Protein AF-0000000069372664 (afdb_homodimer)

Radius of gyration: 32.16 Å; Cα contacts (8 Å, |Δi|>4): 1812; chains: 2; bounding box: 57×108×71 Å

Foldseek 3Di:
DDPPDDPDPAFWDWDKDKDQPQADLPLAAEEEQLADQFAQVLVVQFQQLCVVCCNVRNYMYMGTHFEPHHCNDRVGPCCLVACVSVVQLDLVNSLVVVVVVLVVCLVPPPSSVQHAYEYEYFACSLLSSVLSCQVPVVRHLAYERELYLLQLFDVSFPQALLQLLLQVLLVVLAPQLLVLLLVLVVLLVVLVPDQVSQQVLCVLLQAPDGDHDPVSSVLQQVLLVVLSQVLLQPQAQAFDCSWHGAGHRRSNVLSVLRHDSPDDSSSSSNSSSVSSCRQVPVVVPDRGDYSPDRGDPRRNPSSVLLCCFEEVPGRHFDCSPSHSGHGDHGDQVVSQVVNCVVRVDHYDRCVSCVSRVNVPRLVGFHYEYEYESSESSCSSTDQQAPDPGHHYQYAYNDHRPNLSGRDDPSDDPSSVVSSVVVVVSVVVSSVVSVVVVD/DDPPDDPDPAFWDWDKDKDQPQADLPLAAEEEQLADQFAQVLVVQFQQLCVVCCNVRNYMYMGTHFEPHHCNDRVPPCCLVACVSVVQLDLVNSLVVVVVVLVVCLVPPPSSVQHAYEYEYFACSLLSSVLSCQVPVVRHLAYERELYLLQLFDVSFPQALLQLLLQVLLVVLAPQLLVLLLVLVVLLVVLPPDQVSQQVLCVLLQAPDGDHDPVSSVLQQVLLSVLSQVCLQPLAQAFDCSWHGAGHRRSNVLSVLRHDNPDDSSSSSNSSSVSSCRQVPVVVPDRGDYSPDRGDPRRNPSSVLLCCFEEVPGRHFDCSPSHSGHGDGGDQVVSQVVNCVPRVDHYDRCVSCVSRVNVPRLVGFHYEYEYESSESSCSSTDQQAPDPGHHYQYAYNDHRPNLSGRDDPSDDPSSVVSSVVVVVSVVVSSVVSVVVVD

Structure (mmCIF, N/CA/C/O backbone):
data_AF-0000000069372664-model_v1
#
loop_
_entity.id
_entity.type
_entity.pdbx_description
1 polymer 'Lysosomal Pro-X carboxypeptidase'
#
loop_
_atom_site.group_PDB
_atom_site.id
_atom_site.type_symbol
_atom_site.label_atom_id
_atom_site.label_alt_id
_atom_site.label_comp_id
_atom_site.label_asym_id
_atom_site.label_entity_id
_atom_site.label_seq_id
_atom_site.pdbx_PDB_ins_code
_atom_site.Cartn_x
_atom_site.Cartn_y
_atom_site.Cartn_z
_atom_site.occupancy
_atom_site.B_iso_or_equiv
_atom_site.auth_seq_id
_atom_site.auth_comp_id
_atom_site.auth_asym_id
_atom_site.auth_atom_id
_atom_site.pdbx_PDB_model_num
ATOM 1 N N . VAL A 1 1 ? -5.238 -5.348 15.086 1 97.25 1 VAL A N 1
ATOM 2 C CA . VAL A 1 1 ? -4.164 -4.473 15.547 1 97.25 1 VAL A CA 1
ATOM 3 C C . VAL A 1 1 ? -3.072 -4.398 14.477 1 97.25 1 VAL A C 1
ATOM 5 O O . VAL A 1 1 ? -2.559 -3.316 14.18 1 97.25 1 VAL A O 1
ATOM 8 N N . ASP A 1 2 ? -2.609 -5.48 13.875 1 97.38 2 ASP A N 1
ATOM 9 C CA . ASP A 1 2 ? -1.559 -5.5 12.867 1 97.38 2 ASP A CA 1
ATOM 10 C C . ASP A 1 2 ? -2.094 -6.012 11.531 1 97.38 2 ASP A C 1
ATOM 12 O O . ASP A 1 2 ? -2.391 -7.199 11.391 1 97.38 2 ASP A O 1
ATOM 16 N N . HIS A 1 3 ? -2.164 -5.16 10.57 1 97.62 3 HIS A N 1
ATOM 17 C CA . HIS A 1 3 ? -2.666 -5.555 9.258 1 97.62 3 HIS A CA 1
ATOM 18 C C . HIS A 1 3 ? -1.564 -6.18 8.406 1 97.62 3 HIS A C 1
ATOM 20 O O . HIS A 1 3 ? -1.846 -6.832 7.398 1 97.62 3 HIS A O 1
ATOM 26 N N . PHE A 1 4 ? -0.321 -6 8.766 1 97.12 4 PHE A N 1
ATOM 27 C CA . PHE A 1 4 ? 0.781 -6.375 7.887 1 97.12 4 PHE A CA 1
ATOM 28 C C . PHE A 1 4 ? 1.61 -7.492 8.508 1 97.12 4 PHE A C 1
ATOM 30 O O . PHE A 1 4 ? 2.791 -7.645 8.188 1 97.12 4 PHE A O 1
ATOM 37 N N . GLY A 1 5 ? 1.04 -8.227 9.414 1 96.12 5 GLY A N 1
ATOM 38 C CA . GLY A 1 5 ? 1.568 -9.414 10.07 1 96.12 5 GLY A CA 1
ATOM 39 C C . GLY A 1 5 ? 0.486 -10.352 10.562 1 96.12 5 GLY A C 1
ATOM 40 O O . GLY A 1 5 ? -0.652 -9.938 10.789 1 96.12 5 GLY A O 1
ATOM 41 N N . PHE A 1 6 ? 0.836 -11.594 10.797 1 96.19 6 PHE A N 1
ATOM 42 C CA . PHE A 1 6 ? -0.194 -12.586 11.102 1 96.19 6 PHE A CA 1
ATOM 43 C C . PHE A 1 6 ? 0.061 -13.227 12.453 1 96.19 6 PHE A C 1
ATOM 45 O O . PHE A 1 6 ? -0.734 -14.047 12.922 1 96.19 6 PHE A O 1
ATOM 52 N N . ASP A 1 7 ? 1.158 -12.797 13.055 1 94.56 7 ASP A N 1
ATOM 53 C CA . ASP A 1 7 ? 1.466 -13.336 14.375 1 94.56 7 ASP A CA 1
ATOM 54 C C . ASP A 1 7 ? 0.55 -12.742 15.445 1 94.56 7 ASP A C 1
ATOM 56 O O . ASP A 1 7 ? 0.066 -13.461 16.328 1 94.56 7 ASP A O 1
ATOM 60 N N . ILE A 1 8 ? 0.404 -11.398 15.359 1 91.12 8 ILE A N 1
ATOM 61 C CA . ILE A 1 8 ? -0.467 -10.695 16.297 1 91.12 8 ILE A CA 1
ATOM 62 C C . ILE A 1 8 ? -1.905 -10.727 15.789 1 91.12 8 ILE A C 1
ATOM 64 O O . ILE A 1 8 ? -2.248 -10.016 14.844 1 91.12 8 ILE A O 1
ATOM 68 N N . ASN A 1 9 ? -2.707 -11.508 16.438 1 89.19 9 ASN A N 1
ATOM 69 C CA . ASN A 1 9 ? -4.102 -11.625 16.016 1 89.19 9 ASN A CA 1
ATOM 70 C C . ASN A 1 9 ? -5.031 -10.852 16.953 1 89.19 9 ASN A C 1
ATOM 72 O O . ASN A 1 9 ? -6.23 -11.141 17.016 1 89.19 9 ASN A O 1
ATOM 76 N N . LYS A 1 10 ? -4.543 -9.844 17.547 1 93.94 10 LYS A N 1
ATOM 77 C CA . LYS A 1 10 ? -5.348 -9.016 18.438 1 93.94 10 LYS A CA 1
ATOM 78 C C . LYS A 1 10 ? -6.207 -8.031 17.656 1 93.94 10 LYS A C 1
ATOM 80 O O . LYS A 1 10 ? -5.879 -7.691 16.516 1 93.94 10 LYS A O 1
ATOM 85 N N . THR A 1 11 ? -7.289 -7.672 18.234 1 96.06 11 THR A N 1
ATOM 86 C CA . THR A 1 11 ? -8.203 -6.688 17.656 1 96.06 11 THR A CA 1
ATOM 87 C C . THR A 1 11 ? -8.445 -5.539 18.641 1 96.06 11 THR A C 1
ATOM 89 O O . THR A 1 11 ? -8.078 -5.625 19.812 1 96.06 11 THR A O 1
ATOM 92 N N . PHE A 1 12 ? -8.922 -4.449 18.156 1 97.69 12 PHE A N 1
ATOM 93 C CA . PHE A 1 12 ? -9.383 -3.334 18.969 1 97.69 12 PHE A CA 1
ATOM 94 C C . PHE A 1 12 ? -10.664 -2.73 18.391 1 97.69 12 PHE A C 1
ATOM 96 O O . PHE A 1 12 ? -11.039 -3.035 17.266 1 97.69 12 PHE A O 1
ATOM 103 N N . LYS A 1 13 ? -11.336 -1.983 19.188 1 97.12 13 LYS A N 1
ATOM 104 C CA . LYS A 1 13 ? -12.547 -1.295 18.75 1 97.12 13 LYS A CA 1
ATOM 105 C C . LYS A 1 13 ? -12.211 0.056 18.125 1 97.12 13 LYS A C 1
ATOM 107 O O . LYS A 1 13 ? -11.656 0.933 18.781 1 97.12 13 LYS A O 1
ATOM 112 N N . GLN A 1 14 ? -12.5 0.211 16.906 1 98.19 14 GLN A N 1
ATOM 113 C CA . GLN A 1 14 ? -12.32 1.485 16.219 1 98.19 14 GLN A CA 1
ATOM 114 C C . GLN A 1 14 ? -13.609 2.299 16.219 1 98.19 14 GLN A C 1
ATOM 116 O O . GLN A 1 14 ? -14.656 1.82 15.758 1 98.19 14 GLN A O 1
ATOM 121 N N . ARG A 1 15 ? -13.555 3.492 16.703 1 98.56 15 ARG A N 1
ATOM 122 C CA . ARG A 1 15 ? -14.711 4.379 16.75 1 98.56 15 ARG A CA 1
ATOM 123 C C . ARG A 1 15 ? -14.922 5.078 15.414 1 98.56 15 ARG A C 1
ATOM 125 O O . ARG A 1 15 ? -13.961 5.531 14.781 1 98.56 15 ARG A O 1
ATOM 132 N N . TYR A 1 16 ? -16.094 5.094 14.945 1 98.62 16 TYR A N 1
ATOM 133 C CA . TYR A 1 16 ? -16.516 5.906 13.805 1 98.62 16 TYR A CA 1
ATOM 134 C C . TYR A 1 16 ? -17.906 6.484 14.031 1 98.62 16 TYR A C 1
ATOM 136 O O . TYR A 1 16 ? -18.703 5.938 14.805 1 98.62 16 TYR A O 1
ATOM 144 N N . LEU A 1 17 ? -18.188 7.629 13.477 1 98.81 17 LEU A N 1
ATOM 145 C CA . LEU A 1 17 ? -19.5 8.289 13.523 1 98.81 17 LEU A CA 1
ATOM 146 C C . LEU A 1 17 ? -20.203 8.18 12.172 1 98.81 17 LEU A C 1
ATOM 148 O O . LEU A 1 17 ? -19.562 8.273 11.125 1 98.81 17 LEU A O 1
ATOM 152 N N . ILE A 1 18 ? -21.484 7.973 12.188 1 98.5 18 ILE A N 1
ATOM 153 C CA . ILE A 1 18 ? -22.266 7.879 10.961 1 98.5 18 ILE A CA 1
ATOM 154 C C . ILE A 1 18 ? -23.469 8.82 11.047 1 98.5 18 ILE A C 1
ATOM 156 O O . ILE A 1 18 ? -24.109 8.938 12.094 1 98.5 18 ILE A O 1
ATOM 160 N N . ALA A 1 19 ? -23.703 9.586 10.023 1 98.5 19 ALA A N 1
ATOM 161 C CA . ALA A 1 19 ? -24.906 10.383 9.82 1 98.5 19 ALA A CA 1
ATOM 162 C C . ALA A 1 19 ? -25.516 10.102 8.453 1 98.5 19 ALA A C 1
ATOM 164 O O . ALA A 1 19 ? -24.859 10.266 7.422 1 98.5 19 ALA A O 1
ATOM 165 N N . ASP A 1 20 ? -26.766 9.719 8.422 1 97.44 20 ASP A N 1
ATOM 166 C CA . ASP A 1 20 ? -27.375 9.312 7.16 1 97.44 20 ASP A CA 1
ATOM 167 C C . ASP A 1 20 ? -28.688 10.047 6.922 1 97.44 20 ASP A C 1
ATOM 169 O O . ASP A 1 20 ? -29.594 9.523 6.258 1 97.44 20 ASP A O 1
ATOM 173 N N . LYS A 1 21 ? -28.844 11.188 7.52 1 97.06 21 LYS A N 1
ATOM 174 C CA . LYS A 1 21 ? -30.078 11.961 7.426 1 97.06 21 LYS A CA 1
ATOM 175 C C . LYS A 1 21 ? -30.453 12.211 5.969 1 97.06 21 LYS A C 1
ATOM 177 O O . LYS A 1 21 ? -31.625 12.133 5.605 1 97.06 21 LYS A O 1
ATOM 182 N N . TYR A 1 22 ? -29.547 12.508 5.086 1 97.5 22 TYR A N 1
ATOM 183 C CA . TYR A 1 22 ? -29.812 12.898 3.711 1 97.5 22 TYR A CA 1
ATOM 184 C C . TYR A 1 22 ? -29.438 11.789 2.74 1 97.5 22 TYR A C 1
ATOM 186 O O . TYR A 1 22 ? -29.516 11.969 1.522 1 97.5 22 TYR A O 1
ATOM 194 N N . TRP A 1 23 ? -28.969 10.695 3.277 1 97.62 23 TRP A N 1
ATOM 195 C CA . TRP A 1 23 ? -28.453 9.609 2.449 1 97.62 23 TRP A CA 1
ATOM 196 C C . TRP A 1 23 ? -29.578 8.922 1.694 1 97.62 23 TRP A C 1
ATOM 198 O O . TRP A 1 23 ? -30.656 8.688 2.252 1 97.62 23 TRP A O 1
ATOM 208 N N . LYS A 1 24 ? -29.312 8.602 0.475 1 96 24 LYS A N 1
ATOM 209 C CA . LYS A 1 24 ? -30.234 7.836 -0.36 1 96 24 LYS A CA 1
ATOM 210 C C . LYS A 1 24 ? -29.578 6.555 -0.865 1 96 24 LYS A C 1
ATOM 212 O O . LYS A 1 24 ? -28.469 6.59 -1.414 1 96 24 LYS A O 1
ATOM 217 N N . LYS A 1 25 ? -30.344 5.512 -0.738 1 91 25 LYS A N 1
ATOM 218 C CA . LYS A 1 25 ? -29.844 4.211 -1.17 1 91 25 LYS A CA 1
ATOM 219 C C . LYS A 1 25 ? -29.609 4.184 -2.678 1 91 25 LYS A C 1
ATOM 221 O O . LYS A 1 25 ? -28.641 3.58 -3.15 1 91 25 LYS A O 1
ATOM 226 N N . ASP A 1 26 ? -30.516 4.836 -3.324 1 88.94 26 ASP A N 1
ATOM 227 C CA . ASP A 1 26 ? -30.406 4.895 -4.777 1 88.94 26 ASP A CA 1
ATOM 228 C C . ASP A 1 26 ? -29.75 6.195 -5.223 1 88.94 26 ASP A C 1
ATOM 230 O O . ASP A 1 26 ? -30.297 7.281 -5.023 1 88.94 26 ASP A O 1
ATOM 234 N N . GLY A 1 27 ? -28.531 6.059 -5.727 1 90.44 27 GLY A N 1
ATOM 235 C CA . GLY A 1 27 ? -27.844 7.223 -6.266 1 90.44 27 GLY A CA 1
ATOM 236 C C . GLY A 1 27 ? -27.078 8 -5.219 1 90.44 27 GLY A C 1
ATOM 237 O O . GLY A 1 27 ? -26.562 9.086 -5.496 1 90.44 27 GLY A O 1
ATOM 238 N N . GLY A 1 28 ? -27.031 7.48 -4.078 1 95.69 28 GLY A N 1
ATOM 239 C CA . GLY A 1 28 ? -26.328 8.18 -3.018 1 95.69 28 GLY A CA 1
ATOM 240 C C . GLY A 1 28 ? -24.828 7.965 -3.051 1 95.69 28 GLY A C 1
ATOM 241 O O . GLY A 1 28 ? -24.297 7.395 -4.008 1 95.69 28 GLY A O 1
ATOM 242 N N . SER A 1 29 ? -24.141 8.531 -2.139 1 98.5 29 SER A N 1
ATOM 243 C CA . SER A 1 29 ? -22.688 8.43 -1.971 1 98.5 29 SER A CA 1
ATOM 244 C C . SER A 1 29 ? -22.312 8.344 -0.497 1 98.5 29 SER A C 1
ATOM 246 O O . SER A 1 29 ? -23.172 8.438 0.379 1 98.5 29 SER A O 1
ATOM 248 N N . ILE A 1 30 ? -21.125 8.047 -0.229 1 98.88 30 ILE A N 1
ATOM 249 C CA . ILE A 1 30 ? -20.562 8.062 1.119 1 98.88 30 ILE A CA 1
ATOM 250 C C . ILE A 1 30 ? -19.391 9.039 1.186 1 98.88 30 ILE A C 1
ATOM 252 O O . ILE A 1 30 ? -18.438 8.922 0.42 1 98.88 30 ILE A O 1
ATOM 256 N N . LEU A 1 31 ? -19.516 10.047 1.945 1 98.94 31 LEU A N 1
ATOM 257 C CA . LEU A 1 31 ? -18.375 10.898 2.279 1 98.94 31 LEU A CA 1
ATOM 258 C C . LEU A 1 31 ? -17.641 10.367 3.508 1 98.94 31 LEU A C 1
ATOM 260 O O . LEU A 1 31 ? -18.234 10.273 4.59 1 98.94 31 LEU A O 1
ATOM 264 N N . PHE A 1 32 ? -16.422 9.984 3.326 1 98.94 32 PHE A N 1
ATOM 265 C CA . PHE A 1 32 ? -15.641 9.297 4.344 1 98.94 32 PHE A CA 1
ATOM 266 C C . PHE A 1 32 ? -14.5 10.18 4.84 1 98.94 32 PHE A C 1
ATOM 268 O O . PHE A 1 32 ? -13.516 10.398 4.133 1 98.94 32 PHE A O 1
ATOM 275 N N . TYR A 1 33 ? -14.609 10.695 6.051 1 98.88 33 TYR A N 1
ATOM 276 C CA . TYR A 1 33 ? -13.555 11.492 6.668 1 98.88 33 TYR A CA 1
ATOM 277 C C . TYR A 1 33 ? -12.453 10.602 7.23 1 98.88 33 TYR A C 1
ATOM 279 O O . TYR A 1 33 ? -12.711 9.75 8.086 1 98.88 33 TYR A O 1
ATOM 287 N N . THR A 1 34 ? -11.195 10.773 6.777 1 98.56 34 THR A N 1
ATOM 288 C CA . THR A 1 34 ? -10.094 9.852 7.02 1 98.56 34 THR A CA 1
ATOM 289 C C . THR A 1 34 ? -9.43 10.141 8.359 1 98.56 34 THR A C 1
ATOM 291 O O . THR A 1 34 ? -8.195 10.117 8.469 1 98.56 34 THR A O 1
ATOM 294 N N . GLY A 1 35 ? -10.188 10.484 9.406 1 96.06 35 GLY A N 1
ATOM 295 C CA . GLY A 1 35 ? -9.641 10.711 10.727 1 96.06 35 GLY A CA 1
ATOM 296 C C . GLY A 1 35 ? -8.594 11.812 10.766 1 96.06 35 GLY A C 1
ATOM 297 O O . GLY A 1 35 ? -8.461 12.578 9.812 1 96.06 35 GLY A O 1
ATOM 298 N N . ASN A 1 36 ? -7.918 11.938 11.93 1 96.75 36 ASN A N 1
ATOM 299 C CA . ASN A 1 36 ? -6.902 12.945 12.219 1 96.75 36 ASN A CA 1
ATOM 300 C C . ASN A 1 36 ? -6.168 12.641 13.523 1 96.75 36 ASN A C 1
ATOM 302 O O . ASN A 1 36 ? -6.332 11.562 14.094 1 96.75 36 ASN A O 1
ATOM 306 N N . GLU A 1 37 ? -5.254 13.523 13.867 1 96.06 37 GLU A N 1
ATOM 307 C CA . GLU A 1 37 ? -4.406 13.312 15.039 1 96.06 37 GLU A CA 1
ATOM 308 C C . GLU A 1 37 ? -5.121 13.742 16.312 1 96.06 37 GLU A C 1
ATOM 310 O O . GLU A 1 37 ? -4.582 14.523 17.109 1 96.06 37 GLU A O 1
ATOM 315 N N . GLY A 1 38 ? -6.34 13.234 16.5 1 95.38 38 GLY A N 1
ATOM 316 C CA . GLY A 1 38 ? -7.102 13.562 17.688 1 95.38 38 GLY A CA 1
ATOM 317 C C . GLY A 1 38 ? -8.469 12.906 17.734 1 95.38 38 GLY A C 1
ATOM 318 O O . GLY A 1 38 ? -8.734 11.984 16.953 1 95.38 38 GLY A O 1
ATOM 319 N N . ASP A 1 39 ? -9.336 13.375 18.688 1 95.94 39 ASP A N 1
ATOM 320 C CA . ASP A 1 39 ? -10.688 12.852 18.891 1 95.94 39 ASP A CA 1
ATOM 321 C C . ASP A 1 39 ? -11.57 13.141 17.672 1 95.94 39 ASP A C 1
ATOM 323 O O . ASP A 1 39 ? -11.672 14.289 17.234 1 95.94 39 ASP A O 1
ATOM 327 N N . ILE A 1 40 ? -12.242 12.133 17.234 1 97.5 40 ILE A N 1
ATOM 328 C CA . ILE A 1 40 ? -12.961 12.266 15.969 1 97.5 40 ILE A CA 1
ATOM 329 C C . ILE A 1 40 ? -14.18 13.164 16.156 1 97.5 40 ILE A C 1
ATOM 331 O O . ILE A 1 40 ? -14.633 13.812 15.211 1 97.5 40 ILE A O 1
ATOM 335 N N . ILE A 1 41 ? -14.742 13.258 17.359 1 97 41 ILE A N 1
ATOM 336 C CA . ILE A 1 41 ? -15.883 14.133 17.609 1 97 41 ILE A CA 1
ATOM 337 C C . ILE A 1 41 ? -15.477 15.586 17.391 1 97 41 ILE A C 1
ATOM 339 O O . ILE A 1 41 ? -16.25 16.375 16.844 1 97 41 ILE A O 1
ATOM 343 N N . TRP A 1 42 ? -14.273 15.875 17.812 1 93.94 42 TRP A N 1
ATOM 344 C CA . TRP A 1 42 ? -13.758 17.219 17.609 1 93.94 42 TRP A CA 1
ATOM 345 C C . TRP A 1 42 ? -13.688 17.562 16.125 1 93.94 42 TRP A C 1
ATOM 347 O O . TRP A 1 42 ? -14.109 18.641 15.711 1 93.94 42 TRP A O 1
ATOM 357 N N . PHE A 1 43 ? -13.258 16.672 15.297 1 95.06 43 PHE A N 1
ATOM 358 C CA . PHE A 1 43 ? -13.125 16.906 13.859 1 95.06 43 PHE A CA 1
ATOM 359 C C . PHE A 1 43 ? -14.492 16.875 13.18 1 95.06 43 PHE A C 1
ATOM 361 O O . PHE A 1 43 ? -14.734 17.609 12.227 1 95.06 43 PHE A O 1
ATOM 368 N N . CYS A 1 44 ? -15.289 16 13.688 1 97 44 CYS A N 1
ATOM 369 C CA . CYS A 1 44 ? -16.656 15.961 13.18 1 97 44 CYS A CA 1
ATOM 370 C C . CYS A 1 44 ? -17.344 17.312 13.352 1 97 44 CYS A C 1
ATOM 372 O O . CYS A 1 44 ? -17.969 17.812 12.414 1 97 44 CYS A O 1
ATOM 374 N N . ASN A 1 45 ? -17.109 17.938 14.5 1 95.12 45 ASN A N 1
ATOM 375 C CA . ASN A 1 45 ? -17.766 19.203 14.828 1 95.12 45 ASN A CA 1
ATOM 376 C C . ASN A 1 45 ? -17.141 20.359 14.055 1 95.12 45 ASN A C 1
ATOM 378 O O . ASN A 1 45 ? -17.75 21.422 13.922 1 95.12 45 ASN A O 1
ATOM 382 N N . ASN A 1 46 ? -15.953 20.109 13.539 1 93.56 46 ASN A N 1
ATOM 383 C CA . ASN A 1 46 ? -15.258 21.219 12.914 1 93.56 46 ASN A CA 1
ATOM 384 C C . ASN A 1 46 ? -15.102 21.016 11.406 1 93.56 46 ASN A C 1
ATOM 386 O O . ASN A 1 46 ? -14.375 21.766 10.75 1 93.56 46 ASN A O 1
ATOM 390 N N . THR A 1 47 ? -15.719 20.031 10.844 1 96.69 47 THR A N 1
ATOM 391 C CA . THR A 1 47 ? -15.758 19.797 9.406 1 96.69 47 THR A CA 1
ATOM 392 C C . THR A 1 47 ? -17.172 19.984 8.859 1 96.69 47 THR A C 1
ATOM 394 O O . THR A 1 47 ? -17.766 19.047 8.344 1 96.69 47 THR A O 1
ATOM 397 N N . GLY A 1 48 ? -17.594 21.25 8.914 1 97.88 48 GLY A N 1
ATOM 398 C CA . GLY A 1 48 ? -18.953 21.609 8.555 1 97.88 48 GLY A CA 1
ATOM 399 C C . GLY A 1 48 ? -19.234 21.438 7.074 1 97.88 48 GLY A C 1
ATOM 400 O O . GLY A 1 48 ? -20.375 21.156 6.684 1 97.88 48 GLY A O 1
ATOM 401 N N . PHE A 1 49 ? -18.25 21.484 6.199 1 98.56 49 PHE A N 1
ATOM 402 C CA . PHE A 1 49 ? -18.406 21.344 4.754 1 98.56 49 PHE A CA 1
ATOM 403 C C . PHE A 1 49 ? -19.141 20.047 4.41 1 98.56 49 PHE A C 1
ATOM 405 O O . PHE A 1 49 ? -20.047 20.047 3.568 1 98.56 49 PHE A O 1
ATOM 412 N N . MET A 1 50 ? -18.734 18.891 5.074 1 98.81 50 MET A N 1
ATOM 413 C CA . MET A 1 50 ? -19.344 17.609 4.785 1 98.81 50 MET A CA 1
ATOM 414 C C . MET A 1 50 ? -20.844 17.641 5.094 1 98.81 50 MET A C 1
ATOM 416 O O . MET A 1 50 ? -21.641 17.047 4.363 1 98.81 50 MET A O 1
ATOM 420 N N . TRP A 1 51 ? -21.234 18.344 6.121 1 98.62 51 TRP A N 1
ATOM 421 C CA . TRP A 1 51 ? -22.641 18.484 6.48 1 98.62 51 TRP A CA 1
ATOM 422 C C . TRP A 1 51 ? -23.375 19.359 5.48 1 98.62 51 TRP A C 1
ATOM 424 O O . TRP A 1 51 ? -24.516 19.078 5.09 1 98.62 51 TRP A O 1
ATOM 434 N N . ASP A 1 52 ? -22.688 20.422 5.102 1 98.69 52 ASP A N 1
ATOM 435 C CA . ASP A 1 52 ? -23.281 21.391 4.191 1 98.69 52 ASP A CA 1
ATOM 436 C C . ASP A 1 52 ? -23.625 20.766 2.846 1 98.69 52 ASP A C 1
ATOM 438 O O . ASP A 1 52 ? -24.594 21.141 2.205 1 98.69 52 ASP A O 1
ATOM 442 N N . VAL A 1 53 ? -22.844 19.766 2.416 1 98.62 53 VAL A N 1
ATOM 443 C CA . VAL A 1 53 ? -23.016 19.266 1.059 1 98.62 53 VAL A CA 1
ATOM 444 C C . VAL A 1 53 ? -23.703 17.906 1.099 1 98.62 53 VAL A C 1
ATOM 446 O O . VAL A 1 53 ? -23.938 17.281 0.058 1 98.62 53 VAL A O 1
ATOM 449 N N . ALA A 1 54 ? -24.047 17.422 2.244 1 98.62 54 ALA A N 1
ATOM 450 C CA . ALA A 1 54 ? -24.609 16.094 2.426 1 98.62 54 ALA A CA 1
ATOM 451 C C . ALA A 1 54 ? -25.891 15.914 1.612 1 98.62 54 ALA A C 1
ATOM 453 O O . ALA A 1 54 ? -26.078 14.898 0.933 1 98.62 54 ALA A O 1
ATOM 454 N N . GLU A 1 55 ? -26.766 16.891 1.7 1 98 55 GLU A N 1
ATOM 455 C CA . GLU A 1 55 ? -28.047 16.797 0.99 1 98 55 GLU A CA 1
ATOM 456 C C . GLU A 1 55 ? -27.828 16.812 -0.521 1 98 55 GLU A C 1
ATOM 458 O O . GLU A 1 55 ? -28.391 15.984 -1.241 1 98 55 GLU A O 1
ATOM 463 N N . GLU A 1 56 ? -27.031 17.734 -0.909 1 97.75 56 GLU A N 1
ATOM 464 C CA . GLU A 1 56 ? -26.781 17.906 -2.336 1 97.75 56 GLU A CA 1
ATOM 465 C C . GLU A 1 56 ? -26.156 16.641 -2.943 1 97.75 56 GLU A C 1
ATOM 467 O O . GLU A 1 56 ? -26.438 16.297 -4.094 1 97.75 56 GLU A O 1
ATOM 472 N N . LEU A 1 57 ? -25.359 15.906 -2.234 1 98.38 57 LEU A N 1
ATOM 473 C CA . LEU A 1 57 ? -24.656 14.719 -2.727 1 98.38 57 LEU A CA 1
ATOM 474 C C . LEU A 1 57 ? -25.375 13.445 -2.309 1 98.38 57 LEU A C 1
ATOM 476 O O . LEU A 1 57 ? -24.891 12.344 -2.566 1 98.38 57 LEU A O 1
ATOM 480 N N . LYS A 1 58 ? -26.516 13.57 -1.589 1 98.31 58 LYS A N 1
ATOM 481 C CA . LYS A 1 58 ? -27.234 12.422 -1.049 1 98.31 58 LYS A CA 1
ATOM 482 C C . LYS A 1 58 ? -26.297 11.5 -0.281 1 98.31 58 LYS A C 1
ATOM 484 O O . LYS A 1 58 ? -26.281 10.289 -0.513 1 98.31 58 LYS A O 1
ATOM 489 N N . ALA A 1 59 ? -25.609 12.078 0.621 1 98.69 59 ALA A N 1
ATOM 490 C CA . ALA A 1 59 ? -24.422 11.383 1.139 1 98.69 59 ALA A CA 1
ATOM 491 C C . ALA A 1 59 ? -24.688 10.852 2.547 1 98.69 59 ALA A C 1
ATOM 493 O O . ALA A 1 59 ? -25.328 11.523 3.363 1 98.69 59 ALA A O 1
ATOM 494 N N . MET A 1 60 ? -24.234 9.656 2.787 1 98.81 60 MET A N 1
ATOM 495 C CA . MET A 1 60 ? -23.938 9.195 4.141 1 98.81 60 MET A CA 1
ATOM 496 C C . MET A 1 60 ? -22.594 9.719 4.613 1 98.81 60 MET A C 1
ATOM 498 O O . MET A 1 60 ? -21.594 9.617 3.893 1 98.81 60 MET A O 1
ATOM 502 N N . LEU A 1 61 ? -22.625 10.375 5.738 1 98.88 61 LEU A N 1
ATOM 503 C CA . LEU A 1 61 ? -21.375 10.875 6.297 1 98.88 61 LEU A CA 1
ATOM 504 C C . LEU A 1 61 ? -20.766 9.859 7.262 1 98.88 61 LEU A C 1
ATOM 506 O O . LEU A 1 61 ? -21.453 9.344 8.141 1 98.88 61 LEU A O 1
ATOM 510 N N . VAL A 1 62 ? -19.531 9.516 7.043 1 98.94 62 VAL A N 1
ATOM 511 C CA . VAL A 1 62 ? -18.781 8.641 7.945 1 98.94 62 VAL A CA 1
ATOM 512 C C . VAL A 1 62 ? -17.516 9.344 8.422 1 98.94 62 VAL A C 1
ATOM 514 O O . VAL A 1 62 ? -16.719 9.82 7.609 1 98.94 62 VAL A O 1
ATOM 517 N N . PHE A 1 63 ? -17.375 9.5 9.711 1 98.94 63 PHE A N 1
ATOM 518 C CA . PHE A 1 63 ? -16.156 10.023 10.32 1 98.94 63 PHE A CA 1
ATOM 519 C C . PHE A 1 63 ? -15.406 8.922 11.055 1 98.94 63 PHE A C 1
ATOM 521 O O . PHE A 1 63 ? -15.789 8.516 12.148 1 98.94 63 PHE A O 1
ATOM 528 N N . ALA A 1 64 ? -14.32 8.492 10.477 1 98.88 64 ALA A N 1
ATOM 529 C CA . ALA A 1 64 ? -13.539 7.398 11.055 1 98.88 64 ALA A CA 1
ATOM 530 C C . ALA A 1 64 ? -12.461 7.926 11.992 1 98.88 64 ALA A C 1
ATOM 532 O O . ALA A 1 64 ? -11.797 8.922 11.688 1 98.88 64 ALA A O 1
ATOM 533 N N . GLU A 1 65 ? -12.359 7.312 13.109 1 98.75 65 GLU A N 1
ATOM 534 C CA . GLU A 1 65 ? -11.312 7.711 14.047 1 98.75 65 GLU A CA 1
ATOM 535 C C . GLU A 1 65 ? -10 6.992 13.734 1 98.75 65 GLU A C 1
ATOM 537 O O . GLU A 1 65 ? -9.992 5.797 13.445 1 98.75 65 GLU A O 1
ATOM 542 N N . HIS A 1 66 ? -8.945 7.691 13.727 1 98.56 66 HIS A N 1
ATOM 543 C CA . HIS A 1 66 ? -7.605 7.16 13.516 1 98.56 66 HIS A CA 1
ATOM 544 C C . HIS A 1 66 ? -7.137 6.352 14.719 1 98.56 66 HIS A C 1
ATOM 546 O O . HIS A 1 66 ? -7.379 6.738 15.867 1 98.56 66 HIS A O 1
ATOM 552 N N . ARG A 1 67 ? -6.527 5.234 14.461 1 98.56 67 ARG A N 1
ATOM 553 C CA . ARG A 1 67 ? -5.941 4.473 15.555 1 98.56 67 ARG A CA 1
ATOM 554 C C . ARG A 1 67 ? -5.016 5.344 16.391 1 98.56 67 ARG A C 1
ATOM 556 O O . ARG A 1 67 ? -4.32 6.211 15.867 1 98.56 67 ARG A O 1
ATOM 563 N N . TYR A 1 68 ? -5.008 5.098 17.766 1 98 68 TYR A N 1
ATOM 564 C CA . TYR A 1 68 ? -4.148 5.727 18.766 1 98 68 TYR A CA 1
ATOM 565 C C . TYR A 1 68 ? -4.586 7.16 19.031 1 98 68 TYR A C 1
ATOM 567 O O . TYR A 1 68 ? -3.943 7.879 19.812 1 98 68 TYR A O 1
ATOM 575 N N . TYR A 1 69 ? -5.613 7.57 18.359 1 97.19 69 TYR A N 1
ATOM 576 C CA . TYR A 1 69 ? -6.184 8.875 18.656 1 97.19 69 TYR A CA 1
ATOM 577 C C . TYR A 1 69 ? -7.609 8.742 19.172 1 97.19 69 TYR A C 1
ATOM 579 O O . TYR A 1 69 ? -8.312 7.781 18.844 1 97.19 69 TYR A O 1
ATOM 587 N N . GLY A 1 70 ? -8.008 9.703 20.016 1 95.69 70 GLY A N 1
ATOM 588 C CA . GLY A 1 70 ? -9.328 9.617 20.609 1 95.69 70 GLY A CA 1
ATOM 589 C C . GLY A 1 70 ? -9.539 8.359 21.422 1 95.69 70 GLY A C 1
ATOM 590 O O . GLY A 1 70 ? -8.734 8.047 22.312 1 95.69 70 GLY A O 1
ATOM 591 N N . GLU A 1 71 ? -10.586 7.594 21.078 1 96.69 71 GLU A N 1
ATOM 592 C CA . GLU A 1 71 ? -10.945 6.41 21.859 1 96.69 71 GLU A CA 1
ATOM 593 C C . GLU A 1 71 ? -10.469 5.133 21.172 1 96.69 71 GLU A C 1
ATOM 595 O O . GLU A 1 71 ? -10.539 4.047 21.75 1 96.69 71 GLU A O 1
ATOM 600 N N . SER A 1 72 ? -9.984 5.262 20 1 98.12 72 SER A N 1
ATOM 601 C CA . SER A 1 72 ? -9.555 4.102 19.219 1 98.12 72 SER A CA 1
ATOM 602 C C . SER A 1 72 ? -8.133 3.688 19.594 1 98.12 72 SER A C 1
ATOM 604 O O . SER A 1 72 ? -7.191 3.938 18.844 1 98.12 72 SER A O 1
ATOM 606 N N . LEU A 1 73 ? -8.031 2.959 20.734 1 98.19 73 LEU A N 1
ATOM 607 C CA . LEU A 1 73 ? -6.742 2.594 21.297 1 98.19 73 LEU A CA 1
ATOM 608 C C . LEU A 1 73 ? -6.508 1.089 21.203 1 98.19 73 LEU A C 1
ATOM 610 O O . LEU A 1 73 ? -7.129 0.312 21.938 1 98.19 73 LEU A O 1
ATOM 614 N N . PRO A 1 74 ? -5.562 0.672 20.391 1 97.81 74 PRO A N 1
ATOM 615 C CA . PRO A 1 74 ? -5.367 -0.754 20.125 1 97.81 74 PRO A CA 1
ATOM 616 C C . PRO A 1 74 ? -5.047 -1.555 21.391 1 97.81 74 PRO A C 1
ATOM 618 O O . PRO A 1 74 ? -5.391 -2.736 21.469 1 97.81 74 PRO A O 1
ATOM 621 N N . PHE A 1 75 ? -4.43 -0.92 22.438 1 97.62 75 PHE A N 1
ATOM 622 C CA . PHE A 1 75 ? -4.051 -1.642 23.641 1 97.62 75 PHE A CA 1
ATOM 623 C C . PHE A 1 75 ? -4.621 -0.963 24.891 1 97.62 75 PHE A C 1
ATOM 625 O O . PHE A 1 75 ? -4.016 -1 25.953 1 97.62 75 PHE A O 1
ATOM 632 N N . GLY A 1 76 ? -5.738 -0.221 24.672 1 96.38 76 GLY A N 1
ATOM 633 C CA . GLY A 1 76 ? -6.344 0.487 25.781 1 96.38 76 GLY A CA 1
ATOM 634 C C . GLY A 1 76 ? -5.391 1.445 26.469 1 96.38 76 GLY A C 1
ATOM 635 O O . GLY A 1 76 ? -4.727 2.25 25.812 1 96.38 76 GLY A O 1
ATOM 636 N N . ALA A 1 77 ? -5.297 1.316 27.719 1 95.12 77 ALA A N 1
ATOM 637 C CA . ALA A 1 77 ? -4.496 2.229 28.531 1 95.12 77 ALA A CA 1
ATOM 638 C C . ALA A 1 77 ? -3.006 2.025 28.281 1 95.12 77 ALA A C 1
ATOM 640 O O . ALA A 1 77 ? -2.195 2.912 28.562 1 95.12 77 ALA A O 1
ATOM 641 N N . ASN A 1 78 ? -2.672 0.902 27.703 1 96.69 78 ASN A N 1
ATOM 642 C CA . ASN A 1 78 ? -1.267 0.574 27.5 1 96.69 78 ASN A CA 1
ATOM 643 C C . ASN A 1 78 ? -0.785 1.033 26.125 1 96.69 78 ASN A C 1
ATOM 645 O O . ASN A 1 78 ? 0.389 0.869 25.781 1 96.69 78 ASN A O 1
ATOM 649 N N . SER A 1 79 ? -1.628 1.632 25.312 1 97.12 79 SER A N 1
ATOM 650 C CA . SER A 1 79 ? -1.317 1.956 23.922 1 97.12 79 SER A CA 1
ATOM 651 C C . SER A 1 79 ? -0.071 2.828 23.812 1 97.12 79 SER A C 1
ATOM 653 O O . SER A 1 79 ? 0.684 2.734 22.844 1 97.12 79 SER A O 1
ATOM 655 N N . PHE A 1 80 ? 0.257 3.623 24.844 1 96.19 80 PHE A N 1
ATOM 656 C CA . PHE A 1 80 ? 1.367 4.566 24.781 1 96.19 80 PHE A CA 1
ATOM 657 C C . PHE A 1 80 ? 2.473 4.168 25.75 1 96.19 80 PHE A C 1
ATOM 659 O O . PHE A 1 80 ? 3.328 4.984 26.094 1 96.19 80 PHE A O 1
ATOM 666 N N . LYS A 1 81 ? 2.457 3.002 26.156 1 95.44 81 LYS A N 1
ATOM 667 C CA . LYS A 1 81 ? 3.357 2.529 27.203 1 95.44 81 LYS A CA 1
ATOM 668 C C . LYS A 1 81 ? 4.801 2.488 26.719 1 95.44 81 LYS A C 1
ATOM 670 O O . LYS A 1 81 ? 5.727 2.816 27.453 1 95.44 81 LYS A O 1
ATOM 675 N N . ASP A 1 82 ? 4.984 2.006 25.562 1 94.56 82 ASP A N 1
ATOM 676 C CA . ASP A 1 82 ? 6.324 1.874 24.984 1 94.56 82 ASP A CA 1
ATOM 677 C C . ASP A 1 82 ? 6.262 1.728 23.469 1 94.56 82 ASP A C 1
ATOM 679 O O . ASP A 1 82 ? 5.176 1.73 22.891 1 94.56 82 ASP A O 1
ATOM 683 N N . SER A 1 83 ? 7.395 1.604 22.844 1 94.69 83 SER A N 1
ATOM 684 C CA . SER A 1 83 ? 7.477 1.562 21.375 1 94.69 83 SER A CA 1
ATOM 685 C C . SER A 1 83 ? 6.867 0.278 20.828 1 94.69 83 SER A C 1
ATOM 687 O O . SER A 1 83 ? 6.363 0.258 19.703 1 94.69 83 SER A O 1
ATOM 689 N N . ARG A 1 84 ? 6.887 -0.803 21.625 1 95.62 84 ARG A N 1
ATOM 690 C CA . ARG A 1 84 ? 6.289 -2.061 21.188 1 95.62 84 ARG A CA 1
ATOM 691 C C . ARG A 1 84 ? 4.789 -1.909 20.969 1 95.62 84 ARG A C 1
ATOM 693 O O . ARG A 1 84 ? 4.246 -2.404 19.984 1 95.62 84 ARG A O 1
ATOM 700 N N . HIS A 1 85 ? 4.07 -1.277 21.875 1 97 85 HIS A N 1
ATOM 701 C CA . HIS A 1 85 ? 2.635 -1.032 21.766 1 97 85 HIS A CA 1
ATOM 702 C C . HIS A 1 85 ? 2.336 0.021 20.703 1 97 85 HIS A C 1
ATOM 704 O O . HIS A 1 85 ? 1.292 -0.03 20.047 1 97 85 HIS A O 1
ATOM 710 N N . LEU A 1 86 ? 3.275 0.996 20.5 1 97.88 86 LEU A N 1
ATOM 711 C CA . LEU A 1 86 ? 3.098 2.092 19.547 1 97.88 86 LEU A CA 1
ATOM 712 C C . LEU A 1 86 ? 3.523 1.673 18.156 1 97.88 86 LEU A C 1
ATOM 714 O O . LEU A 1 86 ? 3.357 2.432 17.188 1 97.88 86 LEU A O 1
ATOM 718 N N . ASN A 1 87 ? 4.004 0.439 18.047 1 97.38 87 ASN A N 1
ATOM 719 C CA . ASN A 1 87 ? 4.559 -0.067 16.797 1 97.38 87 ASN A CA 1
ATOM 720 C C . ASN A 1 87 ? 3.541 0.013 15.664 1 97.38 87 ASN A C 1
ATOM 722 O O . ASN A 1 87 ? 3.916 0.001 14.492 1 97.38 87 ASN A O 1
ATOM 726 N N . PHE A 1 88 ? 2.285 0.113 15.992 1 98.06 88 PHE A N 1
ATOM 727 C CA . PHE A 1 88 ? 1.216 -0.02 15.008 1 98.06 88 PHE A CA 1
ATOM 728 C C . PHE A 1 88 ? 0.574 1.332 14.727 1 98.06 88 PHE A C 1
ATOM 730 O O . PHE A 1 88 ? -0.468 1.404 14.07 1 98.06 88 PHE A O 1
ATOM 737 N N . LEU A 1 89 ? 1.174 2.379 15.258 1 98.38 89 LEU A N 1
ATOM 738 C CA . LEU A 1 89 ? 0.777 3.738 14.898 1 98.38 89 LEU A CA 1
ATOM 739 C C . LEU A 1 89 ? 1.539 4.223 13.672 1 98.38 89 LEU A C 1
ATOM 741 O O . LEU A 1 89 ? 2.547 4.922 13.797 1 98.38 89 LEU A O 1
ATOM 745 N N . THR A 1 90 ? 1.059 3.83 12.516 1 98.25 90 THR A N 1
ATOM 746 C CA . THR A 1 90 ? 1.611 4.242 11.227 1 98.25 90 THR A CA 1
ATOM 747 C C . THR A 1 90 ? 0.499 4.652 10.266 1 98.25 90 THR A C 1
ATOM 749 O O . THR A 1 90 ? -0.656 4.258 10.445 1 98.25 90 THR A O 1
ATOM 752 N N . SER A 1 91 ? 0.834 5.453 9.297 1 98.62 91 SER A N 1
ATOM 753 C CA . SER A 1 91 ? -0.136 5.828 8.273 1 98.62 91 SER A CA 1
ATOM 754 C C . SER A 1 91 ? -0.643 4.602 7.523 1 98.62 91 SER A C 1
ATOM 756 O O . SER A 1 91 ? -1.821 4.527 7.168 1 98.62 91 SER A O 1
ATOM 758 N N . GLU A 1 92 ? 0.203 3.584 7.32 1 98.44 92 GLU A N 1
ATOM 759 C CA . GLU A 1 92 ? -0.191 2.381 6.594 1 98.44 92 GLU A CA 1
ATOM 760 C C . GLU A 1 92 ? -1.257 1.599 7.355 1 98.44 92 GLU A C 1
ATOM 762 O O . GLU A 1 92 ? -2.246 1.153 6.77 1 98.44 92 GLU A O 1
ATOM 767 N N . GLN A 1 93 ? -1.001 1.413 8.656 1 98.56 93 GLN A N 1
ATOM 768 C CA . GLN A 1 93 ? -1.983 0.729 9.492 1 98.56 93 GLN A CA 1
ATOM 769 C C . GLN A 1 93 ? -3.309 1.485 9.508 1 98.56 93 GLN A C 1
ATOM 771 O O . GLN A 1 93 ? -4.379 0.875 9.453 1 98.56 93 GLN A O 1
ATOM 776 N N . ALA A 1 94 ? -3.217 2.787 9.578 1 98.81 94 ALA A N 1
ATOM 777 C CA . ALA A 1 94 ? -4.43 3.605 9.602 1 98.81 94 ALA A CA 1
ATOM 778 C C . ALA A 1 94 ? -5.219 3.457 8.305 1 98.81 94 ALA A C 1
ATOM 780 O O . ALA A 1 94 ? -6.441 3.316 8.328 1 98.81 94 ALA A O 1
ATOM 781 N N . LEU A 1 95 ? -4.531 3.557 7.168 1 98.88 95 LEU A N 1
ATOM 782 C CA . LEU A 1 95 ? -5.203 3.396 5.883 1 98.88 95 LEU A CA 1
ATOM 783 C C . LEU A 1 95 ? -5.859 2.023 5.777 1 98.88 95 LEU A C 1
ATOM 785 O O . LEU A 1 95 ? -6.957 1.896 5.238 1 98.88 95 LEU A O 1
ATOM 789 N N . ALA A 1 96 ? -5.133 1.004 6.25 1 98.69 96 ALA A N 1
ATOM 790 C CA . ALA A 1 96 ? -5.691 -0.345 6.234 1 98.69 96 ALA A CA 1
ATOM 791 C C . ALA A 1 96 ? -6.938 -0.434 7.105 1 98.69 96 ALA A C 1
ATOM 793 O O . ALA A 1 96 ? -7.883 -1.158 6.781 1 98.69 96 ALA A O 1
ATOM 794 N N . ASP A 1 97 ? -6.953 0.266 8.297 1 98.81 97 ASP A N 1
ATOM 795 C CA . ASP A 1 97 ? -8.164 0.359 9.102 1 98.81 97 ASP A CA 1
ATOM 796 C C . ASP A 1 97 ? -9.336 0.899 8.281 1 98.81 97 ASP A C 1
ATOM 798 O O . ASP A 1 97 ? -10.445 0.376 8.352 1 98.81 97 ASP A O 1
ATOM 802 N N . PHE A 1 98 ? -9.062 1.988 7.57 1 98.94 98 PHE A N 1
ATOM 803 C CA . PHE A 1 98 ? -10.102 2.629 6.777 1 98.94 98 PHE A CA 1
ATOM 804 C C . PHE A 1 98 ? -10.617 1.688 5.695 1 98.94 98 PHE A C 1
ATOM 806 O O . PHE A 1 98 ? -11.812 1.644 5.418 1 98.94 98 PHE A O 1
ATOM 813 N N . ALA A 1 99 ? -9.711 0.966 5.066 1 98.81 99 ALA A N 1
ATOM 814 C CA . ALA A 1 99 ? -10.102 0.001 4.043 1 98.81 99 ALA A CA 1
ATOM 815 C C . ALA A 1 99 ? -11.055 -1.05 4.609 1 98.81 99 ALA A C 1
ATOM 817 O O . ALA A 1 99 ? -12.102 -1.33 4.027 1 98.81 99 ALA A O 1
ATOM 818 N N . LYS A 1 100 ? -10.68 -1.573 5.75 1 98.19 100 LYS A N 1
ATOM 819 C CA . LYS A 1 100 ? -11.516 -2.582 6.398 1 98.19 100 LYS A CA 1
ATOM 820 C C . LYS A 1 100 ? -12.859 -1.995 6.816 1 98.19 100 LYS A C 1
ATOM 822 O O . LYS A 1 100 ? -13.891 -2.674 6.746 1 98.19 100 LYS A O 1
ATOM 827 N N . LEU A 1 101 ? -12.812 -0.793 7.297 1 98.75 101 LEU A N 1
ATOM 828 C CA . LEU A 1 101 ? -14.039 -0.154 7.75 1 98.75 101 LEU A CA 1
ATOM 829 C C . LEU A 1 101 ? -15 0.066 6.586 1 98.75 101 LEU A C 1
ATOM 831 O O . LEU A 1 101 ? -16.203 -0.206 6.703 1 98.75 101 LEU A O 1
ATOM 835 N N . ILE A 1 102 ? -14.523 0.596 5.504 1 98.81 102 ILE A N 1
ATOM 836 C CA . ILE A 1 102 ? -15.367 0.841 4.34 1 98.81 102 ILE A CA 1
ATOM 837 C C . ILE A 1 102 ? -15.977 -0.473 3.857 1 98.81 102 ILE A C 1
ATOM 839 O O . ILE A 1 102 ? -17.172 -0.539 3.559 1 98.81 102 ILE A O 1
ATOM 843 N N . LYS A 1 103 ? -15.172 -1.548 3.783 1 97.88 103 LYS A N 1
ATOM 844 C CA . LYS A 1 103 ? -15.703 -2.854 3.398 1 97.88 103 LYS A CA 1
ATOM 845 C C . LYS A 1 103 ? -16.797 -3.307 4.359 1 97.88 103 LYS A C 1
ATOM 847 O O . LYS A 1 103 ? -17.828 -3.834 3.934 1 97.88 103 LYS A O 1
ATOM 852 N N . HIS A 1 104 ? -16.547 -3.123 5.668 1 97.81 104 HIS A N 1
ATOM 853 C CA . HIS A 1 104 ? -17.531 -3.479 6.684 1 97.81 104 HIS A CA 1
ATOM 854 C C . HIS A 1 104 ? -18.844 -2.721 6.473 1 97.81 104 HIS A C 1
ATOM 856 O O . HIS A 1 104 ? -19.922 -3.312 6.512 1 97.81 104 HIS A O 1
ATOM 862 N N . LEU A 1 105 ? -18.734 -1.391 6.234 1 98.38 105 LEU A N 1
ATOM 863 C CA . LEU A 1 105 ? -19.922 -0.566 6.02 1 98.38 105 LEU A CA 1
ATOM 864 C C . LEU A 1 105 ? -20.688 -1.032 4.793 1 98.38 105 LEU A C 1
ATOM 866 O O . LEU A 1 105 ? -21.922 -1.142 4.832 1 98.38 105 LEU A O 1
ATOM 870 N N . LYS A 1 106 ? -20 -1.333 3.766 1 97.19 106 LYS A N 1
ATOM 871 C CA . LYS A 1 106 ? -20.641 -1.759 2.523 1 97.19 106 LYS A CA 1
ATOM 872 C C . LYS A 1 106 ? -21.312 -3.121 2.688 1 97.19 106 LYS A C 1
ATOM 874 O O . LYS A 1 106 ? -22.312 -3.404 2.041 1 97.19 106 LYS A O 1
ATOM 879 N N . GLN A 1 107 ? -20.781 -3.92 3.561 1 96.5 107 GLN A N 1
ATOM 880 C CA . GLN A 1 107 ? -21.312 -5.258 3.783 1 96.5 107 GLN A CA 1
ATOM 881 C C . GLN A 1 107 ? -22.5 -5.223 4.742 1 96.5 107 GLN A C 1
ATOM 883 O O . GLN A 1 107 ? -23.406 -6.047 4.641 1 96.5 107 GLN A O 1
ATOM 888 N N . THR A 1 108 ? -22.531 -4.262 5.629 1 97.19 108 THR A N 1
ATOM 889 C CA . THR A 1 108 ? -23.469 -4.363 6.738 1 97.19 108 THR A CA 1
ATOM 890 C C . THR A 1 108 ? -24.609 -3.361 6.578 1 97.19 108 THR A C 1
ATOM 892 O O . THR A 1 108 ? -25.688 -3.541 7.148 1 97.19 108 THR A O 1
ATOM 895 N N . ILE A 1 109 ? -24.391 -2.242 5.852 1 97.31 109 ILE A N 1
ATOM 896 C CA . ILE A 1 109 ? -25.453 -1.255 5.645 1 97.31 109 ILE A CA 1
ATOM 897 C C . ILE A 1 109 ? -26.141 -1.517 4.312 1 97.31 109 ILE A C 1
ATOM 899 O O . ILE A 1 109 ? -25.562 -1.304 3.246 1 97.31 109 ILE A O 1
ATOM 903 N N . PRO A 1 110 ? -27.391 -1.957 4.398 1 95.69 110 PRO A N 1
ATOM 904 C CA . PRO A 1 110 ? -28.094 -2.236 3.148 1 95.69 110 PRO A CA 1
ATOM 905 C C . PRO A 1 110 ? -28.125 -1.035 2.207 1 95.69 110 PRO A C 1
ATOM 907 O O . PRO A 1 110 ? -28.484 0.069 2.621 1 95.69 110 PRO A O 1
ATOM 910 N N . GLY A 1 111 ? -27.719 -1.243 1.006 1 95.06 111 GLY A N 1
ATOM 911 C CA . GLY A 1 111 ? -27.734 -0.18 0.014 1 95.06 111 GLY A CA 1
ATOM 912 C C . GLY A 1 111 ? -26.375 0.452 -0.195 1 95.06 111 GLY A C 1
ATOM 913 O O . GLY A 1 111 ? -26.125 1.103 -1.215 1 95.06 111 GLY A O 1
ATOM 914 N N . ALA A 1 112 ? -25.438 0.249 0.711 1 96.75 112 ALA A N 1
ATOM 915 C CA . ALA A 1 112 ? -24.125 0.896 0.648 1 96.75 112 ALA A CA 1
ATOM 916 C C . ALA A 1 112 ? -23.172 0.116 -0.25 1 96.75 112 ALA A C 1
ATOM 918 O O . ALA A 1 112 ? -22.141 0.639 -0.668 1 96.75 112 ALA A O 1
ATOM 919 N N . GLU A 1 113 ? -23.438 -1.128 -0.639 1 94.31 113 GLU A N 1
ATOM 920 C CA . GLU A 1 113 ? -22.531 -2.037 -1.343 1 94.31 113 GLU A CA 1
ATOM 921 C C . GLU A 1 113 ? -22.109 -1.46 -2.691 1 94.31 113 GLU A C 1
ATOM 923 O O . GLU A 1 113 ? -20.969 -1.64 -3.117 1 94.31 113 GLU A O 1
ATOM 928 N N . ASN A 1 114 ? -23.016 -0.795 -3.346 1 90.94 114 ASN A N 1
ATOM 929 C CA . ASN A 1 114 ? -22.719 -0.298 -4.688 1 90.94 114 ASN A CA 1
ATOM 930 C C . ASN A 1 114 ? -22.734 1.228 -4.734 1 90.94 114 ASN A C 1
ATOM 932 O O . ASN A 1 114 ? -23.203 1.821 -5.703 1 90.94 114 ASN A O 1
ATOM 936 N N . GLN A 1 115 ? -22.25 1.858 -3.666 1 97.06 115 GLN A N 1
ATOM 937 C CA . GLN A 1 115 ? -22.203 3.316 -3.664 1 97.06 115 GLN A CA 1
ATOM 938 C C . GLN A 1 115 ? -20.75 3.807 -3.689 1 97.06 115 GLN A C 1
ATOM 940 O O . GLN A 1 115 ? -19.859 3.152 -3.15 1 97.06 115 GLN A O 1
ATOM 945 N N . PRO A 1 116 ? -20.578 4.902 -4.406 1 98.38 116 PRO A N 1
ATOM 946 C CA . PRO A 1 116 ? -19.219 5.484 -4.422 1 98.38 116 PRO A CA 1
ATOM 947 C C . PRO A 1 116 ? -18.828 6.105 -3.086 1 98.38 116 PRO A C 1
ATOM 949 O O . PRO A 1 116 ? -19.688 6.66 -2.387 1 98.38 116 PRO A O 1
ATOM 952 N N . VAL A 1 117 ? -17.641 5.977 -2.711 1 98.88 117 VAL A N 1
ATOM 953 C CA . VAL A 1 117 ? -17.078 6.578 -1.509 1 98.88 117 VAL A CA 1
ATOM 954 C C . VAL A 1 117 ? -16.078 7.668 -1.899 1 98.88 117 VAL A C 1
ATOM 956 O O . VAL A 1 117 ? -15.273 7.48 -2.811 1 98.88 117 VAL A O 1
ATOM 959 N N . ILE A 1 118 ? -16.141 8.789 -1.326 1 98.94 118 ILE A N 1
ATOM 960 C CA . ILE A 1 118 ? -15.188 9.883 -1.494 1 98.94 118 ILE A CA 1
ATOM 961 C C . ILE A 1 118 ? -14.477 10.148 -0.173 1 98.94 118 ILE A C 1
ATOM 963 O O . ILE A 1 118 ? -15.117 10.375 0.855 1 98.94 118 ILE A O 1
ATOM 967 N N . ALA A 1 119 ? -13.156 10.062 -0.163 1 98.94 119 ALA A N 1
ATOM 968 C CA . ALA A 1 119 ? -12.367 10.359 1.029 1 98.94 119 ALA A CA 1
ATOM 969 C C . ALA A 1 119 ? -12.18 11.859 1.2 1 98.94 119 ALA A C 1
ATOM 971 O O . ALA A 1 119 ? -11.906 12.578 0.231 1 98.94 119 ALA A O 1
ATOM 972 N N . VAL A 1 120 ? -12.367 12.328 2.365 1 98.94 120 VAL A N 1
ATOM 973 C CA . VAL A 1 120 ? -12.219 13.742 2.693 1 98.94 120 VAL A CA 1
ATOM 974 C C . VAL A 1 120 ? -11.352 13.891 3.938 1 98.94 120 VAL A C 1
ATOM 976 O O . VAL A 1 120 ? -11.445 13.094 4.871 1 98.94 120 VAL A O 1
ATOM 979 N N . GLY A 1 121 ? -10.492 14.836 3.947 1 98.75 121 GLY A N 1
ATOM 980 C CA . GLY A 1 121 ? -9.703 15.125 5.133 1 98.75 121 GLY A CA 1
ATOM 981 C C . GLY A 1 121 ? -8.953 16.438 5.047 1 98.75 121 GLY A C 1
ATOM 982 O O . GLY A 1 121 ? -8.781 17 3.961 1 98.75 121 GLY A O 1
ATOM 983 N N . GLY A 1 122 ? -8.562 16.969 6.121 1 98.44 122 GLY A N 1
ATOM 984 C CA . GLY A 1 122 ? -7.758 18.172 6.242 1 98.44 122 GLY A CA 1
ATOM 985 C C . GLY A 1 122 ? -6.465 17.953 7.004 1 98.44 122 GLY A C 1
ATOM 986 O O . GLY A 1 122 ? -6.426 17.172 7.957 1 98.44 122 GLY A O 1
ATOM 987 N N . SER A 1 123 ? -5.445 18.688 6.613 1 97.81 123 SER A N 1
ATOM 988 C CA . SER A 1 123 ? -4.168 18.578 7.312 1 97.81 123 SER A CA 1
ATOM 989 C C . SER A 1 123 ? -3.631 17.141 7.266 1 97.81 123 SER A C 1
ATOM 991 O O . SER A 1 123 ? -3.502 16.562 6.188 1 97.81 123 SER A O 1
ATOM 993 N N . TYR A 1 124 ? -3.346 16.547 8.422 1 98.38 124 TYR A N 1
ATOM 994 C CA . TYR A 1 124 ? -2.928 15.148 8.453 1 98.38 124 TYR A CA 1
ATOM 995 C C . TYR A 1 124 ? -4.016 14.242 7.879 1 98.38 124 TYR A C 1
ATOM 997 O O . TYR A 1 124 ? -3.725 13.328 7.109 1 98.38 124 TYR A O 1
ATOM 1005 N N . GLY A 1 125 ? -5.258 14.516 8.219 1 98.69 125 GLY A N 1
ATOM 1006 C CA . GLY A 1 125 ? -6.363 13.797 7.609 1 98.69 125 GLY A CA 1
ATOM 1007 C C . GLY A 1 125 ? -6.418 13.961 6.102 1 98.69 125 GLY A C 1
ATOM 1008 O O . GLY A 1 125 ? -6.828 13.039 5.387 1 98.69 125 GLY A O 1
ATOM 1009 N N . GLY A 1 126 ? -6.051 15.148 5.641 1 98.88 126 GLY A N 1
ATOM 1010 C CA . GLY A 1 126 ? -5.957 15.375 4.207 1 98.88 126 GLY A CA 1
ATOM 1011 C C . GLY A 1 126 ? -4.875 14.539 3.545 1 98.88 126 GLY A C 1
ATOM 1012 O O . GLY A 1 126 ? -5.062 14.031 2.438 1 98.88 126 GLY A O 1
ATOM 1013 N N . MET A 1 127 ? -3.693 14.461 4.227 1 98.94 127 MET A N 1
ATOM 1014 C CA . MET A 1 127 ? -2.648 13.57 3.73 1 98.94 127 MET A CA 1
ATOM 1015 C C . MET A 1 127 ? -3.166 12.141 3.613 1 98.94 127 MET A C 1
ATOM 1017 O O . MET A 1 127 ? -2.939 11.477 2.6 1 98.94 127 MET A O 1
ATOM 1021 N N . LEU A 1 128 ? -3.887 11.727 4.633 1 98.94 128 LEU A N 1
ATOM 1022 C CA . LEU A 1 128 ? -4.434 10.375 4.656 1 98.94 128 LEU A CA 1
ATOM 1023 C C . LEU A 1 128 ? -5.449 10.18 3.535 1 98.94 128 LEU A C 1
ATOM 1025 O O . LEU A 1 128 ? -5.492 9.117 2.906 1 98.94 128 LEU A O 1
ATOM 1029 N N . ALA A 1 129 ? -6.273 11.195 3.248 1 98.94 129 ALA A N 1
ATOM 1030 C CA . ALA A 1 129 ? -7.246 11.094 2.166 1 98.94 129 ALA A CA 1
ATOM 1031 C C . ALA A 1 129 ? -6.551 10.914 0.819 1 98.94 129 ALA A C 1
ATOM 1033 O O . ALA A 1 129 ? -6.941 10.055 0.022 1 98.94 129 ALA A O 1
ATOM 1034 N N . ALA A 1 130 ? -5.527 11.703 0.615 1 98.94 130 ALA A N 1
ATOM 1035 C CA . ALA A 1 130 ? -4.77 11.594 -0.629 1 98.94 130 ALA A CA 1
ATOM 1036 C C . ALA A 1 130 ? -4.094 10.234 -0.741 1 98.94 130 ALA A C 1
ATOM 1038 O O . ALA A 1 130 ? -4.203 9.562 -1.77 1 98.94 130 ALA A O 1
ATOM 1039 N N . TRP A 1 131 ? -3.395 9.867 0.328 1 98.94 131 TRP A N 1
ATOM 1040 C CA . TRP A 1 131 ? -2.666 8.602 0.329 1 98.94 131 TRP A CA 1
ATOM 1041 C C . TRP A 1 131 ? -3.625 7.422 0.197 1 98.94 131 TRP A C 1
ATOM 1043 O O . TRP A 1 131 ? -3.287 6.41 -0.417 1 98.94 131 TRP A O 1
ATOM 1053 N N . PHE A 1 132 ? -4.816 7.547 0.792 1 98.94 132 PHE A N 1
ATOM 1054 C CA . PHE A 1 132 ? -5.805 6.48 0.701 1 98.94 132 PHE A CA 1
ATOM 1055 C C . PHE A 1 132 ? -6.27 6.297 -0.738 1 98.94 132 PHE A C 1
ATOM 1057 O O . PHE A 1 132 ? -6.387 5.164 -1.217 1 98.94 132 PHE A O 1
ATOM 1064 N N . ARG A 1 133 ? -6.562 7.398 -1.444 1 98.94 133 ARG A N 1
ATOM 1065 C CA . ARG A 1 133 ? -6.945 7.312 -2.85 1 98.94 133 ARG A CA 1
ATOM 1066 C C . ARG A 1 133 ? -5.824 6.707 -3.688 1 98.94 133 ARG A C 1
ATOM 1068 O O . ARG A 1 133 ? -6.082 5.953 -4.629 1 98.94 133 ARG A O 1
ATOM 1075 N N . MET A 1 134 ? -4.633 6.996 -3.33 1 98.75 134 MET A N 1
ATOM 1076 C CA . MET A 1 134 ? -3.48 6.516 -4.086 1 98.75 134 MET A CA 1
ATOM 1077 C C . MET A 1 134 ? -3.283 5.016 -3.883 1 98.75 134 MET A C 1
ATOM 1079 O O . MET A 1 134 ? -3.002 4.289 -4.836 1 98.75 134 MET A O 1
ATOM 1083 N N . LYS A 1 135 ? -3.51 4.527 -2.688 1 98.75 135 LYS A N 1
ATOM 1084 C CA . LYS A 1 135 ? -3.133 3.162 -2.342 1 98.75 135 LYS A CA 1
ATOM 1085 C C . LYS A 1 135 ? -4.328 2.221 -2.434 1 98.75 135 LYS A C 1
ATOM 1087 O O . LYS A 1 135 ? -4.164 1.012 -2.613 1 98.75 135 LYS A O 1
ATOM 1092 N N . TYR A 1 136 ? -5.574 2.801 -2.279 1 98.69 136 TYR A N 1
ATOM 1093 C CA . TYR A 1 136 ? -6.789 1.998 -2.309 1 98.69 136 TYR A CA 1
ATOM 1094 C C . TYR A 1 136 ? -7.816 2.596 -3.266 1 98.69 136 TYR A C 1
ATOM 1096 O O . TYR A 1 136 ? -8.969 2.809 -2.893 1 98.69 136 TYR A O 1
ATOM 1104 N N . PRO A 1 137 ? -7.422 2.783 -4.469 1 98.5 137 PRO A N 1
ATOM 1105 C CA . PRO A 1 137 ? -8.336 3.438 -5.402 1 98.5 137 PRO A CA 1
ATOM 1106 C C . PRO A 1 137 ? -9.586 2.605 -5.688 1 98.5 137 PRO A C 1
ATOM 1108 O O . PRO A 1 137 ? -10.586 3.135 -6.18 1 98.5 137 PRO A O 1
ATOM 1111 N N . HIS A 1 138 ? -9.57 1.325 -5.355 1 97.75 138 HIS A N 1
ATOM 1112 C CA . HIS A 1 138 ? -10.727 0.452 -5.562 1 97.75 138 HIS A CA 1
ATOM 1113 C C . HIS A 1 138 ? -11.789 0.686 -4.5 1 97.75 138 HIS A C 1
ATOM 1115 O O . HIS A 1 138 ? -12.938 0.257 -4.66 1 97.75 138 HIS A O 1
ATOM 1121 N N . LEU A 1 139 ? -11.469 1.433 -3.438 1 98.5 139 LEU A N 1
ATOM 1122 C CA . LEU A 1 139 ? -12.406 1.611 -2.334 1 98.5 139 LEU A CA 1
ATOM 1123 C C . LEU A 1 139 ? -12.969 3.029 -2.32 1 98.5 139 LEU A C 1
ATOM 1125 O O . LEU A 1 139 ? -14.016 3.283 -1.718 1 98.5 139 LEU A O 1
ATOM 1129 N N . VAL A 1 140 ? -12.258 3.984 -2.963 1 98.69 140 VAL A N 1
ATOM 1130 C CA . VAL A 1 140 ? -12.719 5.371 -2.986 1 98.69 140 VAL A CA 1
ATOM 1131 C C . VAL A 1 140 ? -12.57 5.938 -4.395 1 98.69 140 VAL A C 1
ATOM 1133 O O . VAL A 1 140 ? -11.523 5.785 -5.027 1 98.69 140 VAL A O 1
ATOM 1136 N N . VAL A 1 141 ? -13.578 6.648 -4.891 1 98.44 141 VAL A N 1
ATOM 1137 C CA . VAL A 1 141 ? -13.625 7.09 -6.277 1 98.44 141 VAL A CA 1
ATOM 1138 C C . VAL A 1 141 ? -12.875 8.414 -6.422 1 98.44 141 VAL A C 1
ATOM 1140 O O . VAL A 1 141 ? -12.531 8.82 -7.535 1 98.44 141 VAL A O 1
ATOM 1143 N N . GLY A 1 142 ? -12.594 9.07 -5.32 1 98.81 142 GLY A N 1
ATOM 1144 C CA . GLY A 1 142 ? -11.875 10.328 -5.281 1 98.81 142 GLY A CA 1
ATOM 1145 C C . GLY A 1 142 ? -11.57 10.805 -3.873 1 98.81 142 GLY A C 1
ATOM 1146 O O . GLY A 1 142 ? -11.992 10.172 -2.898 1 98.81 142 GLY A O 1
ATOM 1147 N N . ALA A 1 143 ? -10.781 11.883 -3.777 1 98.94 143 ALA A N 1
ATOM 1148 C CA . ALA A 1 143 ? -10.406 12.406 -2.465 1 98.94 143 ALA A CA 1
ATOM 1149 C C . ALA A 1 143 ? -10.305 13.93 -2.488 1 98.94 143 ALA A C 1
ATOM 1151 O O . ALA A 1 143 ? -9.867 14.508 -3.484 1 98.94 143 ALA A O 1
ATOM 1152 N N . LEU A 1 144 ? -10.773 14.492 -1.486 1 98.94 144 LEU A N 1
ATOM 1153 C CA . LEU A 1 144 ? -10.508 15.898 -1.186 1 98.94 144 LEU A CA 1
ATOM 1154 C C . LEU A 1 144 ? -9.492 16.031 -0.056 1 98.94 144 LEU A C 1
ATOM 1156 O O . LEU A 1 144 ? -9.812 15.766 1.106 1 98.94 144 LEU A O 1
ATOM 1160 N N . ALA A 1 145 ? -8.305 16.375 -0.402 1 98.94 145 ALA A N 1
ATOM 1161 C CA . ALA A 1 145 ? -7.203 16.578 0.537 1 98.94 145 ALA A CA 1
ATOM 1162 C C . ALA A 1 145 ? -6.965 18.047 0.811 1 98.94 145 ALA A C 1
ATOM 1164 O O . ALA A 1 145 ? -6.168 18.703 0.125 1 98.94 145 ALA A O 1
ATOM 1165 N N . ALA A 1 146 ? -7.551 18.531 1.878 1 98.88 146 ALA A N 1
ATOM 1166 C CA . ALA A 1 146 ? -7.473 19.953 2.203 1 98.88 146 ALA A CA 1
ATOM 1167 C C . ALA A 1 146 ? -6.281 20.234 3.113 1 98.88 146 ALA A C 1
ATOM 1169 O O . ALA A 1 146 ? -6.082 19.562 4.121 1 98.88 146 ALA A O 1
ATOM 1170 N N . SER A 1 147 ? -5.496 21.281 2.732 1 98.69 147 SER A N 1
ATOM 1171 C CA . SER A 1 147 ? -4.355 21.719 3.529 1 98.69 147 SER A CA 1
ATOM 1172 C C . SER A 1 147 ? -3.439 20.547 3.861 1 98.69 147 SER A C 1
ATOM 1174 O O . SER A 1 147 ? -3.004 20.391 5.004 1 98.69 147 SER A O 1
ATOM 1176 N N . ALA A 1 148 ? -3.266 19.656 2.895 1 98.81 148 ALA A N 1
ATOM 1177 C CA . ALA A 1 148 ? -2.504 18.422 3.078 1 98.81 148 ALA A CA 1
ATOM 1178 C C . ALA A 1 148 ? -1.058 18.594 2.623 1 98.81 148 ALA A C 1
ATOM 1180 O O . ALA A 1 148 ? -0.773 18.594 1.424 1 98.81 148 ALA A O 1
ATOM 1181 N N . PRO A 1 149 ? -0.165 18.75 3.52 1 98.69 149 PRO A N 1
ATOM 1182 C CA . PRO A 1 149 ? 1.226 18.984 3.127 1 98.69 149 PRO A CA 1
ATOM 1183 C C . PRO A 1 149 ? 1.967 17.703 2.768 1 98.69 149 PRO A C 1
ATOM 1185 O O . PRO A 1 149 ? 2.965 17.359 3.408 1 98.69 149 PRO A O 1
ATOM 1188 N N . ILE A 1 150 ? 1.645 17.062 1.675 1 98.81 150 ILE A N 1
ATOM 1189 C CA . ILE A 1 150 ? 2.203 15.758 1.318 1 98.81 150 ILE A CA 1
ATOM 1190 C C . ILE A 1 150 ? 3.611 15.945 0.757 1 98.81 150 ILE A C 1
ATOM 1192 O O . ILE A 1 150 ? 4.312 14.961 0.494 1 98.81 150 ILE A O 1
ATOM 1196 N N . TRP A 1 151 ? 4.094 17.234 0.662 1 98.56 151 TRP A N 1
ATOM 1197 C CA . TRP A 1 151 ? 5.434 17.484 0.137 1 98.56 151 TRP A CA 1
ATOM 1198 C C . TRP A 1 151 ? 6.332 18.094 1.205 1 98.56 151 TRP A C 1
ATOM 1200 O O . TRP A 1 151 ? 7.484 18.453 0.93 1 98.56 151 TRP A O 1
ATOM 1210 N N . GLN A 1 152 ? 5.801 18.234 2.451 1 98.25 152 GLN A N 1
ATOM 1211 C CA . GLN A 1 152 ? 6.613 18.75 3.547 1 98.25 152 GLN A CA 1
ATOM 1212 C C . GLN A 1 152 ? 7.543 17.672 4.102 1 98.25 152 GLN A C 1
ATOM 1214 O O . GLN A 1 152 ? 7.57 17.438 5.312 1 98.25 152 GLN A O 1
ATOM 1219 N N . PHE A 1 153 ? 8.203 16.953 3.189 1 97.81 153 PHE A N 1
ATOM 1220 C CA . PHE A 1 153 ? 9.117 15.875 3.561 1 97.81 153 PHE A CA 1
ATOM 1221 C C . PHE A 1 153 ? 10.445 16.016 2.83 1 97.81 153 PHE A C 1
ATOM 1223 O O . PHE A 1 153 ? 10.508 16.609 1.746 1 97.81 153 PHE A O 1
ATOM 1230 N N . GLU A 1 154 ? 11.5 15.492 3.471 1 93.88 154 GLU A N 1
ATOM 1231 C CA . GLU A 1 154 ? 12.828 15.414 2.871 1 93.88 154 GLU A CA 1
ATOM 1232 C C . GLU A 1 154 ? 13.266 16.766 2.318 1 93.88 154 GLU A C 1
ATOM 1234 O O . GLU A 1 154 ? 13.312 17.766 3.053 1 93.88 154 GLU A O 1
ATOM 1239 N N . ASP A 1 155 ? 13.602 16.828 1.096 1 93.56 155 ASP A N 1
ATOM 1240 C CA . ASP A 1 155 ? 14.039 18.047 0.428 1 93.56 155 ASP A CA 1
ATOM 1241 C C . ASP A 1 155 ? 13.086 18.438 -0.702 1 93.56 155 ASP A C 1
ATOM 1243 O O . ASP A 1 155 ? 13.492 19.078 -1.672 1 93.56 155 ASP A O 1
ATOM 1247 N N . LEU A 1 156 ? 11.836 18.016 -0.524 1 97.5 156 LEU A N 1
ATOM 1248 C CA . LEU A 1 156 ? 10.852 18.297 -1.565 1 97.5 156 LEU A CA 1
ATOM 1249 C C . LEU A 1 156 ? 10.484 19.766 -1.596 1 97.5 156 LEU A C 1
ATOM 1251 O O . LEU A 1 156 ? 10.047 20.281 -2.627 1 97.5 156 LEU A O 1
ATOM 1255 N N . VAL A 1 157 ? 10.539 20.438 -0.439 1 98 157 VAL A N 1
ATOM 1256 C CA . VAL A 1 157 ? 10.344 21.891 -0.325 1 98 157 VAL A CA 1
ATOM 1257 C C . VAL A 1 157 ? 11.398 22.484 0.603 1 98 157 VAL A C 1
ATOM 1259 O O . VAL A 1 157 ? 11.969 21.766 1.436 1 98 157 VAL A O 1
ATOM 1262 N N . PRO A 1 158 ? 11.719 23.781 0.383 1 97.88 158 PRO A N 1
ATOM 1263 C CA . PRO A 1 158 ? 12.664 24.375 1.326 1 97.88 158 PRO A CA 1
ATOM 1264 C C . PRO A 1 158 ? 12.18 24.312 2.773 1 97.88 158 PRO A C 1
ATOM 1266 O O . PRO A 1 158 ? 11 24.531 3.045 1 97.88 158 PRO A O 1
ATOM 1269 N N . CYS A 1 159 ? 13.102 24.016 3.68 1 97.81 159 CYS A N 1
ATOM 1270 C CA . CYS A 1 159 ? 12.727 23.812 5.074 1 97.81 159 CYS A CA 1
ATOM 1271 C C . CYS A 1 159 ? 12.18 25.094 5.688 1 97.81 159 CYS A C 1
ATOM 1273 O O . CYS A 1 159 ? 11.484 25.047 6.703 1 97.81 159 CYS A O 1
ATOM 1275 N N . GLY A 1 160 ? 12.453 26.25 5.094 1 98.31 160 GLY A N 1
ATOM 1276 C CA . GLY A 1 160 ? 12.062 27.531 5.672 1 98.31 160 GLY A CA 1
ATOM 1277 C C . GLY A 1 160 ? 10.719 28.016 5.18 1 98.31 160 GLY A C 1
ATOM 1278 O O . GLY A 1 160 ? 10.164 28.969 5.719 1 98.31 160 GLY A O 1
ATOM 1279 N N . ILE A 1 161 ? 10.141 27.281 4.191 1 98.5 161 ILE A N 1
ATOM 1280 C CA . ILE A 1 161 ? 8.969 27.797 3.48 1 98.5 161 ILE A CA 1
ATOM 1281 C C . ILE A 1 161 ? 7.801 27.953 4.449 1 98.5 161 ILE A C 1
ATOM 1283 O O . ILE A 1 161 ? 7.035 28.922 4.359 1 98.5 161 ILE A O 1
ATOM 1287 N N . PHE A 1 162 ? 7.672 27.062 5.355 1 98.5 162 PHE A N 1
ATOM 1288 C CA . PHE A 1 162 ? 6.582 27.094 6.324 1 98.5 162 PHE A CA 1
ATOM 1289 C C . PHE A 1 162 ? 6.609 28.375 7.141 1 98.5 162 PHE A C 1
ATOM 1291 O O . PHE A 1 162 ? 5.609 29.094 7.207 1 98.5 162 PHE A O 1
ATOM 1298 N N . MET A 1 163 ? 7.754 28.719 7.703 1 98.69 163 MET A N 1
ATOM 1299 C CA . MET A 1 163 ? 7.887 29.891 8.57 1 98.69 163 MET A CA 1
ATOM 1300 C C . MET A 1 163 ? 7.859 31.188 7.766 1 98.69 163 MET A C 1
ATOM 1302 O O . MET A 1 163 ? 7.43 32.219 8.266 1 98.69 163 MET A O 1
ATOM 1306 N N . GLU A 1 164 ? 8.281 31.062 6.543 1 98.62 164 GLU A N 1
ATOM 1307 C CA . GLU A 1 164 ? 8.164 32.219 5.645 1 98.62 164 GLU A CA 1
ATOM 1308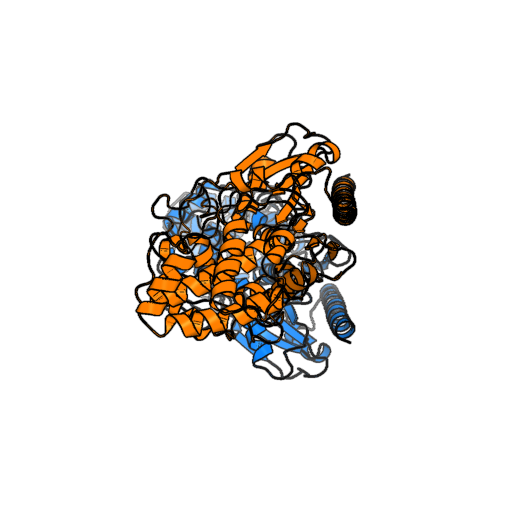 C C . GLU A 1 164 ? 6.703 32.594 5.414 1 98.62 164 GLU A C 1
ATOM 1310 O O . GLU A 1 164 ? 6.355 33.75 5.387 1 98.62 164 GLU A O 1
ATOM 1315 N N . ILE A 1 165 ? 5.891 31.547 5.234 1 98.62 165 ILE A N 1
ATOM 1316 C CA . ILE A 1 165 ? 4.477 31.812 4.984 1 98.62 165 ILE A CA 1
ATOM 1317 C C . ILE A 1 165 ? 3.824 32.375 6.246 1 98.62 165 ILE A C 1
ATOM 1319 O O . ILE A 1 165 ? 3.004 33.281 6.172 1 98.62 165 ILE A O 1
ATOM 1323 N N . VAL A 1 166 ? 4.191 31.875 7.422 1 98.69 166 VAL A N 1
ATOM 1324 C CA . VAL A 1 166 ? 3.713 32.469 8.672 1 98.69 166 VAL A CA 1
ATOM 1325 C C . VAL A 1 166 ? 4.051 33.938 8.703 1 98.69 166 VAL A C 1
ATOM 1327 O O . VAL A 1 166 ? 3.188 34.781 8.992 1 98.69 166 VAL A O 1
ATOM 1330 N N . THR A 1 167 ? 5.27 34.281 8.398 1 98.69 167 THR A N 1
ATOM 1331 C CA . THR A 1 167 ? 5.762 35.656 8.445 1 98.69 167 THR A CA 1
ATOM 1332 C C . THR A 1 167 ? 5.008 36.531 7.445 1 98.69 167 THR A C 1
ATOM 1334 O O . THR A 1 167 ? 4.66 37.688 7.75 1 98.69 167 THR A O 1
ATOM 1337 N N . ARG A 1 168 ? 4.777 35.969 6.27 1 98.06 168 ARG A N 1
ATOM 1338 C CA . ARG A 1 168 ? 4.039 36.719 5.254 1 98.06 168 ARG A CA 1
ATOM 1339 C C . ARG A 1 168 ? 2.635 37.062 5.738 1 98.06 168 ARG A C 1
ATOM 1341 O O . ARG A 1 168 ? 2.111 38.125 5.434 1 98.06 168 ARG A O 1
ATOM 1348 N N . ASP A 1 169 ? 2.027 36.156 6.41 1 98.12 169 ASP A N 1
ATOM 1349 C CA . ASP A 1 169 ? 0.703 36.406 6.965 1 98.12 169 ASP A CA 1
ATOM 1350 C C . ASP A 1 169 ? 0.729 37.594 7.922 1 98.12 169 ASP A C 1
ATOM 1352 O O . ASP A 1 169 ? -0.13 38.469 7.848 1 98.12 169 ASP A O 1
ATOM 1356 N N . PHE A 1 170 ? 1.689 37.656 8.812 1 98.5 170 PHE A N 1
ATOM 1357 C CA . PHE A 1 170 ? 1.82 38.719 9.766 1 98.5 170 PHE A CA 1
ATOM 1358 C C . PHE A 1 170 ? 2.162 40.031 9.055 1 98.5 170 PHE A C 1
ATOM 1360 O O . PHE A 1 170 ? 1.675 41.094 9.438 1 98.5 170 PHE A O 1
ATOM 1367 N N . LYS A 1 171 ? 2.992 39.938 8.086 1 97.5 171 LYS A N 1
ATOM 1368 C CA . LYS A 1 171 ? 3.352 41.125 7.305 1 97.5 171 LYS A CA 1
ATOM 1369 C C . LYS A 1 171 ? 2.129 41.719 6.605 1 97.5 171 LYS A C 1
ATOM 1371 O O . LYS A 1 171 ? 1.962 42.938 6.562 1 97.5 171 LYS A O 1
ATOM 1376 N N . LYS A 1 172 ? 1.316 40.875 6.113 1 96.19 172 LYS A N 1
ATOM 1377 C CA . LYS A 1 172 ? 0.117 41.312 5.395 1 96.19 172 LYS A CA 1
ATOM 1378 C C . LYS A 1 172 ? -0.91 41.906 6.348 1 96.19 172 LYS A C 1
ATOM 1380 O O . LYS A 1 172 ? -1.707 42.781 5.949 1 96.19 172 LYS A O 1
ATOM 1385 N N . SER A 1 173 ? -0.923 41.5 7.555 1 96.94 173 SER A N 1
ATOM 1386 C CA . SER A 1 173 ? -1.978 41.812 8.508 1 96.94 173 SER A CA 1
ATOM 1387 C C . SER A 1 173 ? -1.691 43.156 9.219 1 96.94 173 SER A C 1
ATOM 1389 O O . SER A 1 173 ? -2.586 43.75 9.828 1 96.94 173 SER A O 1
ATOM 1391 N N . GLY A 1 174 ? -0.446 43.625 9.195 1 94.31 174 GLY A N 1
ATOM 1392 C CA . GLY A 1 174 ? -0.078 44.906 9.812 1 94.31 174 GLY A CA 1
ATOM 1393 C C . GLY A 1 174 ? 1.328 45.344 9.461 1 94.31 174 GLY A C 1
ATOM 1394 O O . GLY A 1 174 ? 2.275 44.562 9.547 1 94.31 174 GLY A O 1
ATOM 1395 N N . PRO A 1 175 ? 1.319 46.656 9.078 1 91 175 PRO A N 1
ATOM 1396 C CA . PRO A 1 175 ? 2.668 47.188 8.828 1 91 175 PRO A CA 1
ATOM 1397 C C . PRO A 1 175 ? 3.578 47.062 10.047 1 91 175 PRO A C 1
ATOM 1399 O O . PRO A 1 175 ? 3.141 47.344 11.172 1 91 175 PRO A O 1
ATOM 1402 N N . ASN A 1 176 ? 4.785 46.594 9.977 1 95.81 176 ASN A N 1
ATOM 1403 C CA . ASN A 1 176 ? 5.816 46.531 11.008 1 95.81 176 ASN A CA 1
ATOM 1404 C C . ASN A 1 176 ? 5.582 45.375 11.961 1 95.81 176 ASN A C 1
ATOM 1406 O O . ASN A 1 176 ? 6.352 45.156 12.906 1 95.81 176 ASN A O 1
ATOM 1410 N N . CYS A 1 177 ? 4.418 44.656 11.75 1 98.25 177 CYS A N 1
ATOM 1411 C CA . CYS A 1 177 ? 4.043 43.625 12.695 1 98.25 177 CYS A CA 1
ATOM 1412 C C . CYS A 1 177 ? 5.141 42.562 12.805 1 98.25 177 CYS A C 1
ATOM 1414 O O . CYS A 1 177 ? 5.648 42.312 13.891 1 98.25 177 CYS A O 1
ATOM 1416 N N . SER A 1 178 ? 5.547 41.969 11.625 1 98.25 178 SER A N 1
ATOM 1417 C CA . SER A 1 178 ? 6.578 40.938 11.617 1 98.25 178 SER A CA 1
ATOM 1418 C C . SER A 1 178 ? 7.91 41.5 12.109 1 98.25 178 SER A C 1
ATOM 1420 O O . SER A 1 178 ? 8.672 40.781 12.766 1 98.25 178 SER A O 1
ATOM 1422 N N . GLU A 1 179 ? 8.211 42.75 11.859 1 97.44 179 GLU A N 1
ATOM 1423 C CA . GLU A 1 179 ? 9.438 43.375 12.32 1 97.44 179 GLU A CA 1
ATOM 1424 C C . GLU A 1 179 ? 9.469 43.5 13.844 1 97.44 179 GLU A C 1
ATOM 1426 O O . GLU A 1 179 ? 10.508 43.281 14.461 1 97.44 179 GLU A O 1
ATOM 1431 N N . SER A 1 180 ? 8.375 43.906 14.359 1 98.19 180 SER A N 1
ATOM 1432 C CA . SER A 1 180 ? 8.273 44.031 15.812 1 98.19 180 SER A CA 1
ATOM 1433 C C . SER A 1 180 ? 8.477 42.656 16.484 1 98.19 180 SER A C 1
ATOM 1435 O O . SER A 1 180 ? 9.164 42.562 17.5 1 98.19 180 SER A O 1
ATOM 1437 N N . ILE A 1 181 ? 7.836 41.656 15.93 1 98.56 181 ILE A N 1
ATOM 1438 C CA . ILE A 1 181 ? 7.984 40.281 16.469 1 98.56 181 ILE A CA 1
ATOM 1439 C C . ILE A 1 181 ? 9.438 39.844 16.359 1 98.56 181 ILE A C 1
ATOM 1441 O O . ILE A 1 181 ? 10 39.312 17.312 1 98.56 181 ILE A O 1
ATOM 1445 N N . ARG A 1 182 ? 10.062 40.031 15.234 1 97.75 182 ARG A N 1
ATOM 1446 C CA . ARG A 1 182 ? 11.461 39.688 15.039 1 97.75 182 ARG A CA 1
ATOM 1447 C C . ARG A 1 182 ? 12.352 40.375 16.062 1 97.75 182 ARG A C 1
ATOM 1449 O O . ARG A 1 182 ? 13.234 39.75 16.656 1 97.75 182 ARG A O 1
ATOM 1456 N N . ARG A 1 183 ? 12.109 41.625 16.328 1 97.75 183 ARG A N 1
ATOM 1457 C CA . ARG A 1 183 ? 12.891 42.375 17.312 1 97.75 183 ARG A CA 1
ATOM 1458 C C . ARG A 1 183 ? 12.648 41.844 18.719 1 97.75 183 ARG A C 1
ATOM 1460 O O . ARG A 1 183 ? 13.547 41.906 19.562 1 97.75 183 ARG A O 1
ATOM 1467 N N . SER A 1 184 ? 11.492 41.438 18.969 1 97.94 184 SER A N 1
ATOM 1468 C CA . SER A 1 184 ? 11.125 41 20.312 1 97.94 184 SER A CA 1
ATOM 1469 C C . SER A 1 184 ? 12.039 39.875 20.797 1 97.94 184 SER A C 1
ATOM 1471 O O . SER A 1 184 ? 12.312 39.781 22 1 97.94 184 SER A O 1
ATOM 1473 N N . TRP A 1 185 ? 12.531 39.031 19.891 1 97.88 185 TRP A N 1
ATOM 1474 C CA . TRP A 1 185 ? 13.398 37.938 20.297 1 97.88 185 TRP A CA 1
ATOM 1475 C C . TRP A 1 185 ? 14.68 38.469 20.938 1 97.88 185 TRP A C 1
ATOM 1477 O O . TRP A 1 185 ? 15.109 37.969 21.984 1 97.88 185 TRP A O 1
ATOM 1487 N N . ASN A 1 186 ? 15.273 39.438 20.344 1 96.38 186 ASN A N 1
ATOM 1488 C CA . ASN A 1 186 ? 16.484 40.031 20.891 1 96.38 186 ASN A CA 1
ATOM 1489 C C . ASN A 1 186 ? 16.234 40.688 22.25 1 96.38 186 ASN A C 1
ATOM 1491 O O . ASN A 1 186 ? 17.078 40.656 23.141 1 96.38 186 ASN A O 1
ATOM 1495 N N . VAL A 1 187 ? 15.141 41.344 22.344 1 96.75 187 VAL A N 1
ATOM 1496 C CA . VAL A 1 187 ? 14.773 42.031 23.594 1 96.75 187 VAL A CA 1
ATOM 1497 C C . VAL A 1 187 ? 14.633 41 24.703 1 96.75 187 VAL A C 1
ATOM 1499 O O . VAL A 1 187 ? 15.18 41.156 25.797 1 96.75 187 VAL A O 1
ATOM 1502 N N . ILE A 1 188 ? 13.922 39.906 24.438 1 96.44 188 ILE A N 1
ATOM 1503 C CA . ILE A 1 188 ? 13.719 38.844 25.438 1 96.44 188 ILE A CA 1
ATOM 1504 C C . ILE A 1 188 ? 15.062 38.219 25.781 1 96.44 188 ILE A C 1
ATOM 1506 O O . ILE A 1 188 ? 15.328 37.906 26.953 1 96.44 188 ILE A O 1
ATOM 1510 N N . ASN A 1 189 ? 15.898 38 24.781 1 96.06 189 ASN A N 1
ATOM 1511 C CA . ASN A 1 189 ? 17.219 37.406 25.016 1 96.06 189 ASN A CA 1
ATOM 1512 C C . ASN A 1 189 ? 18.047 38.281 25.953 1 96.06 189 ASN A C 1
ATOM 1514 O O . ASN A 1 189 ? 18.719 37.781 26.859 1 96.06 189 ASN A O 1
ATOM 1518 N N . ARG A 1 190 ? 18.016 39.562 25.75 1 94.19 190 ARG A N 1
ATOM 1519 C CA . ARG A 1 190 ? 18.781 40.5 26.578 1 94.19 190 ARG A CA 1
ATOM 1520 C C . ARG A 1 190 ? 18.25 40.5 28.016 1 94.19 190 ARG A C 1
ATOM 1522 O O . ARG A 1 190 ? 19.031 40.562 28.969 1 94.19 190 ARG A O 1
ATOM 1529 N N . LEU A 1 191 ? 17 40.5 28.094 1 91.38 191 LEU A N 1
ATOM 1530 C CA . LEU A 1 191 ? 16.391 40.531 29.422 1 91.38 191 LEU A CA 1
ATOM 1531 C C . LEU A 1 191 ? 16.641 39.25 30.188 1 91.38 191 LEU A C 1
ATOM 1533 O O . LEU A 1 191 ? 16.766 39.281 31.422 1 91.38 191 LEU A O 1
ATOM 1537 N N . ALA A 1 192 ? 16.781 38.156 29.578 1 90.81 192 ALA A N 1
ATOM 1538 C CA . ALA A 1 192 ? 16.859 36.844 30.203 1 90.81 192 ALA A CA 1
ATOM 1539 C C . ALA A 1 192 ? 18.281 36.562 30.688 1 90.81 192 ALA A C 1
ATOM 1541 O O . ALA A 1 192 ? 18.531 35.531 31.328 1 90.81 192 ALA A O 1
ATOM 1542 N N . THR A 1 193 ? 19.25 37.438 30.453 1 90.19 193 THR A N 1
ATOM 1543 C CA . THR A 1 193 ? 20.641 37.188 30.797 1 90.19 193 THR A CA 1
ATOM 1544 C C . THR A 1 193 ? 20.844 37.25 32.312 1 90.19 193 THR A C 1
ATOM 1546 O O . THR A 1 193 ? 21.859 36.812 32.812 1 90.19 193 THR A O 1
ATOM 1549 N N . THR A 1 194 ? 19.891 37.844 33.031 1 89.69 194 THR A N 1
ATOM 1550 C CA . THR A 1 194 ? 20.016 37.969 34.469 1 89.69 194 THR A CA 1
ATOM 1551 C C . THR A 1 194 ? 18.797 37.375 35.188 1 89.69 194 THR A C 1
ATOM 1553 O O . THR A 1 194 ? 17.719 37.281 34.594 1 89.69 194 THR A O 1
ATOM 1556 N N . SER A 1 195 ? 19.047 37.062 36.375 1 90.88 195 SER A N 1
ATOM 1557 C CA . SER A 1 195 ? 17.953 36.531 37.188 1 90.88 195 SER A CA 1
ATOM 1558 C C . SER A 1 195 ? 16.859 37.594 37.375 1 90.88 195 SER A C 1
ATOM 1560 O O . SER A 1 195 ? 15.672 37.25 37.375 1 90.88 195 SER A O 1
ATOM 1562 N N . SER A 1 196 ? 17.297 38.781 37.594 1 91.88 196 SER A N 1
ATOM 1563 C CA . SER A 1 196 ? 16.328 39.875 37.75 1 91.88 196 SER A CA 1
ATOM 1564 C C . SER A 1 196 ? 15.539 40.094 36.469 1 91.88 196 SER A C 1
ATOM 1566 O O . SER A 1 196 ? 14.352 40.406 36.5 1 91.88 196 SER A O 1
ATOM 1568 N N . GLY A 1 197 ? 16.203 39.938 35.375 1 92.19 197 GLY A N 1
ATOM 1569 C CA . GLY A 1 197 ? 15.539 40.062 34.094 1 92.19 197 GLY A CA 1
ATOM 1570 C C . GLY A 1 197 ? 14.5 39 33.844 1 92.19 197 GLY A C 1
ATOM 1571 O O . GLY A 1 197 ? 13.43 39.25 33.312 1 92.19 197 GLY A O 1
ATOM 1572 N N . LEU A 1 198 ? 14.852 37.719 34.219 1 93.94 198 LEU A N 1
ATOM 1573 C CA . LEU A 1 198 ? 13.914 36.625 34.094 1 93.94 198 LEU A CA 1
ATOM 1574 C C . LEU A 1 198 ? 12.68 36.844 34.969 1 93.94 198 LEU A C 1
ATOM 1576 O O . LEU A 1 198 ? 11.562 36.531 34.531 1 93.94 198 LEU A O 1
ATOM 1580 N N . GLN A 1 199 ? 12.938 37.312 36.094 1 93.56 199 GLN A N 1
ATOM 1581 C CA . GLN A 1 199 ? 11.828 37.594 36.969 1 93.56 199 GLN A CA 1
ATOM 1582 C C . GLN A 1 199 ? 10.938 38.688 36.406 1 93.56 199 GLN A C 1
ATOM 1584 O O . GLN A 1 199 ? 9.711 38.594 36.469 1 93.56 199 GLN A O 1
ATOM 1589 N N . TRP A 1 200 ? 11.547 39.688 35.938 1 94.94 200 TRP A N 1
ATOM 1590 C CA . TRP A 1 200 ? 10.773 40.781 35.344 1 94.94 200 TRP A CA 1
ATOM 1591 C C . TRP A 1 200 ? 9.961 40.281 34.156 1 94.94 200 TRP A C 1
ATOM 1593 O O . TRP A 1 200 ? 8.805 40.656 33.969 1 94.94 200 TRP A O 1
ATOM 1603 N N . LEU A 1 201 ? 10.602 39.5 33.312 1 95.88 201 LEU A N 1
ATOM 1604 C CA . LEU A 1 201 ? 9.914 38.938 32.156 1 95.88 201 LEU A CA 1
ATOM 1605 C C . LEU A 1 201 ? 8.703 38.125 32.594 1 95.88 201 LEU A C 1
ATOM 1607 O O . LEU A 1 201 ? 7.637 38.219 31.953 1 95.88 201 LEU A O 1
ATOM 1611 N N . SER A 1 202 ? 8.867 37.312 33.625 1 96.25 202 SER A N 1
ATOM 1612 C CA . SER A 1 202 ? 7.773 36.5 34.156 1 96.25 202 SER A CA 1
ATOM 1613 C C . SER A 1 202 ? 6.602 37.375 34.594 1 96.25 202 SER A C 1
ATOM 1615 O O . SER A 1 202 ? 5.445 37.062 34.312 1 96.25 202 SER A O 1
ATOM 1617 N N . GLU A 1 203 ? 6.914 38.469 35.188 1 95.81 203 GLU A N 1
ATOM 1618 C CA . GLU A 1 203 ? 5.887 39.375 35.688 1 95.81 203 GLU A CA 1
ATOM 1619 C C . GLU A 1 203 ? 5.25 40.156 34.531 1 95.81 203 GLU A C 1
ATOM 1621 O O . GLU A 1 203 ? 4.027 40.312 34.469 1 95.81 203 GLU A O 1
ATOM 1626 N N . ALA A 1 204 ? 6.07 40.625 33.656 1 95.94 204 ALA A N 1
ATOM 1627 C CA . ALA A 1 204 ? 5.605 41.438 32.531 1 95.94 204 ALA A CA 1
ATOM 1628 C C . ALA A 1 204 ? 4.676 40.656 31.625 1 95.94 204 ALA A C 1
ATOM 1630 O O . ALA A 1 204 ? 3.732 41.188 31.062 1 95.94 204 ALA A O 1
ATOM 1631 N N . LEU A 1 205 ? 4.918 39.312 31.484 1 96.69 205 LEU A N 1
ATOM 1632 C CA . LEU A 1 205 ? 4.117 38.469 30.609 1 96.69 205 LEU A CA 1
ATOM 1633 C C . LEU A 1 205 ? 2.998 37.781 31.375 1 96.69 205 LEU A C 1
ATOM 1635 O O . LEU A 1 205 ? 2.221 37 30.812 1 96.69 205 LEU A O 1
ATOM 1639 N N . HIS A 1 206 ? 2.945 38.031 32.656 1 95.75 206 HIS A N 1
ATOM 1640 C CA . HIS A 1 206 ? 1.923 37.469 33.531 1 95.75 206 HIS A CA 1
ATOM 1641 C C . HIS A 1 206 ? 1.898 35.938 33.438 1 95.75 206 HIS A C 1
ATOM 1643 O O . HIS A 1 206 ? 0.839 35.344 33.25 1 95.75 206 HIS A O 1
ATOM 1649 N N . LEU A 1 207 ? 3.053 35.344 33.562 1 96.38 207 LEU A N 1
ATOM 1650 C CA . LEU A 1 207 ? 3.152 33.875 33.469 1 96.38 207 LEU A CA 1
ATOM 1651 C C . LEU A 1 207 ? 2.637 33.219 34.75 1 96.38 207 LEU A C 1
ATOM 1653 O O . LEU A 1 207 ? 2.842 33.75 35.844 1 96.38 207 LEU A O 1
ATOM 1657 N N . CYS A 1 208 ? 1.948 32.125 34.625 1 95.12 208 CYS A N 1
ATOM 1658 C CA . CYS A 1 208 ? 1.443 31.391 35.781 1 95.12 208 CYS A CA 1
ATOM 1659 C C . CYS A 1 208 ? 2.59 30.859 36.656 1 95.12 208 CYS A C 1
ATOM 1661 O O . CYS A 1 208 ? 2.445 30.734 37.875 1 95.12 208 CYS A O 1
ATOM 1663 N N . SER A 1 209 ? 3.695 30.516 36 1 94.12 209 SER A N 1
ATOM 1664 C CA . SER A 1 209 ? 4.906 30.062 36.688 1 94.12 209 SER A CA 1
ATOM 1665 C C . SER A 1 209 ? 6.121 30.875 36.281 1 94.12 209 SER A C 1
ATOM 1667 O O . SER A 1 209 ? 6.379 31.062 35.062 1 94.12 209 SER A O 1
ATOM 1669 N N . PRO A 1 210 ? 6.82 31.312 37.25 1 93.81 210 PRO A N 1
ATOM 1670 C CA . PRO A 1 210 ? 7.977 32.125 36.906 1 93.81 210 PRO A CA 1
ATOM 1671 C C . PRO A 1 210 ? 9.078 31.359 36.188 1 93.81 210 PRO A C 1
ATOM 1673 O O . PRO A 1 210 ? 9.258 30.156 36.438 1 93.81 210 PRO A O 1
ATOM 1676 N N . LEU A 1 211 ? 9.797 32.062 35.312 1 95.19 211 LEU A N 1
ATOM 1677 C CA . LEU A 1 211 ? 10.992 31.5 34.656 1 95.19 211 LEU A CA 1
ATOM 1678 C C . LEU A 1 211 ? 12.156 31.453 35.656 1 95.19 211 LEU A C 1
ATOM 1680 O O . LEU A 1 211 ? 12.523 32.469 36.25 1 95.19 211 LEU A O 1
ATOM 1684 N N . THR A 1 212 ? 12.766 30.328 35.844 1 91.38 212 THR A N 1
ATOM 1685 C CA . THR A 1 212 ? 13.781 30.203 36.875 1 91.38 212 THR A CA 1
ATOM 1686 C C . THR A 1 212 ? 15.141 29.875 36.281 1 91.38 212 THR A C 1
ATOM 1688 O O . THR A 1 212 ? 16.172 30.047 36.938 1 91.38 212 THR A O 1
ATOM 1691 N N . ASP A 1 213 ? 15.133 29.25 35.125 1 90.88 213 ASP A N 1
ATOM 1692 C CA . ASP A 1 213 ? 16.406 28.844 34.531 1 90.88 213 ASP A CA 1
ATOM 1693 C C . ASP A 1 213 ? 16.344 28.938 33 1 90.88 213 ASP A C 1
ATOM 1695 O O . ASP A 1 213 ? 15.383 29.438 32.438 1 90.88 213 ASP A O 1
ATOM 1699 N N . PHE A 1 214 ? 17.438 28.531 32.438 1 87.69 214 PHE A N 1
ATOM 1700 C CA . PHE A 1 214 ? 17.594 28.641 31 1 87.69 214 PHE A CA 1
ATOM 1701 C C . PHE A 1 214 ? 16.641 27.703 30.266 1 87.69 214 PHE A C 1
ATOM 1703 O O . PHE A 1 214 ? 16.203 27.984 29.156 1 87.69 214 PHE A O 1
ATOM 1710 N N . GLN A 1 215 ? 16.375 26.656 30.922 1 90.25 215 GLN A N 1
ATOM 1711 C CA . GLN A 1 215 ? 15.422 25.734 30.312 1 90.25 215 GLN A CA 1
ATOM 1712 C C . GLN A 1 215 ? 14.023 26.344 30.219 1 90.25 215 GLN A C 1
ATOM 1714 O O . GLN A 1 215 ? 13.336 26.188 29.219 1 90.25 215 GLN A O 1
ATOM 1719 N N . ASP A 1 216 ? 13.672 26.953 31.219 1 92.81 216 ASP A N 1
ATOM 1720 C CA . ASP A 1 216 ? 12.398 27.672 31.219 1 92.81 216 ASP A CA 1
ATOM 1721 C C . ASP A 1 216 ? 12.359 28.719 30.109 1 92.81 216 ASP A C 1
ATOM 1723 O O . ASP A 1 216 ? 11.336 28.922 29.453 1 92.81 216 ASP A O 1
ATOM 1727 N N . PHE A 1 217 ? 13.461 29.406 30.047 1 93.88 217 PHE A N 1
ATOM 1728 C CA . PHE A 1 217 ? 13.562 30.453 29.047 1 93.88 217 PHE A CA 1
ATOM 1729 C C . PHE A 1 217 ? 13.445 29.891 27.641 1 93.88 217 PHE A C 1
ATOM 1731 O O . PHE A 1 217 ? 12.758 30.469 26.797 1 93.88 217 PHE A O 1
ATOM 1738 N N . ARG A 1 218 ? 14.039 28.781 27.375 1 92.44 218 ARG A N 1
ATOM 1739 C CA . ARG A 1 218 ? 13.914 28.109 26.094 1 92.44 218 ARG A CA 1
ATOM 1740 C C . ARG A 1 218 ? 12.469 27.703 25.812 1 92.44 218 ARG A C 1
ATOM 1742 O O . ARG A 1 218 ? 11.969 27.875 24.703 1 92.44 218 ARG A O 1
ATOM 1749 N N . MET A 1 219 ? 11.859 27.234 26.766 1 93 219 MET A N 1
ATOM 1750 C CA . MET A 1 219 ? 10.469 26.812 26.641 1 93 219 MET A CA 1
ATOM 1751 C C . MET A 1 219 ? 9.57 28.016 26.328 1 93 219 MET A C 1
ATOM 1753 O O . MET A 1 219 ? 8.609 27.891 25.562 1 93 219 MET A O 1
ATOM 1757 N N . LEU A 1 220 ? 9.852 29.078 26.969 1 95.25 220 LEU A N 1
ATOM 1758 C CA . LEU A 1 220 ? 9.102 30.297 26.703 1 95.25 220 LEU A CA 1
ATOM 1759 C C . LEU A 1 220 ? 9.195 30.688 25.234 1 95.25 220 LEU A C 1
ATOM 1761 O O . LEU A 1 220 ? 8.188 31.016 24.609 1 95.25 220 LEU A O 1
ATOM 1765 N N . LYS A 1 221 ? 10.391 30.688 24.703 1 96.12 221 LYS A N 1
ATOM 1766 C CA . LYS A 1 221 ? 10.594 31.078 23.312 1 96.12 221 LYS A CA 1
ATOM 1767 C C . LYS A 1 221 ? 9.883 30.125 22.375 1 96.12 221 LYS A C 1
ATOM 1769 O O . LYS A 1 221 ? 9.266 30.562 21.391 1 96.12 221 LYS A O 1
ATOM 1774 N N . ASP A 1 222 ? 9.953 28.875 22.672 1 94.25 222 ASP A N 1
ATOM 1775 C CA . ASP A 1 222 ? 9.242 27.891 21.859 1 94.25 222 ASP A CA 1
ATOM 1776 C C . ASP A 1 222 ? 7.734 28.109 21.922 1 94.25 222 ASP A C 1
ATOM 1778 O O . ASP A 1 222 ? 7.047 28 20.906 1 94.25 222 ASP A O 1
ATOM 1782 N N . TRP A 1 223 ? 7.309 28.359 23.062 1 95.12 223 TRP A N 1
ATOM 1783 C CA . TRP A 1 223 ? 5.887 28.609 23.297 1 95.12 223 TRP A CA 1
ATOM 1784 C C . TRP A 1 223 ? 5.41 29.828 22.516 1 95.12 223 TRP A C 1
ATOM 1786 O O . TRP A 1 223 ? 4.344 29.797 21.891 1 95.12 223 TRP A O 1
ATOM 1796 N N . ILE A 1 224 ? 6.137 30.875 22.469 1 97 224 ILE A N 1
ATOM 1797 C CA . ILE A 1 224 ? 5.801 32.094 21.734 1 97 224 ILE A CA 1
ATOM 1798 C C . ILE A 1 224 ? 5.805 31.781 20.234 1 97 224 ILE A C 1
ATOM 1800 O O . ILE A 1 224 ? 4.875 32.156 19.516 1 97 224 ILE A O 1
ATOM 1804 N N . SER A 1 225 ? 6.816 31.094 19.812 1 96.69 225 SER A N 1
ATOM 1805 C CA . SER A 1 225 ? 6.922 30.734 18.406 1 96.69 225 SER A CA 1
ATOM 1806 C C . SER A 1 225 ? 5.719 29.906 17.953 1 96.69 225 SER A C 1
ATOM 1808 O O . SER A 1 225 ? 5.148 30.172 16.891 1 96.69 225 SER A O 1
ATOM 1810 N N . GLU A 1 226 ? 5.363 28.953 18.703 1 94.75 226 GLU A N 1
ATOM 1811 C CA . GLU A 1 226 ? 4.223 28.094 18.391 1 94.75 226 GLU A CA 1
ATOM 1812 C C . GLU A 1 226 ? 2.928 28.906 18.344 1 94.75 226 GLU A C 1
ATOM 1814 O O . GLU A 1 226 ? 2.033 28.609 17.547 1 94.75 226 GLU A O 1
ATOM 1819 N N . THR A 1 227 ? 2.82 29.875 19.188 1 96.31 227 THR A N 1
ATOM 1820 C CA . THR A 1 227 ? 1.648 30.734 19.203 1 96.31 227 THR A CA 1
ATOM 1821 C C . THR A 1 227 ? 1.482 31.453 17.859 1 96.31 227 THR A C 1
ATOM 1823 O O . THR A 1 227 ? 0.382 31.484 17.312 1 96.31 227 THR A O 1
ATOM 1826 N N . TRP A 1 228 ? 2.582 32.031 17.344 1 97.75 228 TRP A N 1
ATOM 1827 C CA . TRP A 1 228 ? 2.52 32.719 16.062 1 97.75 228 TRP A CA 1
ATOM 1828 C C . TRP A 1 228 ? 2.127 31.75 14.945 1 97.75 228 TRP A C 1
ATOM 1830 O O . TRP A 1 228 ? 1.343 32.094 14.055 1 97.75 228 TRP A O 1
ATOM 1840 N N . VAL A 1 229 ? 2.627 30.531 15 1 96.81 229 VAL A N 1
ATOM 1841 C CA . VAL A 1 229 ? 2.326 29.516 14.008 1 96.81 229 VAL A CA 1
ATOM 1842 C C . VAL A 1 229 ? 0.843 29.156 14.07 1 96.81 229 VAL A C 1
ATOM 1844 O O . VAL A 1 229 ? 0.169 29.094 13.039 1 96.81 229 VAL A O 1
ATOM 1847 N N . ASN A 1 230 ? 0.387 28.922 15.266 1 95.81 230 ASN A N 1
ATOM 1848 C CA . ASN A 1 230 ? -1.015 28.562 15.453 1 95.81 230 ASN A CA 1
ATOM 1849 C C . ASN A 1 230 ? -1.946 29.656 14.953 1 95.81 230 ASN A C 1
ATOM 1851 O O . ASN A 1 230 ? -2.977 29.375 14.344 1 95.81 230 ASN A O 1
ATOM 1855 N N . LEU A 1 231 ? -1.586 30.891 15.242 1 96.81 231 LEU A N 1
ATOM 1856 C CA . LEU A 1 231 ? -2.387 32.031 14.773 1 96.81 231 LEU A CA 1
ATOM 1857 C C . LEU A 1 231 ? -2.477 32.031 13.25 1 96.81 231 LEU A C 1
ATOM 1859 O O . LEU A 1 231 ? -3.547 32.281 12.688 1 96.81 231 LEU A O 1
ATOM 1863 N N . ALA A 1 232 ? -1.366 31.781 12.625 1 97.38 232 ALA A N 1
ATOM 1864 C CA . ALA A 1 232 ? -1.362 31.75 11.164 1 97.38 232 ALA A CA 1
ATOM 1865 C C . ALA A 1 232 ? -2.277 30.641 10.633 1 97.38 232 ALA A C 1
ATOM 1867 O O . ALA A 1 232 ? -2.961 30.828 9.625 1 97.38 232 ALA A O 1
ATOM 1868 N N . MET A 1 233 ? -2.307 29.516 11.219 1 96.31 233 MET A N 1
ATOM 1869 C CA . MET A 1 233 ? -3.133 28.391 10.797 1 96.31 233 MET A CA 1
ATOM 1870 C C . MET A 1 233 ? -4.617 28.734 10.914 1 96.31 233 MET A C 1
ATOM 1872 O O . MET A 1 233 ? -5.406 28.375 10.039 1 96.31 233 MET A O 1
ATOM 1876 N N . VAL A 1 234 ? -4.996 29.453 12.016 1 95.75 234 VAL A N 1
ATOM 1877 C CA . VAL A 1 234 ? -6.422 29.656 12.266 1 95.75 234 VAL A CA 1
ATOM 1878 C C . VAL A 1 234 ? -6.789 31.125 11.984 1 95.75 234 VAL A C 1
ATOM 1880 O O . VAL A 1 234 ? -7.664 31.688 12.648 1 95.75 234 VAL A O 1
ATOM 1883 N N . ASP A 1 235 ? -6.059 31.75 11.102 1 97.25 235 ASP A N 1
ATOM 1884 C CA . ASP A 1 235 ? -6.387 33.125 10.719 1 97.25 235 ASP A CA 1
ATOM 1885 C C . ASP A 1 235 ? -7.668 33.188 9.891 1 97.25 235 ASP A C 1
ATOM 1887 O O . ASP A 1 235 ? -7.66 33.656 8.758 1 97.25 235 ASP A O 1
ATOM 1891 N N . TYR A 1 236 ? -8.789 32.844 10.477 1 97.19 236 TYR A N 1
ATOM 1892 C CA . TYR A 1 236 ? -10.094 32.719 9.836 1 97.19 236 TYR A CA 1
ATOM 1893 C C . TYR A 1 236 ? -10.789 34.062 9.766 1 97.19 236 TYR A C 1
ATOM 1895 O O . TYR A 1 236 ? -10.516 34.969 10.578 1 97.19 236 TYR A O 1
ATOM 1903 N N . PRO A 1 237 ? -11.719 34.219 8.828 1 97.19 237 PRO A N 1
ATOM 1904 C CA . PRO A 1 237 ? -12.414 35.5 8.641 1 97.19 237 PRO A CA 1
ATOM 1905 C C . PRO A 1 237 ? -13.562 35.719 9.633 1 97.19 237 PRO A C 1
ATOM 1907 O O . PRO A 1 237 ? -14.266 36.719 9.578 1 97.19 237 PRO A O 1
ATOM 1910 N N . TYR A 1 238 ? -13.797 34.781 10.508 1 96.38 238 TYR A N 1
ATOM 1911 C CA . TYR A 1 238 ? -14.828 34.875 11.531 1 96.38 238 TYR A CA 1
ATOM 1912 C C . TYR A 1 238 ? -14.336 34.312 12.859 1 96.38 238 TYR A C 1
ATOM 1914 O O . TYR A 1 238 ? -13.32 33.594 12.906 1 96.38 238 TYR A O 1
ATOM 1922 N N . GLU A 1 239 ? -15 34.688 13.906 1 94 239 GLU A N 1
ATOM 1923 C CA . GLU A 1 239 ? -14.664 34.188 15.234 1 94 239 GLU A CA 1
ATOM 1924 C C . GLU A 1 239 ? -14.719 32.656 15.266 1 94 239 GLU A C 1
ATOM 1926 O O . GLU A 1 239 ? -15.625 32.062 14.68 1 94 239 GLU A O 1
ATOM 1931 N N . CYS A 1 240 ? -13.711 32.125 15.891 1 88 240 CYS A N 1
ATOM 1932 C CA . CYS A 1 240 ? -13.695 30.656 15.953 1 88 240 CYS A CA 1
ATOM 1933 C C . CYS A 1 240 ? -13.094 30.188 17.281 1 88 240 CYS A C 1
ATOM 1935 O O . CYS A 1 240 ? -12.547 30.984 18.031 1 88 240 CYS A O 1
ATOM 1937 N N . ASN A 1 241 ? -13.328 28.906 17.531 1 84.31 241 ASN A N 1
ATOM 1938 C CA . ASN A 1 241 ? -12.812 28.297 18.766 1 84.31 241 ASN A CA 1
ATOM 1939 C C . ASN A 1 241 ? -12.117 26.969 18.484 1 84.31 241 ASN A C 1
ATOM 1941 O O . ASN A 1 241 ? -12.141 26.078 19.312 1 84.31 241 ASN A O 1
ATOM 1945 N N . PHE A 1 242 ? -11.609 26.766 17.359 1 82.31 242 PHE A N 1
ATOM 1946 C CA . PHE A 1 242 ? -10.992 25.516 16.938 1 82.31 242 PHE A CA 1
ATOM 1947 C C . PHE A 1 242 ? -9.773 25.188 17.797 1 82.31 242 PHE A C 1
ATOM 1949 O O . PHE A 1 242 ? -9.703 24.125 18.406 1 82.31 242 PHE A O 1
ATOM 1956 N N . LEU A 1 243 ? -8.797 26.094 17.906 1 86.19 243 LEU A N 1
ATOM 1957 C CA . LEU A 1 243 ? -7.637 25.906 18.781 1 86.19 243 LEU A CA 1
ATOM 1958 C C . LEU A 1 243 ? -7.832 26.656 20.109 1 86.19 243 LEU A C 1
ATOM 1960 O O . LEU A 1 243 ? -7.574 26.094 21.172 1 86.19 243 LEU A O 1
ATOM 1964 N N . GLN A 1 244 ? -8.234 27.844 20.016 1 88.06 244 GLN A N 1
ATOM 1965 C CA . GLN A 1 244 ? -8.594 28.766 21.078 1 88.06 244 GLN A CA 1
ATOM 1966 C C . GLN A 1 244 ? -9.727 29.688 20.656 1 88.06 244 GLN A C 1
ATOM 1968 O O . GLN A 1 244 ? -9.992 29.844 19.453 1 88.06 244 GLN A O 1
ATOM 1973 N N . PRO A 1 245 ? -10.477 30.109 21.641 1 90.62 245 PRO A N 1
ATOM 1974 C CA . PRO A 1 245 ? -11.391 31.172 21.234 1 90.62 245 PRO A CA 1
ATOM 1975 C C . PRO A 1 245 ? -10.672 32.406 20.656 1 90.62 245 PRO A C 1
ATOM 1977 O O . PRO A 1 245 ? -9.812 32.969 21.328 1 90.62 245 PRO A O 1
ATOM 1980 N N . LEU A 1 246 ? -10.984 32.75 19.438 1 95 246 LEU A N 1
ATOM 1981 C CA . LEU A 1 246 ? -10.25 33.812 18.75 1 95 246 LEU A CA 1
ATOM 1982 C C . LEU A 1 246 ? -11.203 34.719 17.984 1 95 246 LEU A C 1
ATOM 1984 O O . LEU A 1 246 ? -12.273 34.281 17.547 1 95 246 LEU A O 1
ATOM 1988 N N . PRO A 1 247 ? -10.914 36.031 17.875 1 95.94 247 PRO A N 1
ATOM 1989 C CA . PRO A 1 247 ? -11.68 36.906 17 1 95.94 247 PRO A CA 1
ATOM 1990 C C . PRO A 1 247 ? -11.484 36.625 15.516 1 95.94 247 PRO A C 1
ATOM 1992 O O . PRO A 1 247 ? -10.617 35.812 15.156 1 95.94 247 PRO A O 1
ATOM 1995 N N . ALA A 1 248 ? -12.359 37.219 14.703 1 96.5 248 ALA A N 1
ATOM 1996 C CA . ALA A 1 248 ? -12.125 37.188 13.258 1 96.5 248 ALA A CA 1
ATOM 1997 C C . ALA A 1 248 ? -10.789 37.812 12.906 1 96.5 248 ALA A C 1
ATOM 1999 O O . ALA A 1 248 ? -10.414 38.844 13.484 1 96.5 248 ALA A O 1
ATOM 2000 N N . TRP A 1 249 ? -10.117 37.188 12.008 1 97.12 249 TRP A N 1
ATOM 2001 C CA . TRP A 1 249 ? -8.812 37.656 11.578 1 97.12 249 TRP A CA 1
ATOM 2002 C C . TRP A 1 249 ? -7.926 37.969 12.781 1 97.12 249 TRP A C 1
ATOM 2004 O O . TRP A 1 249 ? -7.473 39.094 12.953 1 97.12 249 TRP A O 1
ATOM 2014 N N . PRO A 1 250 ? -7.582 36.969 13.508 1 97.5 250 PRO A N 1
ATOM 2015 C CA . PRO A 1 250 ? -6.883 37.188 14.773 1 97.5 250 PRO A CA 1
ATOM 2016 C C . PRO A 1 250 ? -5.512 37.844 14.594 1 97.5 250 PRO A C 1
ATOM 2018 O O . PRO A 1 250 ? -5.051 38.562 15.469 1 97.5 250 PRO A O 1
ATOM 2021 N N . ILE A 1 251 ? -4.816 37.562 13.492 1 98.19 251 ILE A N 1
ATOM 2022 C CA . ILE A 1 251 ? -3.498 38.156 13.297 1 98.19 251 ILE A CA 1
ATOM 2023 C C . ILE A 1 251 ? -3.631 39.688 13.125 1 98.19 251 ILE A C 1
ATOM 2025 O O . ILE A 1 251 ? -2.773 40.438 13.578 1 98.19 251 ILE A O 1
ATOM 2029 N N . LYS A 1 252 ? -4.656 40.094 12.461 1 97.69 252 LYS A N 1
ATOM 2030 C CA . LYS A 1 252 ? -4.902 41.531 12.359 1 97.69 252 LYS A CA 1
ATOM 2031 C C . LYS A 1 252 ? -5.059 42.156 13.742 1 97.69 252 LYS A C 1
ATOM 2033 O O . LYS A 1 252 ? -4.57 43.281 13.984 1 97.69 252 LYS A O 1
ATOM 2038 N N . VAL A 1 253 ? -5.766 41.469 14.609 1 97.88 253 VAL A N 1
ATOM 2039 C CA . VAL A 1 253 ? -5.961 41.969 15.969 1 97.88 253 VAL A CA 1
ATOM 2040 C C . VAL A 1 253 ? -4.625 41.969 16.703 1 97.88 253 VAL A C 1
ATOM 2042 O O . VAL A 1 253 ? -4.289 42.969 17.375 1 97.88 253 VAL A O 1
ATOM 2045 N N . VAL A 1 254 ? -3.885 40.938 16.594 1 98.19 254 VAL A N 1
ATOM 2046 C CA . VAL A 1 254 ? -2.574 40.812 17.219 1 98.19 254 VAL A CA 1
ATOM 2047 C C . VAL A 1 254 ? -1.664 41.969 16.75 1 98.19 254 VAL A C 1
ATOM 2049 O O . VAL A 1 254 ? -0.961 42.562 17.547 1 98.19 254 VAL A O 1
ATOM 2052 N N . CYS A 1 255 ? -1.687 42.281 15.484 1 98.31 255 CYS A N 1
ATOM 2053 C CA . CYS A 1 255 ? -0.759 43.219 14.875 1 98.31 255 CYS A CA 1
ATOM 2054 C C . CYS A 1 255 ? -1.083 44.656 15.297 1 98.31 255 CYS A C 1
ATOM 2056 O O . CYS A 1 255 ? -0.258 45.562 15.133 1 98.31 255 CYS A O 1
ATOM 2058 N N . GLN A 1 256 ? -2.203 44.906 15.883 1 97.5 256 GLN A N 1
ATOM 2059 C CA . GLN A 1 256 ? -2.52 46.219 16.422 1 97.5 256 GLN A CA 1
ATOM 2060 C C . GLN A 1 256 ? -1.585 46.562 17.578 1 97.5 256 GLN A C 1
ATOM 2062 O O . GLN A 1 256 ? -1.383 47.75 17.875 1 97.5 256 GLN A O 1
ATOM 2067 N N . TYR A 1 257 ? -1.004 45.562 18.172 1 97.56 257 TYR A N 1
ATOM 2068 C CA . TYR A 1 257 ? -0.109 45.812 19.297 1 97.56 257 TYR A CA 1
ATOM 2069 C C . TYR A 1 257 ? 1.335 45.938 18.828 1 97.56 257 TYR A C 1
ATOM 2071 O O . TYR A 1 257 ? 2.229 46.25 19.625 1 97.56 257 TYR A O 1
ATOM 2079 N N . PHE A 1 258 ? 1.57 45.688 17.562 1 97.88 258 PHE A N 1
ATOM 2080 C CA . PHE A 1 258 ? 2.91 45.719 17 1 97.88 258 PHE A CA 1
ATOM 2081 C C . PHE A 1 258 ? 3.002 46.781 15.906 1 97.88 258 PHE A C 1
ATOM 2083 O O . PHE A 1 258 ? 3.52 46.5 14.82 1 97.88 258 PHE A O 1
ATOM 2090 N N . LYS A 1 259 ? 2.572 47.938 16.172 1 95.06 259 LYS A N 1
ATOM 2091 C CA . LYS A 1 259 ? 2.479 49 15.164 1 95.06 259 LYS A CA 1
ATOM 2092 C C . LYS A 1 259 ? 3.824 49.688 14.977 1 95.06 259 LYS A C 1
ATOM 2094 O O . LYS A 1 259 ? 4.098 50.25 13.898 1 95.06 259 LYS A O 1
ATOM 2099 N N . ASP A 1 260 ? 4.66 49.75 16.062 1 95.56 260 ASP A N 1
ATOM 2100 C CA . ASP A 1 260 ? 5.949 50.406 16 1 95.56 260 ASP A CA 1
ATOM 2101 C C . ASP A 1 260 ? 7.062 49.531 16.562 1 95.56 260 ASP A C 1
ATOM 2103 O O . ASP A 1 260 ? 7.117 49.281 17.766 1 95.56 260 ASP A O 1
ATOM 2107 N N . PRO A 1 261 ? 7.961 49.094 15.695 1 94.88 261 PRO A N 1
ATOM 2108 C CA . PRO A 1 261 ? 9.047 48.219 16.172 1 94.88 261 PRO A CA 1
ATOM 2109 C C . PRO A 1 261 ? 10.102 49 16.969 1 94.88 261 PRO A C 1
ATOM 2111 O O . PRO A 1 261 ? 10.961 48.375 17.609 1 94.88 261 PRO A O 1
ATOM 2114 N N . LYS A 1 262 ? 10.125 50.312 17 1 96.44 262 LYS A N 1
ATOM 2115 C CA . LYS A 1 262 ? 11.195 51.094 17.594 1 96.44 262 LYS A CA 1
ATOM 2116 C C . LYS A 1 262 ? 10.859 51.5 19.031 1 96.44 262 LYS A C 1
ATOM 2118 O O . LYS A 1 262 ? 11.586 52.281 19.641 1 96.44 262 LYS A O 1
ATOM 2123 N N . VAL A 1 263 ? 9.82 51 19.547 1 96.81 263 VAL A N 1
ATOM 2124 C CA . VAL A 1 263 ? 9.453 51.312 20.922 1 96.81 263 VAL A CA 1
ATOM 2125 C C . VAL A 1 263 ? 10.531 50.812 21.875 1 96.81 263 VAL A C 1
ATOM 2127 O O . VAL A 1 263 ? 11.43 50.062 21.484 1 96.81 263 VAL A O 1
ATOM 2130 N N . SER A 1 264 ? 10.461 51.281 23.109 1 96.56 264 SER A N 1
ATOM 2131 C CA . SER A 1 264 ? 11.422 50.812 24.125 1 96.56 264 SER A CA 1
ATOM 2132 C C . SER A 1 264 ? 11.297 49.312 24.375 1 96.56 264 SER A C 1
ATOM 2134 O O . SER A 1 264 ? 10.25 48.719 24.094 1 96.56 264 SER A O 1
ATOM 2136 N N . ASP A 1 265 ? 12.289 48.688 24.875 1 95.62 265 ASP A N 1
ATOM 2137 C CA . ASP A 1 265 ? 12.289 47.281 25.172 1 95.62 265 ASP A CA 1
ATOM 2138 C C . ASP A 1 265 ? 11.133 46.906 26.109 1 95.62 265 ASP A C 1
ATOM 2140 O O . ASP A 1 265 ? 10.453 45.906 25.906 1 95.62 265 ASP A O 1
ATOM 2144 N N . GLN A 1 266 ? 10.969 47.719 27.109 1 94.88 266 GLN A N 1
ATOM 2145 C CA . GLN A 1 266 ? 9.914 47.438 28.094 1 94.88 266 GLN A CA 1
ATOM 2146 C C . GLN A 1 266 ? 8.539 47.5 27.453 1 94.88 266 GLN A C 1
ATOM 2148 O O . GLN A 1 266 ? 7.691 46.625 27.703 1 94.88 266 GLN A O 1
ATOM 2153 N N . LEU A 1 267 ? 8.383 48.5 26.641 1 97 267 LEU A N 1
ATOM 2154 C CA . LEU A 1 267 ? 7.094 48.625 25.969 1 97 267 LEU A CA 1
ATOM 2155 C C . LEU A 1 267 ? 6.867 47.5 24.984 1 97 267 LEU A C 1
ATOM 2157 O O . LEU A 1 267 ? 5.738 47.031 24.812 1 97 267 LEU A O 1
ATOM 2161 N N . LEU A 1 268 ? 7.918 47.094 24.312 1 97.81 268 LEU A N 1
ATOM 2162 C CA . LEU A 1 268 ? 7.793 45.969 23.359 1 97.81 268 LEU A CA 1
ATOM 2163 C C . LEU A 1 268 ? 7.352 44.688 24.078 1 97.81 268 LEU A C 1
ATOM 2165 O O . LEU A 1 268 ? 6.547 43.938 23.531 1 97.81 268 LEU A O 1
ATOM 2169 N N . VAL A 1 269 ? 7.887 44.438 25.234 1 97.62 269 VAL A N 1
ATOM 2170 C CA . VAL A 1 269 ? 7.504 43.25 26 1 97.62 269 VAL A CA 1
ATOM 2171 C C . VAL A 1 269 ? 6.051 43.375 26.453 1 97.62 269 VAL A C 1
ATOM 2173 O O . VAL A 1 269 ? 5.312 42.375 26.453 1 97.62 269 VAL A O 1
ATOM 2176 N N . GLN A 1 270 ? 5.621 44.562 26.828 1 96.94 270 GLN A N 1
ATOM 2177 C CA . GLN A 1 270 ? 4.223 44.781 27.172 1 96.94 270 GLN A CA 1
ATOM 2178 C C . GLN A 1 270 ? 3.312 44.531 25.969 1 96.94 270 GLN A C 1
ATOM 2180 O O . GLN A 1 270 ? 2.24 43.938 26.109 1 96.94 270 GLN A O 1
ATOM 2185 N N . ASN A 1 271 ? 3.736 45.062 24.812 1 97.88 271 ASN A N 1
ATOM 2186 C CA . ASN A 1 271 ? 3.002 44.781 23.578 1 97.88 271 ASN A CA 1
ATOM 2187 C C . ASN A 1 271 ? 2.934 43.281 23.266 1 97.88 271 ASN A C 1
ATOM 2189 O O . ASN A 1 271 ? 1.906 42.781 22.812 1 97.88 271 ASN A O 1
ATOM 2193 N N . LEU A 1 272 ? 4.074 42.656 23.484 1 98.06 272 LEU A N 1
ATOM 2194 C CA . LEU A 1 272 ? 4.133 41.188 23.297 1 98.06 272 LEU A CA 1
ATOM 2195 C C . LEU A 1 272 ? 3.113 40.5 24.172 1 98.06 272 LEU A C 1
ATOM 2197 O O . LEU A 1 272 ? 2.418 39.594 23.719 1 98.06 272 LEU A O 1
ATOM 2201 N N . PHE A 1 273 ? 3.031 40.906 25.406 1 97.19 273 PHE A N 1
ATOM 2202 C CA . PHE A 1 273 ? 2.051 40.312 26.328 1 97.19 273 PHE A CA 1
ATOM 2203 C C . PHE A 1 273 ? 0.635 40.531 25.797 1 97.19 273 PHE A C 1
ATOM 2205 O O . PHE A 1 273 ? -0.176 39.594 25.797 1 97.19 273 PHE A O 1
ATOM 2212 N N . GLN A 1 274 ? 0.297 41.719 25.344 1 96.69 274 GLN A N 1
ATOM 2213 C CA . GLN A 1 274 ? -1.033 42.031 24.828 1 96.69 274 GLN A CA 1
ATOM 2214 C C . GLN A 1 274 ? -1.347 41.156 23.609 1 96.69 274 GLN A C 1
ATOM 2216 O O . GLN A 1 274 ? -2.469 40.656 23.453 1 96.69 274 GLN A O 1
ATOM 2221 N N . ALA A 1 275 ? -0.366 41.031 22.781 1 97.56 275 ALA A N 1
ATOM 2222 C CA . ALA A 1 275 ? -0.52 40.219 21.594 1 97.56 275 ALA A CA 1
ATOM 2223 C C . ALA A 1 275 ? -0.782 38.75 21.969 1 97.56 275 ALA A C 1
ATOM 2225 O O . ALA A 1 275 ? -1.689 38.125 21.422 1 97.56 275 ALA A O 1
ATOM 2226 N N . LEU A 1 276 ? 0.033 38.156 22.859 1 96.88 276 LEU A N 1
ATOM 2227 C CA . LEU A 1 276 ? -0.126 36.781 23.312 1 96.88 276 LEU A CA 1
ATOM 2228 C C . LEU A 1 276 ? -1.481 36.562 23.984 1 96.88 276 LEU A C 1
ATOM 2230 O O . LEU A 1 276 ? -2.082 35.5 23.891 1 96.88 276 LEU A O 1
ATOM 2234 N N . ASN A 1 277 ? -1.961 37.594 24.609 1 95 277 ASN A N 1
ATOM 2235 C CA . ASN A 1 277 ? -3.242 37.562 25.312 1 95 277 ASN A CA 1
ATOM 2236 C C . ASN A 1 277 ? -4.406 37.406 24.344 1 95 277 ASN A C 1
ATOM 2238 O O . ASN A 1 277 ? -5.473 36.938 24.703 1 95 277 ASN A O 1
ATOM 2242 N N . VAL A 1 278 ? -4.219 37.906 23.141 1 95.5 278 VAL A N 1
ATOM 2243 C CA . VAL A 1 278 ? -5.246 37.688 22.125 1 95.5 278 VAL A CA 1
ATOM 2244 C C . VAL A 1 278 ? -5.48 36.219 21.906 1 95.5 278 VAL A C 1
ATOM 2246 O O . VAL A 1 278 ? -6.625 35.75 21.828 1 95.5 278 VAL A O 1
ATOM 2249 N N . TYR A 1 279 ? -4.414 35.406 21.859 1 94.75 279 TYR A N 1
ATOM 2250 C CA . TYR A 1 279 ? -4.508 33.969 21.594 1 94.75 279 TYR A CA 1
ATOM 2251 C C . TYR A 1 279 ? -4.961 33.219 22.844 1 94.75 279 TYR A C 1
ATOM 2253 O O . TYR A 1 279 ? -5.785 32.312 22.766 1 94.75 279 TYR A O 1
ATOM 2261 N N . TYR A 1 280 ? -4.492 33.594 23.984 1 94.12 280 TYR A N 1
ATOM 2262 C CA . TYR A 1 280 ? -4.664 32.75 25.156 1 94.12 280 TYR A CA 1
ATOM 2263 C C . TYR A 1 280 ? -5.781 33.281 26.047 1 94.12 280 TYR A C 1
ATOM 2265 O O . TYR A 1 280 ? -6.281 32.562 26.922 1 94.12 280 TYR A O 1
ATOM 2273 N N . ASN A 1 281 ? -6.246 34.5 25.828 1 92.69 281 ASN A N 1
ATOM 2274 C CA . ASN A 1 281 ? -7.203 35.094 26.75 1 92.69 281 ASN A CA 1
ATOM 2275 C C . ASN A 1 281 ? -8.172 36.031 26.047 1 92.69 281 ASN A C 1
ATOM 2277 O O . ASN A 1 281 ? -8.492 37.125 26.578 1 92.69 281 ASN A O 1
ATOM 2281 N N . TYR A 1 282 ? -8.461 35.719 24.859 1 88.5 282 TYR A N 1
ATOM 2282 C CA . TYR A 1 282 ? -9.422 36.531 24.125 1 88.5 282 TYR A CA 1
ATOM 2283 C C . TYR A 1 282 ? -10.742 36.625 24.891 1 88.5 282 TYR A C 1
ATOM 2285 O O . TYR A 1 282 ? -11.438 37.656 24.812 1 88.5 282 TYR A O 1
ATOM 2293 N N . SER A 1 283 ? -11.086 35.594 25.625 1 86.56 283 SER A N 1
ATOM 2294 C CA . SER A 1 283 ? -12.305 35.562 26.422 1 86.56 283 SER A CA 1
ATOM 2295 C C . SER A 1 283 ? -12.203 36.531 27.609 1 86.56 283 SER A C 1
ATOM 2297 O O . SER A 1 283 ? -13.227 36.938 28.156 1 86.56 283 SER A O 1
ATOM 2299 N N . GLY A 1 284 ? -11.016 36.781 28.078 1 88.31 284 GLY A N 1
ATOM 2300 C CA . GLY A 1 284 ? -10.789 37.656 29.219 1 88.31 284 GLY A CA 1
ATOM 2301 C C . GLY A 1 284 ? -10.883 36.938 30.547 1 88.31 284 GLY A C 1
ATOM 2302 O O . GLY A 1 284 ? -10.82 37.562 31.609 1 88.31 284 GLY A O 1
ATOM 2303 N N . GLN A 1 285 ? -10.914 35.688 30.547 1 88.81 285 GLN A N 1
ATOM 2304 C CA . GLN A 1 285 ? -11.188 34.938 31.766 1 88.81 285 GLN A CA 1
ATOM 2305 C C . GLN A 1 285 ? -9.906 34.344 32.375 1 88.81 285 GLN A C 1
ATOM 2307 O O . GLN A 1 285 ? -9.898 33.906 33.5 1 88.81 285 GLN A O 1
ATOM 2312 N N . VAL A 1 286 ? -8.867 34.375 31.656 1 89.75 286 VAL A N 1
ATOM 2313 C CA . VAL A 1 286 ? -7.625 33.719 32.094 1 89.75 286 VAL A CA 1
ATOM 2314 C C . VAL A 1 286 ? -6.809 34.688 32.938 1 89.75 286 VAL A C 1
ATOM 2316 O O . VAL A 1 286 ? -6.641 35.875 32.562 1 89.75 286 VAL A O 1
ATOM 2319 N N . LYS A 1 287 ? -6.254 34.281 34.125 1 92.44 287 LYS A N 1
ATOM 2320 C CA . LYS A 1 287 ? -5.562 35.156 35.062 1 92.44 287 LYS A CA 1
ATOM 2321 C C . LYS A 1 287 ? -4.066 35.219 34.781 1 92.44 287 LYS A C 1
ATOM 2323 O O . LYS A 1 287 ? -3.404 36.219 35.094 1 92.44 287 LYS A O 1
ATOM 2328 N N . CYS A 1 288 ? -3.555 34.156 34.25 1 94.06 288 CYS A N 1
ATOM 2329 C CA . CYS A 1 288 ? -2.141 34.094 33.906 1 94.06 288 CYS A CA 1
ATOM 2330 C C . CYS A 1 288 ? -1.936 33.219 32.656 1 94.06 288 CYS A C 1
ATOM 2332 O O . CYS A 1 288 ? -2.826 32.469 32.25 1 94.06 288 CYS A O 1
ATOM 2334 N N . LEU A 1 289 ? -0.84 33.406 32 1 94.19 289 LEU A N 1
ATOM 2335 C CA . LEU A 1 289 ? -0.526 32.625 30.812 1 94.19 289 LEU A CA 1
ATOM 2336 C C . LEU A 1 289 ? 0.272 31.391 31.156 1 94.19 289 LEU A C 1
ATOM 2338 O O . LEU A 1 289 ? 1.353 31.484 31.75 1 94.19 289 LEU A O 1
ATOM 2342 N N . ASN A 1 290 ? -0.229 30.281 30.875 1 91.69 290 ASN A N 1
ATOM 2343 C CA . ASN A 1 290 ? 0.422 28.984 31.094 1 91.69 290 ASN A CA 1
ATOM 2344 C C . ASN A 1 290 ? 1.204 28.547 29.859 1 91.69 290 ASN A C 1
ATOM 2346 O O . ASN A 1 290 ? 0.614 28.219 28.828 1 91.69 290 ASN A O 1
ATOM 2350 N N . ILE A 1 291 ? 2.436 28.438 29.953 1 90.19 291 ILE A N 1
ATOM 2351 C CA . ILE A 1 291 ? 3.273 28.234 28.766 1 90.19 291 ILE A CA 1
ATOM 2352 C C . ILE A 1 291 ? 3.438 26.75 28.5 1 90.19 291 ILE A C 1
ATOM 2354 O O . ILE A 1 291 ? 4.191 26.344 27.609 1 90.19 291 ILE A O 1
ATOM 2358 N N . SER A 1 292 ? 2.725 25.844 29.203 1 82.62 292 SER A N 1
ATOM 2359 C CA . SER A 1 292 ? 2.857 24.406 29.016 1 82.62 292 SER A CA 1
ATOM 2360 C C . SER A 1 292 ? 1.878 23.891 27.969 1 82.62 292 SER A C 1
ATOM 2362 O O . SER A 1 292 ? 1.995 22.75 27.516 1 82.62 292 SER A O 1
ATOM 2364 N N . GLU A 1 293 ? 0.918 24.656 27.594 1 79.06 293 GLU A N 1
ATOM 2365 C CA . GLU A 1 293 ? -0.062 24.219 26.609 1 79.06 293 GLU A CA 1
ATOM 2366 C C . GLU A 1 293 ? -0.306 25.297 25.547 1 79.06 293 GLU A C 1
ATOM 2368 O O . GLU A 1 293 ? -0.344 26.484 25.875 1 79.06 293 GLU A O 1
ATOM 2373 N N . THR A 1 294 ? -0.484 24.891 24.328 1 75.62 294 THR A N 1
ATOM 2374 C CA . THR A 1 294 ? -0.711 25.875 23.266 1 75.62 294 THR A CA 1
ATOM 2375 C C . THR A 1 294 ? -1.997 25.547 22.5 1 75.62 294 THR A C 1
ATOM 2377 O O . THR A 1 294 ? -2.463 26.359 21.703 1 75.62 294 THR A O 1
ATOM 2380 N N . ALA A 1 295 ? -2.471 24.375 22.609 1 72.94 295 ALA A N 1
ATOM 2381 C CA . ALA A 1 295 ? -3.66 24 21.844 1 72.94 295 ALA A CA 1
ATOM 2382 C C . ALA A 1 295 ? -4.602 23.156 22.703 1 72.94 295 ALA A C 1
ATOM 2384 O O . ALA A 1 295 ? -4.305 22.859 23.859 1 72.94 295 ALA A O 1
ATOM 2385 N N . THR A 1 296 ? -5.727 22.875 22.062 1 74.31 296 THR A N 1
ATOM 2386 C CA . THR A 1 296 ? -6.766 22.109 22.75 1 74.31 296 THR A CA 1
ATOM 2387 C C . THR A 1 296 ? -6.258 20.719 23.125 1 74.31 296 THR A C 1
ATOM 2389 O O . THR A 1 296 ? -5.395 20.172 22.438 1 74.31 296 THR A O 1
ATOM 2392 N N . SER A 1 297 ? -6.859 20.266 24.141 1 74.31 297 SER A N 1
ATOM 2393 C CA . SER A 1 297 ? -6.535 18.922 24.609 1 74.31 297 SER A CA 1
ATOM 2394 C C . SER A 1 297 ? -7.148 17.844 23.719 1 74.31 297 SER A C 1
ATOM 2396 O O . SER A 1 297 ? -6.812 16.672 23.828 1 74.31 297 SER A O 1
ATOM 2398 N N . SER A 1 298 ? -7.953 18.219 22.766 1 73.31 298 SER A N 1
ATOM 2399 C CA . SER A 1 298 ? -8.594 17.281 21.859 1 73.31 298 SER A CA 1
ATOM 2400 C C . SER A 1 298 ? -7.598 16.719 20.844 1 73.31 298 SER A C 1
ATOM 2402 O O . SER A 1 298 ? -7.863 15.711 20.203 1 73.31 298 SER A O 1
ATOM 2404 N N . LEU A 1 299 ? -6.59 17.391 20.719 1 81.94 299 LEU A N 1
ATOM 2405 C CA . LEU A 1 299 ? -5.527 16.891 19.859 1 81.94 299 LEU A CA 1
ATOM 2406 C C . LEU A 1 299 ? -4.629 15.914 20.609 1 81.94 299 LEU A C 1
ATOM 2408 O O . LEU A 1 299 ? -4.328 16.109 21.781 1 81.94 299 LEU A O 1
ATOM 2412 N N . GLY A 1 300 ? -4.32 14.797 19.938 1 81.88 300 GLY A N 1
ATOM 2413 C CA . GLY A 1 300 ? -3.469 13.781 20.531 1 81.88 300 GLY A CA 1
ATOM 2414 C C . GLY A 1 300 ? -1.989 14.086 20.375 1 81.88 300 GLY A C 1
ATOM 2415 O O . GLY A 1 300 ? -1.331 13.555 19.484 1 81.88 300 GLY A O 1
ATOM 2416 N N . SER A 1 301 ? -1.471 14.766 21.312 1 86.62 301 SER A N 1
ATOM 2417 C CA . SER A 1 301 ? -0.096 15.25 21.219 1 86.62 301 SER A CA 1
ATOM 2418 C C . SER A 1 301 ? 0.9 14.102 21.344 1 86.62 301 SER A C 1
ATOM 2420 O O . SER A 1 301 ? 1.937 14.094 20.672 1 86.62 301 SER A O 1
ATOM 2422 N N . LEU A 1 302 ? 0.561 13.133 22.141 1 90.62 302 LEU A N 1
ATOM 2423 C CA . LEU A 1 302 ? 1.478 12.016 22.328 1 90.62 302 LEU A CA 1
ATOM 2424 C C . LEU A 1 302 ? 1.613 11.195 21.047 1 90.62 302 LEU A C 1
ATOM 2426 O O . LEU A 1 302 ? 2.729 10.883 20.625 1 90.62 302 LEU A O 1
ATOM 2430 N N . GLY A 1 303 ? 0.449 10.836 20.484 1 95.19 303 GLY A N 1
ATOM 2431 C CA . GLY A 1 303 ? 0.478 10.086 19.234 1 95.19 303 GLY A CA 1
ATOM 2432 C C . GLY A 1 303 ? 1.217 10.805 18.125 1 95.19 303 GLY A C 1
ATOM 2433 O O . GLY A 1 303 ? 2.027 10.195 17.422 1 95.19 303 GLY A O 1
ATOM 2434 N N . TRP A 1 304 ? 0.923 12.023 18.047 1 96.12 304 TRP A N 1
ATOM 2435 C CA . TRP A 1 304 ? 1.553 12.797 16.984 1 96.12 304 TRP A CA 1
ATOM 2436 C C . TRP A 1 304 ? 3.057 12.914 17.203 1 96.12 304 TRP A C 1
ATOM 2438 O O . TRP A 1 304 ? 3.84 12.852 16.266 1 96.12 304 TRP A O 1
ATOM 2448 N N . SER A 1 305 ? 3.455 13.18 18.453 1 95.25 305 SER A N 1
ATOM 2449 C CA . SER A 1 305 ? 4.875 13.242 18.781 1 95.25 305 SER A CA 1
ATOM 2450 C C . SER A 1 305 ? 5.598 11.969 18.359 1 95.25 305 SER A C 1
ATOM 2452 O O . SER A 1 305 ? 6.723 12.023 17.844 1 95.25 305 SER A O 1
ATOM 2454 N N . TYR A 1 306 ? 4.973 10.805 18.531 1 97.5 306 TYR A N 1
ATOM 2455 C CA . TYR A 1 306 ? 5.559 9.539 18.125 1 97.5 306 TYR A CA 1
ATOM 2456 C C . TYR A 1 306 ? 5.676 9.453 16.609 1 97.5 306 TYR A C 1
ATOM 2458 O O . TYR A 1 306 ? 6.715 9.062 16.078 1 97.5 306 TYR A O 1
ATOM 2466 N N . GLN A 1 307 ? 4.602 9.805 15.906 1 98 307 GLN A N 1
ATOM 2467 C CA . GLN A 1 307 ? 4.641 9.742 14.453 1 98 307 GLN A CA 1
ATOM 2468 C C . GLN A 1 307 ? 5.695 10.695 13.891 1 98 307 GLN A C 1
ATOM 2470 O O . GLN A 1 307 ? 6.328 10.391 12.875 1 98 307 GLN A O 1
ATOM 2475 N N . ALA A 1 308 ? 5.867 11.812 14.562 1 97.38 308 ALA A N 1
ATOM 2476 C CA . ALA A 1 308 ? 6.875 12.789 14.156 1 97.38 308 ALA A CA 1
ATOM 2477 C C . ALA A 1 308 ? 8.281 12.25 14.406 1 97.38 308 ALA A C 1
ATOM 2479 O O . ALA A 1 308 ? 9.258 12.797 13.883 1 97.38 308 ALA A O 1
ATOM 2480 N N . CYS A 1 309 ? 8.398 11.164 15.156 1 97.5 309 CYS A N 1
ATOM 2481 C CA . CYS A 1 309 ? 9.68 10.539 15.461 1 97.5 309 CYS A CA 1
ATOM 2482 C C . CYS A 1 309 ? 9.891 9.297 14.602 1 97.5 309 CYS A C 1
ATOM 2484 O O . CYS A 1 309 ? 10.969 8.688 14.641 1 97.5 309 CYS A O 1
ATOM 2486 N N . THR A 1 310 ? 8.859 8.922 13.805 1 98.12 310 THR A N 1
ATOM 2487 C CA . THR A 1 310 ? 8.984 7.676 13.062 1 98.12 310 THR A CA 1
ATOM 2488 C C . THR A 1 310 ? 8.867 7.922 11.562 1 98.12 310 THR A C 1
ATOM 2490 O O . THR A 1 310 ? 9.883 8 10.867 1 98.12 310 THR A O 1
ATOM 2493 N N . GLU A 1 311 ? 7.688 8.266 11.109 1 97.88 311 GLU A N 1
ATOM 2494 C CA . GLU A 1 311 ? 7.508 8.328 9.664 1 97.88 311 GLU A CA 1
ATOM 2495 C C . GLU A 1 311 ? 7.23 9.758 9.203 1 97.88 311 GLU A C 1
ATOM 2497 O O . GLU A 1 311 ? 7.586 10.133 8.086 1 97.88 311 GLU A O 1
ATOM 2502 N N . ILE A 1 312 ? 6.559 10.594 10.055 1 98.19 312 ILE A N 1
ATOM 2503 C CA . ILE A 1 312 ? 6.176 11.938 9.641 1 98.19 312 ILE A CA 1
ATOM 2504 C C . ILE A 1 312 ? 7.297 12.922 9.984 1 98.19 312 ILE A C 1
ATOM 2506 O O . ILE A 1 312 ? 7.141 13.773 10.859 1 98.19 312 ILE A O 1
ATOM 2510 N N . ILE A 1 313 ? 8.391 12.805 9.273 1 98.31 313 ILE A N 1
ATOM 2511 C CA . ILE A 1 313 ? 9.555 13.656 9.492 1 98.31 313 ILE A CA 1
ATOM 2512 C C . ILE A 1 313 ? 9.508 14.859 8.555 1 98.31 313 ILE A C 1
ATOM 2514 O O . ILE A 1 313 ? 9.797 14.734 7.363 1 98.31 313 ILE A O 1
ATOM 2518 N N . MET A 1 314 ? 9.211 15.961 9.078 1 98.06 314 MET A N 1
ATOM 2519 C CA . MET A 1 314 ? 9.047 17.188 8.289 1 98.06 314 MET A CA 1
ATOM 2520 C C . MET A 1 314 ? 10.102 18.219 8.664 1 98.06 314 MET A C 1
ATOM 2522 O O . MET A 1 314 ? 10.141 18.703 9.797 1 98.06 314 MET A O 1
ATOM 2526 N N . PRO A 1 315 ? 10.977 18.594 7.777 1 97.94 315 PRO A N 1
ATOM 2527 C CA . PRO A 1 315 ? 11.984 19.609 8.078 1 97.94 315 PRO A CA 1
ATOM 2528 C C . PRO A 1 315 ? 11.406 21.016 8.172 1 97.94 315 PRO A C 1
ATOM 2530 O O . PRO A 1 315 ? 10.641 21.438 7.297 1 97.94 315 PRO A O 1
ATOM 2533 N N . PHE A 1 316 ? 11.727 21.672 9.211 1 97.56 316 PHE A N 1
ATOM 2534 C CA . PHE A 1 316 ? 11.414 23.078 9.414 1 97.56 316 PHE A CA 1
ATOM 2535 C C . PHE A 1 316 ? 12.656 23.844 9.852 1 97.56 316 PHE A C 1
ATOM 2537 O O . PHE A 1 316 ? 13.453 23.344 10.656 1 97.56 316 PHE A O 1
ATOM 2544 N N . CYS A 1 317 ? 12.891 24.969 9.258 1 98.12 317 CYS A N 1
ATOM 2545 C CA . CYS A 1 317 ? 14.008 25.797 9.672 1 98.12 317 CYS A CA 1
ATOM 2546 C C . CYS A 1 317 ? 13.656 27.281 9.562 1 98.12 317 CYS A C 1
ATOM 2548 O O . CYS A 1 317 ? 12.633 27.641 8.977 1 98.12 317 CYS A O 1
ATOM 2550 N N . THR A 1 318 ? 14.359 28.062 10.273 1 98.44 318 THR A N 1
ATOM 2551 C CA . THR A 1 318 ? 14.258 29.531 10.25 1 98.44 318 THR A CA 1
ATOM 2552 C C . THR A 1 318 ? 15.641 30.156 10.102 1 98.44 318 THR A C 1
ATOM 2554 O O . THR A 1 318 ? 16.641 29.609 10.578 1 98.44 318 THR A O 1
ATOM 2557 N N . ASN A 1 319 ? 15.688 31.297 9.422 1 97.25 319 ASN A N 1
ATOM 2558 C CA . ASN A 1 319 ? 16.984 31.938 9.234 1 97.25 319 ASN A CA 1
ATOM 2559 C C . ASN A 1 319 ? 17 33.344 9.82 1 97.25 319 ASN A C 1
ATOM 2561 O O . ASN A 1 319 ? 18.062 34 9.852 1 97.25 319 ASN A O 1
ATOM 2565 N N . GLY A 1 320 ? 15.906 33.906 10.258 1 96.56 320 GLY A N 1
ATOM 2566 C CA . GLY A 1 320 ? 15.836 35.219 10.859 1 96.56 320 GLY A CA 1
ATOM 2567 C C . GLY A 1 320 ? 15.898 36.344 9.836 1 96.56 320 GLY A C 1
ATOM 2568 O O . GLY A 1 320 ? 15.969 37.531 10.195 1 96.56 320 GLY A O 1
ATOM 2569 N N . VAL A 1 321 ? 15.938 35.969 8.633 1 95.75 321 VAL A N 1
ATOM 2570 C CA . VAL A 1 321 ? 16 36.938 7.555 1 95.75 321 VAL A CA 1
ATOM 2571 C C . VAL A 1 321 ? 14.727 36.906 6.723 1 95.75 321 VAL A C 1
ATOM 2573 O O . VAL A 1 321 ? 14 37.906 6.625 1 95.75 321 VAL A O 1
ATOM 2576 N N . ASP A 1 322 ? 14.391 35.781 6.164 1 96 322 ASP A N 1
ATOM 2577 C CA . ASP A 1 322 ? 13.195 35.594 5.348 1 96 322 ASP A CA 1
ATOM 2578 C C . ASP A 1 322 ? 11.969 35.344 6.219 1 96 322 ASP A C 1
ATOM 2580 O O . ASP A 1 322 ? 10.844 35.312 5.719 1 96 322 ASP A O 1
ATOM 2584 N N . ASP A 1 323 ? 12.18 35.188 7.477 1 98.19 323 ASP A N 1
ATOM 2585 C CA . ASP A 1 323 ? 11.109 34.969 8.438 1 98.19 323 ASP A CA 1
ATOM 2586 C C . ASP A 1 323 ? 11.289 35.812 9.688 1 98.19 323 ASP A C 1
ATOM 2588 O O . ASP A 1 323 ? 12.312 36.469 9.852 1 98.19 323 ASP A O 1
ATOM 2592 N N . MET A 1 324 ? 10.273 35.812 10.539 1 98.62 324 MET A N 1
ATOM 2593 C CA . MET A 1 324 ? 10.273 36.688 11.703 1 98.62 324 MET A CA 1
ATOM 2594 C C . MET A 1 324 ? 10.719 35.938 12.953 1 98.62 324 MET A C 1
ATOM 2596 O O . MET A 1 324 ? 10.461 36.375 14.078 1 98.62 324 MET A O 1
ATOM 2600 N N . PHE A 1 325 ? 11.352 34.781 12.789 1 98.69 325 PHE A N 1
ATOM 2601 C CA . PHE A 1 325 ? 11.727 33.938 13.906 1 98.69 325 PHE A CA 1
ATOM 2602 C C . PHE A 1 325 ? 13.234 33.969 14.141 1 98.69 325 PHE A C 1
ATOM 2604 O O . PHE A 1 325 ? 13.969 34.562 13.352 1 98.69 325 PHE A O 1
ATOM 2611 N N . GLU A 1 326 ? 13.68 33.344 15.281 1 97.62 326 GLU A N 1
ATOM 2612 C CA . GLU A 1 326 ? 15.109 33.188 15.508 1 97.62 326 GLU A CA 1
ATOM 2613 C C . GLU A 1 326 ? 15.703 32.125 14.602 1 97.62 326 GLU A C 1
ATOM 261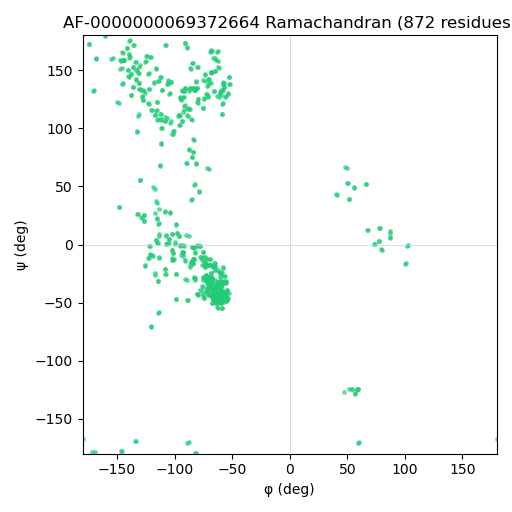5 O O . GLU A 1 326 ? 15.039 31.125 14.297 1 97.62 326 GLU A O 1
ATOM 2620 N N . PRO A 1 327 ? 16.969 32.344 14.188 1 97.44 327 PRO A N 1
ATOM 2621 C CA . PRO A 1 327 ? 17.578 31.359 13.312 1 97.44 327 PRO A CA 1
ATOM 2622 C C . PRO A 1 327 ? 17.672 29.984 13.969 1 97.44 327 PRO A C 1
ATOM 2624 O O . PRO A 1 327 ? 18.094 29.875 15.125 1 97.44 327 PRO A O 1
ATOM 2627 N N . ARG A 1 328 ? 17.266 29.078 13.312 1 97 328 ARG A N 1
ATOM 2628 C CA . ARG A 1 328 ? 17.359 27.688 13.711 1 97 328 ARG A CA 1
ATOM 2629 C C . ARG A 1 328 ? 17.469 26.781 12.484 1 97 328 ARG A C 1
ATOM 2631 O O . ARG A 1 328 ? 16.562 26.719 11.656 1 97 328 ARG A O 1
ATOM 2638 N N . SER A 1 329 ? 18.531 25.969 12.391 1 97.06 329 SER A N 1
ATOM 2639 C CA . SER A 1 329 ? 18.75 25.062 11.266 1 97.06 329 SER A CA 1
ATOM 2640 C C . SER A 1 329 ? 18.031 23.734 11.492 1 97.06 329 SER A C 1
ATOM 2642 O O . SER A 1 329 ? 17.766 23.359 12.633 1 97.06 329 SER A O 1
ATOM 2644 N N . TRP A 1 330 ? 17.672 23.125 10.406 1 97 330 TRP A N 1
ATOM 2645 C CA . TRP A 1 330 ? 17.172 21.75 10.484 1 97 330 TRP A CA 1
ATOM 2646 C C . TRP A 1 330 ? 18.297 20.781 10.812 1 97 330 TRP A C 1
ATOM 2648 O O . TRP A 1 330 ? 19.344 20.781 10.148 1 97 330 TRP A O 1
ATOM 2658 N N . ASP A 1 331 ? 18.141 20 11.805 1 97.12 331 ASP A N 1
ATOM 2659 C CA . ASP A 1 331 ? 19.156 19.047 12.258 1 97.12 331 ASP A CA 1
ATOM 2660 C C . ASP A 1 331 ? 18.531 17.672 12.484 1 97.12 331 ASP A C 1
ATOM 2662 O O . ASP A 1 331 ? 18.062 17.375 13.578 1 97.12 331 ASP A O 1
ATOM 2666 N N . LEU A 1 332 ? 18.641 16.828 11.547 1 97.25 332 LEU A N 1
ATOM 2667 C CA . LEU A 1 332 ? 18.031 15.5 11.609 1 97.25 332 LEU A CA 1
ATOM 2668 C C . LEU A 1 332 ? 18.688 14.656 12.703 1 97.25 332 LEU A C 1
ATOM 2670 O O . LEU A 1 332 ? 18.016 13.844 13.344 1 97.25 332 LEU A O 1
ATOM 2674 N N . GLU A 1 333 ? 19.984 14.781 12.875 1 97.75 333 GLU A N 1
ATOM 2675 C CA . GLU A 1 333 ? 20.688 14.016 13.898 1 97.75 333 GLU A CA 1
ATOM 2676 C C . GLU A 1 333 ? 20.172 14.367 15.297 1 97.75 333 GLU A C 1
ATOM 2678 O O . GLU A 1 333 ? 19.984 13.477 16.125 1 97.75 333 GLU A O 1
ATOM 2683 N N . GLU A 1 334 ? 20.031 15.617 15.492 1 97.06 334 GLU A N 1
ATOM 2684 C CA . GLU A 1 334 ? 19.5 16.062 16.781 1 97.06 334 GLU A CA 1
ATOM 2685 C C . GLU A 1 334 ? 18.094 15.5 17.016 1 97.06 334 GLU A C 1
ATOM 2687 O O . GLU A 1 334 ? 17.781 14.992 18.094 1 97.06 334 GLU A O 1
ATOM 2692 N N . LEU A 1 335 ? 17.25 15.625 16.047 1 97.31 335 LEU A N 1
ATOM 2693 C CA . LEU A 1 335 ? 15.898 15.078 16.141 1 97.31 335 LEU A CA 1
ATOM 2694 C C . LEU A 1 335 ? 15.945 13.578 16.438 1 97.31 335 LEU A C 1
ATOM 2696 O O . LEU A 1 335 ? 15.188 13.086 17.281 1 97.31 335 LEU A O 1
ATOM 2700 N N . SER A 1 336 ? 16.797 12.898 15.695 1 97.88 336 SER A N 1
ATOM 2701 C CA . SER A 1 336 ? 16.922 11.453 15.859 1 97.88 336 SER A CA 1
ATOM 2702 C C . SER A 1 336 ? 17.328 11.094 17.281 1 97.88 336 SER A C 1
ATOM 2704 O O . SER A 1 336 ? 16.766 10.164 17.875 1 97.88 336 SER A O 1
ATOM 2706 N N . ASP A 1 337 ? 18.266 11.797 17.844 1 98 337 ASP A N 1
ATOM 2707 C CA . ASP A 1 337 ? 18.719 11.555 19.219 1 98 337 ASP A CA 1
ATOM 2708 C C . ASP A 1 337 ? 17.609 11.82 20.219 1 98 337 ASP A C 1
ATOM 2710 O O . ASP A 1 337 ? 17.422 11.062 21.172 1 98 337 ASP A O 1
ATOM 2714 N N . ASP A 1 338 ? 16.875 12.898 19.984 1 96.81 338 ASP A N 1
ATOM 2715 C CA . ASP A 1 338 ? 15.758 13.227 20.859 1 96.81 338 ASP A CA 1
ATOM 2716 C C . ASP A 1 338 ? 14.68 12.148 20.797 1 96.81 338 ASP A C 1
ATOM 2718 O O . ASP A 1 338 ? 14.102 11.773 21.828 1 96.81 338 ASP A O 1
ATOM 2722 N N . CYS A 1 339 ? 14.359 11.688 19.609 1 97.25 339 CYS A N 1
ATOM 2723 C CA . CYS A 1 339 ? 13.359 10.641 19.422 1 97.25 339 CYS A CA 1
ATOM 2724 C C . CYS A 1 339 ? 13.773 9.352 20.109 1 97.25 339 CYS A C 1
ATOM 2726 O O . CYS A 1 339 ? 12.945 8.68 20.734 1 97.25 339 CYS A O 1
ATOM 2728 N N . PHE A 1 340 ? 15.07 9.016 19.969 1 96.94 340 PHE A N 1
ATOM 2729 C CA . PHE A 1 340 ? 15.562 7.805 20.625 1 96.94 340 PHE A CA 1
ATOM 2730 C C . PHE A 1 340 ? 15.438 7.906 22.141 1 96.94 340 PHE A C 1
ATOM 2732 O O . PHE A 1 340 ? 15.07 6.938 22.797 1 96.94 340 PHE A O 1
ATOM 2739 N N . LYS A 1 341 ? 15.742 9.062 22.641 1 96.75 341 LYS A N 1
ATOM 2740 C CA . LYS A 1 341 ? 15.641 9.289 24.078 1 96.75 341 LYS A CA 1
ATOM 2741 C C . LYS A 1 341 ? 14.195 9.195 24.547 1 96.75 341 LYS A C 1
ATOM 2743 O O . LYS A 1 341 ? 13.914 8.602 25.594 1 96.75 341 LYS A O 1
ATOM 2748 N N . GLU A 1 342 ? 13.32 9.766 23.766 1 95.5 342 GLU A N 1
ATOM 2749 C CA . GLU A 1 342 ? 11.93 9.883 24.188 1 95.5 342 GLU A CA 1
ATOM 2750 C C . GLU A 1 342 ? 11.172 8.578 23.953 1 95.5 342 GLU A C 1
ATOM 2752 O O . GLU A 1 342 ? 10.383 8.156 24.797 1 95.5 342 GLU A O 1
ATOM 2757 N N . TRP A 1 343 ? 11.375 7.93 22.797 1 96.38 343 TRP A N 1
ATOM 2758 C CA . TRP A 1 343 ? 10.484 6.844 22.406 1 96.38 343 TRP A CA 1
ATOM 2759 C C . TRP A 1 343 ? 11.266 5.555 22.172 1 96.38 343 TRP A C 1
ATOM 2761 O O . TRP A 1 343 ? 10.672 4.488 21.984 1 96.38 343 TRP A O 1
ATOM 2771 N N . GLY A 1 344 ? 12.594 5.66 22.109 1 96 344 GLY A N 1
ATOM 2772 C CA . GLY A 1 344 ? 13.406 4.488 21.828 1 96 344 GLY A CA 1
ATOM 2773 C C . GLY A 1 344 ? 13.406 4.117 20.359 1 96 344 GLY A C 1
ATOM 2774 O O . GLY A 1 344 ? 13.719 2.979 20 1 96 344 GLY A O 1
ATOM 2775 N N . VAL A 1 345 ? 12.93 5.047 19.516 1 97.25 345 VAL A N 1
ATOM 2776 C CA . VAL A 1 345 ? 12.891 4.781 18.078 1 97.25 345 VAL A CA 1
ATOM 2777 C C . VAL A 1 345 ? 13.703 5.84 17.344 1 97.25 345 VAL A C 1
ATOM 2779 O O . VAL A 1 345 ? 14.039 6.887 17.906 1 97.25 345 VAL A O 1
ATOM 2782 N N . ARG A 1 346 ? 14.07 5.555 16.141 1 96.75 346 ARG A N 1
ATOM 2783 C CA . ARG A 1 346 ? 14.75 6.492 15.258 1 96.75 346 ARG A CA 1
ATOM 2784 C C . ARG A 1 346 ? 13.922 6.777 14.008 1 96.75 346 ARG A C 1
ATOM 2786 O O . ARG A 1 346 ? 13.281 5.875 13.461 1 96.75 346 ARG A O 1
ATOM 2793 N N . PRO A 1 347 ? 13.906 8 13.586 1 97.31 347 PRO A N 1
ATOM 2794 C CA . PRO A 1 347 ? 13.102 8.391 12.43 1 97.31 347 PRO A CA 1
ATOM 2795 C C . PRO A 1 347 ? 13.578 7.73 11.133 1 97.31 347 PRO A C 1
ATOM 2797 O O . PRO A 1 347 ? 14.766 7.422 10.992 1 97.31 347 PRO A O 1
ATOM 2800 N N . ARG A 1 348 ? 12.703 7.488 10.234 1 96.94 348 ARG A N 1
ATOM 2801 C CA . ARG A 1 348 ? 12.969 7.137 8.844 1 96.94 348 ARG A CA 1
ATOM 2802 C C . ARG A 1 348 ? 12.523 8.25 7.902 1 96.94 348 ARG A C 1
ATOM 2804 O O . ARG A 1 348 ? 11.445 8.172 7.312 1 96.94 348 ARG A O 1
ATOM 2811 N N . PRO A 1 349 ? 13.352 9.18 7.672 1 96.44 349 PRO A N 1
ATOM 2812 C CA . PRO A 1 349 ? 12.945 10.414 7 1 96.44 349 PRO A CA 1
ATOM 2813 C C . PRO A 1 349 ? 12.539 10.188 5.543 1 96.44 349 PRO A C 1
ATOM 2815 O O . PRO A 1 349 ? 11.812 11 4.969 1 96.44 349 PRO A O 1
ATOM 2818 N N . PHE A 1 350 ? 12.945 9.023 4.914 1 96.5 350 PHE A N 1
ATOM 2819 C CA . PHE A 1 350 ? 12.68 8.82 3.494 1 96.5 350 PHE A CA 1
ATOM 2820 C C . PHE A 1 350 ? 11.539 7.832 3.289 1 96.5 350 PHE A C 1
ATOM 2822 O O . PHE A 1 350 ? 11.211 7.48 2.152 1 96.5 350 PHE A O 1
ATOM 2829 N N . TRP A 1 351 ? 10.922 7.398 4.328 1 97.75 351 TRP A N 1
ATOM 2830 C CA . TRP A 1 351 ? 9.938 6.324 4.23 1 97.75 351 TRP A CA 1
ATOM 2831 C C . TRP A 1 351 ? 8.672 6.805 3.531 1 97.75 351 TRP A C 1
ATOM 2833 O O . TRP A 1 351 ? 8.141 6.117 2.66 1 97.75 351 TRP A O 1
ATOM 2843 N N . ILE A 1 352 ? 8.211 7.992 3.875 1 98.31 352 ILE A N 1
ATOM 2844 C CA . ILE A 1 352 ? 6.98 8.523 3.297 1 98.31 352 ILE A CA 1
ATOM 2845 C C . ILE A 1 352 ? 7.137 8.656 1.785 1 98.31 352 ILE A C 1
ATOM 2847 O O . ILE A 1 352 ? 6.234 8.305 1.025 1 98.31 352 ILE A O 1
ATOM 2851 N N . THR A 1 353 ? 8.281 9.148 1.314 1 97.75 353 THR A N 1
ATOM 2852 C CA . THR A 1 353 ? 8.477 9.328 -0.12 1 97.75 353 THR A CA 1
ATOM 2853 C C . THR A 1 353 ? 8.68 7.98 -0.812 1 97.75 353 THR A C 1
ATOM 2855 O O . THR A 1 353 ? 8.289 7.805 -1.969 1 97.75 353 THR A O 1
ATOM 2858 N N . THR A 1 354 ? 9.227 7.004 -0.106 1 98.12 354 THR A N 1
ATOM 2859 C CA . THR A 1 354 ? 9.352 5.652 -0.644 1 98.12 354 THR A CA 1
ATOM 2860 C C . THR A 1 354 ? 7.973 5.016 -0.824 1 98.12 354 THR A C 1
ATOM 2862 O O . THR A 1 354 ? 7.707 4.375 -1.845 1 98.12 354 THR A O 1
ATOM 2865 N N . LEU A 1 355 ? 7.141 5.25 0.146 1 98.25 355 LEU A N 1
ATOM 2866 C CA . LEU A 1 355 ? 5.836 4.598 0.191 1 98.25 355 LEU A CA 1
ATOM 2867 C C . LEU A 1 355 ? 4.848 5.297 -0.734 1 98.25 355 LEU A C 1
ATOM 2869 O O . LEU A 1 355 ? 4.109 4.641 -1.475 1 98.25 355 LEU A O 1
ATOM 2873 N N . TYR A 1 356 ? 4.848 6.672 -0.728 1 98.38 356 TYR A N 1
ATOM 2874 C CA . TYR A 1 356 ? 3.744 7.387 -1.358 1 98.38 356 TYR A CA 1
ATOM 2875 C C . TYR A 1 356 ? 4.223 8.156 -2.586 1 98.38 356 TYR A C 1
ATOM 2877 O O . TYR A 1 356 ? 3.414 8.734 -3.316 1 98.38 356 TYR A O 1
ATOM 2885 N N . GLY A 1 357 ? 5.531 8.289 -2.826 1 97.81 357 GLY A N 1
ATOM 2886 C CA . GLY A 1 357 ? 6.02 8.695 -4.137 1 97.81 357 GLY A CA 1
ATOM 2887 C C . GLY A 1 357 ? 6.434 10.156 -4.195 1 97.81 357 GLY A C 1
ATOM 2888 O O . GLY A 1 357 ? 6.879 10.633 -5.234 1 97.81 357 GLY A O 1
ATOM 2889 N N . GLY A 1 358 ? 6.293 10.953 -3.031 1 97.12 358 GLY A N 1
ATOM 2890 C CA . GLY A 1 358 ? 6.637 12.367 -3.068 1 97.12 358 GLY A CA 1
ATOM 2891 C C . GLY A 1 358 ? 5.918 13.125 -4.164 1 97.12 358 GLY A C 1
ATOM 2892 O O . GLY A 1 358 ? 4.691 13.055 -4.273 1 97.12 358 GLY A O 1
ATOM 2893 N N . LYS A 1 359 ? 6.695 13.773 -4.996 1 97.56 359 LYS A N 1
ATOM 2894 C CA . LYS A 1 359 ? 6.098 14.578 -6.055 1 97.56 359 LYS A CA 1
ATOM 2895 C C . LYS A 1 359 ? 5.73 13.719 -7.262 1 97.56 359 LYS A C 1
ATOM 2897 O O . LYS A 1 359 ? 4.992 14.164 -8.148 1 97.56 359 LYS A O 1
ATOM 2902 N N . ASN A 1 360 ? 6.215 12.484 -7.309 1 96.56 360 ASN A N 1
ATOM 2903 C CA . ASN A 1 360 ? 5.934 11.578 -8.422 1 96.56 360 ASN A CA 1
ATOM 2904 C C . ASN A 1 360 ? 4.613 10.844 -8.227 1 96.56 360 ASN A C 1
ATOM 2906 O O . ASN A 1 360 ? 4.602 9.625 -8.008 1 96.56 360 ASN A O 1
ATOM 2910 N N . ILE A 1 361 ? 3.49 11.594 -8.453 1 97.81 361 ILE A N 1
ATOM 2911 C CA . ILE A 1 361 ? 2.193 10.992 -8.172 1 97.81 361 ILE A CA 1
ATOM 2912 C C . ILE A 1 361 ? 1.296 11.102 -9.406 1 97.81 361 ILE A C 1
ATOM 2914 O O . ILE A 1 361 ? 0.078 10.93 -9.305 1 97.81 361 ILE A O 1
ATOM 2918 N N . SER A 1 362 ? 1.876 11.305 -10.594 1 96.88 362 SER A N 1
ATOM 2919 C CA . SER A 1 362 ? 1.103 11.57 -11.797 1 96.88 362 SER A CA 1
ATOM 2920 C C . SER A 1 362 ? 0.32 10.336 -12.234 1 96.88 362 SER A C 1
ATOM 2922 O O . SER A 1 362 ? -0.613 10.438 -13.039 1 96.88 362 SER A O 1
ATOM 2924 N N . SER A 1 363 ? 0.711 9.141 -11.727 1 96.19 363 SER A N 1
ATOM 2925 C CA . SER A 1 363 ? 0.021 7.906 -12.094 1 96.19 363 SER A CA 1
ATOM 2926 C C . SER A 1 363 ? -1.344 7.82 -11.414 1 96.19 363 SER A C 1
ATOM 2928 O O . SER A 1 363 ? -2.18 6.996 -11.797 1 96.19 363 SER A O 1
ATOM 2930 N N . HIS A 1 364 ? -1.596 8.602 -10.375 1 97.81 364 HIS A N 1
ATOM 2931 C CA . HIS A 1 364 ? -2.855 8.57 -9.641 1 97.81 364 HIS A CA 1
ATOM 2932 C C . HIS A 1 364 ? -3.873 9.531 -10.258 1 97.81 364 HIS A C 1
ATOM 2934 O O . HIS A 1 364 ? -3.541 10.297 -11.156 1 97.81 364 HIS A O 1
ATOM 2940 N N . ARG A 1 365 ? -5.137 9.406 -9.781 1 97.75 365 ARG A N 1
ATOM 2941 C CA . ARG A 1 365 ? -6.215 10.203 -10.352 1 97.75 365 ARG A CA 1
ATOM 2942 C C . ARG A 1 365 ? -7.238 10.586 -9.281 1 97.75 365 ARG A C 1
ATOM 2944 O O . ARG A 1 365 ? -7.309 9.953 -8.227 1 97.75 365 ARG A O 1
ATOM 2951 N N . ASN A 1 366 ? -7.969 11.602 -9.547 1 98.81 366 ASN A N 1
ATOM 2952 C CA . ASN A 1 366 ? -9.172 12 -8.82 1 98.81 366 ASN A CA 1
ATOM 2953 C C . ASN A 1 366 ? -8.844 12.43 -7.391 1 98.81 366 ASN A C 1
ATOM 2955 O O . ASN A 1 366 ? -9.438 11.938 -6.434 1 98.81 366 ASN A O 1
ATOM 2959 N N . ILE A 1 367 ? -7.91 13.336 -7.258 1 98.94 367 ILE A N 1
ATOM 2960 C CA . ILE A 1 367 ? -7.613 13.953 -5.969 1 98.94 367 ILE A CA 1
ATOM 2961 C C . ILE A 1 367 ? -7.625 15.469 -6.109 1 98.94 367 ILE A C 1
ATOM 2963 O O . ILE A 1 367 ? -7.027 16.016 -7.035 1 98.94 367 ILE A O 1
ATOM 2967 N N . ILE A 1 368 ? -8.359 16.094 -5.293 1 98.94 368 ILE A N 1
ATOM 2968 C CA . ILE A 1 368 ? -8.32 17.547 -5.145 1 98.94 368 ILE A CA 1
ATOM 2969 C C . ILE A 1 368 ? -7.383 17.906 -3.996 1 98.94 368 ILE A C 1
ATOM 2971 O O . ILE A 1 368 ? -7.516 17.391 -2.885 1 98.94 368 ILE A O 1
ATOM 2975 N N . PHE A 1 369 ? -6.453 18.766 -4.297 1 98.94 369 PHE A N 1
ATOM 2976 C CA . PHE A 1 369 ? -5.629 19.375 -3.264 1 98.94 369 PHE A CA 1
ATOM 2977 C C . PHE A 1 369 ? -6.004 20.844 -3.076 1 98.94 369 PHE A C 1
ATOM 2979 O O . PHE A 1 369 ? -5.723 21.672 -3.939 1 98.94 369 PHE A O 1
ATOM 2986 N N . SER A 1 370 ? -6.617 21.109 -1.951 1 98.94 370 SER A N 1
ATOM 2987 C CA . SER A 1 370 ? -6.941 22.516 -1.683 1 98.94 370 SER A CA 1
ATOM 2988 C C . SER A 1 370 ? -5.98 23.125 -0.668 1 98.94 370 SER A C 1
ATOM 2990 O O . SER A 1 370 ? -5.562 22.453 0.279 1 98.94 370 SER A O 1
ATOM 2992 N N . ASN A 1 371 ? -5.574 24.359 -0.892 1 98.75 371 ASN A N 1
ATOM 2993 C CA . ASN A 1 371 ? -4.609 25.062 -0.062 1 98.75 371 ASN A CA 1
ATOM 2994 C C . ASN A 1 371 ? -5.039 26.516 0.185 1 98.75 371 ASN A C 1
ATOM 2996 O O . ASN A 1 371 ? -5.41 27.219 -0.751 1 98.75 371 ASN A O 1
ATOM 3000 N N . GLY A 1 372 ? -5.059 26.938 1.438 1 98.44 372 GLY A N 1
ATOM 3001 C CA . GLY A 1 372 ? -5.195 28.344 1.742 1 98.44 372 GLY A CA 1
ATOM 3002 C C . GLY A 1 372 ? -3.891 29.109 1.636 1 98.44 372 GLY A C 1
ATOM 3003 O O . GLY A 1 372 ? -2.85 28.641 2.096 1 98.44 372 GLY A O 1
ATOM 3004 N N . GLU A 1 373 ? -3.98 30.25 1.133 1 97.38 373 GLU A N 1
ATOM 3005 C CA . GLU A 1 373 ? -2.779 31.047 0.92 1 97.38 373 GLU A CA 1
ATOM 3006 C C . GLU A 1 373 ? -2.16 31.469 2.248 1 97.38 373 GLU A C 1
ATOM 3008 O O . GLU A 1 373 ? -0.941 31.641 2.348 1 97.38 373 GLU A O 1
ATOM 3013 N N . LEU A 1 374 ? -2.953 31.688 3.242 1 97.88 374 LEU A N 1
ATOM 3014 C CA . LEU A 1 374 ? -2.469 32.125 4.551 1 97.88 374 LEU A CA 1
ATOM 3015 C C . LEU A 1 374 ? -2.008 30.938 5.379 1 97.88 374 LEU A C 1
ATOM 3017 O O . LEU A 1 374 ? -1.391 31.109 6.434 1 97.88 374 LEU A O 1
ATOM 3021 N N . ASP A 1 375 ? -2.338 29.75 4.945 1 98.25 375 ASP A N 1
ATOM 3022 C CA . ASP A 1 375 ? -2.004 28.516 5.641 1 98.25 375 ASP A CA 1
ATOM 3023 C C . ASP A 1 375 ? -0.524 28.172 5.469 1 98.25 375 ASP A C 1
ATOM 3025 O O . ASP A 1 375 ? -0.076 27.859 4.363 1 98.25 375 ASP A O 1
ATOM 3029 N N . PRO A 1 376 ? 0.209 28.141 6.555 1 98.56 376 PRO A N 1
ATOM 3030 C CA . PRO A 1 376 ? 1.632 27.828 6.402 1 98.56 376 PRO A CA 1
ATOM 3031 C C . PRO A 1 376 ? 1.866 26.453 5.797 1 98.56 376 PRO A C 1
ATOM 3033 O O . PRO A 1 376 ? 2.865 26.234 5.105 1 98.56 376 PRO A O 1
ATOM 3036 N N . TRP A 1 377 ? 0.943 25.562 5.93 1 98.62 377 TRP A N 1
ATOM 3037 C CA . TRP A 1 377 ? 1.085 24.188 5.438 1 98.62 377 TRP A CA 1
ATOM 3038 C C . TRP A 1 377 ? 0.968 24.141 3.92 1 98.62 377 TRP A C 1
ATOM 3040 O O . TRP A 1 377 ? 1.315 23.141 3.295 1 98.62 377 TRP A O 1
ATOM 3050 N N . SER A 1 378 ? 0.452 25.219 3.289 1 98.69 378 SER A N 1
ATOM 3051 C CA . SER A 1 378 ? 0.403 25.281 1.832 1 98.69 378 SER A CA 1
ATOM 3052 C C . SER A 1 378 ? 1.8 25.172 1.228 1 98.69 378 SER A C 1
ATOM 3054 O O . SER A 1 378 ? 1.955 24.734 0.084 1 98.69 378 SER A O 1
ATOM 3056 N N . GLY A 1 379 ? 2.83 25.547 2.041 1 98.56 379 GLY A N 1
ATOM 3057 C CA . GLY A 1 379 ? 4.203 25.422 1.583 1 98.56 379 GLY A CA 1
ATOM 3058 C C . GLY A 1 379 ? 4.586 24 1.215 1 98.56 379 GLY A C 1
ATOM 3059 O O . GLY A 1 379 ? 5.418 23.781 0.331 1 98.56 379 GLY A O 1
ATOM 3060 N N . GLY A 1 380 ? 4.035 23.031 1.898 1 98.62 380 GLY A N 1
ATOM 3061 C CA . GLY A 1 380 ? 4.262 21.609 1.616 1 98.62 380 GLY A CA 1
ATOM 3062 C C . GLY A 1 380 ? 3.109 20.969 0.875 1 98.62 380 GLY A C 1
ATOM 3063 O O . GLY A 1 380 ? 3.047 19.734 0.769 1 98.62 380 GLY A O 1
ATOM 3064 N N . GLY A 1 381 ? 2.156 21.766 0.418 1 98.62 381 GLY A N 1
ATOM 3065 C CA . GLY A 1 381 ? 0.992 21.25 -0.29 1 98.62 381 GLY A CA 1
ATOM 3066 C C . GLY A 1 381 ? 1.19 21.188 -1.793 1 98.62 381 GLY A C 1
ATOM 3067 O O . GLY A 1 381 ? 2.225 21.625 -2.307 1 98.62 381 GLY A O 1
ATOM 3068 N N . VAL A 1 382 ? 0.25 20.625 -2.484 1 98.81 382 VAL A N 1
ATOM 3069 C CA . VAL A 1 382 ? 0.198 20.609 -3.943 1 98.81 382 VAL A CA 1
ATOM 3070 C C . VAL A 1 382 ? -0.545 21.844 -4.441 1 98.81 382 VAL A C 1
ATOM 3072 O O . VAL A 1 382 ? -1.763 21.953 -4.281 1 98.81 382 VAL A O 1
ATOM 3075 N N . THR A 1 383 ? 0.171 22.766 -5.086 1 98.56 383 THR A N 1
ATOM 3076 C CA . THR A 1 383 ? -0.428 24.062 -5.367 1 98.56 383 THR A CA 1
ATOM 3077 C C . THR A 1 383 ? -0.573 24.266 -6.871 1 98.56 383 THR A C 1
ATOM 3079 O O . THR A 1 383 ? -0.982 25.344 -7.316 1 98.56 383 THR A O 1
ATOM 3082 N N . LYS A 1 384 ? -0.203 23.328 -7.648 1 98.5 384 LYS A N 1
ATOM 3083 C CA . LYS A 1 384 ? -0.415 23.328 -9.094 1 98.5 384 LYS A CA 1
ATOM 3084 C C . LYS A 1 384 ? -0.967 21.984 -9.562 1 98.5 384 LYS A C 1
ATOM 3086 O O . LYS A 1 384 ? -0.644 20.938 -8.992 1 98.5 384 LYS A O 1
ATOM 3091 N N . ASN A 1 385 ? -1.753 22.078 -10.641 1 98.62 385 ASN A N 1
ATOM 3092 C CA . ASN A 1 385 ? -2.244 20.828 -11.219 1 98.62 385 ASN A CA 1
ATOM 3093 C C . ASN A 1 385 ? -1.098 19.922 -11.664 1 98.62 385 ASN A C 1
ATOM 3095 O O . ASN A 1 385 ? -0.145 20.391 -12.297 1 98.62 385 ASN A O 1
ATOM 3099 N N . ILE A 1 386 ? -1.171 18.688 -11.305 1 97.81 386 ILE A N 1
ATOM 3100 C CA . ILE A 1 386 ? -0.195 17.719 -11.789 1 97.81 386 ILE A CA 1
ATOM 3101 C C . ILE A 1 386 ? -0.677 17.109 -13.102 1 97.81 386 ILE A C 1
ATOM 3103 O O . ILE A 1 386 ? 0.115 16.906 -14.031 1 97.81 386 ILE A O 1
ATOM 3107 N N . THR A 1 387 ? -1.917 16.688 -13.156 1 97.44 387 THR A N 1
ATOM 3108 C CA . THR A 1 387 ? -2.645 16.25 -14.336 1 97.44 387 THR A CA 1
ATOM 3109 C C . THR A 1 387 ? -4.031 16.891 -14.391 1 97.44 387 THR A C 1
ATOM 3111 O O . THR A 1 387 ? -4.348 17.766 -13.586 1 97.44 387 THR A O 1
ATOM 3114 N N . ASP A 1 388 ? -4.875 16.391 -15.297 1 97.06 388 ASP A N 1
ATOM 3115 C CA . ASP A 1 388 ? -6.234 16.906 -15.414 1 97.06 388 ASP A CA 1
ATOM 3116 C C . ASP A 1 388 ? -7.125 16.391 -14.289 1 97.06 388 ASP A C 1
ATOM 3118 O O . ASP A 1 388 ? -8.195 16.938 -14.039 1 97.06 388 ASP A O 1
ATOM 3122 N N . THR A 1 389 ? -6.625 15.367 -13.57 1 97.88 389 THR A N 1
ATOM 3123 C CA . THR A 1 389 ? -7.469 14.789 -12.531 1 97.88 389 THR A CA 1
ATOM 3124 C C . THR A 1 389 ? -6.812 14.938 -11.164 1 97.88 389 THR A C 1
ATOM 3126 O O . THR A 1 389 ? -7.398 14.562 -10.141 1 97.88 389 THR A O 1
ATOM 3129 N N . LEU A 1 390 ? -5.594 15.336 -11.141 1 98.69 390 LEU A N 1
ATOM 3130 C CA . LEU A 1 390 ? -4.941 15.797 -9.922 1 98.69 390 LEU A CA 1
ATOM 3131 C C . LEU A 1 390 ? -4.895 17.312 -9.867 1 98.69 390 LEU A C 1
ATOM 3133 O O . LEU A 1 390 ? -3.91 17.938 -10.289 1 98.69 390 LEU A O 1
ATOM 3137 N N . VAL A 1 391 ? -5.855 17.828 -9.156 1 98.69 391 VAL A N 1
ATOM 3138 C CA . VAL A 1 391 ? -6.133 19.25 -9.312 1 98.69 391 VAL A CA 1
ATOM 3139 C C . VAL A 1 391 ? -5.805 20 -8.016 1 98.69 391 VAL A C 1
ATOM 3141 O O . VAL A 1 391 ? -6.062 19.484 -6.922 1 98.69 391 VAL A O 1
ATOM 3144 N N . ALA A 1 392 ? -5.246 21.156 -8.164 1 98.81 392 ALA A N 1
ATOM 3145 C CA . ALA A 1 392 ? -4.984 22.062 -7.043 1 98.81 392 ALA A CA 1
ATOM 3146 C C . ALA A 1 392 ? -5.98 23.203 -7.016 1 98.81 392 ALA A C 1
ATOM 3148 O O . ALA A 1 392 ? -6.289 23.797 -8.055 1 98.81 392 ALA A O 1
ATOM 3149 N N . ILE A 1 393 ? -6.547 23.438 -5.898 1 98.88 393 ILE A N 1
ATOM 3150 C CA . ILE A 1 393 ? -7.391 24.594 -5.656 1 98.88 393 ILE A CA 1
ATOM 3151 C C . ILE A 1 393 ? -6.742 25.5 -4.609 1 98.88 393 ILE A C 1
ATOM 3153 O O . ILE A 1 393 ? -6.688 25.141 -3.428 1 98.88 393 ILE A O 1
ATOM 3157 N N . ASN A 1 394 ? -6.23 26.625 -5.012 1 98.62 394 ASN A N 1
ATOM 3158 C CA . ASN A 1 394 ? -5.648 27.594 -4.102 1 98.62 394 ASN A CA 1
ATOM 3159 C C . ASN A 1 394 ? -6.672 28.656 -3.684 1 98.62 394 ASN A C 1
ATOM 3161 O O . ASN A 1 394 ? -7.395 29.188 -4.523 1 98.62 394 ASN A O 1
ATOM 3165 N N . ILE A 1 395 ? -6.758 28.922 -2.465 1 98.69 395 ILE A N 1
ATOM 3166 C CA . ILE A 1 395 ? -7.766 29.828 -1.917 1 98.69 395 ILE A CA 1
ATOM 3167 C C . ILE A 1 395 ? -7.098 31.109 -1.41 1 98.69 395 ILE A C 1
ATOM 3169 O O . ILE A 1 395 ? -6.629 31.156 -0.271 1 98.69 395 ILE A O 1
ATOM 3173 N N . PRO A 1 396 ? -7.184 32.125 -2.209 1 97.5 396 PRO A N 1
ATOM 3174 C CA . PRO A 1 396 ? -6.645 33.406 -1.715 1 97.5 396 PRO A CA 1
ATOM 3175 C C . PRO A 1 396 ? -7.227 33.812 -0.363 1 97.5 396 PRO A C 1
ATOM 3177 O O . PRO A 1 396 ? -8.438 33.688 -0.147 1 97.5 396 PRO A O 1
ATOM 3180 N N . ASP A 1 397 ? -6.359 34.156 0.57 1 94.88 397 ASP A N 1
ATOM 3181 C CA . ASP A 1 397 ? -6.691 34.625 1.915 1 94.88 397 ASP A CA 1
ATOM 3182 C C . ASP A 1 397 ? -7.332 33.5 2.734 1 94.88 397 ASP A C 1
ATOM 3184 O O . ASP A 1 397 ? -8.016 33.75 3.725 1 94.88 397 ASP A O 1
ATOM 3188 N N . GLY A 1 398 ? -7.234 32.312 2.227 1 97.5 398 GLY A N 1
ATOM 3189 C CA . GLY A 1 398 ? -7.719 31.172 2.996 1 97.5 398 GLY A CA 1
ATOM 3190 C C . GLY A 1 398 ? -6.715 30.656 4.012 1 97.5 398 GLY A C 1
ATOM 3191 O O . GLY A 1 398 ? -5.527 30.531 3.707 1 97.5 398 GLY A O 1
ATOM 3192 N N . ALA A 1 399 ? -7.168 30.422 5.23 1 97.56 399 ALA A N 1
ATOM 3193 C CA . ALA A 1 399 ? -6.34 29.797 6.27 1 97.56 399 ALA A CA 1
ATOM 3194 C C . ALA A 1 399 ? -6.434 28.281 6.219 1 97.56 399 ALA A C 1
ATOM 3196 O O . ALA A 1 399 ? -6.867 27.719 5.215 1 97.56 399 ALA A O 1
ATOM 3197 N N . HIS A 1 400 ? -5.887 27.609 7.25 1 97.25 400 HIS A N 1
ATOM 3198 C CA . HIS A 1 400 ? -5.762 26.156 7.328 1 97.25 400 HIS A CA 1
ATOM 3199 C C . HIS A 1 400 ? -7.125 25.484 7.242 1 97.25 400 HIS A C 1
ATOM 3201 O O . HIS A 1 400 ? -7.969 25.672 8.117 1 97.25 400 HIS A O 1
ATOM 3207 N N . HIS A 1 401 ? -7.398 24.703 6.074 1 95.69 401 HIS A N 1
ATOM 3208 C CA . HIS A 1 401 ? -8.586 23.969 5.668 1 95.69 401 HIS A CA 1
ATOM 3209 C C . HIS A 1 401 ? -9.859 24.75 6.008 1 95.69 401 HIS A C 1
ATOM 3211 O O . HIS A 1 401 ? -10.805 24.172 6.562 1 95.69 401 HIS A O 1
ATOM 3217 N N . LEU A 1 402 ? -9.789 26.031 5.73 1 97.94 402 LEU A N 1
ATOM 3218 C CA . LEU A 1 402 ? -10.969 26.891 5.855 1 97.94 402 LEU A CA 1
ATOM 3219 C C . LEU A 1 402 ? -12.117 26.375 5.004 1 97.94 402 LEU A C 1
ATOM 3221 O O . LEU A 1 402 ? -13.281 26.484 5.383 1 97.94 402 LEU A O 1
ATOM 3225 N N . ASP A 1 403 ? -11.82 25.781 3.863 1 98.44 403 ASP A N 1
ATOM 3226 C CA . ASP A 1 403 ? -12.844 25.266 2.949 1 98.44 403 ASP A CA 1
ATOM 3227 C C . ASP A 1 403 ? -13.602 24.109 3.57 1 98.44 403 ASP A C 1
ATOM 3229 O O . ASP A 1 403 ? -14.695 23.75 3.115 1 98.44 403 ASP A O 1
ATOM 3233 N N . LEU A 1 404 ? -13.07 23.484 4.598 1 98.31 404 LEU A N 1
ATOM 3234 C CA . LEU A 1 404 ? -13.758 22.344 5.207 1 98.31 404 LEU A CA 1
ATOM 3235 C C . LEU A 1 404 ? -14.609 22.797 6.387 1 98.31 404 LEU A C 1
ATOM 3237 O O . LEU A 1 404 ? -15.414 22.031 6.914 1 98.31 404 LEU A O 1
ATOM 3241 N N . ARG A 1 405 ? -14.461 24.094 6.82 1 97.69 405 ARG A N 1
ATOM 3242 C CA . ARG A 1 405 ? -15.312 24.609 7.887 1 97.69 405 ARG A CA 1
ATOM 3243 C C . ARG A 1 405 ? -16.766 24.734 7.418 1 97.69 405 ARG A C 1
ATOM 3245 O O . ARG A 1 405 ? -17.031 24.672 6.215 1 97.69 405 ARG A O 1
ATOM 3252 N N . ALA A 1 406 ? -17.641 24.922 8.367 1 97.19 406 ALA A N 1
ATOM 3253 C CA . ALA A 1 406 ? -19.047 25.109 8.031 1 97.19 406 ALA A CA 1
ATOM 3254 C C . ALA A 1 406 ? -19.266 26.438 7.309 1 97.19 406 ALA A C 1
ATOM 3256 O O . ALA A 1 406 ? -18.562 27.422 7.559 1 97.19 406 ALA A O 1
ATOM 3257 N N . SER A 1 407 ? -20.219 26.375 6.484 1 97.19 407 SER A N 1
ATOM 3258 C CA . SER A 1 407 ? -20.594 27.609 5.805 1 97.19 407 SER A CA 1
ATOM 3259 C C . SER A 1 407 ? -20.859 28.734 6.801 1 97.19 407 SER A C 1
ATOM 3261 O O . SER A 1 407 ? -21.438 28.5 7.859 1 97.19 407 SER A O 1
ATOM 3263 N N . ASN A 1 408 ? -20.391 29.875 6.488 1 96.75 408 ASN A N 1
ATOM 3264 C CA . ASN A 1 408 ? -20.5 31.078 7.305 1 96.75 408 ASN A CA 1
ATOM 3265 C C . ASN A 1 408 ? -20.797 32.312 6.449 1 96.75 408 ASN A C 1
ATOM 3267 O O . ASN A 1 408 ? -20.281 32.438 5.336 1 96.75 408 ASN A O 1
ATOM 3271 N N . ALA A 1 409 ? -21.594 33.219 6.988 1 96.56 409 ALA A N 1
ATOM 3272 C CA . ALA A 1 409 ? -21.953 34.438 6.254 1 96.56 409 ALA A CA 1
ATOM 3273 C C . ALA A 1 409 ? -20.719 35.25 5.945 1 96.56 409 ALA A C 1
ATOM 3275 O O . ALA A 1 409 ? -20.703 36.031 4.969 1 96.56 409 ALA A O 1
ATOM 3276 N N . LEU A 1 410 ? -19.703 35.094 6.66 1 96.5 410 LEU A N 1
ATOM 3277 C CA . LEU A 1 410 ? -18.484 35.906 6.504 1 96.5 410 LEU A CA 1
ATOM 3278 C C . LEU A 1 410 ? -17.453 35.156 5.664 1 96.5 410 LEU A C 1
ATOM 3280 O O . LEU A 1 410 ? -16.328 35.625 5.512 1 96.5 410 LEU A O 1
ATOM 3284 N N . ASP A 1 411 ? -17.828 34.094 5.074 1 96.81 411 ASP A N 1
ATOM 3285 C CA . ASP A 1 411 ? -16.922 33.406 4.148 1 96.81 411 ASP A CA 1
ATOM 3286 C C . ASP A 1 411 ? -16.594 34.312 2.961 1 96.81 411 ASP A C 1
ATOM 3288 O O . ASP A 1 411 ? -17.484 34.812 2.281 1 96.81 411 ASP A O 1
ATOM 3292 N N . PRO A 1 412 ? -15.305 34.438 2.752 1 96.06 412 PRO A N 1
ATOM 3293 C CA . PRO A 1 412 ? -14.961 35.219 1.547 1 96.06 412 PRO A CA 1
ATOM 3294 C C . PRO A 1 412 ? -15.391 34.5 0.263 1 96.06 412 PRO A C 1
ATOM 3296 O O . PRO A 1 412 ? -15.594 33.281 0.258 1 96.06 412 PRO A O 1
ATOM 3299 N N . LYS A 1 413 ? -15.5 35.281 -0.842 1 97.75 413 LYS A N 1
ATOM 3300 C CA . LYS A 1 413 ? -15.914 34.75 -2.135 1 97.75 413 LYS A CA 1
ATOM 3301 C C . LYS A 1 413 ? -14.961 33.656 -2.609 1 97.75 413 LYS A C 1
ATOM 3303 O O . LYS A 1 413 ? -15.383 32.719 -3.264 1 97.75 413 LYS A O 1
ATOM 3308 N N . THR A 1 414 ? -13.727 33.781 -2.271 1 98 414 THR A N 1
ATOM 3309 C CA . THR A 1 414 ? -12.711 32.812 -2.709 1 98 414 THR A CA 1
ATOM 3310 C C . THR A 1 414 ? -12.977 31.438 -2.115 1 98 414 THR A C 1
ATOM 3312 O O . THR A 1 414 ? -12.773 30.422 -2.783 1 98 414 THR A O 1
ATOM 3315 N N . VAL A 1 415 ? -13.438 31.391 -0.92 1 98.12 415 VAL A N 1
ATOM 3316 C CA . VAL A 1 415 ? -13.75 30.125 -0.268 1 98.12 415 VAL A CA 1
ATOM 3317 C C . VAL A 1 415 ? -15.016 29.516 -0.884 1 98.12 415 VAL A C 1
ATOM 3319 O O . VAL A 1 415 ? -15.094 28.312 -1.102 1 98.12 415 VAL A O 1
ATOM 3322 N N . LEU A 1 416 ? -16 30.359 -1.155 1 98.31 416 LEU A N 1
ATOM 3323 C CA . LEU A 1 416 ? -17.234 29.906 -1.786 1 98.31 416 LEU A CA 1
ATOM 3324 C C . LEU A 1 416 ? -16.938 29.281 -3.15 1 98.31 416 LEU A C 1
ATOM 3326 O O . LEU A 1 416 ? -17.516 28.25 -3.5 1 98.31 416 LEU A O 1
ATOM 3330 N N . LEU A 1 417 ? -16.094 29.922 -3.871 1 98.5 417 LEU A N 1
ATOM 3331 C CA . LEU A 1 417 ? -15.719 29.422 -5.188 1 98.5 417 LEU A CA 1
ATOM 3332 C C . LEU A 1 417 ? -14.984 28.094 -5.066 1 98.5 417 LEU A C 1
ATOM 3334 O O . LEU A 1 417 ? -15.227 27.172 -5.859 1 98.5 417 LEU A O 1
ATOM 3338 N N . ALA A 1 418 ? -14.07 28.016 -4.125 1 98.69 418 ALA A N 1
ATOM 3339 C CA . ALA A 1 418 ? -13.344 26.781 -3.893 1 98.69 418 ALA A CA 1
ATOM 3340 C C . ALA A 1 418 ? -14.305 25.625 -3.586 1 98.69 418 ALA A C 1
ATOM 3342 O O . ALA A 1 418 ? -14.195 24.547 -4.16 1 98.69 418 ALA A O 1
ATOM 3343 N N . ARG A 1 419 ? -15.25 25.859 -2.729 1 98.75 419 ARG A N 1
ATOM 3344 C CA . ARG A 1 419 ? -16.234 24.844 -2.35 1 98.75 419 ARG A CA 1
ATOM 3345 C C . ARG A 1 419 ? -17.062 24.406 -3.553 1 98.75 419 ARG A C 1
ATOM 3347 O O . ARG A 1 419 ? -17.328 23.219 -3.727 1 98.75 419 ARG A O 1
ATOM 3354 N N . SER A 1 420 ? -17.453 25.391 -4.305 1 98.69 420 SER A N 1
ATOM 3355 C CA . SER A 1 420 ? -18.234 25.078 -5.496 1 98.69 420 SER A CA 1
ATOM 3356 C C . SER A 1 420 ? -17.469 24.188 -6.453 1 98.69 420 SER A C 1
ATOM 3358 O O . SER A 1 420 ? -18.031 23.25 -7.023 1 98.69 420 SER A O 1
ATOM 3360 N N . LEU A 1 421 ? -16.234 24.453 -6.641 1 98.75 421 LEU A N 1
ATOM 3361 C CA . LEU A 1 421 ? -15.398 23.641 -7.52 1 98.75 421 LEU A CA 1
ATOM 3362 C C . LEU A 1 421 ? -15.195 22.25 -6.945 1 98.75 421 LEU A C 1
ATOM 3364 O O . LEU A 1 421 ? -15.227 21.266 -7.68 1 98.75 421 LEU A O 1
ATOM 3368 N N . GLU A 1 422 ? -14.93 22.172 -5.699 1 98.88 422 GLU A N 1
ATOM 3369 C CA . GLU A 1 422 ? -14.773 20.875 -5.023 1 98.88 422 GLU A CA 1
ATOM 3370 C C . GLU A 1 422 ? -16.016 20 -5.203 1 98.88 422 GLU A C 1
ATOM 3372 O O . GLU A 1 422 ? -15.898 18.828 -5.559 1 98.88 422 GLU A O 1
ATOM 3377 N N . VAL A 1 423 ? -17.156 20.594 -4.984 1 98.88 423 VAL A N 1
ATOM 3378 C CA . VAL A 1 423 ? -18.406 19.859 -5.105 1 98.88 423 VAL A CA 1
ATOM 3379 C C . VAL A 1 423 ? -18.609 19.422 -6.555 1 98.88 423 VAL A C 1
ATOM 3381 O O . VAL A 1 423 ? -19.109 18.312 -6.812 1 98.88 423 VAL A O 1
ATOM 3384 N N . ARG A 1 424 ? -18.281 20.281 -7.469 1 98.81 424 ARG A N 1
ATOM 3385 C CA . ARG A 1 424 ? -18.422 19.938 -8.883 1 98.81 424 ARG A CA 1
ATOM 3386 C C . ARG A 1 424 ? -17.594 18.688 -9.227 1 98.81 424 ARG A C 1
ATOM 3388 O O . ARG A 1 424 ? -18.078 17.797 -9.93 1 98.81 424 ARG A O 1
ATOM 3395 N N . TYR A 1 425 ? -16.375 18.594 -8.766 1 98.75 425 TYR A N 1
ATOM 3396 C CA . TYR A 1 425 ? -15.539 17.422 -9.008 1 98.75 425 TYR A CA 1
ATOM 3397 C C . TYR A 1 425 ? -16.125 16.188 -8.336 1 98.75 425 TYR A C 1
ATOM 3399 O O . TYR A 1 425 ? -16.141 15.102 -8.922 1 98.75 425 TYR A O 1
ATOM 3407 N N . MET A 1 426 ? -16.594 16.359 -7.117 1 98.81 426 MET A N 1
ATOM 3408 C CA . MET A 1 426 ? -17.203 15.234 -6.406 1 98.81 426 MET A CA 1
ATOM 3409 C C . MET A 1 426 ? -18.406 14.695 -7.168 1 98.81 426 MET A C 1
ATOM 3411 O O . MET A 1 426 ? -18.578 13.484 -7.293 1 98.81 426 MET A O 1
ATOM 3415 N N . LYS A 1 427 ? -19.203 15.594 -7.664 1 98.62 427 LYS A N 1
ATOM 3416 C CA . LYS A 1 427 ? -20.375 15.18 -8.445 1 98.62 427 LYS A CA 1
ATOM 3417 C C . LYS A 1 427 ? -19.953 14.438 -9.711 1 98.62 427 LYS A C 1
ATOM 3419 O O . LYS A 1 427 ? -20.609 13.484 -10.125 1 98.62 427 LYS A O 1
ATOM 3424 N N . GLN A 1 428 ? -18.922 14.883 -10.297 1 98.38 428 GLN A N 1
ATOM 3425 C CA . GLN A 1 428 ? -18.406 14.219 -11.484 1 98.38 428 GLN A CA 1
ATOM 3426 C C . GLN A 1 428 ? -17.953 12.797 -11.164 1 98.38 428 GLN A C 1
ATOM 3428 O O . GLN A 1 428 ? -18.234 11.867 -11.922 1 98.38 428 GLN A O 1
ATOM 3433 N N . TRP A 1 429 ? -17.219 12.625 -10.078 1 98.44 429 TRP A N 1
ATOM 3434 C CA . TRP A 1 429 ? -16.766 11.289 -9.68 1 98.44 429 TRP A CA 1
ATOM 3435 C C . TRP A 1 429 ? -17.953 10.367 -9.43 1 98.44 429 TRP A C 1
ATOM 3437 O O . TRP A 1 429 ? -17.938 9.195 -9.812 1 98.44 429 TRP A O 1
ATOM 3447 N N . ILE A 1 430 ? -18.984 10.898 -8.758 1 98.12 430 ILE A N 1
ATOM 3448 C CA . ILE A 1 430 ? -20.188 10.133 -8.453 1 98.12 430 ILE A CA 1
ATOM 3449 C C . ILE A 1 430 ? -20.891 9.734 -9.75 1 98.12 430 ILE A C 1
ATOM 3451 O O . ILE A 1 430 ? -21.266 8.57 -9.922 1 98.12 430 ILE A O 1
ATOM 3455 N N . SER A 1 431 ? -21 10.664 -10.641 1 97.31 431 SER A N 1
ATOM 3456 C CA . SER A 1 431 ? -21.641 10.391 -11.922 1 97.31 431 SER A CA 1
ATOM 3457 C C . SER A 1 431 ? -20.859 9.336 -12.703 1 97.31 431 SER A C 1
ATOM 3459 O O . SER A 1 431 ? -21.469 8.414 -13.266 1 97.31 431 SER A O 1
ATOM 3461 N N . ASP A 1 432 ? -19.609 9.461 -12.773 1 96.69 432 ASP A N 1
ATOM 3462 C CA . ASP A 1 432 ? -18.766 8.5 -13.477 1 96.69 432 ASP A CA 1
ATOM 3463 C C . ASP A 1 432 ? -18.922 7.094 -12.891 1 96.69 432 ASP A C 1
ATOM 3465 O O . ASP A 1 432 ? -18.922 6.105 -13.625 1 96.69 432 ASP A O 1
ATOM 3469 N N . PHE A 1 433 ? -19.016 7.016 -11.617 1 96.38 433 PHE A N 1
ATOM 3470 C CA . PHE A 1 433 ? -19.172 5.734 -10.938 1 96.38 433 PHE A CA 1
ATOM 3471 C C . PHE A 1 433 ? -20.438 5.027 -11.391 1 96.38 433 PHE A C 1
ATOM 3473 O O . PHE A 1 433 ? -20.406 3.85 -11.742 1 96.38 433 PHE A O 1
ATOM 3480 N N . TYR A 1 434 ? -21.5 5.699 -11.391 1 95.12 434 TYR A N 1
ATOM 3481 C CA . TYR A 1 434 ? -22.781 5.098 -11.727 1 95.12 434 TYR A CA 1
ATOM 3482 C C . TYR A 1 434 ? -22.875 4.812 -13.219 1 95.12 434 TYR A C 1
ATOM 3484 O O . TYR A 1 434 ? -23.562 3.879 -13.641 1 95.12 434 TYR A O 1
ATOM 3492 N N . THR A 1 435 ? -22.172 5.57 -13.984 1 92.75 435 THR A N 1
ATOM 3493 C CA . THR A 1 435 ? -22.141 5.312 -15.414 1 92.75 435 THR A CA 1
ATOM 3494 C C . THR A 1 435 ? -21.375 4.023 -15.719 1 92.75 435 THR A C 1
ATOM 3496 O O . THR A 1 435 ? -21.734 3.285 -16.641 1 92.75 435 THR A O 1
ATOM 3499 N N . ARG A 1 436 ? -20.328 3.633 -15.055 1 87.5 436 ARG A N 1
ATOM 3500 C CA . ARG A 1 436 ? -19.516 2.432 -15.258 1 87.5 436 ARG A CA 1
ATOM 3501 C C . ARG A 1 436 ? -20.281 1.186 -14.812 1 87.5 436 ARG A C 1
ATOM 3503 O O . ARG A 1 436 ? -20.031 0.089 -15.32 1 87.5 436 ARG A O 1
ATOM 3510 N N . GLN A 1 437 ? -21.109 1.262 -13.82 1 79.56 437 GLN A N 1
ATOM 3511 C CA . GLN A 1 437 ? -21.859 0.126 -13.305 1 79.56 437 GLN A CA 1
ATOM 3512 C C . GLN A 1 437 ? -23.016 -0.23 -14.242 1 79.56 437 GLN A C 1
ATOM 3514 O O . GLN A 1 437 ? -23.484 -1.373 -14.258 1 79.56 437 GLN A O 1
ATOM 3519 N N . GLY A 1 438 ? -23.578 0.734 -14.984 1 65.81 438 GLY A N 1
ATOM 3520 C CA . GLY A 1 438 ? -24.672 0.5 -15.914 1 65.81 438 GLY A CA 1
ATOM 3521 C C . GLY A 1 438 ? -24.203 0.033 -17.281 1 65.81 438 GLY A C 1
ATOM 3522 O O . GLY A 1 438 ? -23 0.073 -17.578 1 65.81 438 GLY A O 1
ATOM 3523 N N . VAL B 1 1 ? 13.93 -5.316 8.508 1 97.31 1 VAL B N 1
ATOM 3524 C CA . VAL B 1 1 ? 13.078 -6.484 8.719 1 97.31 1 VAL B CA 1
ATOM 3525 C C . VAL B 1 1 ? 11.609 -6.066 8.688 1 97.31 1 VAL B C 1
ATOM 3527 O O . VAL B 1 1 ? 10.781 -6.734 8.062 1 97.31 1 VAL B O 1
ATOM 3530 N N . ASP B 1 2 ? 11.172 -5.02 9.352 1 97.38 2 ASP B N 1
ATOM 3531 C CA . ASP B 1 2 ? 9.789 -4.562 9.391 1 97.38 2 ASP B CA 1
ATOM 3532 C C . ASP B 1 2 ? 9.648 -3.17 8.773 1 97.38 2 ASP B C 1
ATOM 3534 O O . ASP B 1 2 ? 10.102 -2.182 9.359 1 97.38 2 ASP B O 1
ATOM 3538 N N . HIS B 1 3 ? 9.016 -3.088 7.668 1 97.62 3 HIS B N 1
ATOM 3539 C CA . HIS B 1 3 ? 8.836 -1.802 7 1 97.62 3 HIS B CA 1
ATOM 3540 C C . HIS B 1 3 ? 7.641 -1.047 7.566 1 97.62 3 HIS B C 1
ATOM 3542 O O . HIS B 1 3 ? 7.5 0.158 7.348 1 97.62 3 HIS B O 1
ATOM 3548 N N . PHE B 1 4 ? 6.758 -1.71 8.273 1 97.19 4 PHE B N 1
ATOM 3549 C CA . PHE B 1 4 ? 5.484 -1.109 8.656 1 97.19 4 PHE B CA 1
ATOM 3550 C C . PHE B 1 4 ? 5.391 -0.953 10.172 1 97.19 4 PHE B C 1
ATOM 3552 O O . PHE B 1 4 ? 4.293 -0.917 10.727 1 97.19 4 PHE B O 1
ATOM 3559 N N . GLY B 1 5 ? 6.504 -0.917 10.836 1 96.12 5 GLY B N 1
ATOM 3560 C CA . GLY B 1 5 ? 6.684 -0.674 12.258 1 96.12 5 GLY B CA 1
ATOM 3561 C C . GLY B 1 5 ? 8.055 -0.111 12.594 1 96.12 5 GLY B C 1
ATOM 3562 O O . GLY B 1 5 ? 9.008 -0.298 11.844 1 96.12 5 GLY B O 1
ATOM 3563 N N . PHE B 1 6 ? 8.18 0.514 13.742 1 96.06 6 PHE B N 1
ATOM 3564 C CA . PHE B 1 6 ? 9.414 1.226 14.047 1 96.06 6 PHE B CA 1
ATOM 3565 C C . PHE B 1 6 ? 10.062 0.681 15.312 1 96.06 6 PHE B C 1
ATOM 3567 O O . PHE B 1 6 ? 11.141 1.12 15.703 1 96.06 6 PHE B O 1
ATOM 3574 N N . ASP B 1 7 ? 9.375 -0.294 15.891 1 94.44 7 ASP B N 1
ATOM 3575 C CA . ASP B 1 7 ? 9.93 -0.895 17.094 1 94.44 7 ASP B CA 1
ATOM 3576 C C . ASP B 1 7 ? 11.102 -1.817 16.766 1 94.44 7 ASP B C 1
ATOM 3578 O O . ASP B 1 7 ? 12.125 -1.809 17.453 1 94.44 7 ASP B O 1
ATOM 3582 N N . ILE B 1 8 ? 10.867 -2.658 15.719 1 91.19 8 ILE B N 1
ATOM 3583 C CA . ILE B 1 8 ? 11.906 -3.576 15.273 1 91.19 8 ILE B CA 1
ATOM 3584 C C . ILE B 1 8 ? 12.828 -2.869 14.281 1 91.19 8 ILE B C 1
ATOM 3586 O O . ILE B 1 8 ? 12.445 -2.639 13.133 1 91.19 8 ILE B O 1
ATOM 3590 N N . ASN B 1 9 ? 14.008 -2.578 14.727 1 89.19 9 ASN B N 1
ATOM 3591 C CA . ASN B 1 9 ? 14.961 -1.883 13.867 1 89.19 9 ASN B CA 1
ATOM 3592 C C . ASN B 1 9 ? 16.031 -2.83 13.336 1 89.19 9 ASN B C 1
ATOM 3594 O O . ASN B 1 9 ? 17.109 -2.393 12.953 1 89.19 9 ASN B O 1
ATOM 3598 N N . LYS B 1 10 ? 15.703 -4.051 13.219 1 94.06 10 LYS B N 1
ATOM 3599 C CA . LYS B 1 10 ? 16.641 -5.043 12.688 1 94.06 10 LYS B CA 1
ATOM 3600 C C . LYS B 1 10 ? 16.703 -4.98 11.164 1 94.06 10 LYS B C 1
ATOM 3602 O O . LYS B 1 10 ? 15.773 -4.508 10.516 1 94.06 10 LYS B O 1
ATOM 3607 N N . THR B 1 11 ? 17.828 -5.379 10.648 1 96.06 11 THR B N 1
ATOM 3608 C CA . THR B 1 11 ? 18.047 -5.449 9.211 1 96.06 11 THR B CA 1
ATOM 3609 C C . THR B 1 11 ? 18.469 -6.852 8.797 1 96.06 11 THR B C 1
ATOM 3611 O O . THR B 1 11 ? 18.797 -7.684 9.648 1 96.06 11 THR B O 1
ATOM 3614 N N . PHE B 1 12 ? 18.359 -7.156 7.566 1 97.75 12 PHE B N 1
ATOM 3615 C CA . PHE B 1 12 ? 18.906 -8.375 6.98 1 97.75 12 PHE B CA 1
ATOM 3616 C C . PHE B 1 12 ? 19.516 -8.094 5.609 1 97.75 12 PHE B C 1
ATOM 3618 O O . PHE B 1 12 ? 19.297 -7.023 5.039 1 97.75 12 PHE B O 1
ATOM 3625 N N . LYS B 1 13 ? 20.297 -9 5.152 1 97.12 13 LYS B N 1
ATOM 3626 C CA . LYS B 1 13 ? 20.906 -8.883 3.822 1 97.12 13 LYS B CA 1
ATOM 3627 C C . LYS B 1 13 ? 19.984 -9.477 2.756 1 97.12 13 LYS B C 1
ATOM 3629 O O . LYS B 1 13 ? 19.672 -10.672 2.793 1 97.12 13 LYS B O 1
ATOM 3634 N N . GLN B 1 14 ? 19.547 -8.688 1.867 1 98.12 14 GLN B N 1
ATOM 3635 C CA . GLN B 1 14 ? 18.75 -9.148 0.74 1 98.12 14 GLN B CA 1
ATOM 3636 C C . GLN B 1 14 ? 19.625 -9.414 -0.486 1 98.12 14 GLN B C 1
ATOM 3638 O O . GLN B 1 14 ? 20.359 -8.523 -0.935 1 98.12 14 GLN B O 1
ATOM 3643 N N . ARG B 1 15 ? 19.547 -10.578 -1.021 1 98.56 15 ARG B N 1
ATOM 3644 C CA . ARG B 1 15 ? 20.312 -10.961 -2.205 1 98.56 15 ARG B CA 1
ATOM 3645 C C . ARG B 1 15 ? 19.625 -10.484 -3.479 1 98.56 15 ARG B C 1
ATOM 3647 O O . ARG B 1 15 ? 18.406 -10.602 -3.609 1 98.56 15 ARG B O 1
ATOM 3654 N N . TYR B 1 16 ? 20.344 -9.898 -4.344 1 98.62 16 TYR B N 1
ATOM 3655 C CA . TYR B 1 16 ? 19.906 -9.594 -5.699 1 98.62 16 TYR B CA 1
ATOM 3656 C C . TYR B 1 16 ? 21.031 -9.82 -6.703 1 98.62 16 TYR B C 1
ATOM 3658 O O . TYR B 1 16 ? 22.203 -9.773 -6.348 1 98.62 16 TYR B O 1
ATOM 3666 N N . LEU B 1 17 ? 20.703 -10.164 -7.914 1 98.81 17 LEU B N 1
ATOM 3667 C CA . LEU B 1 17 ? 21.625 -10.344 -9.016 1 98.81 17 LEU B CA 1
ATOM 3668 C C . LEU B 1 17 ? 21.531 -9.188 -10.008 1 98.81 17 LEU B C 1
ATOM 3670 O O . LEU B 1 17 ? 20.438 -8.688 -10.281 1 98.81 17 LEU B O 1
ATOM 3674 N N . ILE B 1 18 ? 22.641 -8.75 -10.516 1 98.5 18 ILE B N 1
ATOM 3675 C CA . ILE B 1 18 ? 22.672 -7.668 -11.5 1 98.5 18 ILE B CA 1
ATOM 3676 C C . ILE B 1 18 ? 23.469 -8.102 -12.719 1 98.5 18 ILE B C 1
ATOM 3678 O O . ILE B 1 18 ? 24.516 -8.742 -12.594 1 98.5 18 ILE B O 1
ATOM 3682 N N . ALA B 1 19 ? 22.953 -7.879 -13.898 1 98.5 19 ALA B N 1
ATOM 3683 C CA . ALA B 1 19 ? 23.656 -8.008 -15.172 1 98.5 19 ALA B CA 1
ATOM 3684 C C . ALA B 1 19 ? 23.516 -6.742 -16 1 98.5 19 ALA B C 1
ATOM 3686 O O . ALA B 1 19 ? 22.391 -6.312 -16.312 1 98.5 19 ALA B O 1
ATOM 3687 N N . ASP B 1 20 ? 24.609 -6.164 -16.406 1 97.38 20 ASP B N 1
ATOM 3688 C CA . ASP B 1 20 ? 24.547 -4.879 -17.094 1 97.38 20 ASP B CA 1
ATOM 3689 C C . ASP B 1 20 ? 25.328 -4.922 -18.406 1 97.38 20 ASP B C 1
ATOM 3691 O O . ASP B 1 20 ? 25.844 -3.895 -18.859 1 97.38 20 ASP B O 1
ATOM 3695 N N . LYS B 1 21 ? 25.516 -6.082 -18.938 1 97.06 21 LYS B N 1
ATOM 3696 C CA . LYS B 1 21 ? 26.281 -6.266 -20.156 1 97.06 21 LYS B CA 1
ATOM 3697 C C . LYS B 1 21 ? 25.781 -5.363 -21.281 1 97.06 21 LYS B C 1
ATOM 3699 O O . LYS B 1 21 ? 26.562 -4.789 -22.031 1 97.06 21 LYS B O 1
ATOM 3704 N N . TYR B 1 22 ? 24.5 -5.195 -21.469 1 97.44 22 TYR B N 1
ATOM 3705 C CA . TYR B 1 22 ? 23.906 -4.465 -22.594 1 97.44 22 TYR B CA 1
ATOM 3706 C C . TYR B 1 22 ? 23.359 -3.123 -22.125 1 97.44 22 TYR B C 1
ATOM 3708 O O . TYR B 1 22 ? 22.75 -2.396 -22.922 1 97.44 22 TYR B O 1
ATOM 3716 N N . TRP B 1 23 ? 23.5 -2.844 -20.859 1 97.5 23 TRP B N 1
ATOM 3717 C CA . TRP B 1 23 ? 22.906 -1.646 -20.281 1 97.5 23 TRP B CA 1
ATOM 3718 C C . TRP B 1 23 ? 23.594 -0.388 -20.797 1 97.5 23 TRP B C 1
ATOM 3720 O O . TRP B 1 23 ? 24.828 -0.351 -20.906 1 97.5 23 TRP B O 1
ATOM 3730 N N . LYS B 1 24 ? 22.812 0.605 -21.078 1 95.81 24 LYS B N 1
ATOM 3731 C CA . LYS B 1 24 ? 23.312 1.923 -21.469 1 95.81 24 LYS B CA 1
ATOM 3732 C C . LYS B 1 24 ? 22.797 3.002 -20.516 1 95.81 24 LYS B C 1
ATOM 3734 O O . LYS B 1 24 ? 21.609 3.094 -20.25 1 95.81 24 LYS B O 1
ATOM 3739 N N . LYS B 1 25 ? 23.75 3.803 -20.141 1 90.69 25 LYS B N 1
ATOM 3740 C CA . LYS B 1 25 ? 23.406 4.887 -19.219 1 90.69 25 LYS B CA 1
ATOM 3741 C C . LYS B 1 25 ? 22.438 5.871 -19.859 1 90.69 25 LYS B C 1
ATOM 3743 O O . LYS B 1 25 ? 21.531 6.375 -19.188 1 90.69 25 LYS B O 1
ATOM 3748 N N . ASP B 1 26 ? 22.719 6.086 -21.094 1 88.69 26 ASP B N 1
ATOM 3749 C CA . ASP B 1 26 ? 21.844 7.008 -21.828 1 88.69 26 ASP B CA 1
ATOM 3750 C C . ASP B 1 26 ? 20.766 6.25 -22.594 1 88.69 26 ASP B C 1
ATOM 3752 O O . ASP B 1 26 ? 21.062 5.488 -23.516 1 88.69 26 ASP B O 1
ATOM 3756 N N . GLY B 1 27 ? 19.531 6.406 -22.125 1 90.19 27 GLY B N 1
ATOM 3757 C CA . GLY B 1 27 ? 18.422 5.801 -22.844 1 90.19 27 GLY B CA 1
ATOM 3758 C C . GLY B 1 27 ? 18.156 4.367 -22.422 1 90.19 27 GLY B C 1
ATOM 3759 O O . GLY B 1 27 ? 17.328 3.68 -23.047 1 90.19 27 GLY B O 1
ATOM 3760 N N . GLY B 1 28 ? 18.828 3.955 -21.469 1 95.5 28 GLY B N 1
ATOM 3761 C CA . GLY B 1 28 ? 18.641 2.582 -21.031 1 95.5 28 GLY B CA 1
ATOM 3762 C C . GLY B 1 28 ? 17.438 2.404 -20.109 1 95.5 28 GLY B C 1
ATOM 3763 O O . GLY B 1 28 ? 16.641 3.328 -19.938 1 95.5 28 GLY B O 1
ATOM 3764 N N . SER B 1 29 ? 17.203 1.219 -19.656 1 98.44 29 SER B N 1
ATOM 3765 C CA . SER B 1 29 ? 16.125 0.833 -18.75 1 98.44 29 SER B CA 1
ATOM 3766 C C . SER B 1 29 ? 16.609 -0.197 -17.734 1 98.44 29 SER B C 1
ATOM 3768 O O . SER B 1 29 ? 17.75 -0.661 -17.812 1 98.44 29 SER B O 1
ATOM 3770 N N . ILE B 1 30 ? 15.844 -0.447 -16.766 1 98.88 30 ILE B N 1
ATOM 3771 C CA . ILE B 1 30 ? 16.094 -1.505 -15.797 1 98.88 30 ILE B CA 1
ATOM 3772 C C . ILE B 1 30 ? 14.938 -2.504 -15.82 1 98.88 30 ILE B C 1
ATOM 3774 O O . ILE B 1 30 ? 13.773 -2.127 -15.641 1 98.88 30 ILE B O 1
ATOM 3778 N N . LEU B 1 31 ? 15.188 -3.691 -16.188 1 98.94 31 LEU B N 1
ATOM 3779 C CA . LEU B 1 31 ? 14.227 -4.773 -15.992 1 98.94 31 LEU B CA 1
ATOM 3780 C C . LEU B 1 31 ? 14.398 -5.414 -14.617 1 98.94 31 LEU B C 1
ATOM 3782 O O . LEU B 1 31 ? 15.461 -5.953 -14.305 1 98.94 31 LEU B O 1
ATOM 3786 N N . PHE B 1 32 ? 13.391 -5.309 -13.82 1 98.94 32 PHE B N 1
ATOM 3787 C CA . PHE B 1 32 ? 13.438 -5.707 -12.422 1 98.94 32 PHE B CA 1
ATOM 3788 C C . PHE B 1 32 ? 12.562 -6.926 -12.172 1 98.94 32 PHE B C 1
ATOM 3790 O O . PHE B 1 32 ? 11.336 -6.824 -12.172 1 98.94 32 PHE B O 1
ATOM 3797 N N . TYR B 1 33 ? 13.164 -8.086 -11.945 1 98.94 33 TYR B N 1
ATOM 3798 C CA . TYR B 1 33 ? 12.438 -9.305 -11.625 1 98.94 33 TYR B CA 1
ATOM 3799 C C . TYR B 1 33 ? 12.039 -9.328 -10.148 1 98.94 33 TYR B C 1
ATOM 3801 O O . TYR B 1 33 ? 12.898 -9.258 -9.266 1 98.94 33 TYR B O 1
ATOM 3809 N N . THR B 1 34 ? 10.742 -9.445 -9.852 1 98.62 34 THR B N 1
ATOM 3810 C CA . THR B 1 34 ? 10.172 -9.219 -8.523 1 98.62 34 THR B CA 1
ATOM 3811 C C . THR B 1 34 ? 10.25 -10.492 -7.684 1 98.62 34 THR B C 1
ATOM 3813 O O . THR B 1 34 ? 9.305 -10.828 -6.969 1 98.62 34 THR B O 1
ATOM 3816 N N . GLY B 1 35 ? 11.344 -11.273 -7.777 1 96.44 35 GLY B N 1
ATOM 3817 C CA . GLY B 1 35 ? 11.523 -12.453 -6.957 1 96.44 35 GLY B CA 1
ATOM 3818 C C . GLY B 1 35 ? 10.438 -13.492 -7.16 1 96.44 35 GLY B C 1
ATOM 3819 O O . GLY B 1 35 ? 9.672 -13.422 -8.125 1 96.44 35 GLY B O 1
ATOM 3820 N N . ASN B 1 36 ? 10.438 -14.516 -6.273 1 96.94 36 ASN B N 1
ATOM 3821 C CA . ASN B 1 36 ? 9.523 -15.648 -6.285 1 96.94 36 ASN B CA 1
ATOM 3822 C C . ASN B 1 36 ? 9.672 -16.5 -5.027 1 96.94 36 ASN B C 1
ATOM 3824 O O . ASN B 1 36 ? 10.352 -16.109 -4.078 1 96.94 36 ASN B O 1
ATOM 3828 N N . GLU B 1 37 ? 8.898 -17.562 -4.98 1 96.19 37 GLU B N 1
ATOM 3829 C CA . GLU B 1 37 ? 8.867 -18.406 -3.795 1 96.19 37 GLU B CA 1
ATOM 3830 C C . GLU B 1 37 ? 10.016 -19.406 -3.797 1 96.19 37 GLU B C 1
ATOM 3832 O O . GLU B 1 37 ? 9.805 -20.609 -3.635 1 96.19 37 GLU B O 1
ATOM 3837 N N . GLY B 1 38 ? 11.234 -18.891 -4.008 1 95.56 38 GLY B N 1
ATOM 3838 C CA . GLY B 1 38 ? 12.406 -19.75 -4.016 1 95.56 38 GLY B CA 1
ATOM 3839 C C . GLY B 1 38 ? 13.703 -19 -4.25 1 95.56 38 GLY B C 1
ATOM 3840 O O . GLY B 1 38 ? 13.734 -17.781 -4.152 1 95.56 38 GLY B O 1
ATOM 3841 N N . ASP B 1 39 ? 14.805 -19.781 -4.543 1 96.06 39 ASP B N 1
ATOM 3842 C CA . ASP B 1 39 ? 16.141 -19.234 -4.789 1 96.06 39 ASP B CA 1
ATOM 3843 C C . ASP B 1 39 ? 16.156 -18.406 -6.066 1 96.06 39 ASP B C 1
ATOM 3845 O O . ASP B 1 39 ? 15.742 -18.875 -7.129 1 96.06 39 ASP B O 1
ATOM 3849 N N . ILE B 1 40 ? 16.719 -17.234 -5.957 1 97.56 40 ILE B N 1
ATOM 3850 C CA . ILE B 1 40 ? 16.609 -16.297 -7.07 1 97.56 40 ILE B CA 1
ATOM 3851 C C . ILE B 1 40 ? 17.5 -16.766 -8.219 1 97.56 40 ILE B C 1
ATOM 3853 O O . ILE B 1 40 ? 17.234 -16.469 -9.383 1 97.56 40 ILE B O 1
ATOM 3857 N N . ILE B 1 41 ? 18.578 -17.531 -7.957 1 97.12 41 ILE B N 1
ATOM 3858 C CA . ILE B 1 41 ? 19.438 -18.047 -9.016 1 97.12 41 ILE B CA 1
ATOM 3859 C C . ILE B 1 41 ? 18.641 -18.984 -9.914 1 97.12 41 ILE B C 1
ATOM 3861 O O . ILE B 1 41 ? 18.812 -19 -11.133 1 97.12 41 ILE B O 1
ATOM 3865 N N . TRP B 1 42 ? 17.812 -19.766 -9.258 1 94.12 42 TRP B N 1
ATOM 3866 C CA . TRP B 1 42 ? 16.969 -20.688 -10.016 1 94.12 42 TRP B CA 1
ATOM 3867 C C . TRP B 1 42 ? 16.062 -19.922 -10.969 1 94.12 42 TRP B C 1
ATOM 3869 O O . TRP B 1 42 ? 15.93 -20.281 -12.141 1 94.12 42 TRP B O 1
ATOM 3879 N N . PHE B 1 43 ? 15.477 -18.828 -10.57 1 95.25 43 PHE B N 1
ATOM 3880 C CA . PHE B 1 43 ? 14.57 -18.047 -11.398 1 95.25 43 PHE B CA 1
ATOM 3881 C C . PHE B 1 43 ? 15.336 -17.234 -12.43 1 95.25 43 PHE B C 1
ATOM 3883 O O . PHE B 1 43 ? 14.867 -17.031 -13.547 1 95.25 43 PHE B O 1
ATOM 3890 N N . CYS B 1 44 ? 16.469 -16.797 -12 1 97 44 CYS B N 1
ATOM 3891 C CA . CYS B 1 44 ? 17.328 -16.109 -12.945 1 97 44 CYS B CA 1
ATOM 3892 C C . CYS B 1 44 ? 17.672 -17 -14.141 1 97 44 CYS B C 1
ATOM 3894 O O . CYS B 1 44 ? 17.578 -16.562 -15.289 1 97 44 CYS B O 1
ATOM 3896 N N . ASN B 1 45 ? 17.938 -18.266 -13.844 1 95.19 45 ASN B N 1
ATOM 3897 C CA . ASN B 1 45 ? 18.328 -19.219 -14.875 1 95.19 45 ASN B CA 1
ATOM 3898 C C . ASN B 1 45 ? 17.156 -19.641 -15.742 1 95.19 45 ASN B C 1
ATOM 3900 O O . ASN B 1 45 ? 17.328 -20.125 -16.859 1 95.19 45 ASN B O 1
ATOM 3904 N N . ASN B 1 46 ? 15.961 -19.391 -15.219 1 93.69 46 ASN B N 1
ATOM 3905 C CA . ASN B 1 46 ? 14.805 -19.906 -15.938 1 93.69 46 ASN B CA 1
ATOM 3906 C C . ASN B 1 46 ? 13.945 -18.781 -16.5 1 93.69 46 ASN B C 1
ATOM 3908 O O . ASN B 1 46 ? 12.836 -19.016 -16.984 1 93.69 46 ASN B O 1
ATOM 3912 N N . THR B 1 47 ? 14.383 -17.562 -16.422 1 96.75 47 THR B N 1
ATOM 3913 C CA . THR B 1 47 ? 13.711 -16.422 -17.031 1 96.75 47 THR B CA 1
ATOM 3914 C C . THR B 1 47 ? 14.539 -15.844 -18.172 1 96.75 47 THR B C 1
ATOM 3916 O O . THR B 1 47 ? 15 -14.703 -18.109 1 96.75 47 THR B O 1
ATOM 3919 N N . GLY B 1 48 ? 14.625 -16.656 -19.219 1 97.88 48 GLY B N 1
ATOM 3920 C CA . GLY B 1 48 ? 15.477 -16.328 -20.359 1 97.88 48 GLY B CA 1
ATOM 3921 C C . GLY B 1 48 ? 14.977 -15.141 -21.156 1 97.88 48 GLY B C 1
ATOM 3922 O O . GLY B 1 48 ? 15.773 -14.414 -21.75 1 97.88 48 GLY B O 1
ATOM 3923 N N . PHE B 1 49 ? 13.703 -14.812 -21.125 1 98.56 49 PHE B N 1
ATOM 3924 C CA . PHE B 1 49 ? 13.102 -13.695 -21.844 1 98.56 49 PHE B CA 1
ATOM 3925 C C . PHE B 1 49 ? 13.828 -12.391 -21.531 1 98.56 49 PHE B C 1
ATOM 3927 O O . PHE B 1 49 ? 14.133 -11.609 -22.438 1 98.56 49 PHE B O 1
ATOM 3934 N N . MET B 1 50 ? 14.109 -12.141 -20.188 1 98.81 50 MET B N 1
ATOM 3935 C CA . MET B 1 50 ? 14.773 -10.906 -19.781 1 98.81 50 MET B CA 1
ATOM 3936 C C . MET B 1 50 ? 16.156 -10.781 -20.422 1 98.81 50 MET B C 1
ATOM 3938 O O . MET B 1 50 ? 16.562 -9.695 -20.812 1 98.81 50 MET B O 1
ATOM 3942 N N . TRP B 1 51 ? 16.844 -11.875 -20.578 1 98.62 51 TRP B N 1
ATOM 3943 C CA . TRP B 1 51 ? 18.156 -11.883 -21.219 1 98.62 51 TRP B CA 1
ATOM 3944 C C . TRP B 1 51 ? 18.031 -11.648 -22.719 1 98.62 51 TRP B C 1
ATOM 3946 O O . TRP B 1 51 ? 18.828 -10.914 -23.312 1 98.62 51 TRP B O 1
ATOM 3956 N N . ASP B 1 52 ? 17.016 -12.281 -23.281 1 98.69 52 ASP B N 1
ATOM 3957 C CA . ASP B 1 52 ? 16.797 -12.211 -24.719 1 98.69 52 ASP B CA 1
ATOM 3958 C C . ASP B 1 52 ? 16.531 -10.773 -25.156 1 98.69 52 ASP B C 1
ATOM 3960 O O . ASP B 1 52 ? 16.906 -10.375 -26.25 1 98.69 52 ASP B O 1
ATOM 3964 N N . VAL B 1 53 ? 15.898 -9.977 -24.297 1 98.62 53 VAL B N 1
ATOM 3965 C CA . VAL B 1 53 ? 15.445 -8.664 -24.734 1 98.62 53 VAL B CA 1
ATOM 3966 C C . VAL B 1 53 ? 16.359 -7.582 -24.156 1 98.62 53 VAL B C 1
ATOM 3968 O O . VAL B 1 53 ? 16.141 -6.391 -24.375 1 98.62 53 VAL B O 1
ATOM 3971 N N . ALA B 1 54 ? 17.359 -7.945 -23.422 1 98.62 54 ALA B N 1
ATOM 3972 C CA . ALA B 1 54 ? 18.219 -7.008 -22.703 1 98.62 54 ALA B CA 1
ATOM 3973 C C . ALA B 1 54 ? 18.891 -6.035 -23.672 1 98.62 54 ALA B C 1
ATOM 3975 O O . ALA B 1 54 ? 18.922 -4.828 -23.422 1 98.62 54 ALA B O 1
ATOM 3976 N N . GLU B 1 55 ? 19.422 -6.559 -24.75 1 98 55 GLU B N 1
ATOM 3977 C CA . GLU B 1 55 ? 20.125 -5.715 -25.719 1 98 55 GLU B CA 1
ATOM 3978 C C . GLU B 1 55 ? 19.156 -4.75 -26.406 1 98 55 GLU B C 1
ATOM 3980 O O . GLU B 1 55 ? 19.438 -3.551 -26.5 1 98 55 GLU B O 1
ATOM 3985 N N . GLU B 1 56 ? 18.078 -5.316 -26.797 1 97.69 56 GLU B N 1
ATOM 3986 C CA . GLU B 1 56 ? 17.078 -4.523 -27.516 1 97.69 56 GLU B CA 1
ATOM 3987 C C . GLU B 1 56 ? 16.562 -3.383 -26.656 1 97.69 56 GLU B C 1
ATOM 3989 O O . GLU B 1 56 ? 16.266 -2.295 -27.156 1 97.69 56 GLU B O 1
ATOM 3994 N N . LEU B 1 57 ? 16.438 -3.543 -25.359 1 98.38 57 LEU B N 1
ATOM 3995 C CA . LEU B 1 57 ? 15.891 -2.551 -24.453 1 98.38 57 LEU B CA 1
ATOM 3996 C C . LEU B 1 57 ? 17 -1.782 -23.734 1 98.38 57 LEU B C 1
ATOM 3998 O O . LEU B 1 57 ? 16.734 -0.957 -22.859 1 98.38 57 LEU B O 1
ATOM 4002 N N . LYS B 1 58 ? 18.266 -2.082 -24.062 1 98.31 58 LYS B N 1
ATOM 4003 C CA . LYS B 1 58 ? 19.422 -1.484 -23.375 1 98.31 58 LYS B CA 1
ATOM 4004 C C . LYS B 1 58 ? 19.266 -1.587 -21.859 1 98.31 58 LYS B C 1
ATOM 4006 O O . LYS B 1 58 ? 19.422 -0.594 -21.141 1 98.31 58 LYS B O 1
ATOM 4011 N N . ALA B 1 59 ? 19.016 -2.779 -21.422 1 98.69 59 ALA B N 1
ATOM 4012 C CA . ALA B 1 59 ? 18.484 -2.922 -20.062 1 98.69 59 ALA B CA 1
ATOM 4013 C C . ALA B 1 59 ? 19.562 -3.451 -19.109 1 98.69 59 ALA B C 1
ATOM 4015 O O . ALA B 1 59 ? 20.359 -4.32 -19.484 1 98.69 59 ALA B O 1
ATOM 4016 N N . MET B 1 60 ? 19.594 -2.887 -17.953 1 98.81 60 MET B N 1
ATOM 4017 C CA . MET B 1 60 ? 20.172 -3.557 -16.781 1 98.81 60 MET B CA 1
ATOM 4018 C C . MET B 1 60 ? 19.188 -4.559 -16.188 1 98.81 60 MET B C 1
ATOM 4020 O O . MET B 1 60 ? 18.016 -4.23 -15.969 1 98.81 60 MET B O 1
ATOM 4024 N N . LEU B 1 61 ? 19.641 -5.77 -16.062 1 98.88 61 LEU B N 1
ATOM 4025 C CA . LEU B 1 61 ? 18.781 -6.789 -15.469 1 98.88 61 LEU B CA 1
ATOM 4026 C C . LEU B 1 61 ? 19.031 -6.887 -13.969 1 98.88 61 LEU B C 1
ATOM 4028 O O . LEU B 1 61 ? 20.172 -6.969 -13.523 1 98.88 61 LEU B O 1
ATOM 4032 N N . VAL B 1 62 ? 17.984 -6.781 -13.203 1 98.94 62 VAL B N 1
ATOM 4033 C CA . VAL B 1 62 ? 18.047 -6.961 -11.758 1 98.94 62 VAL B CA 1
ATOM 4034 C C . VAL B 1 62 ? 17.094 -8.078 -11.328 1 98.94 62 VAL B C 1
ATOM 4036 O O . VAL B 1 62 ? 15.906 -8.039 -11.648 1 98.94 62 VAL B O 1
ATOM 4039 N N . PHE B 1 63 ? 17.609 -9.102 -10.703 1 98.94 63 PHE B N 1
ATOM 4040 C CA . PHE B 1 63 ? 16.812 -10.164 -10.109 1 98.94 63 PHE B CA 1
ATOM 4041 C C . PHE B 1 63 ? 16.844 -10.07 -8.586 1 98.94 63 PHE B C 1
ATOM 4043 O O . PHE B 1 63 ? 17.828 -10.453 -7.953 1 98.94 63 PHE B O 1
ATOM 4050 N N . ALA B 1 64 ? 15.75 -9.633 -8.031 1 98.88 64 ALA B N 1
ATOM 4051 C CA . ALA B 1 64 ? 15.672 -9.445 -6.582 1 98.88 64 ALA B CA 1
ATOM 4052 C C . ALA B 1 64 ? 15.148 -10.711 -5.895 1 98.88 64 ALA B C 1
ATOM 4054 O O . ALA B 1 64 ? 14.219 -11.352 -6.383 1 98.88 64 ALA B O 1
ATOM 4055 N N . GLU B 1 65 ? 15.797 -11.062 -4.844 1 98.81 65 GLU B N 1
ATOM 4056 C CA . GLU B 1 65 ? 15.328 -12.227 -4.09 1 98.81 65 GLU B CA 1
ATOM 4057 C C . GLU B 1 65 ? 14.258 -11.828 -3.076 1 98.81 65 GLU B C 1
ATOM 4059 O O . GLU B 1 65 ? 14.383 -10.797 -2.41 1 98.81 65 GLU B O 1
ATOM 4064 N N . HIS B 1 66 ? 13.227 -12.562 -3.004 1 98.62 66 HIS B N 1
ATOM 4065 C CA . HIS B 1 66 ? 12.141 -12.367 -2.055 1 98.62 66 HIS B CA 1
ATOM 4066 C C . HIS B 1 66 ? 12.57 -12.734 -0.639 1 98.62 66 HIS B C 1
ATOM 4068 O O . HIS B 1 66 ? 13.273 -13.727 -0.439 1 98.62 66 HIS B O 1
ATOM 4074 N N . ARG B 1 67 ? 12.195 -11.914 0.294 1 98.56 67 ARG B N 1
ATOM 4075 C CA . ARG B 1 67 ? 12.469 -12.273 1.684 1 98.56 67 ARG B CA 1
ATOM 4076 C C . ARG B 1 67 ? 11.938 -13.664 2.004 1 98.56 67 ARG B C 1
ATOM 4078 O O . ARG B 1 67 ? 10.883 -14.062 1.507 1 98.56 67 ARG B O 1
ATOM 4085 N N . TYR B 1 68 ? 12.703 -14.422 2.891 1 98 68 TYR B N 1
ATOM 4086 C CA . TYR B 1 68 ? 12.367 -15.742 3.42 1 98 68 TYR B CA 1
ATOM 4087 C C . TYR B 1 68 ? 12.531 -16.812 2.35 1 98 68 TYR B C 1
ATOM 4089 O O . TYR B 1 68 ? 12.242 -17.984 2.59 1 98 68 TYR B O 1
ATOM 4097 N N . TYR B 1 69 ? 12.93 -16.391 1.186 1 97.19 69 TYR B N 1
ATOM 4098 C CA . TYR B 1 69 ? 13.25 -17.375 0.153 1 97.19 69 TYR B CA 1
ATOM 4099 C C . TYR B 1 69 ? 14.727 -17.297 -0.229 1 97.19 69 TYR B C 1
ATOM 4101 O O . TYR B 1 69 ? 15.352 -16.25 -0.09 1 97.19 69 TYR B O 1
ATOM 4109 N N . GLY B 1 70 ? 15.258 -18.438 -0.676 1 95.75 70 GLY B N 1
ATOM 4110 C CA . GLY B 1 70 ? 16.672 -18.469 -0.998 1 95.75 70 GLY B CA 1
ATOM 4111 C C . GLY B 1 70 ? 17.562 -18.109 0.177 1 95.75 70 GLY B C 1
ATOM 4112 O O . GLY B 1 70 ? 17.438 -18.688 1.26 1 95.75 70 GLY B O 1
ATOM 4113 N N . GLU B 1 71 ? 18.438 -17.094 -0.018 1 96.75 71 GLU B N 1
ATOM 4114 C CA . GLU B 1 71 ? 19.406 -16.719 0.998 1 96.75 71 GLU B CA 1
ATOM 4115 C C . GLU B 1 71 ? 18.969 -15.484 1.764 1 96.75 71 GLU B C 1
ATOM 4117 O O . GLU B 1 71 ? 19.562 -15.109 2.771 1 96.75 71 GLU B O 1
ATOM 4122 N N . SER B 1 72 ? 17.922 -14.891 1.327 1 98.12 72 SER B N 1
ATOM 4123 C CA . SER B 1 72 ? 17.422 -13.656 1.944 1 98.12 72 SER B CA 1
ATOM 4124 C C . SER B 1 72 ? 16.547 -13.961 3.156 1 98.12 72 SER B C 1
ATOM 4126 O O . SER B 1 72 ? 15.328 -13.844 3.088 1 98.12 72 SER B O 1
ATOM 4128 N N . LEU B 1 73 ? 17.219 -14.25 4.289 1 98.25 73 LEU B N 1
ATOM 4129 C CA . LEU B 1 73 ? 16.547 -14.688 5.504 1 98.25 73 LEU B CA 1
ATOM 4130 C C . LEU B 1 73 ? 16.656 -13.633 6.602 1 98.25 73 LEU B C 1
ATOM 4132 O O . LEU B 1 73 ? 17.734 -13.453 7.184 1 98.25 73 LEU B O 1
ATOM 4136 N N . PRO B 1 74 ? 15.555 -13.023 6.965 1 97.81 74 PRO B N 1
ATOM 4137 C CA . PRO B 1 74 ? 15.586 -11.898 7.906 1 97.81 74 PRO B CA 1
ATOM 4138 C C . PRO B 1 74 ? 16.172 -12.281 9.266 1 97.81 74 PRO B C 1
ATOM 4140 O O . PRO B 1 74 ? 16.781 -11.438 9.938 1 97.81 74 PRO B O 1
ATOM 4143 N N . PHE B 1 75 ? 16.062 -13.578 9.688 1 97.69 75 PHE B N 1
ATOM 4144 C CA . PHE B 1 75 ? 16.547 -13.992 11 1 97.69 75 PHE B CA 1
ATOM 4145 C C . PHE B 1 75 ? 17.5 -15.172 10.875 1 97.69 75 PHE B C 1
ATOM 4147 O O . PHE B 1 75 ? 17.562 -16.031 11.766 1 97.69 75 PHE B O 1
ATOM 4154 N N . GLY B 1 76 ? 18.141 -15.281 9.68 1 96.38 76 GLY B N 1
ATOM 4155 C CA . GLY B 1 76 ? 19.047 -16.391 9.461 1 96.38 76 GLY B CA 1
ATOM 4156 C C . GLY B 1 76 ? 18.391 -17.75 9.656 1 96.38 76 GLY B C 1
ATOM 4157 O O . GLY B 1 76 ? 17.312 -18.016 9.117 1 96.38 76 GLY B O 1
ATOM 4158 N N . ALA B 1 77 ? 19 -18.531 10.43 1 95.25 77 ALA B N 1
ATOM 4159 C CA . ALA B 1 77 ? 18.562 -19.906 10.641 1 95.25 77 ALA B CA 1
ATOM 4160 C C . ALA B 1 77 ? 17.25 -19.938 11.43 1 95.25 77 ALA B C 1
ATOM 4162 O O . ALA B 1 77 ? 16.516 -20.938 11.391 1 95.25 77 ALA B O 1
ATOM 4163 N N . ASN B 1 78 ? 16.953 -18.844 12.07 1 96.81 78 ASN B N 1
ATOM 4164 C CA . ASN B 1 78 ? 15.758 -18.797 12.914 1 96.81 78 ASN B CA 1
ATOM 4165 C C . ASN B 1 78 ? 14.539 -18.297 12.148 1 96.81 78 ASN B C 1
ATOM 4167 O O . ASN B 1 78 ? 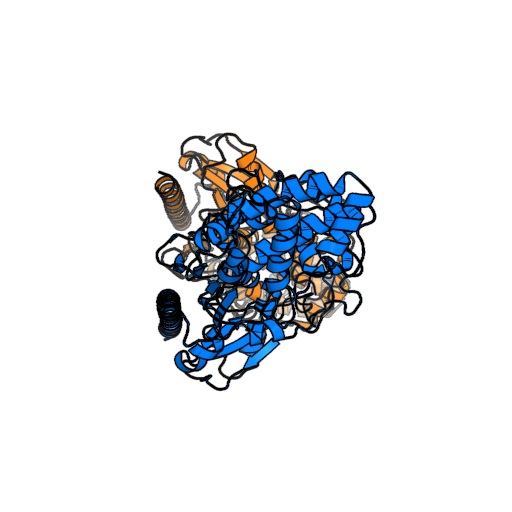13.438 -18.234 12.695 1 96.81 78 ASN B O 1
ATOM 4171 N N . SER B 1 79 ? 14.664 -17.953 10.875 1 97.19 79 SER B N 1
ATOM 4172 C CA . SER B 1 79 ? 13.609 -17.312 10.102 1 97.19 79 SER B CA 1
ATOM 4173 C C . SER B 1 79 ? 12.328 -18.141 10.109 1 97.19 79 SER B C 1
ATOM 4175 O O . SER B 1 79 ? 11.227 -17.594 10.07 1 97.19 79 SER B O 1
ATOM 4177 N N . PHE B 1 80 ? 12.406 -19.469 10.273 1 96.31 80 PHE B N 1
ATOM 4178 C CA . PHE B 1 80 ? 11.242 -20.328 10.172 1 96.31 80 PHE B CA 1
ATOM 4179 C C . PHE B 1 80 ? 10.93 -20.969 11.523 1 96.31 80 PHE B C 1
ATOM 4181 O O . PHE B 1 80 ? 10.219 -21.969 11.586 1 96.31 80 PHE B O 1
ATOM 4188 N N . LYS B 1 81 ? 11.438 -20.453 12.516 1 95.56 81 LYS B N 1
ATOM 4189 C CA . LYS B 1 81 ? 11.352 -21.047 13.852 1 95.56 81 LYS B CA 1
ATOM 4190 C C . LYS B 1 81 ? 9.922 -21.031 14.375 1 95.56 81 LYS B C 1
ATOM 4192 O O . LYS B 1 81 ? 9.477 -21.969 15.016 1 95.56 81 LYS B O 1
ATOM 4197 N N . ASP B 1 82 ? 9.281 -19.938 14.203 1 94.81 82 ASP B N 1
ATOM 4198 C CA . ASP B 1 82 ? 7.922 -19.781 14.695 1 94.81 82 ASP B CA 1
ATOM 4199 C C . ASP B 1 82 ? 7.211 -18.625 13.984 1 94.81 82 ASP B C 1
ATOM 4201 O O . ASP B 1 82 ? 7.797 -17.984 13.117 1 94.81 82 ASP B O 1
ATOM 4205 N N . SER B 1 83 ? 5.984 -18.391 14.328 1 94.94 83 SER B N 1
ATOM 4206 C CA . SER B 1 83 ? 5.164 -17.391 13.648 1 94.94 83 SER B CA 1
ATOM 4207 C C . SER B 1 83 ? 5.676 -15.977 13.922 1 94.94 83 SER B C 1
ATOM 4209 O O . SER B 1 83 ? 5.512 -15.078 13.094 1 94.94 83 SER B O 1
ATOM 4211 N N . ARG B 1 84 ? 6.332 -15.773 15.086 1 95.75 84 ARG B N 1
ATOM 4212 C CA . ARG B 1 84 ? 6.883 -14.469 15.414 1 95.75 84 ARG B CA 1
ATOM 4213 C C . ARG B 1 84 ? 7.961 -14.062 14.414 1 95.75 84 ARG B C 1
ATOM 4215 O O . ARG B 1 84 ? 8.008 -12.914 13.961 1 95.75 84 ARG B O 1
ATOM 4222 N N . HIS B 1 85 ? 8.875 -14.945 14.062 1 97.12 85 HIS B N 1
ATOM 4223 C CA . HIS B 1 85 ? 9.938 -14.703 13.094 1 97.12 85 HIS B CA 1
ATOM 4224 C C . HIS B 1 85 ? 9.383 -14.633 11.68 1 97.12 85 HIS B C 1
ATOM 4226 O O . HIS B 1 85 ? 9.906 -13.906 10.836 1 97.12 85 HIS B O 1
ATOM 4232 N N . LEU B 1 86 ? 8.281 -15.398 11.398 1 97.94 86 LEU B N 1
ATOM 4233 C CA . LEU B 1 86 ? 7.68 -15.469 10.078 1 97.94 86 LEU B CA 1
ATOM 4234 C C . LEU B 1 86 ? 6.695 -14.328 9.859 1 97.94 86 LEU B C 1
ATOM 4236 O O . LEU B 1 86 ? 6.16 -14.156 8.766 1 97.94 86 LEU B O 1
ATOM 4240 N N . ASN B 1 87 ? 6.535 -13.516 10.898 1 97.44 87 ASN B N 1
ATOM 4241 C CA . ASN B 1 87 ? 5.543 -12.445 10.891 1 97.44 87 ASN B CA 1
ATOM 4242 C C . ASN B 1 87 ? 5.773 -11.484 9.727 1 97.44 87 ASN B C 1
ATOM 4244 O O . ASN B 1 87 ? 4.863 -10.758 9.32 1 97.44 87 ASN B O 1
ATOM 4248 N N . PHE B 1 88 ? 6.949 -11.484 9.164 1 98.06 88 PHE B N 1
ATOM 4249 C CA . PHE B 1 88 ? 7.355 -10.469 8.195 1 98.06 88 PHE B CA 1
ATOM 4250 C C . PHE B 1 88 ? 7.414 -11.055 6.793 1 98.06 88 PHE B C 1
ATOM 4252 O O . PHE B 1 88 ? 7.914 -10.414 5.867 1 98.06 88 PHE B O 1
ATOM 4259 N N . LEU B 1 89 ? 6.953 -12.289 6.668 1 98.38 89 LEU B N 1
ATOM 4260 C CA . LEU B 1 89 ? 6.77 -12.891 5.352 1 98.38 89 LEU B CA 1
ATOM 4261 C C . LEU B 1 89 ? 5.391 -12.562 4.789 1 98.38 89 LEU B C 1
ATOM 4263 O O . LEU B 1 89 ? 4.465 -13.375 4.898 1 98.38 89 LEU B O 1
ATOM 4267 N N . THR B 1 90 ? 5.273 -11.391 4.219 1 98.31 90 THR B N 1
ATOM 4268 C CA . THR B 1 90 ? 4.051 -10.93 3.562 1 98.31 90 THR B CA 1
ATOM 4269 C C . THR B 1 90 ? 4.371 -10.305 2.209 1 98.31 90 THR B C 1
ATOM 4271 O O . THR B 1 90 ? 5.5 -9.875 1.967 1 98.31 90 THR B O 1
ATOM 4274 N N . SER B 1 91 ? 3.402 -10.273 1.337 1 98.62 91 SER B N 1
ATOM 4275 C CA . SER B 1 91 ? 3.58 -9.609 0.051 1 98.62 91 SER B CA 1
ATOM 4276 C C . SER B 1 91 ? 3.891 -8.125 0.233 1 98.62 91 SER B C 1
ATOM 4278 O O . SER B 1 91 ? 4.688 -7.559 -0.515 1 98.62 91 SER B O 1
ATOM 4280 N N . GLU B 1 92 ? 3.328 -7.477 1.261 1 98.44 92 GLU B N 1
ATOM 4281 C CA . GLU B 1 92 ? 3.555 -6.055 1.502 1 98.44 92 GLU B CA 1
ATOM 4282 C C . GLU B 1 92 ? 5.008 -5.781 1.875 1 98.44 92 GLU B C 1
ATOM 4284 O O . GLU B 1 92 ? 5.621 -4.844 1.363 1 98.44 92 GLU B O 1
ATOM 4289 N N . GLN B 1 93 ? 5.516 -6.598 2.803 1 98.56 93 GLN B N 1
ATOM 4290 C CA . GLN B 1 93 ? 6.914 -6.461 3.189 1 98.56 93 GLN B CA 1
ATOM 4291 C C . GLN B 1 93 ? 7.84 -6.691 1.996 1 98.56 93 GLN B C 1
ATOM 4293 O O . GLN B 1 93 ? 8.828 -5.98 1.826 1 98.56 93 GLN B O 1
ATOM 4298 N N . ALA B 1 94 ? 7.496 -7.664 1.192 1 98.81 94 ALA B N 1
ATOM 4299 C CA . ALA B 1 94 ? 8.312 -7.969 0.021 1 98.81 94 ALA B CA 1
ATOM 4300 C C . ALA B 1 94 ? 8.32 -6.801 -0.96 1 98.81 94 ALA B C 1
ATOM 4302 O O . ALA B 1 94 ? 9.375 -6.434 -1.488 1 98.81 94 ALA B O 1
ATOM 4303 N N . LEU B 1 95 ? 7.141 -6.254 -1.257 1 98.88 95 LEU B N 1
ATOM 4304 C CA . LEU B 1 95 ? 7.059 -5.113 -2.16 1 98.88 95 LEU B CA 1
ATOM 4305 C C . LEU B 1 95 ? 7.863 -3.934 -1.62 1 98.88 95 LEU B C 1
ATOM 4307 O O . LEU B 1 95 ? 8.516 -3.219 -2.385 1 98.88 95 LEU B O 1
ATOM 4311 N N . ALA B 1 96 ? 7.754 -3.717 -0.305 1 98.69 96 ALA B N 1
ATOM 4312 C CA . ALA B 1 96 ? 8.516 -2.637 0.313 1 98.69 96 ALA B CA 1
ATOM 4313 C C . ALA B 1 96 ? 10.023 -2.875 0.176 1 98.69 96 ALA B C 1
ATOM 4315 O O . ALA B 1 96 ? 10.797 -1.93 0.01 1 98.69 96 ALA B O 1
ATOM 4316 N N . ASP B 1 97 ? 10.484 -4.16 0.296 1 98.81 97 ASP B N 1
ATOM 4317 C CA . ASP B 1 97 ? 11.883 -4.492 0.017 1 98.81 97 ASP B CA 1
ATOM 4318 C C . ASP B 1 97 ? 12.289 -4.031 -1.381 1 98.81 97 ASP B C 1
ATOM 4320 O O . ASP B 1 97 ? 13.359 -3.457 -1.564 1 98.81 97 ASP B O 1
ATOM 4324 N N . PHE B 1 98 ? 11.438 -4.367 -2.342 1 98.94 98 PHE B N 1
ATOM 4325 C CA . PHE B 1 98 ? 11.734 -4.031 -3.729 1 98.94 98 PHE B CA 1
ATOM 4326 C C . PHE B 1 98 ? 11.805 -2.52 -3.914 1 98.94 98 PHE B C 1
ATOM 4328 O O . PHE B 1 98 ? 12.656 -2.02 -4.652 1 98.94 98 PHE B O 1
ATOM 4335 N N . ALA B 1 99 ? 10.906 -1.802 -3.275 1 98.81 99 ALA B N 1
ATOM 4336 C CA . ALA B 1 99 ? 10.914 -0.344 -3.35 1 98.81 99 ALA B CA 1
ATOM 4337 C C . ALA B 1 99 ? 12.234 0.223 -2.836 1 98.81 99 ALA B C 1
ATOM 4339 O O . ALA B 1 99 ? 12.852 1.06 -3.494 1 98.81 99 ALA B O 1
ATOM 4340 N N . LYS B 1 100 ? 12.648 -0.275 -1.701 1 98.25 100 LYS B N 1
ATOM 4341 C CA . LYS B 1 100 ? 13.906 0.181 -1.117 1 98.25 100 LYS B CA 1
ATOM 4342 C C . LYS B 1 100 ? 15.094 -0.197 -2 1 98.25 100 LYS B C 1
ATOM 4344 O O . LYS B 1 100 ? 16.062 0.562 -2.111 1 98.25 100 LYS B O 1
ATOM 4349 N N . LEU B 1 101 ? 15.023 -1.37 -2.551 1 98.75 101 LEU B N 1
ATOM 4350 C CA . LEU B 1 101 ? 16.109 -1.835 -3.393 1 98.75 101 LEU B CA 1
ATOM 4351 C C . LEU B 1 101 ? 16.25 -0.972 -4.645 1 98.75 101 LEU B C 1
ATOM 4353 O O . LEU B 1 101 ? 17.359 -0.584 -5.023 1 98.75 101 LEU B O 1
ATOM 4357 N N . ILE B 1 102 ? 15.164 -0.72 -5.309 1 98.81 102 ILE B N 1
ATOM 4358 C CA . ILE B 1 102 ? 15.195 0.099 -6.516 1 98.81 102 ILE B CA 1
ATOM 4359 C C . ILE B 1 102 ? 15.758 1.482 -6.188 1 98.81 102 ILE B C 1
ATOM 4361 O O . ILE B 1 102 ? 16.594 2.012 -6.922 1 98.81 102 ILE B O 1
ATOM 4365 N N . LYS B 1 103 ? 15.312 2.092 -5.082 1 97.88 103 LYS B N 1
ATOM 4366 C CA . LYS B 1 103 ? 15.852 3.385 -4.664 1 97.88 103 LYS B CA 1
ATOM 4367 C C . LYS B 1 103 ? 17.359 3.301 -4.434 1 97.88 103 LYS B C 1
ATOM 4369 O O . LYS B 1 103 ? 18.094 4.199 -4.832 1 97.88 103 LYS B O 1
ATOM 4374 N N . HIS B 1 104 ? 17.781 2.225 -3.754 1 97.81 104 HIS B N 1
ATOM 4375 C CA . HIS B 1 104 ? 19.203 2.012 -3.504 1 97.81 104 HIS B CA 1
ATOM 4376 C C . HIS B 1 104 ? 20 1.931 -4.809 1 97.81 104 HIS B C 1
ATOM 4378 O O . HIS B 1 104 ? 21.047 2.568 -4.949 1 97.81 104 HIS B O 1
ATOM 4384 N N . LEU B 1 105 ? 19.469 1.148 -5.777 1 98.38 105 LEU B N 1
ATOM 4385 C CA . LEU B 1 105 ? 20.141 0.995 -7.062 1 98.38 105 LEU B CA 1
ATOM 4386 C C . LEU B 1 105 ? 20.25 2.334 -7.785 1 98.38 105 LEU B C 1
ATOM 4388 O O . LEU B 1 105 ? 21.297 2.67 -8.328 1 98.38 105 LEU B O 1
ATOM 4392 N N . LYS B 1 106 ? 19.219 3.074 -7.75 1 97.19 106 LYS B N 1
ATOM 4393 C CA . LYS B 1 106 ? 19.188 4.363 -8.438 1 97.19 106 LYS B CA 1
ATOM 4394 C C . LYS B 1 106 ? 20.141 5.355 -7.773 1 97.19 106 LYS B C 1
ATOM 4396 O O . LYS B 1 106 ? 20.703 6.227 -8.445 1 97.19 106 LYS B O 1
ATOM 4401 N N . GLN B 1 107 ? 20.344 5.203 -6.512 1 96.44 107 GLN B N 1
ATOM 4402 C CA . GLN B 1 107 ? 21.219 6.105 -5.766 1 96.44 107 GLN B CA 1
ATOM 4403 C C . GLN B 1 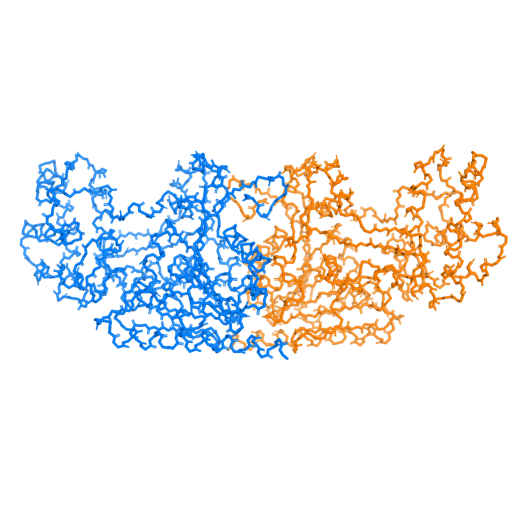107 ? 22.688 5.707 -5.918 1 96.44 107 GLN B C 1
ATOM 4405 O O . GLN B 1 107 ? 23.578 6.562 -5.887 1 96.44 107 GLN B O 1
ATOM 4410 N N . THR B 1 108 ? 22.938 4.434 -6.121 1 97.19 108 THR B N 1
ATOM 4411 C CA . THR B 1 108 ? 24.312 3.969 -5.973 1 97.19 108 THR B CA 1
ATOM 4412 C C . THR B 1 108 ? 24.938 3.652 -7.332 1 97.19 108 THR B C 1
ATOM 4414 O O . THR B 1 108 ? 26.156 3.637 -7.48 1 97.19 108 THR B O 1
ATOM 4417 N N . ILE B 1 109 ? 24.109 3.326 -8.352 1 97.25 109 ILE B N 1
ATOM 4418 C CA . ILE B 1 109 ? 24.641 3.029 -9.68 1 97.25 109 ILE B CA 1
ATOM 4419 C C . ILE B 1 109 ? 24.578 4.281 -10.555 1 97.25 109 ILE B C 1
ATOM 4421 O O . ILE B 1 109 ? 23.484 4.723 -10.938 1 97.25 109 ILE B O 1
ATOM 4425 N N . PRO B 1 110 ? 25.734 4.816 -10.867 1 95.56 110 PRO B N 1
ATOM 4426 C CA . PRO B 1 110 ? 25.734 6.031 -11.68 1 95.56 110 PRO B CA 1
ATOM 4427 C C . PRO B 1 110 ? 25 5.852 -13 1 95.56 110 PRO B C 1
ATOM 4429 O O . PRO B 1 110 ? 25.25 4.895 -13.734 1 95.56 110 PRO B O 1
ATOM 4432 N N . GLY B 1 111 ? 24.078 6.719 -13.258 1 94.88 111 GLY B N 1
ATOM 4433 C CA . GLY B 1 111 ? 23.328 6.664 -14.5 1 94.88 111 GLY B CA 1
ATOM 4434 C C . GLY B 1 111 ? 21.953 6.043 -14.328 1 94.88 111 GLY B C 1
ATOM 4435 O O . GLY B 1 111 ? 21.062 6.234 -15.172 1 94.88 111 GLY B O 1
ATOM 4436 N N . ALA B 1 112 ? 21.703 5.352 -13.234 1 96.62 112 ALA B N 1
ATOM 4437 C CA . ALA B 1 112 ? 20.453 4.637 -13.031 1 96.62 112 ALA B CA 1
ATOM 4438 C C . ALA B 1 112 ? 19.375 5.559 -12.461 1 96.62 112 ALA B C 1
ATOM 4440 O O . ALA B 1 112 ? 18.188 5.238 -12.492 1 96.62 112 ALA B O 1
ATOM 4441 N N . GLU B 1 113 ? 19.672 6.742 -11.945 1 94.19 113 GLU B N 1
ATOM 4442 C CA . GLU B 1 113 ? 18.781 7.637 -11.227 1 94.19 113 GLU B CA 1
ATOM 4443 C C . GLU B 1 113 ? 17.594 8.062 -12.094 1 94.19 113 GLU B C 1
ATOM 4445 O O . GLU B 1 113 ? 16.484 8.211 -11.602 1 94.19 113 GLU B O 1
ATOM 4450 N N . ASN B 1 114 ? 17.844 8.25 -13.359 1 90.94 114 ASN B N 1
ATOM 4451 C CA . ASN B 1 114 ? 16.797 8.75 -14.242 1 90.94 114 ASN B CA 1
ATOM 4452 C C . ASN B 1 114 ? 16.422 7.727 -15.305 1 90.94 114 ASN B C 1
ATOM 4454 O O . ASN B 1 114 ? 16.156 8.086 -16.453 1 90.94 114 ASN B O 1
ATOM 4458 N N . GLN B 1 115 ? 16.438 6.457 -14.93 1 97 115 GLN B N 1
ATOM 4459 C CA . GLN B 1 115 ? 16.047 5.426 -15.891 1 97 115 GLN B CA 1
ATOM 4460 C C . GLN B 1 115 ? 14.734 4.766 -15.484 1 97 115 GLN B C 1
ATOM 4462 O O . GLN B 1 115 ? 14.43 4.645 -14.297 1 97 115 GLN B O 1
ATOM 4467 N N . PRO B 1 116 ? 13.953 4.445 -16.516 1 98.38 116 PRO B N 1
ATOM 4468 C CA . PRO B 1 116 ? 12.703 3.74 -16.203 1 98.38 116 PRO B CA 1
ATOM 4469 C C . PRO B 1 116 ? 12.938 2.305 -15.742 1 98.38 116 PRO B C 1
ATOM 4471 O O . PRO B 1 116 ? 13.867 1.643 -16.203 1 98.38 116 PRO B O 1
ATOM 4474 N N . VAL B 1 117 ? 12.188 1.871 -14.836 1 98.88 117 VAL B N 1
ATOM 4475 C CA . VAL B 1 117 ? 12.211 0.501 -14.328 1 98.88 117 VAL B CA 1
ATOM 4476 C C . VAL B 1 117 ? 10.93 -0.223 -14.75 1 98.88 117 VAL B C 1
ATOM 4478 O O . VAL B 1 117 ? 9.836 0.338 -14.672 1 98.88 117 VAL B O 1
ATOM 4481 N N . ILE B 1 118 ? 11.023 -1.377 -15.25 1 98.94 118 ILE B N 1
ATOM 4482 C CA . ILE B 1 118 ? 9.891 -2.242 -15.586 1 98.94 118 ILE B CA 1
ATOM 4483 C C . ILE B 1 118 ? 9.93 -3.496 -14.711 1 98.94 118 ILE B C 1
ATOM 4485 O O . ILE B 1 118 ? 10.945 -4.199 -14.672 1 98.94 118 ILE B O 1
ATOM 4489 N N . ALA B 1 119 ? 8.867 -3.752 -13.961 1 98.94 119 ALA B N 1
ATOM 4490 C CA . ALA B 1 119 ? 8.773 -4.957 -13.141 1 98.94 119 ALA B CA 1
ATOM 4491 C C . ALA B 1 119 ? 8.359 -6.16 -13.984 1 98.94 119 ALA B C 1
ATOM 4493 O O . ALA B 1 119 ? 7.461 -6.055 -14.82 1 98.94 119 ALA B O 1
ATOM 4494 N N . VAL B 1 120 ? 9.016 -7.227 -13.797 1 98.94 120 VAL B N 1
ATOM 4495 C CA . VAL B 1 120 ? 8.734 -8.469 -14.508 1 98.94 120 VAL B CA 1
ATOM 4496 C C . VAL B 1 120 ? 8.633 -9.625 -13.516 1 98.94 120 VAL B C 1
ATOM 4498 O O . VAL B 1 120 ? 9.391 -9.68 -12.547 1 98.94 120 VAL B O 1
ATOM 4501 N N . GLY B 1 121 ? 7.707 -10.492 -13.711 1 98.75 121 GLY B N 1
ATOM 4502 C CA . GLY B 1 121 ? 7.613 -11.688 -12.883 1 98.75 121 GLY B CA 1
ATOM 4503 C C . GLY B 1 121 ? 6.648 -12.719 -13.438 1 98.75 121 GLY B C 1
ATOM 4504 O O . GLY B 1 121 ? 5.812 -12.406 -14.289 1 98.75 121 GLY B O 1
ATOM 4505 N N . GLY B 1 122 ? 6.762 -13.898 -13.031 1 98.44 122 GLY B N 1
ATOM 4506 C CA . GLY B 1 122 ? 5.887 -15.016 -13.367 1 98.44 122 GLY B CA 1
ATOM 4507 C C . GLY B 1 122 ? 5.27 -15.68 -12.156 1 98.44 122 GLY B C 1
ATOM 4508 O O . GLY B 1 122 ? 5.918 -15.797 -11.109 1 98.44 122 GLY B O 1
ATOM 4509 N N . SER B 1 123 ? 4.055 -16.156 -12.336 1 97.81 123 SER B N 1
ATOM 4510 C CA . SER B 1 123 ? 3.393 -16.859 -11.234 1 97.81 123 SER B CA 1
ATOM 4511 C C . SER B 1 123 ? 3.264 -15.961 -10.008 1 97.81 123 SER B C 1
ATOM 4513 O O . SER B 1 123 ? 2.732 -14.852 -10.094 1 97.81 123 SER B O 1
ATOM 4515 N N . TYR B 1 124 ? 3.783 -16.406 -8.859 1 98.38 124 TYR B N 1
ATOM 4516 C CA . TYR B 1 124 ? 3.783 -15.547 -7.672 1 98.38 124 TYR B CA 1
ATOM 4517 C C . TYR B 1 124 ? 4.586 -14.273 -7.922 1 98.38 124 TYR B C 1
ATOM 4519 O O . TYR B 1 124 ? 4.16 -13.18 -7.543 1 98.38 124 TYR B O 1
ATOM 4527 N N . GLY B 1 125 ? 5.723 -14.398 -8.578 1 98.69 125 GLY B N 1
ATOM 4528 C CA . GLY B 1 125 ? 6.48 -13.227 -8.977 1 98.69 125 GLY B CA 1
ATOM 4529 C C . GLY B 1 125 ? 5.699 -12.297 -9.891 1 98.69 125 GLY B C 1
ATOM 4530 O O . GLY B 1 125 ? 5.879 -11.078 -9.852 1 98.69 125 GLY B O 1
ATOM 4531 N N . GLY B 1 126 ? 4.875 -12.898 -10.75 1 98.88 126 GLY B N 1
ATOM 4532 C CA . GLY B 1 126 ? 3.998 -12.102 -11.586 1 98.88 126 GLY B CA 1
ATOM 4533 C C . GLY B 1 126 ? 2.963 -11.32 -10.789 1 98.88 126 GLY B C 1
ATOM 4534 O O . GLY B 1 126 ? 2.662 -10.172 -11.117 1 98.88 126 GLY B O 1
ATOM 4535 N N . MET B 1 127 ? 2.365 -12.016 -9.773 1 98.94 127 MET B N 1
ATOM 4536 C CA . MET B 1 127 ? 1.463 -11.297 -8.875 1 98.94 127 MET B CA 1
ATOM 4537 C C . MET B 1 127 ? 2.164 -10.109 -8.234 1 98.94 127 MET B C 1
ATOM 4539 O O . MET B 1 127 ? 1.607 -9.008 -8.18 1 98.94 127 MET B O 1
ATOM 4543 N N . LEU B 1 128 ? 3.387 -10.344 -7.801 1 98.94 128 LEU B N 1
ATOM 4544 C CA . LEU B 1 128 ? 4.168 -9.297 -7.152 1 98.94 128 LEU B CA 1
ATOM 4545 C C . LEU B 1 128 ? 4.461 -8.164 -8.125 1 98.94 128 LEU B C 1
ATOM 4547 O O . LEU B 1 128 ? 4.418 -6.988 -7.75 1 98.94 128 LEU B O 1
ATOM 4551 N N . ALA B 1 129 ? 4.75 -8.477 -9.391 1 98.94 129 ALA B N 1
ATOM 4552 C CA . ALA B 1 129 ? 5.008 -7.438 -10.391 1 98.94 129 ALA B CA 1
ATOM 4553 C C . ALA B 1 129 ? 3.779 -6.559 -10.594 1 98.94 129 ALA B C 1
ATOM 4555 O O . ALA B 1 129 ? 3.887 -5.328 -10.625 1 98.94 129 ALA B O 1
ATOM 4556 N N . ALA B 1 130 ? 2.643 -7.207 -10.703 1 98.94 130 ALA B N 1
ATOM 4557 C CA . ALA B 1 130 ? 1.397 -6.461 -10.875 1 98.94 130 ALA B CA 1
ATOM 4558 C C . ALA B 1 130 ? 1.103 -5.598 -9.656 1 98.94 130 ALA B C 1
ATOM 4560 O O . ALA B 1 130 ? 0.813 -4.406 -9.781 1 98.94 130 ALA B O 1
ATOM 4561 N N . TRP B 1 131 ? 1.172 -6.242 -8.492 1 98.94 131 TRP B N 1
ATOM 4562 C CA . TRP B 1 131 ? 0.872 -5.539 -7.254 1 98.94 131 TRP B CA 1
ATOM 4563 C C . TRP B 1 131 ? 1.865 -4.406 -7.016 1 98.94 131 TRP B C 1
ATOM 4565 O O . TRP B 1 131 ? 1.506 -3.361 -6.465 1 98.94 131 TRP B O 1
ATOM 4575 N N . PHE B 1 132 ? 3.121 -4.613 -7.414 1 98.94 132 PHE B N 1
ATOM 4576 C CA . PHE B 1 132 ? 4.137 -3.578 -7.25 1 98.94 132 PHE B CA 1
ATOM 4577 C C . PHE B 1 132 ? 3.811 -2.359 -8.109 1 98.94 132 PHE B C 1
ATOM 4579 O O . PHE B 1 132 ? 3.926 -1.222 -7.645 1 98.94 132 PHE B O 1
ATOM 4586 N N . ARG B 1 133 ? 3.428 -2.574 -9.367 1 98.94 133 ARG B N 1
ATOM 4587 C CA . ARG B 1 133 ? 3.027 -1.47 -10.234 1 98.94 133 ARG B CA 1
ATOM 4588 C C . ARG B 1 133 ? 1.812 -0.744 -9.664 1 98.94 133 ARG B C 1
ATOM 4590 O O . ARG B 1 133 ? 1.709 0.48 -9.773 1 98.94 133 ARG B O 1
ATOM 4597 N N . MET B 1 134 ? 0.95 -1.467 -9.062 1 98.75 134 MET B N 1
ATOM 4598 C CA . MET B 1 134 ? -0.279 -0.89 -8.523 1 98.75 134 MET B CA 1
ATOM 4599 C C . MET B 1 134 ? 0.012 -0.036 -7.293 1 98.75 134 MET B C 1
ATOM 4601 O O . MET B 1 134 ? -0.551 1.049 -7.137 1 98.75 134 MET B O 1
ATOM 4605 N N . LYS B 1 135 ? 0.935 -0.459 -6.469 1 98.75 135 LYS B N 1
ATOM 4606 C CA . LYS B 1 135 ? 1.126 0.167 -5.164 1 98.75 135 LYS B CA 1
ATOM 4607 C C . LYS B 1 135 ? 2.279 1.168 -5.199 1 98.75 135 LYS B C 1
ATOM 4609 O O . LYS B 1 135 ? 2.328 2.092 -4.383 1 98.75 135 LYS B O 1
ATOM 4614 N N . TYR B 1 136 ? 3.244 0.953 -6.156 1 98.69 136 TYR B N 1
ATOM 4615 C CA . TYR B 1 136 ? 4.414 1.816 -6.258 1 98.69 136 TYR B CA 1
ATOM 4616 C C . TYR B 1 136 ? 4.617 2.293 -7.691 1 98.69 136 TYR B C 1
ATOM 4618 O O . TYR B 1 136 ? 5.711 2.158 -8.25 1 98.69 136 TYR B O 1
ATOM 4626 N N . PRO B 1 137 ? 3.623 2.896 -8.234 1 98.5 137 PRO B N 1
ATOM 4627 C CA . PRO B 1 137 ? 3.734 3.297 -9.641 1 98.5 137 PRO B CA 1
ATOM 4628 C C . PRO B 1 137 ? 4.809 4.359 -9.867 1 98.5 137 PRO B C 1
ATOM 4630 O O . PRO B 1 137 ? 5.25 4.562 -11 1 98.5 137 PRO B O 1
ATOM 4633 N N . HIS B 1 138 ? 5.273 5.012 -8.82 1 97.81 138 HIS B N 1
ATOM 4634 C CA . HIS B 1 138 ? 6.312 6.027 -8.93 1 97.81 138 HIS B CA 1
ATOM 4635 C C . HIS B 1 138 ? 7.688 5.395 -9.094 1 97.81 138 HIS B C 1
ATOM 4637 O O . HIS B 1 138 ? 8.648 6.07 -9.477 1 97.81 138 HIS B O 1
ATOM 4643 N N . LEU B 1 139 ? 7.805 4.074 -8.891 1 98.5 139 LEU B N 1
ATOM 4644 C CA . LEU B 1 139 ? 9.102 3.418 -8.93 1 98.5 139 LEU B CA 1
ATOM 4645 C C . LEU B 1 139 ? 9.234 2.557 -10.188 1 98.5 139 LEU B C 1
ATOM 4647 O O . LEU B 1 139 ? 10.352 2.219 -10.594 1 98.5 139 LEU B O 1
ATOM 4651 N N . VAL B 1 140 ? 8.102 2.17 -10.789 1 98.62 140 VAL B N 1
ATOM 4652 C CA . VAL B 1 140 ? 8.141 1.327 -11.984 1 98.62 140 VAL B CA 1
ATOM 4653 C C . VAL B 1 140 ? 7.148 1.854 -13.016 1 98.62 140 VAL B C 1
ATOM 4655 O O . VAL B 1 140 ? 5.992 2.135 -12.695 1 98.62 140 VAL B O 1
ATOM 4658 N N . VAL B 1 141 ? 7.559 1.937 -14.289 1 98.44 141 VAL B N 1
ATOM 4659 C CA . VAL B 1 141 ? 6.766 2.588 -15.328 1 98.44 141 VAL B CA 1
ATOM 4660 C C . VAL B 1 141 ? 5.766 1.595 -15.906 1 98.44 141 VAL B C 1
ATOM 4662 O O . VAL B 1 141 ? 4.805 1.99 -16.578 1 98.44 141 VAL B O 1
ATOM 4665 N N . GLY B 1 142 ? 5.957 0.323 -15.648 1 98.81 142 GLY B N 1
ATOM 4666 C CA . GLY B 1 142 ? 5.086 -0.746 -16.109 1 98.81 142 GLY B CA 1
ATOM 4667 C C . GLY B 1 142 ? 5.465 -2.105 -15.555 1 98.81 142 GLY B C 1
ATOM 4668 O O . GLY B 1 142 ? 6.465 -2.236 -14.852 1 98.81 142 GLY B O 1
ATOM 4669 N N . ALA B 1 143 ? 4.605 -3.115 -15.828 1 98.94 143 ALA B N 1
ATOM 4670 C CA . ALA B 1 143 ? 4.863 -4.457 -15.312 1 98.94 143 ALA B CA 1
ATOM 4671 C C . ALA B 1 143 ? 4.402 -5.523 -16.297 1 98.94 143 ALA B C 1
ATOM 4673 O O . ALA B 1 143 ? 3.389 -5.352 -16.984 1 98.94 143 ALA B O 1
ATOM 4674 N N . LEU B 1 144 ? 5.188 -6.484 -16.422 1 98.94 144 LEU B N 1
ATOM 4675 C CA . LEU B 1 144 ? 4.797 -7.723 -17.078 1 98.94 144 LEU B CA 1
ATOM 4676 C C . LEU B 1 144 ? 4.52 -8.82 -16.047 1 98.94 144 LEU B C 1
ATOM 4678 O O . LEU B 1 144 ? 5.449 -9.352 -15.445 1 98.94 144 LEU B O 1
ATOM 4682 N N . ALA B 1 145 ? 3.281 -9.117 -15.859 1 98.94 145 ALA B N 1
ATOM 4683 C CA . ALA B 1 145 ? 2.824 -10.148 -14.93 1 98.94 145 ALA B CA 1
ATOM 4684 C C . ALA B 1 145 ? 2.428 -11.422 -15.672 1 98.94 145 ALA B C 1
ATOM 4686 O O . ALA B 1 145 ? 1.265 -11.586 -16.047 1 98.94 145 ALA B O 1
ATOM 4687 N N . ALA B 1 146 ? 3.361 -12.336 -15.75 1 98.88 146 ALA B N 1
ATOM 4688 C CA . ALA B 1 146 ? 3.135 -13.562 -16.516 1 98.88 146 ALA B CA 1
ATOM 4689 C C . ALA B 1 146 ? 2.564 -14.664 -15.617 1 98.88 146 ALA B C 1
ATOM 4691 O O . ALA B 1 146 ? 3.086 -14.922 -14.531 1 98.88 146 ALA B O 1
ATOM 4692 N N . SER B 1 147 ? 1.481 -15.312 -16.125 1 98.69 147 SER B N 1
ATOM 4693 C CA . SER B 1 147 ? 0.859 -16.422 -15.414 1 98.69 147 SER B CA 1
ATOM 4694 C C . SER B 1 147 ? 0.557 -16.047 -13.969 1 98.69 147 SER B C 1
ATOM 4696 O O . SER B 1 147 ? 0.832 -16.828 -13.047 1 98.69 147 SER B O 1
ATOM 4698 N N . ALA B 1 148 ? 0.111 -14.82 -13.773 1 98.81 148 ALA B N 1
ATOM 4699 C CA . ALA B 1 148 ? -0.125 -14.266 -12.438 1 98.81 148 ALA B CA 1
ATOM 4700 C C . ALA B 1 148 ? -1.589 -14.414 -12.039 1 98.81 148 ALA B C 1
ATOM 4702 O O . ALA B 1 148 ? -2.449 -13.672 -12.508 1 98.81 148 ALA B O 1
ATOM 4703 N N . PRO B 1 149 ? -1.888 -15.344 -11.219 1 98.69 149 PRO B N 1
ATOM 4704 C CA . PRO B 1 149 ? -3.289 -15.562 -10.852 1 98.69 149 PRO B CA 1
ATOM 4705 C C . PRO B 1 149 ? -3.775 -14.602 -9.773 1 98.69 149 PRO B C 1
ATOM 4707 O O . PRO B 1 149 ? -4.176 -15.031 -8.688 1 98.69 149 PRO B O 1
ATOM 4710 N N . ILE B 1 150 ? -3.932 -13.336 -10.062 1 98.75 150 ILE B N 1
ATOM 4711 C CA . ILE B 1 150 ? -4.27 -12.32 -9.07 1 98.75 150 ILE B CA 1
ATOM 4712 C C . ILE B 1 150 ? -5.758 -12.398 -8.742 1 98.75 150 ILE B C 1
ATOM 4714 O O . ILE B 1 150 ? -6.238 -11.703 -7.844 1 98.75 150 ILE B O 1
ATOM 4718 N N . TRP B 1 151 ? -6.504 -13.344 -9.422 1 98.5 151 TRP B N 1
ATOM 4719 C CA . TRP B 1 151 ? -7.93 -13.469 -9.156 1 98.5 151 TRP B CA 1
ATOM 4720 C C . TRP B 1 151 ? -8.25 -14.836 -8.555 1 98.5 151 TRP B C 1
ATOM 4722 O O . TRP B 1 151 ? -9.422 -15.156 -8.328 1 98.5 151 TRP B O 1
ATOM 4732 N N . GLN B 1 152 ? -7.195 -15.648 -8.297 1 98.06 152 GLN B N 1
ATOM 4733 C CA . GLN B 1 152 ? -7.41 -16.953 -7.668 1 98.06 152 GLN B CA 1
ATOM 4734 C C . GLN B 1 152 ? -7.629 -16.797 -6.164 1 98.06 152 GLN B C 1
ATOM 4736 O O . GLN B 1 152 ? -6.961 -17.453 -5.363 1 98.06 152 GLN B O 1
ATOM 4741 N N . PHE B 1 153 ? -8.477 -15.82 -5.801 1 97.62 153 PHE B N 1
ATOM 4742 C CA . PHE B 1 153 ? -8.789 -15.547 -4.402 1 97.62 153 PHE B CA 1
ATOM 4743 C C . PHE B 1 153 ? -10.297 -15.461 -4.191 1 97.62 153 PHE B C 1
ATOM 4745 O O . PHE B 1 153 ? -11.047 -15.172 -5.129 1 97.62 153 PHE B O 1
ATOM 4752 N N . GLU B 1 154 ? -10.703 -15.758 -2.896 1 91.19 154 GLU B N 1
ATOM 4753 C CA . GLU B 1 154 ? -12.094 -15.617 -2.459 1 91.19 154 GLU B CA 1
ATOM 4754 C C . GLU B 1 154 ? -13.055 -16.234 -3.467 1 91.19 154 GLU B C 1
ATOM 4756 O O . GLU B 1 154 ? -12.93 -17.422 -3.799 1 91.19 154 GLU B O 1
ATOM 4761 N N . ASP B 1 155 ? -14.023 -15.539 -3.924 1 91.81 155 ASP B N 1
ATOM 4762 C CA . ASP B 1 155 ? -15.016 -16.016 -4.879 1 91.81 155 ASP B CA 1
ATOM 4763 C C . ASP B 1 155 ? -14.898 -15.281 -6.211 1 91.81 155 ASP B C 1
ATOM 4765 O O . ASP B 1 155 ? -15.898 -15.102 -6.918 1 91.81 155 ASP B O 1
ATOM 4769 N N . LEU B 1 156 ? -13.68 -14.891 -6.5 1 97.12 156 LEU B N 1
ATOM 4770 C CA . LEU B 1 156 ? -13.469 -14.148 -7.738 1 97.12 156 LEU B CA 1
ATOM 4771 C C . LEU B 1 156 ? -13.523 -15.078 -8.945 1 97.12 156 LEU B C 1
ATOM 4773 O O . LEU B 1 156 ? -13.805 -14.633 -10.062 1 97.12 156 LEU B O 1
ATOM 4777 N N . VAL B 1 157 ? -13.133 -16.344 -8.781 1 97.81 157 VAL B N 1
ATOM 4778 C CA . VAL B 1 157 ? -13.242 -17.375 -9.805 1 97.81 157 VAL B CA 1
ATOM 4779 C C . VAL B 1 157 ? -13.766 -18.672 -9.188 1 97.81 157 VAL B C 1
ATOM 4781 O O . VAL B 1 157 ? -13.641 -18.891 -7.98 1 97.81 157 VAL B O 1
ATOM 4784 N N . PRO B 1 158 ? -14.453 -19.5 -10.023 1 97.62 158 PRO B N 1
ATOM 4785 C CA . PRO B 1 158 ? -14.875 -20.781 -9.461 1 97.62 158 PRO B CA 1
ATOM 4786 C C . PRO B 1 158 ? -13.703 -21.609 -8.922 1 97.62 158 PRO B C 1
ATOM 4788 O O . PRO B 1 158 ? -12.648 -21.672 -9.555 1 97.62 158 PRO B O 1
ATOM 4791 N N . CYS B 1 159 ? -13.906 -22.234 -7.781 1 97.62 159 CYS B N 1
ATOM 4792 C CA . CYS B 1 159 ? -12.828 -22.953 -7.121 1 97.62 159 CYS B CA 1
ATOM 4793 C C . CYS B 1 159 ? -12.359 -24.141 -7.969 1 97.62 159 CYS B C 1
ATOM 4795 O O . CYS B 1 159 ? -11.25 -24.641 -7.781 1 97.62 159 CYS B O 1
ATOM 4797 N N . GLY B 1 160 ? -13.164 -24.594 -8.922 1 98.19 160 GLY B N 1
ATOM 4798 C CA . GLY B 1 160 ? -12.844 -25.781 -9.695 1 98.19 160 GLY B CA 1
ATOM 4799 C C . GLY B 1 160 ? -12.109 -25.469 -10.984 1 98.19 160 GLY B C 1
ATOM 4800 O O . GLY B 1 160 ? -11.609 -26.375 -11.656 1 98.19 160 GLY B O 1
ATOM 4801 N N . ILE B 1 161 ? -11.992 -24.156 -11.305 1 98.44 161 ILE B N 1
ATOM 4802 C CA . ILE B 1 161 ? -11.523 -23.75 -12.633 1 98.44 161 ILE B CA 1
ATOM 4803 C C . ILE B 1 161 ? -10.094 -24.25 -12.844 1 98.44 161 ILE B C 1
ATOM 4805 O O . ILE B 1 161 ? -9.742 -24.672 -13.945 1 98.44 161 ILE B O 1
ATOM 4809 N N . PHE B 1 162 ? -9.305 -24.219 -11.844 1 98.44 162 PHE B N 1
ATOM 4810 C CA . PHE B 1 162 ? -7.914 -24.625 -11.93 1 98.44 162 PHE B CA 1
ATOM 4811 C C . PHE B 1 162 ? -7.812 -26.094 -12.375 1 98.44 162 PHE B C 1
ATOM 4813 O O . PHE B 1 162 ? -7.125 -26.391 -13.352 1 98.44 162 PHE B O 1
ATOM 4820 N N . MET B 1 163 ? -8.531 -26.984 -11.727 1 98.69 163 MET B N 1
ATOM 4821 C CA . MET B 1 163 ? -8.461 -28.406 -12 1 98.69 163 MET B CA 1
ATOM 4822 C C . MET B 1 163 ? -9.164 -28.75 -13.312 1 98.69 163 MET B C 1
ATOM 4824 O O . MET B 1 163 ? -8.789 -29.719 -13.984 1 98.69 163 MET B O 1
ATOM 4828 N N . GLU B 1 164 ? -10.125 -27.938 -13.633 1 98.62 164 GLU B N 1
ATOM 4829 C CA . GLU B 1 164 ? -10.766 -28.094 -14.938 1 98.62 164 GLU B CA 1
ATOM 4830 C C . GLU B 1 164 ? -9.773 -27.859 -16.078 1 98.62 164 GLU B C 1
ATOM 4832 O O . GLU B 1 164 ? -9.781 -28.578 -17.078 1 98.62 164 GLU B O 1
ATOM 4837 N N . ILE B 1 165 ? -8.961 -26.828 -15.891 1 98.62 165 ILE B N 1
ATOM 4838 C CA . ILE B 1 165 ? -7.992 -26.5 -16.938 1 98.62 165 ILE B CA 1
ATOM 4839 C C . ILE B 1 165 ? -6.93 -27.594 -17.016 1 98.62 165 ILE B C 1
ATOM 4841 O O . ILE B 1 165 ? -6.508 -28 -18.094 1 98.62 165 ILE B O 1
ATOM 4845 N N . VAL B 1 166 ? -6.496 -28.141 -15.875 1 98.69 166 VAL B N 1
ATOM 4846 C CA . VAL B 1 166 ? -5.59 -29.281 -15.883 1 98.69 166 VAL B CA 1
ATOM 4847 C C . VAL B 1 166 ? -6.195 -30.406 -16.703 1 98.69 166 VAL B C 1
ATOM 4849 O O . VAL B 1 166 ? -5.531 -30.984 -17.578 1 98.69 166 VAL B O 1
ATOM 4852 N N . THR B 1 167 ? -7.434 -30.734 -16.469 1 98.69 167 THR B N 1
ATOM 4853 C CA . THR B 1 167 ? -8.133 -31.828 -17.125 1 98.69 167 THR B CA 1
ATOM 4854 C C . THR B 1 167 ? -8.242 -31.578 -18.625 1 98.69 167 THR B C 1
ATOM 4856 O O . THR B 1 167 ? -8.062 -32.5 -19.422 1 98.69 167 THR B O 1
ATOM 4859 N N . ARG B 1 168 ? -8.539 -30.328 -18.953 1 98.06 168 ARG B N 1
ATOM 4860 C CA . ARG B 1 168 ? -8.641 -29.984 -20.375 1 98.06 168 ARG B CA 1
ATOM 4861 C C . ARG B 1 168 ? -7.312 -30.219 -21.078 1 98.06 168 ARG B C 1
ATOM 4863 O O . ARG B 1 168 ? -7.289 -30.625 -22.25 1 98.06 168 ARG B O 1
ATOM 4870 N N . ASP B 1 169 ? -6.25 -29.891 -20.422 1 98.12 169 ASP B N 1
ATOM 4871 C CA . ASP B 1 169 ? -4.934 -30.141 -21.016 1 98.12 169 ASP B CA 1
ATOM 4872 C C . ASP B 1 169 ? -4.73 -31.625 -21.312 1 98.12 169 ASP B C 1
ATOM 4874 O O . ASP B 1 169 ? -4.273 -31.969 -22.406 1 98.12 169 ASP B O 1
ATOM 4878 N N . PHE B 1 170 ? -5.059 -32.5 -20.391 1 98.5 170 PHE B N 1
ATOM 4879 C CA . PHE B 1 170 ? -4.922 -33.938 -20.578 1 98.5 170 PHE B CA 1
ATOM 4880 C C . PHE B 1 170 ? -5.875 -34.438 -21.656 1 98.5 170 PHE B C 1
ATOM 4882 O O . PHE B 1 170 ? -5.52 -35.312 -22.453 1 98.5 170 PHE B O 1
ATOM 4889 N N . LYS B 1 171 ? -7.039 -33.906 -21.656 1 97.56 171 LYS B N 1
ATOM 4890 C CA . LYS B 1 171 ? -8.016 -34.281 -22.672 1 97.56 171 LYS B CA 1
ATOM 4891 C C . LYS B 1 171 ? -7.516 -33.938 -24.078 1 97.56 171 LYS B C 1
ATOM 4893 O O . LYS B 1 171 ? -7.691 -34.688 -25.016 1 97.56 171 LYS B O 1
ATOM 4898 N N . LYS B 1 172 ? -6.914 -32.812 -24.188 1 96.25 172 LYS B N 1
ATOM 4899 C CA . LYS B 1 172 ? -6.402 -32.344 -25.469 1 96.25 172 LYS B CA 1
ATOM 4900 C C . LYS B 1 172 ? -5.203 -33.156 -25.922 1 96.25 172 LYS B C 1
ATOM 4902 O O . LYS B 1 172 ? -4.953 -33.281 -27.125 1 96.25 172 LYS B O 1
ATOM 4907 N N . SER B 1 173 ? -4.469 -33.688 -25.031 1 97 173 SER B N 1
ATOM 4908 C CA . SER B 1 173 ? -3.18 -34.312 -25.312 1 97 173 SER B CA 1
ATOM 4909 C C . SER B 1 173 ? -3.35 -35.781 -25.703 1 97 173 SER B C 1
ATOM 4911 O O . SER B 1 173 ? -2.434 -36.375 -26.266 1 97 173 SER B O 1
ATOM 4913 N N . GLY B 1 174 ? -4.5 -36.406 -25.406 1 94.44 174 GLY B N 1
ATOM 4914 C CA . GLY B 1 174 ? -4.77 -37.781 -25.75 1 94.44 174 GLY B CA 1
ATOM 4915 C C . GLY B 1 174 ? -6.207 -38.188 -25.5 1 94.44 174 GLY B C 1
ATOM 4916 O O . GLY B 1 174 ? -6.754 -37.938 -24.438 1 94.44 174 GLY B O 1
ATOM 4917 N N . PRO B 1 175 ? -6.715 -38.844 -26.594 1 91.38 175 PRO B N 1
ATOM 4918 C CA . PRO B 1 175 ? -8.07 -39.344 -26.375 1 91.38 175 PRO B CA 1
ATOM 4919 C C . PRO B 1 175 ? -8.156 -40.312 -25.203 1 91.38 175 PRO B C 1
ATOM 4921 O O . PRO B 1 175 ? -7.266 -41.156 -25.016 1 91.38 175 PRO B O 1
ATOM 4924 N N . ASN B 1 176 ? -9.07 -40.219 -24.281 1 95.88 176 ASN B N 1
ATOM 4925 C CA . ASN B 1 176 ? -9.367 -41.125 -23.172 1 95.88 176 ASN B CA 1
ATOM 4926 C C . ASN B 1 176 ? -8.398 -40.906 -22.016 1 95.88 176 ASN B C 1
ATOM 4928 O O . ASN B 1 176 ? -8.492 -41.594 -20.984 1 95.88 176 ASN B O 1
ATOM 4932 N N . CYS B 1 177 ? -7.398 -40 -22.25 1 98.25 177 CYS B N 1
ATOM 4933 C CA . CYS B 1 177 ? -6.355 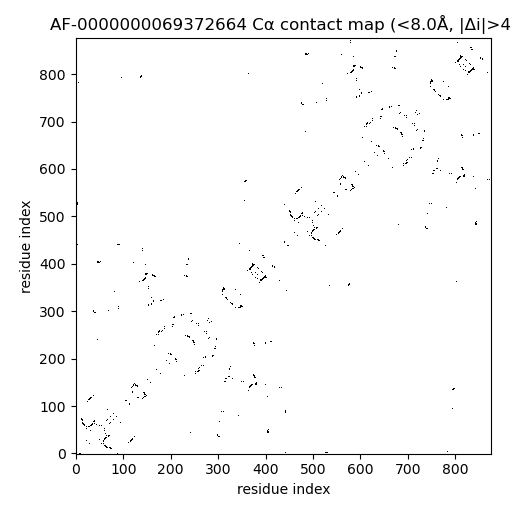-39.844 -21.25 1 98.25 177 CYS B CA 1
ATOM 4934 C C . CYS B 1 177 ? -6.949 -39.438 -19.906 1 98.25 177 CYS B C 1
ATOM 4936 O O . CYS B 1 177 ? -6.73 -40.094 -18.906 1 98.25 177 CYS B O 1
ATOM 4938 N N . SER B 1 178 ? -7.762 -38.312 -19.891 1 98.25 178 SER B N 1
ATOM 4939 C CA . SER B 1 178 ? -8.375 -37.844 -18.656 1 98.25 178 SER B CA 1
ATOM 4940 C C . SER B 1 178 ? -9.336 -38.875 -18.078 1 98.25 178 SER B C 1
ATOM 4942 O O . SER B 1 178 ? -9.445 -39 -16.859 1 98.25 178 SER B O 1
ATOM 4944 N N . GLU B 1 179 ? -10 -39.625 -18.906 1 97.5 179 GLU B N 1
ATOM 4945 C CA . GLU B 1 179 ? -10.922 -40.688 -18.469 1 97.5 179 GLU B CA 1
ATOM 4946 C C . GLU B 1 179 ? -10.18 -41.812 -17.75 1 97.5 179 GLU B C 1
ATOM 4948 O O . GLU B 1 179 ? -10.656 -42.312 -16.734 1 97.5 179 GLU B O 1
ATOM 4953 N N . SER B 1 180 ? -9.109 -42.188 -18.328 1 98.19 180 SER B N 1
ATOM 4954 C CA . SER B 1 180 ? -8.297 -43.219 -17.719 1 98.19 180 SER B CA 1
ATOM 4955 C C . SER B 1 180 ? -7.789 -42.781 -16.344 1 98.19 180 SER B C 1
ATOM 4957 O O . SER B 1 180 ? -7.797 -43.594 -15.391 1 98.19 180 SER B O 1
ATOM 4959 N N . ILE B 1 181 ? -7.316 -41.562 -16.266 1 98.56 181 ILE B N 1
ATOM 4960 C CA . ILE B 1 181 ? -6.84 -41.031 -15 1 98.56 181 ILE B CA 1
ATOM 4961 C C . ILE B 1 181 ? -7.984 -41 -13.992 1 98.56 181 ILE B C 1
ATOM 4963 O O . ILE B 1 181 ? -7.816 -41.406 -12.836 1 98.56 181 ILE B O 1
ATOM 4967 N N . ARG B 1 182 ? -9.125 -40.5 -14.383 1 97.75 182 ARG B N 1
ATOM 4968 C CA . ARG B 1 182 ? -10.297 -40.469 -13.516 1 97.75 182 ARG B CA 1
ATOM 4969 C C . ARG B 1 182 ? -10.648 -41.844 -12.992 1 97.75 182 ARG B C 1
ATOM 4971 O O . ARG B 1 182 ? -10.922 -42.031 -11.797 1 97.75 182 ARG B O 1
ATOM 4978 N N . ARG B 1 183 ? -10.602 -42.812 -13.82 1 97.75 183 ARG B N 1
ATOM 4979 C CA . ARG B 1 183 ? -10.914 -44.188 -13.422 1 97.75 183 ARG B CA 1
ATOM 4980 C C . ARG B 1 183 ? -9.859 -44.75 -12.469 1 97.75 183 ARG B C 1
ATOM 4982 O O . ARG B 1 183 ? -10.164 -45.562 -11.602 1 97.75 183 ARG B O 1
ATOM 4989 N N . SER B 1 184 ? -8.68 -44.344 -12.664 1 97.94 184 SER B N 1
ATOM 4990 C CA . SER B 1 184 ? -7.578 -44.875 -11.867 1 97.94 184 SER B CA 1
ATOM 4991 C C . SER B 1 184 ? -7.809 -44.656 -10.383 1 97.94 184 SER B C 1
ATOM 4993 O O . SER B 1 184 ? -7.383 -45.469 -9.555 1 97.94 184 SER B O 1
ATOM 4995 N N . TRP B 1 185 ? -8.477 -43.562 -10.016 1 97.88 185 TRP B N 1
ATOM 4996 C CA . TRP B 1 185 ? -8.727 -43.281 -8.602 1 97.88 185 TRP B CA 1
ATOM 4997 C C . TRP B 1 185 ? -9.562 -44.406 -7.961 1 97.88 185 TRP B C 1
ATOM 4999 O O . TRP B 1 185 ? -9.25 -44.844 -6.859 1 97.88 185 TRP B O 1
ATOM 5009 N N . ASN B 1 186 ? -10.594 -44.812 -8.617 1 96.38 186 ASN B N 1
ATOM 5010 C CA . ASN B 1 186 ? -11.438 -45.875 -8.102 1 96.38 186 ASN B CA 1
ATOM 5011 C C . ASN B 1 186 ? -10.672 -47.219 -7.996 1 96.38 186 ASN B C 1
ATOM 5013 O O . ASN B 1 186 ? -10.883 -47.969 -7.062 1 96.38 186 ASN B O 1
ATOM 5017 N N . VAL B 1 187 ? -9.883 -47.469 -8.969 1 96.69 187 VAL B N 1
ATOM 5018 C CA . VAL B 1 187 ? -9.086 -48.688 -8.969 1 96.69 187 VAL B CA 1
ATOM 5019 C C . VAL B 1 187 ? -8.141 -48.688 -7.77 1 96.69 187 VAL B C 1
ATOM 5021 O O . VAL B 1 187 ? -8.062 -49.688 -7.043 1 96.69 187 VAL B O 1
ATOM 5024 N N . ILE B 1 188 ? -7.449 -47.594 -7.535 1 96.38 188 ILE B N 1
ATOM 5025 C CA . ILE B 1 188 ? -6.52 -47.5 -6.414 1 96.38 188 ILE B CA 1
ATOM 5026 C C . ILE B 1 188 ? -7.289 -47.594 -5.098 1 96.38 188 ILE B C 1
ATOM 5028 O O . ILE B 1 188 ? -6.816 -48.25 -4.156 1 96.38 188 ILE B O 1
ATOM 5032 N N . ASN B 1 189 ? -8.453 -46.969 -5.031 1 95.94 189 ASN B N 1
ATOM 5033 C CA . ASN B 1 189 ? -9.281 -47.062 -3.832 1 95.94 189 ASN B CA 1
ATOM 5034 C C . ASN B 1 189 ? -9.664 -48.5 -3.514 1 95.94 189 ASN B C 1
ATOM 5036 O O . ASN B 1 189 ? -9.625 -48.906 -2.355 1 95.94 189 ASN B O 1
ATOM 5040 N N . ARG B 1 190 ? -10.031 -49.219 -4.504 1 94.06 190 ARG B N 1
ATOM 5041 C CA . ARG B 1 190 ? -10.445 -50.625 -4.312 1 94.06 190 ARG B CA 1
ATOM 5042 C C . ARG B 1 190 ? -9.273 -51.469 -3.861 1 94.06 190 ARG B C 1
ATOM 5044 O O . ARG B 1 190 ? -9.422 -52.344 -2.994 1 94.06 190 ARG B O 1
ATOM 5051 N N . LEU B 1 191 ? -8.188 -51.219 -4.445 1 91.19 191 LEU B N 1
ATOM 5052 C CA . LEU B 1 191 ? -7.004 -52 -4.121 1 91.19 191 LEU B CA 1
ATOM 5053 C C . LEU B 1 191 ? -6.512 -51.688 -2.709 1 91.19 191 LEU B C 1
ATOM 5055 O O . LEU B 1 191 ? -5.973 -52.562 -2.029 1 91.19 191 LEU B O 1
ATOM 5059 N N . ALA B 1 192 ? -6.703 -50.562 -2.203 1 90.5 192 ALA B N 1
ATOM 5060 C CA . ALA B 1 192 ? -6.145 -50.094 -0.937 1 90.5 192 ALA B CA 1
ATOM 5061 C C . ALA B 1 192 ? -6.996 -50.562 0.242 1 90.5 192 ALA B C 1
ATOM 5063 O O . ALA B 1 192 ? -6.625 -50.344 1.4 1 90.5 192 ALA B O 1
ATOM 5064 N N . THR B 1 193 ? -8.094 -51.25 0.021 1 89.94 193 THR B N 1
ATOM 5065 C CA . THR B 1 193 ? -9.008 -51.656 1.08 1 89.94 193 THR B CA 1
ATOM 5066 C C . THR B 1 193 ? -8.398 -52.781 1.914 1 89.94 193 THR B C 1
ATOM 5068 O O . THR B 1 193 ? -8.867 -53.062 3.02 1 89.94 193 THR B O 1
ATOM 5071 N N . THR B 1 194 ? -7.371 -53.438 1.383 1 89.19 194 THR B N 1
ATOM 5072 C CA . THR B 1 194 ? -6.746 -54.562 2.107 1 89.19 194 THR B CA 1
ATOM 5073 C C . THR B 1 194 ? -5.242 -54.312 2.238 1 89.19 194 THR B C 1
ATOM 5075 O O . THR B 1 194 ? -4.645 -53.625 1.433 1 89.19 194 THR B O 1
ATOM 5078 N N . SER B 1 195 ? -4.754 -54.969 3.225 1 90.62 195 SER B N 1
ATOM 5079 C CA . SER B 1 195 ? -3.309 -54.906 3.416 1 90.62 195 SER B CA 1
ATOM 5080 C C . SER B 1 195 ? -2.562 -55.5 2.229 1 90.62 195 SER B C 1
ATOM 5082 O O . SER B 1 195 ? -1.514 -55 1.826 1 90.62 195 SER B O 1
ATOM 5084 N N . SER B 1 196 ? -3.072 -56.594 1.741 1 91.75 196 SER B N 1
ATOM 5085 C CA . SER B 1 196 ? -2.457 -57.219 0.577 1 91.75 196 SER B CA 1
ATOM 5086 C C . SER B 1 196 ? -2.533 -56.312 -0.646 1 91.75 196 SER B C 1
ATOM 5088 O O . SER B 1 196 ? -1.6 -56.25 -1.451 1 91.75 196 SER B O 1
ATOM 5090 N N . GLY B 1 197 ? -3.613 -55.625 -0.76 1 91.88 197 GLY B N 1
ATOM 5091 C CA . GLY B 1 197 ? -3.775 -54.656 -1.847 1 91.88 197 GLY B CA 1
ATOM 5092 C C . GLY B 1 197 ? -2.801 -53.5 -1.773 1 91.88 197 GLY B C 1
ATOM 5093 O O . GLY B 1 197 ? -2.262 -53.062 -2.795 1 91.88 197 GLY B O 1
ATOM 5094 N N . LEU B 1 198 ? -2.59 -52.969 -0.541 1 93.69 198 LEU B N 1
ATOM 5095 C CA . LEU B 1 198 ? -1.631 -51.906 -0.337 1 93.69 198 LEU B CA 1
ATOM 5096 C C . LEU B 1 198 ? -0.218 -52.344 -0.689 1 93.69 198 LEU B C 1
ATOM 5098 O O . LEU B 1 198 ? 0.553 -51.594 -1.277 1 93.69 198 LEU B O 1
ATOM 5102 N N . GLN B 1 199 ? 0.043 -53.5 -0.288 1 93.38 199 GLN B N 1
ATOM 5103 C CA . GLN B 1 199 ? 1.354 -54.031 -0.605 1 93.38 199 GLN B CA 1
ATOM 5104 C C . GLN B 1 199 ? 1.532 -54.219 -2.111 1 93.38 199 GLN B C 1
ATOM 5106 O O . GLN B 1 199 ? 2.59 -53.875 -2.654 1 93.38 199 GLN B O 1
ATOM 5111 N N . TRP B 1 200 ? 0.56 -54.719 -2.713 1 94.81 200 TRP B N 1
ATOM 5112 C CA . TRP B 1 200 ? 0.627 -54.875 -4.16 1 94.81 200 TRP B CA 1
ATOM 5113 C C . TRP B 1 200 ? 0.796 -53.531 -4.855 1 94.81 200 TRP B C 1
ATOM 5115 O O . TRP B 1 200 ? 1.563 -53.406 -5.816 1 94.81 200 TRP B O 1
ATOM 5125 N N . LEU B 1 201 ? -0.001 -52.562 -4.434 1 95.75 201 LEU B N 1
ATOM 5126 C CA . LEU B 1 201 ? 0.092 -51.219 -5 1 95.75 201 LEU B CA 1
ATOM 5127 C C . LEU B 1 201 ? 1.505 -50.688 -4.855 1 95.75 201 LEU B C 1
ATOM 5129 O O . LEU B 1 201 ? 2.031 -50.062 -5.781 1 95.75 201 LEU B O 1
ATOM 5133 N N . SER B 1 202 ? 2.096 -50.844 -3.695 1 96.12 202 SER B N 1
ATOM 5134 C CA . SER B 1 202 ? 3.457 -50.406 -3.432 1 96.12 202 SER B CA 1
ATOM 5135 C C . SER B 1 202 ? 4.445 -51.031 -4.414 1 96.12 202 SER B C 1
ATOM 5137 O O . SER B 1 202 ? 5.328 -50.344 -4.934 1 96.12 202 SER B O 1
ATOM 5139 N N . GLU B 1 203 ? 4.25 -52.25 -4.672 1 95.75 203 GLU B N 1
ATOM 5140 C CA . GLU B 1 203 ? 5.141 -52.969 -5.578 1 95.75 203 GLU B CA 1
ATOM 5141 C C . GLU B 1 203 ? 4.879 -52.594 -7.031 1 95.75 203 GLU B C 1
ATOM 5143 O O . GLU B 1 203 ? 5.82 -52.344 -7.797 1 95.75 203 GLU B O 1
ATOM 5148 N N . ALA B 1 204 ? 3.645 -52.5 -7.371 1 95.88 204 ALA B N 1
ATOM 5149 C CA . ALA B 1 204 ? 3.252 -52.188 -8.742 1 95.88 204 ALA B CA 1
ATOM 5150 C C . ALA B 1 204 ? 3.723 -50.812 -9.156 1 95.88 204 ALA B C 1
ATOM 5152 O O . ALA B 1 204 ? 4.074 -50.594 -10.312 1 95.88 204 ALA B O 1
ATOM 5153 N N . LEU B 1 205 ? 3.758 -49.844 -8.203 1 96.62 205 LEU B N 1
ATOM 5154 C CA . LEU B 1 205 ? 4.152 -48.469 -8.5 1 96.62 205 LEU B CA 1
ATOM 5155 C C . LEU B 1 205 ? 5.637 -48.25 -8.211 1 96.62 205 LEU B C 1
ATOM 5157 O O . LEU B 1 205 ? 6.152 -47.156 -8.383 1 96.62 205 LEU B O 1
ATOM 5161 N N . HIS B 1 206 ? 6.293 -49.281 -7.75 1 95.75 206 HIS B N 1
ATOM 5162 C CA . HIS B 1 206 ? 7.723 -49.25 -7.449 1 95.75 206 HIS B CA 1
ATOM 5163 C C . HIS B 1 206 ? 8.047 -48.125 -6.469 1 95.75 206 HIS B C 1
ATOM 5165 O O . HIS B 1 206 ? 8.945 -47.312 -6.719 1 95.75 206 HIS B O 1
ATOM 5171 N N . LEU B 1 207 ? 7.305 -48.031 -5.391 1 96.38 207 LEU B N 1
ATOM 5172 C CA . LEU B 1 207 ? 7.516 -47 -4.395 1 96.38 207 LEU B CA 1
ATOM 5173 C C . LEU B 1 207 ? 8.758 -47.281 -3.561 1 96.38 207 LEU B C 1
ATOM 5175 O O . LEU B 1 207 ? 9.047 -48.438 -3.248 1 96.38 207 LEU B O 1
ATOM 5179 N N . CYS B 1 208 ? 9.516 -46.281 -3.225 1 95.12 208 CYS B N 1
ATOM 5180 C CA . CYS B 1 208 ? 10.711 -46.438 -2.396 1 95.12 208 CYS B CA 1
ATOM 5181 C C . CYS B 1 208 ? 10.344 -46.938 -1.005 1 95.12 208 CYS B C 1
ATOM 5183 O O . CYS B 1 208 ? 11.133 -47.625 -0.36 1 95.12 208 CYS B O 1
ATOM 5185 N N . SER B 1 209 ? 9.18 -46.531 -0.524 1 94.12 209 SER B N 1
ATOM 5186 C CA . SER B 1 209 ? 8.648 -46.969 0.766 1 94.12 209 SER B CA 1
ATOM 5187 C C . SER B 1 209 ? 7.242 -47.531 0.623 1 94.12 209 SER B C 1
ATOM 5189 O O . SER B 1 209 ? 6.367 -46.906 0.025 1 94.12 209 SER B O 1
ATOM 5191 N N . PRO B 1 210 ? 7.082 -48.656 1.21 1 93.75 210 PRO B N 1
ATOM 5192 C CA . PRO B 1 210 ? 5.762 -49.281 1.069 1 93.75 210 PRO B CA 1
ATOM 5193 C C . PRO B 1 210 ? 4.672 -48.5 1.814 1 93.75 210 PRO B C 1
ATOM 5195 O O . PRO B 1 210 ? 4.941 -47.875 2.848 1 93.75 210 PRO B O 1
ATOM 5198 N N . LEU B 1 211 ? 3.441 -48.562 1.249 1 95.06 211 LEU B N 1
ATOM 5199 C CA . LEU B 1 211 ? 2.262 -48.031 1.921 1 95.06 211 LEU B CA 1
ATOM 5200 C C . LEU B 1 211 ? 1.829 -48.938 3.066 1 95.06 211 LEU B C 1
ATOM 5202 O O . LEU B 1 211 ? 1.594 -50.125 2.863 1 95.06 211 LEU B O 1
ATOM 5206 N N . THR B 1 212 ? 1.698 -48.406 4.27 1 91.19 212 THR B N 1
ATOM 5207 C CA . THR B 1 212 ? 1.443 -49.281 5.418 1 91.19 212 THR B CA 1
ATOM 5208 C C . THR B 1 212 ? 0.093 -48.969 6.051 1 91.19 212 THR B C 1
ATOM 5210 O O . THR B 1 212 ? -0.455 -49.75 6.805 1 91.19 212 THR B O 1
ATOM 5213 N N . ASP B 1 213 ? -0.375 -47.75 5.859 1 90.56 213 ASP B N 1
ATOM 5214 C CA . ASP B 1 213 ? -1.633 -47.344 6.492 1 90.56 213 ASP B CA 1
ATOM 5215 C C . ASP B 1 213 ? -2.406 -46.375 5.613 1 90.56 213 ASP B C 1
ATOM 5217 O O . ASP B 1 213 ? -2.023 -46.125 4.473 1 90.56 213 ASP B O 1
ATOM 5221 N N . PHE B 1 214 ? -3.502 -45.969 6.176 1 87.44 214 PHE B N 1
ATOM 5222 C CA . PHE B 1 214 ? -4.414 -45.094 5.438 1 87.44 214 PHE B CA 1
ATOM 5223 C C . PHE B 1 214 ? -3.793 -43.719 5.211 1 87.44 214 PHE B C 1
ATOM 5225 O O . PHE B 1 214 ? -4.078 -43.062 4.207 1 87.44 214 PHE B O 1
ATOM 5232 N N . GLN B 1 215 ? -2.982 -43.375 6.098 1 90.12 215 GLN B N 1
ATOM 5233 C CA . GLN B 1 215 ? -2.303 -42.094 5.926 1 90.12 215 GLN B CA 1
ATOM 5234 C C . GLN B 1 215 ? -1.348 -42.125 4.734 1 90.12 215 GLN B C 1
ATOM 5236 O O . GLN B 1 215 ? -1.279 -41.188 3.953 1 90.12 215 GLN B O 1
ATOM 5241 N N . ASP B 1 216 ? -0.676 -43.156 4.652 1 92.62 216 ASP B N 1
ATOM 5242 C CA . ASP B 1 216 ? 0.202 -43.344 3.5 1 92.62 216 ASP B CA 1
ATOM 5243 C C . ASP B 1 216 ? -0.591 -43.312 2.195 1 92.62 216 ASP B C 1
ATOM 5245 O O . ASP B 1 216 ? -0.133 -42.75 1.192 1 92.62 216 ASP B O 1
ATOM 5249 N N . PHE B 1 217 ? -1.684 -44 2.271 1 93.69 217 PHE B N 1
ATOM 5250 C CA . PHE B 1 217 ? -2.533 -44.094 1.091 1 93.69 217 PHE B CA 1
ATOM 5251 C C . PHE B 1 217 ? -3.037 -42.719 0.686 1 93.69 217 PHE B C 1
ATOM 5253 O O . PHE B 1 217 ? -3.049 -42.375 -0.5 1 93.69 217 PHE B O 1
ATOM 5260 N N . ARG B 1 218 ? -3.406 -41.906 1.615 1 92.19 218 ARG B N 1
ATOM 5261 C CA . ARG B 1 218 ? -3.83 -40.531 1.332 1 92.19 218 ARG B CA 1
ATOM 5262 C C . ARG B 1 218 ? -2.691 -39.719 0.723 1 92.19 218 ARG B C 1
ATOM 5264 O O . ARG B 1 218 ? -2.9 -38.969 -0.227 1 92.19 218 ARG B O 1
ATOM 5271 N N . MET B 1 219 ? -1.585 -39.875 1.215 1 93.06 219 MET B N 1
ATOM 5272 C CA . MET B 1 219 ? -0.412 -39.188 0.703 1 93.06 219 MET B CA 1
ATOM 5273 C C . MET B 1 219 ? -0.121 -39.594 -0.738 1 93.06 219 MET B C 1
ATOM 5275 O O . MET B 1 219 ? 0.3 -38.75 -1.547 1 93.06 219 MET B O 1
ATOM 5279 N N . LEU B 1 220 ? -0.257 -40.844 -0.986 1 95.19 220 LEU B N 1
ATOM 5280 C CA . LEU B 1 220 ? -0.066 -41.344 -2.348 1 95.19 220 LEU B CA 1
ATOM 5281 C C . LEU B 1 220 ? -1.009 -40.625 -3.316 1 95.19 220 LEU B C 1
ATOM 5283 O O . LEU B 1 220 ? -0.588 -40.188 -4.387 1 95.19 220 LEU B O 1
ATOM 5287 N N . LYS B 1 221 ? -2.264 -40.562 -2.961 1 96.12 221 LYS B N 1
ATOM 5288 C CA . LYS B 1 221 ? -3.248 -39.938 -3.842 1 96.12 221 LYS B CA 1
ATOM 5289 C C . LYS B 1 221 ? -2.938 -38.438 -4.051 1 96.12 221 LYS B C 1
ATOM 5291 O O . LYS B 1 221 ? -3.045 -37.938 -5.168 1 96.12 221 LYS B O 1
ATOM 5296 N N . ASP B 1 222 ? -2.547 -37.812 -3.006 1 94.31 222 ASP B N 1
ATOM 5297 C CA . ASP B 1 222 ? -2.158 -36.406 -3.113 1 94.31 222 ASP B CA 1
ATOM 5298 C C . ASP B 1 222 ? -0.945 -36.219 -4.023 1 94.31 222 ASP B C 1
ATOM 5300 O O . ASP B 1 222 ? -0.888 -35.312 -4.824 1 94.31 222 ASP B O 1
ATOM 5304 N N . TRP B 1 223 ? -0.06 -37.094 -3.83 1 95.12 223 TRP B N 1
ATOM 5305 C CA . TRP B 1 223 ? 1.168 -37.094 -4.617 1 95.12 223 TRP B CA 1
ATOM 5306 C C . TRP B 1 223 ? 0.865 -37.281 -6.098 1 95.12 223 TRP B C 1
ATOM 5308 O O . TRP B 1 223 ? 1.429 -36.594 -6.953 1 95.12 223 TRP B O 1
ATOM 5318 N N . ILE B 1 224 ? 0.014 -38.156 -6.449 1 97.06 224 ILE B N 1
ATOM 5319 C CA . ILE B 1 224 ? -0.382 -38.406 -7.828 1 97.06 224 ILE B CA 1
ATOM 5320 C C . ILE B 1 224 ? -1.099 -37.188 -8.391 1 97.06 224 ILE B C 1
ATOM 5322 O O . ILE B 1 224 ? -0.798 -36.75 -9.5 1 97.06 224 ILE B O 1
ATOM 5326 N N . SER B 1 225 ? -1.985 -36.656 -7.617 1 96.75 225 SER B N 1
ATOM 5327 C CA . SER B 1 225 ? -2.725 -35.469 -8.047 1 96.75 225 SER B CA 1
ATOM 5328 C C . SER B 1 225 ? -1.781 -34.312 -8.344 1 96.75 225 SER B C 1
ATOM 5330 O O . SER B 1 225 ? -1.928 -33.625 -9.359 1 96.75 225 SER B O 1
ATOM 5332 N N . GLU B 1 226 ? -0.874 -34.062 -7.48 1 94.88 226 GLU B N 1
ATOM 5333 C CA . GLU B 1 226 ? 0.1 -33 -7.656 1 94.88 226 GLU B CA 1
ATOM 5334 C C . GLU B 1 226 ? 0.944 -33.219 -8.906 1 94.88 226 GLU B C 1
ATOM 5336 O O . GLU B 1 226 ? 1.332 -32.25 -9.578 1 94.88 226 GLU B O 1
ATOM 5341 N N . THR B 1 227 ? 1.25 -34.438 -9.188 1 96.38 227 THR B N 1
ATOM 5342 C CA . THR B 1 227 ? 2.014 -34.781 -10.383 1 96.38 227 THR B CA 1
ATOM 5343 C C . THR B 1 227 ? 1.284 -34.312 -11.641 1 96.38 227 THR B C 1
ATOM 5345 O O . THR B 1 227 ? 1.888 -33.688 -12.523 1 96.38 227 THR B O 1
ATOM 5348 N N . TRP B 1 228 ? -0.022 -34.625 -11.727 1 97.81 228 TRP B N 1
ATOM 5349 C CA . TRP B 1 228 ? -0.803 -34.188 -12.883 1 97.81 228 TRP B CA 1
ATOM 5350 C C . TRP B 1 228 ? -0.839 -32.688 -13 1 97.81 228 TRP B C 1
ATOM 5352 O O . TRP B 1 228 ? -0.74 -32.125 -14.102 1 97.81 228 TRP B O 1
ATOM 5362 N N . VAL B 1 229 ? -0.937 -32 -11.891 1 96.88 229 VAL B N 1
ATOM 5363 C CA . VAL B 1 229 ? -0.969 -30.547 -11.859 1 96.88 229 VAL B CA 1
ATOM 5364 C C . VAL B 1 229 ? 0.365 -30 -12.352 1 96.88 229 VAL B C 1
ATOM 5366 O O . VAL B 1 229 ? 0.394 -29.094 -13.188 1 96.88 229 VAL B O 1
ATOM 5369 N N . ASN B 1 230 ? 1.425 -30.547 -11.812 1 96 230 ASN B N 1
ATOM 5370 C CA . ASN B 1 230 ? 2.754 -30.078 -12.203 1 96 230 ASN B CA 1
ATOM 5371 C C . ASN B 1 230 ? 2.998 -30.297 -13.695 1 96 230 ASN B C 1
ATOM 5373 O O . ASN B 1 230 ? 3.586 -29.438 -14.359 1 96 230 ASN B O 1
ATOM 5377 N N . LEU B 1 231 ? 2.561 -31.422 -14.203 1 96.94 231 LEU B N 1
ATOM 5378 C CA . LEU B 1 231 ? 2.709 -31.688 -15.633 1 96.94 231 LEU B CA 1
ATOM 5379 C C . LEU B 1 231 ? 1.983 -30.641 -16.469 1 96.94 231 LEU B C 1
ATOM 5381 O O . LEU B 1 231 ? 2.508 -30.172 -17.484 1 96.94 231 LEU B O 1
ATOM 5385 N N . ALA B 1 232 ? 0.807 -30.312 -16.031 1 97.44 232 ALA B N 1
ATOM 5386 C CA . ALA B 1 232 ? 0.047 -29.281 -16.766 1 97.44 232 ALA B CA 1
ATOM 5387 C C . ALA B 1 232 ? 0.781 -27.953 -16.75 1 97.44 232 ALA B C 1
ATOM 5389 O O . ALA B 1 232 ? 0.767 -27.219 -17.75 1 97.44 232 ALA B O 1
ATOM 5390 N N . MET B 1 233 ? 1.382 -27.562 -15.711 1 96.44 233 MET B N 1
ATOM 5391 C CA . MET B 1 233 ? 2.105 -26.297 -15.594 1 96.44 233 MET B CA 1
ATOM 5392 C C . MET B 1 233 ? 3.305 -26.266 -16.531 1 96.44 233 MET B C 1
ATOM 5394 O O . MET B 1 233 ? 3.58 -25.234 -17.156 1 96.44 233 MET B O 1
ATOM 5398 N N . VAL B 1 234 ? 4.008 -27.438 -16.656 1 95.88 234 VAL B N 1
ATOM 5399 C CA . VAL B 1 234 ? 5.258 -27.406 -17.422 1 95.88 234 VAL B CA 1
ATOM 5400 C C . VAL B 1 234 ? 5.066 -28.141 -18.75 1 95.88 234 VAL B C 1
ATOM 5402 O O . VAL B 1 234 ? 5.996 -28.781 -19.25 1 95.88 234 VAL B O 1
ATOM 5405 N N . ASP B 1 235 ? 3.861 -28.141 -19.25 1 97.31 235 ASP B N 1
ATOM 5406 C CA . ASP B 1 235 ? 3.604 -28.766 -20.547 1 97.31 235 ASP B CA 1
ATOM 5407 C C . ASP B 1 235 ? 4.207 -27.922 -21.672 1 97.31 235 ASP B C 1
ATOM 5409 O O . ASP B 1 235 ? 3.494 -27.5 -22.594 1 97.31 235 ASP B O 1
ATOM 5413 N N . TYR B 1 236 ? 5.508 -27.812 -21.734 1 97.25 236 TYR B N 1
ATOM 5414 C CA . TYR B 1 236 ? 6.27 -27 -22.656 1 97.25 236 TYR B CA 1
ATOM 5415 C C . TYR B 1 236 ? 6.484 -27.734 -23.984 1 97.25 236 TYR B C 1
ATOM 5417 O O . TYR B 1 236 ? 6.48 -28.969 -24.016 1 97.25 236 TYR B O 1
ATOM 5425 N N . PRO B 1 237 ? 6.719 -26.984 -25.062 1 97.19 237 PRO B N 1
ATOM 5426 C CA . PRO B 1 237 ? 6.895 -27.578 -26.391 1 97.19 237 PRO B CA 1
ATOM 5427 C C . PRO B 1 237 ? 8.305 -28.125 -26.609 1 97.19 237 PRO B C 1
ATOM 5429 O O . PRO B 1 237 ? 8.609 -28.625 -27.688 1 97.19 237 PRO B O 1
ATOM 5432 N N . TYR B 1 238 ? 9.18 -28 -25.656 1 96.38 238 TYR B N 1
ATOM 5433 C CA . TYR B 1 238 ? 10.539 -28.531 -25.734 1 96.38 238 TYR B CA 1
ATOM 5434 C C . TYR B 1 238 ? 10.961 -29.156 -24.406 1 96.38 238 TYR B C 1
ATOM 5436 O O . TYR B 1 238 ? 10.312 -28.938 -23.375 1 96.38 238 TYR B O 1
ATOM 5444 N N . GLU B 1 239 ? 11.969 -29.969 -24.469 1 94.06 239 GLU B N 1
ATOM 5445 C CA . GLU B 1 239 ? 12.5 -30.594 -23.266 1 94.06 239 GLU B CA 1
ATOM 5446 C C . GLU B 1 239 ? 12.922 -29.547 -22.234 1 94.06 239 GLU B C 1
ATOM 5448 O O . GLU B 1 239 ? 13.5 -28.516 -22.594 1 94.06 239 GLU B O 1
ATOM 5453 N N . CYS B 1 240 ? 12.547 -29.828 -21.031 1 88.06 240 CYS B N 1
ATOM 5454 C CA . CYS B 1 240 ? 12.906 -28.875 -20 1 88.06 240 CYS B CA 1
ATOM 5455 C C . CYS B 1 240 ? 13.219 -29.578 -18.688 1 88.06 240 CYS B C 1
ATOM 5457 O O . CYS B 1 240 ? 12.977 -30.781 -18.547 1 88.06 240 CYS B O 1
ATOM 5459 N N . ASN B 1 241 ? 13.852 -28.812 -17.812 1 84.44 241 ASN B N 1
ATOM 5460 C CA . ASN B 1 241 ? 14.219 -29.359 -16.5 1 84.44 241 ASN B CA 1
ATOM 5461 C C . ASN B 1 241 ? 13.812 -28.422 -15.367 1 84.44 241 ASN B C 1
ATOM 5463 O O . ASN B 1 241 ? 14.477 -28.359 -14.328 1 84.44 241 ASN B O 1
ATOM 5467 N N . PHE B 1 242 ? 12.852 -27.625 -15.531 1 82.56 242 PHE B N 1
ATOM 5468 C CA . PHE B 1 242 ? 12.43 -26.625 -14.57 1 82.56 242 PHE B CA 1
ATOM 5469 C C . PHE B 1 242 ? 11.945 -27.266 -13.273 1 82.56 242 PHE B C 1
ATOM 5471 O O . PHE B 1 242 ? 12.445 -26.953 -12.195 1 82.56 242 PHE B O 1
ATOM 5478 N N . LEU B 1 243 ? 10.992 -28.203 -13.328 1 86.38 243 LEU B N 1
ATOM 5479 C CA . LEU B 1 243 ? 10.539 -28.938 -12.156 1 86.38 243 LEU B CA 1
ATOM 5480 C C . LEU B 1 243 ? 11.211 -30.312 -12.086 1 86.38 243 LEU B C 1
ATOM 5482 O O . LEU B 1 243 ? 11.695 -30.703 -11.023 1 86.38 243 LEU B O 1
ATOM 5486 N N . GLN B 1 244 ? 11.227 -30.969 -13.148 1 88.06 244 GLN B N 1
ATOM 5487 C CA . GLN B 1 244 ? 11.859 -32.25 -13.414 1 88.06 244 GLN B CA 1
ATOM 5488 C C . GLN B 1 244 ? 12.352 -32.344 -14.859 1 88.06 244 GLN B C 1
ATOM 5490 O O . GLN B 1 244 ? 11.898 -31.578 -15.719 1 88.06 244 GLN B O 1
ATOM 5495 N N . PRO B 1 245 ? 13.383 -33.125 -15.031 1 90.69 245 PRO B N 1
ATOM 5496 C CA . PRO B 1 245 ? 13.68 -33.375 -16.438 1 90.69 245 PRO B CA 1
ATOM 5497 C C . PRO B 1 245 ? 12.5 -34 -17.188 1 90.69 245 PRO B C 1
ATOM 5499 O O . PRO B 1 245 ? 12.008 -35.062 -16.797 1 90.69 245 PRO B O 1
ATOM 5502 N N . LEU B 1 246 ? 12.031 -33.344 -18.234 1 95 246 LEU B N 1
ATOM 5503 C CA . LEU B 1 246 ? 10.82 -33.781 -18.922 1 95 246 LEU B CA 1
ATOM 5504 C C . LEU B 1 246 ? 10.992 -33.688 -20.438 1 95 246 LEU B C 1
ATOM 5506 O O . LEU B 1 246 ? 11.742 -32.844 -20.922 1 95 246 LEU B O 1
ATOM 5510 N N . PRO B 1 247 ? 10.391 -34.562 -21.219 1 96 247 PRO B N 1
ATOM 5511 C CA . PRO B 1 247 ? 10.352 -34.406 -22.672 1 96 247 PRO B CA 1
ATOM 5512 C C . PRO B 1 247 ? 9.484 -33.25 -23.125 1 96 247 PRO B C 1
ATOM 5514 O O . PRO B 1 247 ? 8.773 -32.625 -22.312 1 96 247 PRO B O 1
ATOM 5517 N N . ALA B 1 248 ? 9.641 -32.875 -24.406 1 96.56 248 ALA B N 1
ATOM 5518 C CA . ALA B 1 248 ? 8.703 -31.938 -25 1 96.56 248 ALA B CA 1
ATOM 5519 C C . ALA B 1 248 ? 7.273 -32.469 -24.922 1 96.56 248 ALA B C 1
ATOM 5521 O O . ALA B 1 248 ? 7.027 -33.656 -25.125 1 96.56 248 ALA B O 1
ATOM 5522 N N . TRP B 1 249 ? 6.402 -31.547 -24.594 1 97.19 249 TRP B N 1
ATOM 5523 C CA . TRP B 1 249 ? 4.992 -31.906 -24.469 1 97.19 249 TRP B CA 1
ATOM 5524 C C . TRP B 1 249 ? 4.824 -33.156 -23.594 1 97.19 249 TRP B C 1
ATOM 5526 O O . TRP B 1 249 ? 4.277 -34.156 -24.031 1 97.19 249 TRP B O 1
ATOM 5536 N N . PRO B 1 250 ? 5.156 -33.031 -22.359 1 97.56 250 PRO B N 1
ATOM 5537 C CA . PRO B 1 250 ? 5.195 -34.219 -21.5 1 97.56 250 PRO B CA 1
ATOM 5538 C C . PRO B 1 250 ? 3.824 -34.844 -21.312 1 97.56 250 PRO B C 1
ATOM 5540 O O . PRO B 1 250 ? 3.73 -36.062 -21.125 1 97.56 250 PRO B O 1
ATOM 5543 N N . ILE B 1 251 ? 2.74 -34.094 -21.344 1 98.25 251 ILE B N 1
ATOM 5544 C CA . ILE B 1 251 ? 1.419 -34.688 -21.156 1 98.25 251 ILE B CA 1
ATOM 5545 C C . ILE B 1 251 ? 1.082 -35.594 -22.344 1 98.25 251 ILE B C 1
ATOM 5547 O O . ILE B 1 251 ? 0.439 -36.625 -22.172 1 98.25 251 ILE B O 1
ATOM 5551 N N . LYS B 1 252 ? 1.483 -35.188 -23.516 1 97.75 252 LYS B N 1
ATOM 5552 C CA . LYS B 1 252 ? 1.298 -36.062 -24.672 1 97.75 252 LYS B CA 1
ATOM 5553 C C . LYS B 1 252 ? 1.998 -37.406 -24.469 1 97.75 252 LYS B C 1
ATOM 5555 O O . LYS B 1 252 ? 1.466 -38.438 -24.844 1 97.75 252 LYS B O 1
ATOM 5560 N N . VAL B 1 253 ? 3.197 -37.344 -23.922 1 97.94 253 VAL B N 1
ATOM 5561 C CA . VAL B 1 253 ? 3.955 -38.562 -23.656 1 97.94 253 VAL B CA 1
ATOM 5562 C C . VAL B 1 253 ? 3.238 -39.375 -22.578 1 97.94 253 VAL B C 1
ATOM 5564 O O . VAL B 1 253 ? 3.078 -40.594 -22.734 1 97.94 253 VAL B O 1
ATOM 5567 N N . VAL B 1 254 ? 2.809 -38.75 -21.562 1 98.19 254 VAL B N 1
ATOM 5568 C CA . VAL B 1 254 ? 2.09 -39.406 -20.469 1 98.19 254 VAL B CA 1
ATOM 5569 C C . VAL B 1 254 ? 0.833 -40.094 -21.016 1 98.19 254 VAL B C 1
ATOM 5571 O O . VAL B 1 254 ? 0.535 -41.219 -20.656 1 98.19 254 VAL B O 1
ATOM 5574 N N . CYS B 1 255 ? 0.111 -39.438 -21.891 1 98.31 255 CYS B N 1
ATOM 5575 C CA . CYS B 1 255 ? -1.189 -39.906 -22.359 1 98.31 255 CYS B CA 1
ATOM 5576 C C . CYS B 1 255 ? -1.038 -41.125 -23.297 1 98.31 255 CYS B C 1
ATOM 5578 O O . CYS B 1 255 ? -2.01 -41.812 -23.562 1 98.31 255 CYS B O 1
ATOM 5580 N N . GLN B 1 256 ? 0.133 -41.406 -23.734 1 97.5 256 GLN B N 1
ATOM 5581 C CA . GLN B 1 256 ? 0.366 -42.625 -24.531 1 97.5 256 GLN B CA 1
ATOM 5582 C C . GLN B 1 256 ? 0.111 -43.875 -23.688 1 97.5 256 GLN B C 1
ATOM 5584 O O . GLN B 1 256 ? -0.179 -44.938 -24.25 1 97.5 256 GLN B O 1
ATOM 5589 N N . TYR B 1 257 ? 0.178 -43.719 -22.391 1 97.56 257 TYR B N 1
ATOM 5590 C CA . TYR B 1 257 ? -0.022 -44.875 -21.516 1 97.56 257 TYR B CA 1
ATOM 5591 C C . TYR B 1 257 ? -1.481 -44.969 -21.094 1 97.56 257 TYR B C 1
ATOM 5593 O O . TYR B 1 257 ? -1.867 -45.938 -20.422 1 97.56 257 TYR B O 1
ATOM 5601 N N . PHE B 1 258 ? -2.264 -44 -21.438 1 97.88 258 PHE B N 1
ATOM 5602 C CA . PHE B 1 258 ? -3.67 -43.938 -21.062 1 97.88 258 PHE B CA 1
ATOM 5603 C C . PHE B 1 258 ? -4.566 -43.969 -22.297 1 97.88 258 PHE B C 1
ATOM 5605 O O . PHE B 1 258 ? -5.504 -43.156 -22.391 1 97.88 258 PHE B O 1
ATOM 5612 N N . LYS B 1 259 ? -4.348 -44.844 -23.188 1 95.06 259 LYS B N 1
ATOM 5613 C CA . LYS B 1 259 ? -5.043 -44.844 -24.469 1 95.06 259 LYS B CA 1
ATOM 5614 C C . LYS B 1 259 ? -6.406 -45.531 -24.344 1 95.06 259 LYS B C 1
ATOM 5616 O O . LYS B 1 259 ? -7.32 -45.25 -25.125 1 95.06 259 LYS B O 1
ATOM 5621 N N . ASP B 1 260 ? -6.535 -46.5 -23.375 1 95.5 260 ASP B N 1
ATOM 5622 C CA . ASP B 1 260 ? -7.781 -47.25 -23.188 1 95.5 260 ASP B CA 1
ATOM 5623 C C . ASP B 1 260 ? -8.195 -47.281 -21.719 1 95.5 260 ASP B C 1
ATOM 5625 O O . ASP B 1 260 ? -7.551 -47.938 -20.906 1 95.5 260 ASP B O 1
ATOM 5629 N N . PRO B 1 261 ? -9.273 -46.594 -21.406 1 94.88 261 PRO B N 1
ATOM 5630 C CA . PRO B 1 261 ? -9.711 -46.594 -20.016 1 94.88 261 PRO B CA 1
ATOM 5631 C C . PRO B 1 261 ? -10.344 -47.906 -19.578 1 94.88 261 PRO B C 1
ATOM 5633 O O . PRO B 1 261 ? -10.57 -48.125 -18.375 1 94.88 261 PRO B O 1
ATOM 5636 N N . LYS B 1 262 ? -10.656 -48.844 -20.422 1 96.38 262 LYS B N 1
ATOM 5637 C CA . LYS B 1 262 ? -11.414 -50.062 -20.109 1 96.38 262 LYS B CA 1
ATOM 5638 C C . LYS B 1 262 ? -10.484 -51.25 -19.828 1 96.38 262 LYS B C 1
ATOM 5640 O O . LYS B 1 262 ? -10.938 -52.375 -19.656 1 96.38 262 LYS B O 1
ATOM 5645 N N . VAL B 1 263 ? -9.242 -51 -19.766 1 96.81 263 VAL B N 1
ATOM 5646 C CA . VAL B 1 263 ? -8.289 -52.062 -19.453 1 96.81 263 VAL B CA 1
ATOM 5647 C C . VAL B 1 263 ? -8.555 -52.625 -18.062 1 96.81 263 VAL B C 1
ATOM 5649 O O . VAL B 1 263 ? -9.328 -52.031 -17.297 1 96.81 263 VAL B O 1
ATOM 5652 N N . SER B 1 264 ? -7.949 -53.75 -17.766 1 96.56 264 SER B N 1
ATOM 5653 C CA . SER B 1 264 ? -8.109 -54.344 -16.438 1 96.56 264 SER B CA 1
ATOM 5654 C C . SER B 1 264 ? -7.523 -53.438 -15.359 1 96.56 264 SER B C 1
ATOM 5656 O O . SER B 1 264 ? -6.676 -52.594 -15.641 1 96.56 264 SER B O 1
ATOM 5658 N N . ASP B 1 265 ? -7.93 -53.594 -14.164 1 95.56 265 ASP B N 1
ATOM 5659 C CA . ASP B 1 265 ? -7.438 -52.812 -13.031 1 95.56 265 ASP B CA 1
ATOM 5660 C C . ASP B 1 265 ? -5.922 -52.938 -12.906 1 95.56 265 ASP B C 1
ATOM 5662 O O . ASP B 1 265 ? -5.234 -51.938 -12.688 1 95.56 265 ASP B O 1
ATOM 5666 N N . GLN B 1 266 ? -5.438 -54.125 -13.023 1 94.81 266 GLN B N 1
ATOM 5667 C CA . GLN B 1 266 ? -4.004 -54.344 -12.883 1 94.81 266 GLN B CA 1
ATOM 5668 C C . GLN B 1 266 ? -3.223 -53.625 -13.977 1 94.81 266 GLN B C 1
ATOM 5670 O O . GLN B 1 266 ? -2.199 -53 -13.695 1 94.81 266 GLN B O 1
ATOM 5675 N N . LEU B 1 267 ? -3.754 -53.719 -15.156 1 97 267 LEU B N 1
ATOM 5676 C CA . LEU B 1 267 ? -3.078 -53.062 -16.266 1 97 267 LEU B CA 1
ATOM 5677 C C . LEU B 1 267 ? -3.146 -51.562 -16.125 1 97 267 LEU B C 1
ATOM 5679 O O . LEU B 1 267 ? -2.203 -50.844 -16.484 1 97 267 LEU B O 1
ATOM 5683 N N . LEU B 1 268 ? -4.258 -51.062 -15.625 1 97.75 268 LEU B N 1
ATOM 5684 C CA . LEU B 1 268 ? -4.398 -49.625 -15.422 1 97.75 268 LEU B CA 1
ATOM 5685 C C . LEU B 1 268 ? -3.371 -49.125 -14.422 1 97.75 268 LEU B C 1
ATOM 5687 O O . LEU B 1 268 ? -2.814 -48.031 -14.594 1 97.75 268 LEU B O 1
ATOM 5691 N N . VAL B 1 269 ? -3.137 -49.844 -13.352 1 97.62 269 VAL B N 1
ATOM 5692 C CA . VAL B 1 269 ? -2.15 -49.469 -12.352 1 97.62 269 VAL B CA 1
ATOM 5693 C C . VAL B 1 269 ? -0.75 -49.5 -12.961 1 97.62 269 VAL B C 1
ATOM 5695 O O . VAL B 1 269 ? 0.087 -48.656 -12.672 1 97.62 269 VAL B O 1
ATOM 5698 N N . GLN B 1 270 ? -0.491 -50.5 -13.812 1 96.94 270 GLN B N 1
ATOM 5699 C CA . GLN B 1 270 ? 0.788 -50.562 -14.516 1 96.94 270 GLN B CA 1
ATOM 5700 C C . GLN B 1 270 ? 0.965 -49.344 -15.438 1 96.94 270 GLN B C 1
ATOM 5702 O O . GLN B 1 270 ? 2.055 -48.781 -15.516 1 96.94 270 GLN B O 1
ATOM 5707 N N . ASN B 1 271 ? -0.103 -49 -16.156 1 97.88 271 ASN B N 1
ATOM 5708 C CA . ASN B 1 271 ? -0.083 -47.812 -17 1 97.88 271 ASN B CA 1
ATOM 5709 C C . ASN B 1 271 ? 0.162 -46.562 -16.172 1 97.88 271 ASN B C 1
ATOM 5711 O O . ASN B 1 271 ? 0.883 -45.656 -16.594 1 97.88 271 ASN B O 1
ATOM 5715 N N . LEU B 1 272 ? -0.511 -46.5 -15.023 1 98 272 LEU B N 1
ATOM 5716 C CA . LEU B 1 272 ? -0.322 -45.406 -14.109 1 98 272 LEU B CA 1
ATOM 5717 C C . LEU B 1 272 ? 1.143 -45.25 -13.703 1 98 272 LEU B C 1
ATOM 5719 O O . LEU B 1 272 ? 1.688 -44.156 -13.68 1 98 272 LEU B O 1
ATOM 5723 N N . PHE B 1 273 ? 1.761 -46.344 -13.391 1 97.19 273 PHE B N 1
ATOM 5724 C CA . PHE B 1 273 ? 3.178 -46.344 -13.039 1 97.19 273 PHE B CA 1
ATOM 5725 C C . PHE B 1 273 ? 4.016 -45.812 -14.188 1 97.19 273 PHE B C 1
ATOM 5727 O O . PHE B 1 273 ? 4.898 -44.969 -13.977 1 97.19 273 PHE B O 1
ATOM 5734 N N . GLN B 1 274 ? 3.773 -46.25 -15.414 1 96.69 274 GLN B N 1
ATOM 5735 C CA . GLN B 1 274 ? 4.52 -45.781 -16.578 1 96.69 274 GLN B CA 1
ATOM 5736 C C . GLN B 1 274 ? 4.344 -44.281 -16.781 1 96.69 274 GLN B C 1
ATOM 5738 O O . GLN B 1 274 ? 5.301 -43.562 -17.109 1 96.69 274 GLN B O 1
ATOM 5743 N N . ALA B 1 275 ? 3.141 -43.875 -16.609 1 97.56 275 ALA B N 1
ATOM 5744 C CA . ALA B 1 275 ? 2.836 -42.438 -16.734 1 97.56 275 ALA B CA 1
ATOM 5745 C C . ALA B 1 275 ? 3.584 -41.625 -15.68 1 97.56 275 ALA B C 1
ATOM 5747 O O . ALA B 1 275 ? 4.195 -40.594 -16 1 97.56 275 ALA B O 1
ATOM 5748 N N . LEU B 1 276 ? 3.523 -42 -14.391 1 96.88 276 LEU B N 1
ATOM 5749 C CA . LEU B 1 276 ? 4.215 -41.344 -13.297 1 96.88 276 LEU B CA 1
ATOM 5750 C C . LEU B 1 276 ? 5.723 -41.344 -13.531 1 96.88 276 LEU B C 1
ATOM 5752 O O . LEU B 1 276 ? 6.41 -40.375 -13.164 1 96.88 276 LEU B O 1
ATOM 5756 N N . ASN B 1 277 ? 6.211 -42.344 -14.156 1 95 277 ASN B N 1
ATOM 5757 C CA . ASN B 1 277 ? 7.633 -42.5 -14.438 1 95 277 ASN B CA 1
ATOM 5758 C C . ASN B 1 277 ? 8.109 -41.469 -15.445 1 95 277 ASN B C 1
ATOM 5760 O O . ASN B 1 277 ? 9.297 -41.125 -15.477 1 95 277 ASN B O 1
ATOM 5764 N N . VAL B 1 278 ? 7.215 -41.031 -16.297 1 95.5 278 VAL B N 1
ATOM 5765 C CA . VAL B 1 278 ? 7.574 -39.938 -17.219 1 95.5 278 VAL B CA 1
ATOM 5766 C C . VAL B 1 278 ? 8 -38.719 -16.422 1 95.5 278 VAL B C 1
ATOM 5768 O O . VAL B 1 278 ? 9 -38.062 -16.75 1 95.5 278 VAL B O 1
ATOM 5771 N N . TYR B 1 279 ? 7.277 -38.375 -15.359 1 94.88 279 TYR B N 1
ATOM 5772 C CA . TYR B 1 279 ? 7.559 -37.188 -14.562 1 94.88 279 TYR B CA 1
ATOM 5773 C C . TYR B 1 279 ? 8.758 -37.406 -13.648 1 94.88 279 TYR B C 1
ATOM 5775 O O . TYR B 1 279 ? 9.602 -36.531 -13.492 1 94.88 279 TYR B O 1
ATOM 5783 N N . TYR B 1 280 ? 8.883 -38.531 -13.062 1 94.12 280 TYR B N 1
ATOM 5784 C CA . TYR B 1 280 ? 9.836 -38.719 -11.977 1 94.12 280 TYR B CA 1
ATOM 5785 C C . TYR B 1 280 ? 11.094 -39.438 -12.461 1 94.12 280 TYR B C 1
ATOM 5787 O O . TYR B 1 280 ? 12.125 -39.406 -11.789 1 94.12 280 TYR B O 1
ATOM 5795 N N . ASN B 1 281 ? 11.062 -40.031 -13.656 1 92.69 281 ASN B N 1
ATOM 5796 C CA . ASN B 1 281 ? 12.203 -40.844 -14.07 1 92.69 281 ASN B CA 1
ATOM 5797 C C . ASN B 1 281 ? 12.398 -40.781 -15.586 1 92.69 281 ASN B C 1
ATOM 5799 O O . ASN B 1 281 ? 12.703 -41.812 -16.203 1 92.69 281 ASN B O 1
ATOM 5803 N N . TYR B 1 282 ? 12.086 -39.688 -16.141 1 88.56 282 TYR B N 1
ATOM 5804 C CA . TYR B 1 282 ? 12.305 -39.531 -17.578 1 88.56 282 TYR B CA 1
ATOM 5805 C C . TYR B 1 282 ? 13.766 -39.812 -17.938 1 88.56 282 TYR B C 1
ATOM 5807 O O . TYR B 1 282 ? 14.07 -40.281 -19.016 1 88.56 282 TYR B O 1
ATOM 5815 N N . SER B 1 283 ? 14.672 -39.5 -17.031 1 86.44 283 SER B N 1
ATOM 5816 C CA . SER B 1 283 ? 16.094 -39.719 -17.234 1 86.44 283 SER B CA 1
ATOM 5817 C C . SER B 1 283 ? 16.422 -41.219 -17.219 1 86.44 283 SER B C 1
ATOM 5819 O O . SER B 1 283 ? 17.453 -41.656 -17.75 1 86.44 283 SER B O 1
ATOM 5821 N N . GLY B 1 284 ? 15.625 -42 -16.516 1 88.19 284 GLY B N 1
ATOM 5822 C CA . GLY B 1 284 ? 15.836 -43.438 -16.406 1 88.19 284 GLY B CA 1
ATOM 5823 C C . GLY B 1 284 ? 16.766 -43.812 -15.281 1 88.19 284 GLY B C 1
ATOM 5824 O O . GLY B 1 284 ? 17.125 -44.969 -15.125 1 88.19 284 GLY B O 1
ATOM 5825 N N . GLN B 1 285 ? 17.094 -42.906 -14.461 1 88.69 285 GLN B N 1
ATOM 5826 C CA . GLN B 1 285 ? 18.125 -43.156 -13.469 1 88.69 285 GLN B CA 1
ATOM 5827 C C . GLN B 1 285 ? 17.516 -43.469 -12.094 1 88.69 285 GLN B C 1
ATOM 5829 O O . GLN B 1 285 ? 18.219 -43.938 -11.188 1 88.69 285 GLN B O 1
ATOM 5834 N N . VAL B 1 286 ? 16.297 -43.25 -11.93 1 89.81 286 VAL B N 1
ATOM 5835 C CA . VAL B 1 286 ? 15.648 -43.375 -10.625 1 89.81 286 VAL B CA 1
ATOM 5836 C C . VAL B 1 286 ? 15.195 -44.812 -10.43 1 89.81 286 VAL B C 1
ATOM 5838 O O . VAL B 1 286 ? 14.594 -45.438 -11.32 1 89.81 286 VAL B O 1
ATOM 5841 N N . LYS B 1 287 ? 15.477 -45.469 -9.234 1 92.31 287 LYS B N 1
ATOM 5842 C CA . LYS B 1 287 ? 15.211 -46.875 -8.977 1 92.31 287 LYS B CA 1
ATOM 5843 C C . LYS B 1 287 ? 13.812 -47.094 -8.398 1 92.31 287 LYS B C 1
ATOM 5845 O O . LYS B 1 287 ? 13.219 -48.156 -8.547 1 92.31 287 LYS B O 1
ATOM 5850 N N . CYS B 1 288 ? 13.359 -46.125 -7.688 1 94.06 288 CYS B N 1
ATOM 5851 C CA . CYS B 1 288 ? 12.039 -46.156 -7.07 1 94.06 288 CYS B CA 1
ATOM 5852 C C . CYS B 1 288 ? 11.414 -44.781 -7.016 1 94.06 288 CYS B C 1
ATOM 5854 O O . CYS B 1 288 ? 12.109 -43.781 -7.156 1 94.06 288 CYS B O 1
ATOM 5856 N N . LEU B 1 289 ? 10.133 -44.75 -6.918 1 94.12 289 LEU B N 1
ATOM 5857 C CA . LEU B 1 289 ? 9.43 -43.469 -6.84 1 94.12 289 LEU B CA 1
ATOM 5858 C C . LEU B 1 289 ? 9.25 -43.031 -5.391 1 94.12 289 LEU B C 1
ATOM 5860 O O . LEU B 1 289 ? 8.641 -43.75 -4.59 1 94.12 289 LEU B O 1
ATOM 5864 N N . ASN B 1 290 ? 9.766 -41.938 -5.043 1 91.69 290 ASN B N 1
ATOM 5865 C CA . ASN B 1 290 ? 9.648 -41.344 -3.713 1 91.69 290 ASN B CA 1
ATOM 5866 C C . ASN B 1 290 ? 8.469 -40.375 -3.631 1 91.69 290 ASN B C 1
ATOM 5868 O O . ASN B 1 290 ? 8.484 -39.312 -4.238 1 91.69 290 ASN B O 1
ATOM 5872 N N . ILE B 1 291 ? 7.516 -40.688 -2.869 1 90.25 291 ILE B N 1
ATOM 5873 C CA . ILE B 1 291 ? 6.254 -39.938 -2.893 1 90.25 291 ILE B CA 1
ATOM 5874 C C . ILE B 1 291 ? 6.336 -38.75 -1.934 1 90.25 291 ILE B C 1
ATOM 5876 O O . ILE B 1 291 ? 5.348 -38.031 -1.737 1 90.25 291 ILE B O 1
ATOM 5880 N N . SER B 1 292 ? 7.5 -38.438 -1.332 1 82.88 292 SER B N 1
ATOM 5881 C CA . SER B 1 292 ? 7.641 -37.344 -0.381 1 82.88 292 SER B CA 1
ATOM 5882 C C . SER B 1 292 ? 8.031 -36.031 -1.085 1 82.88 292 SER B C 1
ATOM 5884 O O . SER B 1 292 ? 7.996 -34.969 -0.485 1 82.88 292 SER B O 1
ATOM 5886 N N . GLU B 1 293 ? 8.43 -36.094 -2.312 1 79.19 293 GLU B N 1
ATOM 5887 C CA . GLU B 1 293 ? 8.836 -34.906 -3.041 1 79.19 293 GLU B CA 1
ATOM 5888 C C . GLU B 1 293 ? 8.211 -34.875 -4.434 1 79.19 293 GLU B C 1
ATOM 5890 O O . GLU B 1 293 ? 8.094 -35.906 -5.098 1 79.19 293 GLU B O 1
ATOM 5895 N N . THR B 1 294 ? 7.812 -33.688 -4.871 1 76.25 294 THR B N 1
ATOM 5896 C CA . THR B 1 294 ? 7.195 -33.594 -6.188 1 76.25 294 THR B CA 1
ATOM 5897 C C . THR B 1 294 ? 7.914 -32.562 -7.047 1 76.25 294 THR B C 1
ATOM 5899 O O . THR B 1 294 ? 7.656 -32.438 -8.25 1 76.25 294 THR B O 1
ATOM 5902 N N . ALA B 1 295 ? 8.656 -31.703 -6.457 1 73.44 295 ALA B N 1
ATOM 5903 C CA . ALA B 1 295 ? 9.32 -30.641 -7.207 1 73.44 295 ALA B CA 1
ATOM 5904 C C . ALA B 1 295 ? 10.742 -30.422 -6.691 1 73.44 295 ALA B C 1
ATOM 5906 O O . ALA B 1 295 ? 11.164 -31.047 -5.723 1 73.44 295 ALA B O 1
ATOM 5907 N N . THR B 1 296 ? 11.391 -29.531 -7.426 1 75.31 296 THR B N 1
ATOM 5908 C CA . THR B 1 296 ? 12.773 -29.219 -7.098 1 75.31 296 THR B CA 1
ATOM 5909 C C . THR B 1 296 ? 12.875 -28.625 -5.695 1 75.31 296 THR B C 1
ATOM 5911 O O . THR B 1 296 ? 11.945 -27.969 -5.227 1 75.31 296 THR B O 1
ATOM 5914 N N . SER B 1 297 ? 14.008 -28.859 -5.148 1 75.31 297 SER B N 1
ATOM 5915 C CA . SER B 1 297 ? 14.297 -28.328 -3.822 1 75.31 297 SER B CA 1
ATOM 5916 C C . SER B 1 297 ? 14.586 -26.828 -3.879 1 75.31 297 SER B C 1
ATOM 5918 O O . SER B 1 297 ? 14.648 -26.156 -2.842 1 75.31 297 SER B O 1
ATOM 5920 N N . SER B 1 298 ? 14.672 -26.234 -5.035 1 73.75 298 SER B N 1
ATOM 5921 C CA . SER B 1 298 ? 14.945 -24.812 -5.191 1 73.75 298 SER B CA 1
ATOM 5922 C C . SER B 1 298 ? 13.734 -23.969 -4.812 1 73.75 298 SER B C 1
ATOM 5924 O O . SER B 1 298 ? 13.852 -22.766 -4.602 1 73.75 298 SER B O 1
ATOM 5926 N N . LEU B 1 299 ? 12.68 -24.578 -4.809 1 82.12 299 LEU B N 1
ATOM 5927 C CA . LEU B 1 299 ? 11.469 -23.906 -4.355 1 82.12 299 LEU B CA 1
ATOM 5928 C C . LEU B 1 299 ? 11.359 -23.953 -2.834 1 82.12 299 LEU B C 1
ATOM 5930 O O . LEU B 1 299 ? 11.68 -24.969 -2.213 1 82.12 299 LEU B O 1
ATOM 5934 N N . GLY B 1 300 ? 11.008 -22.781 -2.244 1 81.88 300 GLY B N 1
ATOM 5935 C CA . GLY B 1 300 ? 10.859 -22.703 -0.8 1 81.88 300 GLY B CA 1
ATOM 5936 C C . GLY B 1 300 ? 9.5 -23.156 -0.312 1 81.88 300 GLY B C 1
ATOM 5937 O O . GLY B 1 300 ? 8.609 -22.328 -0.079 1 81.88 300 GLY B O 1
ATOM 5938 N N . SER B 1 301 ? 9.391 -24.375 -0.013 1 86.5 301 SER B N 1
ATOM 5939 C CA . SER B 1 301 ? 8.102 -24.969 0.327 1 86.5 301 SER B CA 1
ATOM 5940 C C . SER B 1 301 ? 7.613 -24.484 1.689 1 86.5 301 SER B C 1
ATOM 5942 O O . SER B 1 301 ? 6.418 -24.266 1.887 1 86.5 301 SER B O 1
ATOM 5944 N N . LEU B 1 302 ? 8.531 -24.266 2.572 1 90.75 302 LEU B N 1
ATOM 5945 C CA . LEU B 1 302 ? 8.141 -23.828 3.91 1 90.75 302 LEU B CA 1
ATOM 5946 C C . LEU B 1 302 ? 7.551 -22.422 3.877 1 90.75 302 LEU B C 1
ATOM 5948 O O . LEU B 1 302 ? 6.484 -22.188 4.445 1 90.75 302 LEU B O 1
ATOM 5952 N N . GLY B 1 303 ? 8.297 -21.531 3.221 1 95.25 303 GLY B N 1
ATOM 5953 C CA . GLY B 1 303 ? 7.801 -20.172 3.104 1 95.25 303 GLY B CA 1
ATOM 5954 C C . GLY B 1 303 ? 6.445 -20.094 2.43 1 95.25 303 GLY B C 1
ATOM 5955 O O . GLY B 1 303 ? 5.551 -19.375 2.902 1 95.25 303 GLY B O 1
ATOM 5956 N N . TRP B 1 304 ? 6.355 -20.812 1.405 1 96.19 304 TRP B N 1
ATOM 5957 C CA . TRP B 1 304 ? 5.102 -20.781 0.66 1 96.19 304 TRP B CA 1
ATOM 5958 C C . TRP B 1 304 ? 3.961 -21.375 1.484 1 96.19 304 TRP B C 1
ATOM 5960 O O . TRP B 1 304 ? 2.836 -20.859 1.446 1 96.19 304 TRP B O 1
ATOM 5970 N N . SER B 1 305 ? 4.215 -22.484 2.152 1 95.31 305 SER B N 1
ATOM 5971 C CA . SER B 1 305 ? 3.205 -23.078 3.02 1 95.31 305 SER B CA 1
ATOM 5972 C C . SER B 1 305 ? 2.691 -22.078 4.047 1 95.31 305 SER B C 1
ATOM 5974 O O . SER B 1 305 ? 1.495 -22.031 4.34 1 95.31 305 SER B O 1
ATOM 5976 N N . TYR B 1 306 ? 3.576 -21.25 4.605 1 97.56 306 TYR B N 1
ATOM 5977 C CA . TYR B 1 306 ? 3.176 -20.219 5.562 1 97.56 306 TYR B CA 1
ATOM 5978 C C . TYR B 1 306 ? 2.311 -19.156 4.895 1 97.56 306 TYR B C 1
ATOM 5980 O O . TYR B 1 306 ? 1.27 -18.781 5.43 1 97.56 306 TYR B O 1
ATOM 5988 N N . GLN B 1 307 ? 2.744 -18.672 3.742 1 98 307 GLN B N 1
ATOM 5989 C CA . GLN B 1 307 ? 1.968 -17.656 3.051 1 98 307 GLN B CA 1
ATOM 5990 C C . GLN B 1 307 ? 0.586 -18.172 2.666 1 98 307 GLN B C 1
ATOM 5992 O O . GLN B 1 307 ? -0.393 -17.438 2.68 1 98 307 GLN B O 1
ATOM 5997 N N . ALA B 1 308 ? 0.536 -19.453 2.342 1 97.31 308 ALA B N 1
ATOM 5998 C CA . ALA B 1 308 ? -0.734 -20.094 1.999 1 97.31 308 ALA B CA 1
ATOM 5999 C C . ALA B 1 308 ? -1.633 -20.219 3.227 1 97.31 308 ALA B C 1
ATOM 6001 O O . ALA B 1 308 ? -2.834 -20.453 3.1 1 97.31 308 ALA B O 1
ATOM 6002 N N . CYS B 1 309 ? -1.08 -20 4.406 1 97.5 309 CYS B N 1
ATOM 6003 C CA . CYS B 1 309 ? -1.831 -20.062 5.656 1 97.5 309 CYS B CA 1
ATOM 6004 C C . CYS B 1 309 ? -2.162 -18.672 6.172 1 97.5 309 CYS B C 1
ATOM 6006 O O . CYS B 1 309 ? -2.883 -18.531 7.16 1 97.5 309 CYS B O 1
ATOM 6008 N N . THR B 1 310 ? -1.638 -17.641 5.477 1 98.06 310 THR B N 1
ATOM 6009 C CA . THR B 1 310 ? -1.831 -16.297 6.008 1 98.06 310 THR B CA 1
ATOM 6010 C C . THR B 1 310 ? -2.584 -15.422 5.004 1 98.06 310 THR B C 1
ATOM 6012 O O . THR B 1 310 ? -3.801 -15.25 5.113 1 98.06 310 THR B O 1
ATOM 6015 N N . GLU B 1 311 ? -1.934 -15.062 3.926 1 97.75 311 GLU B N 1
ATOM 6016 C CA . GLU B 1 311 ? -2.561 -14.086 3.043 1 97.75 311 GLU B CA 1
ATOM 6017 C C . GLU B 1 311 ? -2.904 -14.703 1.691 1 97.75 311 GLU B C 1
ATOM 6019 O O . GLU B 1 311 ? -3.869 -14.289 1.042 1 97.75 311 GLU B O 1
ATOM 6024 N N . ILE B 1 312 ? -2.105 -15.703 1.21 1 98.12 312 ILE B N 1
ATOM 6025 C CA . ILE B 1 312 ? -2.316 -16.266 -0.117 1 98.12 312 ILE B CA 1
ATOM 6026 C C . ILE B 1 312 ? -3.289 -17.438 -0.029 1 98.12 312 ILE B C 1
ATOM 6028 O O . ILE B 1 312 ? -2.9 -18.594 -0.234 1 98.12 312 ILE B O 1
ATOM 6032 N N . ILE B 1 313 ? -4.531 -17.141 0.243 1 98.25 313 ILE B N 1
ATOM 6033 C CA . ILE B 1 313 ? -5.57 -18.141 0.391 1 98.25 313 ILE B CA 1
ATOM 6034 C C . ILE B 1 313 ? -6.297 -18.344 -0.938 1 98.25 313 ILE B C 1
ATOM 6036 O O . ILE B 1 313 ? -7.125 -17.516 -1.327 1 98.25 313 ILE B O 1
ATOM 6040 N N . MET B 1 314 ? -6.047 -19.406 -1.569 1 97.94 314 MET B N 1
ATOM 6041 C CA . MET B 1 314 ? -6.598 -19.688 -2.891 1 97.94 314 MET B CA 1
ATOM 6042 C C . MET B 1 314 ? -7.512 -20.906 -2.852 1 97.94 314 MET B C 1
ATOM 6044 O O . MET B 1 314 ? -7.055 -22.016 -2.578 1 97.94 314 MET B O 1
ATOM 6048 N N . PRO B 1 315 ? -8.773 -20.781 -3.098 1 97.69 315 PRO B N 1
ATOM 6049 C CA . PRO B 1 315 ? -9.68 -21.922 -3.105 1 97.69 315 PRO B CA 1
ATOM 6050 C C . PRO B 1 315 ? -9.484 -22.828 -4.32 1 97.69 315 PRO B C 1
ATOM 6052 O O . PRO B 1 315 ? -9.414 -22.344 -5.453 1 97.69 315 PRO B O 1
ATOM 6055 N N . PHE B 1 316 ? -9.352 -24.062 -4.07 1 97.38 316 PHE B N 1
ATOM 6056 C CA . PHE B 1 316 ? -9.328 -25.109 -5.086 1 97.38 316 PHE B CA 1
ATOM 6057 C C . PHE B 1 316 ? -10.289 -26.234 -4.734 1 97.38 316 PHE B C 1
ATOM 6059 O O . PHE B 1 316 ? -10.398 -26.625 -3.566 1 97.38 316 PHE B O 1
ATOM 6066 N N . CYS B 1 317 ? -11.055 -26.656 -5.676 1 98 317 CYS B N 1
ATOM 6067 C CA . CYS B 1 317 ? -11.945 -27.781 -5.449 1 98 317 CYS B CA 1
ATOM 6068 C C . CYS B 1 317 ? -12.062 -28.641 -6.695 1 98 317 CYS B C 1
ATOM 6070 O O . CYS B 1 317 ? -11.617 -28.25 -7.773 1 98 317 CYS B O 1
ATOM 6072 N N . THR B 1 318 ? -12.461 -29.844 -6.508 1 98.38 318 THR B N 1
ATOM 6073 C CA . THR B 1 318 ? -12.719 -30.812 -7.566 1 98.38 318 THR B CA 1
ATOM 6074 C C . THR B 1 318 ? -14.078 -31.484 -7.359 1 98.38 318 THR B C 1
ATOM 6076 O O . THR B 1 318 ? -14.516 -31.672 -6.223 1 98.38 318 THR B O 1
ATOM 6079 N N . ASN B 1 319 ? -14.734 -31.828 -8.469 1 97.25 319 ASN B N 1
ATOM 6080 C CA . ASN B 1 319 ? -16.047 -32.438 -8.32 1 97.25 319 ASN B CA 1
ATOM 6081 C C . ASN B 1 319 ? -16.094 -33.844 -8.977 1 97.25 319 ASN B C 1
ATOM 6083 O O . ASN B 1 319 ? -17.078 -34.562 -8.852 1 97.25 319 ASN B O 1
ATOM 6087 N N . GLY B 1 320 ? -15.094 -34.25 -9.703 1 96.56 320 GLY B N 1
ATOM 6088 C CA . GLY B 1 320 ? -15.031 -35.562 -10.336 1 96.56 320 GLY B CA 1
ATOM 6089 C C . GLY B 1 320 ? -15.875 -35.656 -11.594 1 96.56 320 GLY B C 1
ATOM 6090 O O . GLY B 1 320 ? -16.016 -36.75 -12.18 1 96.56 320 GLY B O 1
ATOM 6091 N N . VAL B 1 321 ? -16.438 -34.594 -11.93 1 95.75 321 VAL B N 1
ATOM 6092 C CA . VAL B 1 321 ? -17.297 -34.531 -13.109 1 95.75 321 VAL B CA 1
ATOM 6093 C C . VAL B 1 321 ? -16.672 -33.625 -14.172 1 95.75 321 VAL B C 1
ATOM 6095 O O . VAL B 1 321 ? -16.375 -34.094 -15.273 1 95.75 321 VAL B O 1
ATOM 6098 N N . ASP B 1 322 ? -16.438 -32.406 -13.875 1 96 322 ASP B N 1
ATOM 6099 C CA . ASP B 1 322 ? -15.844 -31.438 -14.781 1 96 322 ASP B CA 1
ATOM 6100 C C . ASP B 1 322 ? -14.32 -31.562 -14.805 1 96 322 ASP B C 1
ATOM 6102 O O . ASP B 1 322 ? -13.648 -30.938 -15.625 1 96 322 ASP B O 1
ATOM 6106 N N . ASP B 1 323 ? -13.797 -32.375 -13.953 1 98.19 323 ASP B N 1
ATOM 6107 C CA . ASP B 1 323 ? -12.359 -32.594 -13.852 1 98.19 323 ASP B CA 1
ATOM 6108 C C . ASP B 1 323 ? -12.055 -34.094 -13.703 1 98.19 323 ASP B C 1
ATOM 6110 O O . ASP B 1 323 ? -12.961 -34.906 -13.555 1 98.19 323 ASP B O 1
ATOM 6114 N N . MET B 1 324 ? -10.766 -34.438 -13.781 1 98.62 324 MET B N 1
ATOM 6115 C CA . MET B 1 324 ? -10.359 -35.812 -13.789 1 98.62 324 MET B CA 1
ATOM 6116 C C . MET B 1 324 ? -9.898 -36.25 -12.398 1 98.62 324 MET B C 1
ATOM 6118 O O . MET B 1 324 ? -9.195 -37.25 -12.266 1 98.62 324 MET B O 1
ATOM 6122 N N . PHE B 1 325 ? -10.25 -35.5 -11.375 1 98.69 325 PHE B N 1
ATOM 6123 C CA . PHE B 1 325 ? -9.766 -35.75 -10.023 1 98.69 325 PHE B CA 1
ATOM 6124 C C . PHE B 1 325 ? -10.891 -36.312 -9.141 1 98.69 325 PHE B C 1
ATOM 6126 O O . PHE B 1 325 ? -12.047 -36.344 -9.562 1 98.69 325 PHE B O 1
ATOM 6133 N N . GLU B 1 326 ? -10.508 -36.75 -7.895 1 97.62 326 GLU B N 1
ATOM 6134 C CA . GLU B 1 326 ? -11.531 -37.125 -6.926 1 97.62 326 GLU B CA 1
ATOM 6135 C C . GLU B 1 326 ? -12.242 -35.906 -6.352 1 97.62 326 GLU B C 1
ATOM 6137 O O . GLU B 1 326 ? -11.625 -34.875 -6.176 1 97.62 326 GLU B O 1
ATOM 6142 N N . PRO B 1 327 ? -13.547 -36.094 -6.059 1 97.5 327 PRO B N 1
ATOM 6143 C CA . PRO B 1 327 ? -14.273 -34.969 -5.5 1 97.5 327 PRO B CA 1
ATOM 6144 C C . PRO B 1 327 ? -13.688 -34.469 -4.18 1 97.5 327 PRO B C 1
ATOM 6146 O O . PRO B 1 327 ? -13.398 -35.281 -3.291 1 97.5 327 PRO B O 1
ATOM 6149 N N . ARG B 1 328 ? -13.477 -33.312 -4.125 1 96.94 328 ARG B N 1
ATOM 6150 C CA . ARG B 1 328 ? -13.016 -32.625 -2.918 1 96.94 328 ARG B CA 1
ATOM 6151 C C . ARG B 1 328 ? -13.539 -31.188 -2.865 1 96.94 328 ARG B C 1
ATOM 6153 O O . ARG B 1 328 ? -13.211 -30.375 -3.729 1 96.94 328 ARG B O 1
ATOM 6160 N N . SER B 1 329 ? -14.273 -30.812 -1.822 1 97 329 SER B N 1
ATOM 6161 C CA . SER B 1 329 ? -14.82 -29.469 -1.666 1 97 329 SER B CA 1
ATOM 6162 C C . SER B 1 329 ? -13.812 -28.531 -1.008 1 97 329 SER B C 1
ATOM 6164 O O . SER B 1 329 ? -12.906 -28.984 -0.303 1 97 329 SER B O 1
ATOM 6166 N N . TRP B 1 330 ? -13.938 -27.281 -1.349 1 96.81 330 TRP B N 1
ATOM 6167 C CA . TRP B 1 330 ? -13.172 -26.281 -0.634 1 96.81 330 TRP B CA 1
ATOM 6168 C C . TRP B 1 330 ? -13.703 -26.094 0.783 1 96.81 330 TRP B C 1
ATOM 6170 O O . TRP B 1 330 ? -14.898 -25.875 0.98 1 96.81 330 TRP B O 1
ATOM 6180 N N . ASP B 1 331 ? -12.883 -26.172 1.753 1 97 331 ASP B N 1
ATOM 6181 C CA . ASP B 1 331 ? -13.25 -26.047 3.158 1 97 331 ASP B CA 1
ATOM 6182 C C . ASP B 1 331 ? -12.305 -25.094 3.893 1 97 331 ASP B C 1
ATOM 6184 O O . ASP B 1 331 ? -11.273 -25.516 4.41 1 97 331 ASP B O 1
ATOM 6188 N N . LEU B 1 332 ? -12.688 -23.891 4.027 1 97 332 LEU B N 1
ATOM 6189 C CA . LEU B 1 332 ? -11.859 -22.875 4.648 1 97 332 LEU B CA 1
ATOM 6190 C C . LEU B 1 332 ? -11.625 -23.188 6.125 1 97 332 LEU B C 1
ATOM 6192 O O . LEU B 1 332 ? -10.555 -22.906 6.664 1 97 332 LEU B O 1
ATOM 6196 N N . GLU B 1 333 ? -12.625 -23.688 6.809 1 97.62 333 GLU B N 1
ATOM 6197 C CA . GLU B 1 333 ? -12.484 -24.016 8.227 1 97.62 333 GLU B CA 1
ATOM 6198 C C . GLU B 1 333 ? -11.422 -25.094 8.445 1 97.62 333 GLU B C 1
ATOM 6200 O O . GLU B 1 333 ? -10.617 -24.984 9.375 1 97.62 333 GLU B O 1
ATOM 6205 N N . GLU B 1 334 ? -11.484 -26.062 7.613 1 97 334 GLU B N 1
ATOM 6206 C CA . GLU B 1 334 ? -10.477 -27.109 7.699 1 97 334 GLU B CA 1
ATOM 6207 C C . GLU B 1 334 ? -9.078 -26.547 7.465 1 97 334 GLU B C 1
ATOM 6209 O O . GLU B 1 334 ? -8.141 -26.859 8.203 1 97 334 GLU B O 1
ATOM 6214 N N . LEU B 1 335 ? -8.922 -25.781 6.434 1 97.19 335 LEU B N 1
ATOM 6215 C CA . LEU B 1 335 ? -7.637 -25.156 6.156 1 97.19 335 LEU B CA 1
ATOM 6216 C C . LEU B 1 335 ? -7.168 -24.328 7.348 1 97.19 335 LEU B C 1
ATOM 6218 O O . LEU B 1 335 ? -5.996 -24.375 7.723 1 97.19 335 LEU B O 1
ATOM 6222 N N . SER B 1 336 ? -8.102 -23.547 7.871 1 97.81 336 SER B N 1
ATOM 6223 C CA . SER B 1 336 ? -7.789 -22.688 9.008 1 97.81 336 SER B CA 1
ATOM 6224 C C . SER B 1 336 ? -7.293 -23.5 10.195 1 97.81 336 SER B C 1
ATOM 6226 O O . SER B 1 336 ? -6.309 -23.125 10.844 1 97.81 336 SER B O 1
ATOM 6228 N N . ASP B 1 337 ? -7.934 -24.594 10.5 1 98.06 337 ASP B N 1
ATOM 6229 C CA . ASP B 1 337 ? -7.531 -25.453 11.609 1 98.06 337 ASP B CA 1
ATOM 6230 C C . ASP B 1 337 ? -6.152 -26.062 11.359 1 98.06 337 ASP B C 1
ATOM 6232 O O . ASP B 1 337 ? -5.328 -26.125 12.273 1 98.06 337 ASP B O 1
ATOM 6236 N N . ASP B 1 338 ? -5.934 -26.484 10.133 1 96.88 338 ASP B N 1
ATOM 6237 C CA . ASP B 1 338 ? -4.633 -27.047 9.773 1 96.88 338 ASP B CA 1
ATOM 6238 C C . ASP B 1 338 ? -3.529 -26 9.906 1 96.88 338 ASP B C 1
ATOM 6240 O O . ASP B 1 338 ? -2.438 -26.297 10.391 1 96.88 338 ASP B O 1
ATOM 6244 N N . CYS B 1 339 ? -3.777 -24.797 9.445 1 97.25 339 CYS B N 1
ATOM 6245 C CA . CYS B 1 339 ? -2.814 -23.703 9.539 1 97.25 339 CYS B CA 1
ATOM 6246 C C . CYS B 1 339 ? -2.488 -23.375 10.992 1 97.25 339 CYS B C 1
ATOM 6248 O O . CYS B 1 339 ? -1.33 -23.141 11.328 1 97.25 339 CYS B O 1
ATOM 6250 N N . PHE B 1 340 ? -3.537 -23.359 11.828 1 97 340 PHE B N 1
ATOM 6251 C CA . PHE B 1 340 ? -3.32 -23.078 13.242 1 97 340 PHE B CA 1
ATOM 6252 C C . PHE B 1 340 ? -2.453 -24.141 13.891 1 97 340 PHE B C 1
ATOM 6254 O O . PHE B 1 340 ? -1.573 -23.844 14.695 1 97 340 PHE B O 1
ATOM 6261 N N . LYS B 1 341 ? -2.715 -25.359 13.523 1 96.88 341 LYS B N 1
ATOM 6262 C CA . LYS B 1 341 ? -1.936 -26.469 14.055 1 96.88 341 LYS B CA 1
ATOM 6263 C C . LYS B 1 341 ? -0.479 -26.391 13.609 1 96.88 341 LYS B C 1
ATOM 6265 O O . LYS B 1 341 ? 0.435 -26.625 14.398 1 96.88 341 LYS B O 1
ATOM 6270 N N . GLU B 1 342 ? -0.311 -26.047 12.344 1 95.62 342 GLU B N 1
ATOM 6271 C CA . GLU B 1 342 ? 1.023 -26.078 11.758 1 95.62 342 GLU B CA 1
ATOM 6272 C C . GLU B 1 342 ? 1.833 -24.844 12.133 1 95.62 342 GLU B C 1
ATOM 6274 O O . GLU B 1 342 ? 3.021 -24.953 12.445 1 95.62 342 GLU B O 1
ATOM 6279 N N . TRP B 1 343 ? 1.214 -23.656 12.078 1 96.56 343 TRP B N 1
ATOM 6280 C CA . TRP B 1 343 ? 1.999 -22.422 12.156 1 96.56 343 TRP B CA 1
ATOM 6281 C C . TRP B 1 343 ? 1.539 -21.547 13.32 1 96.56 343 TRP B C 1
ATOM 6283 O O . TRP B 1 343 ? 2.18 -20.547 13.641 1 96.56 343 TRP B O 1
ATOM 6293 N N . GLY B 1 344 ? 0.392 -21.891 13.914 1 96.19 344 GLY B N 1
ATOM 6294 C CA . GLY B 1 344 ? -0.153 -21.078 14.977 1 96.19 344 GLY B CA 1
ATOM 6295 C C . GLY B 1 344 ? -0.834 -19.812 14.477 1 96.19 344 GLY B C 1
ATOM 6296 O O . GLY B 1 344 ? -1.017 -18.859 15.227 1 96.19 344 GLY B O 1
ATOM 6297 N N . VAL B 1 345 ? -1.097 -19.781 13.164 1 97.38 345 VAL B N 1
ATOM 6298 C CA . VAL B 1 345 ? -1.75 -18.625 12.578 1 97.38 345 VAL B CA 1
ATOM 6299 C C . VAL B 1 345 ? -3.059 -19.031 11.914 1 97.38 345 VAL B C 1
ATOM 6301 O O . VAL B 1 345 ? -3.285 -20.219 11.664 1 97.38 345 VAL B O 1
ATOM 6304 N N . ARG B 1 346 ? -3.906 -18.109 11.688 1 96.81 346 ARG B N 1
ATOM 6305 C CA . ARG B 1 346 ? -5.152 -18.312 10.961 1 96.81 346 ARG B CA 1
ATOM 6306 C C . ARG B 1 346 ? -5.191 -17.469 9.688 1 96.81 346 ARG B C 1
ATOM 6308 O O . ARG B 1 346 ? -4.746 -16.328 9.688 1 96.81 346 ARG B O 1
ATOM 6315 N N . PRO B 1 347 ? -5.68 -18.016 8.633 1 97.19 347 PRO B N 1
ATOM 6316 C CA . PRO B 1 347 ? -5.723 -17.312 7.348 1 97.19 347 PRO B CA 1
ATOM 6317 C C . PRO B 1 347 ? -6.633 -16.094 7.375 1 97.19 347 PRO B C 1
ATOM 6319 O O . PRO B 1 347 ? -7.609 -16.062 8.125 1 97.19 347 PRO B O 1
ATOM 6322 N N . ARG B 1 348 ? -6.324 -15.109 6.625 1 96.75 348 ARG B N 1
ATOM 6323 C CA . ARG B 1 348 ? -7.191 -13.992 6.289 1 96.75 348 ARG B CA 1
ATOM 6324 C C . ARG B 1 348 ? -7.57 -14.016 4.809 1 96.75 348 ARG B C 1
ATOM 6326 O O . ARG B 1 348 ? -6.969 -13.305 3.998 1 96.75 348 ARG B O 1
ATOM 6333 N N . PRO B 1 349 ? -8.586 -14.695 4.477 1 96.12 349 PRO B N 1
ATOM 6334 C CA . PRO B 1 349 ? -8.883 -14.992 3.076 1 96.12 349 PRO B CA 1
ATOM 6335 C C . PRO B 1 349 ? -9.25 -13.75 2.27 1 96.12 349 PRO B C 1
ATOM 6337 O O . PRO B 1 349 ? -9.133 -13.75 1.041 1 96.12 349 PRO B O 1
ATOM 6340 N N . PHE B 1 350 ? -9.641 -12.602 2.953 1 96.06 350 PHE B N 1
ATOM 6341 C CA . PHE B 1 350 ? -10.117 -11.438 2.221 1 96.06 350 PHE B CA 1
ATOM 6342 C C . PHE B 1 350 ? -9.055 -10.344 2.201 1 96.06 350 PHE B C 1
ATOM 6344 O O . PHE B 1 350 ? -9.297 -9.25 1.684 1 96.06 350 PHE B O 1
ATOM 6351 N N . TRP B 1 351 ? -7.91 -10.594 2.715 1 97.56 351 TRP B N 1
ATOM 6352 C CA . TRP B 1 351 ? -6.906 -9.555 2.889 1 97.56 351 TRP B CA 1
ATOM 6353 C C . TRP B 1 351 ? -6.34 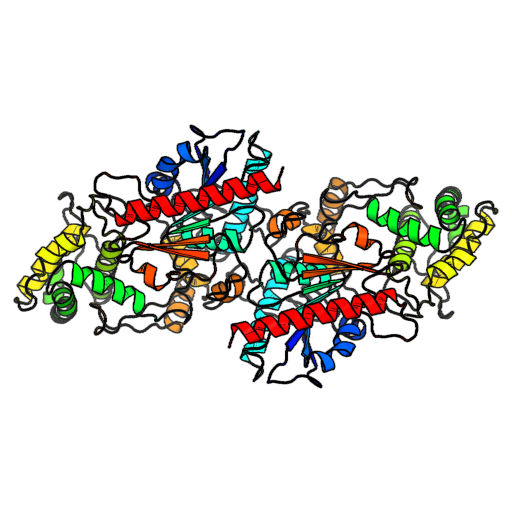-9.117 1.543 1 97.56 351 TRP B C 1
ATOM 6355 O O . TRP B 1 351 ? -6.188 -7.918 1.285 1 97.56 351 TRP B O 1
ATOM 6365 N N . ILE B 1 352 ? -6.059 -10.062 0.67 1 98.25 352 ILE B N 1
ATOM 6366 C CA . ILE B 1 352 ? -5.469 -9.75 -0.626 1 98.25 352 ILE B CA 1
ATOM 6367 C C . ILE B 1 352 ? -6.422 -8.859 -1.421 1 98.25 352 ILE B C 1
ATOM 6369 O O . ILE B 1 352 ? -5.992 -7.883 -2.043 1 98.25 352 ILE B O 1
ATOM 6373 N N . THR B 1 353 ? -7.715 -9.148 -1.395 1 97.56 353 THR B N 1
ATOM 6374 C CA . THR B 1 353 ? -8.664 -8.344 -2.156 1 97.56 353 THR B CA 1
ATOM 6375 C C . THR B 1 353 ? -8.875 -6.988 -1.49 1 97.56 353 THR B C 1
ATOM 6377 O O . THR B 1 353 ? -9.125 -5.988 -2.17 1 97.56 353 THR B O 1
ATOM 6380 N N . THR B 1 354 ? -8.734 -6.918 -0.18 1 98 354 THR B N 1
ATOM 6381 C CA . THR B 1 354 ? -8.805 -5.645 0.527 1 98 354 THR B CA 1
ATOM 6382 C C . THR B 1 354 ? -7.621 -4.754 0.154 1 98 354 THR B C 1
ATOM 6384 O O . THR B 1 354 ? -7.785 -3.555 -0.077 1 98 354 THR B O 1
ATOM 6387 N N . LEU B 1 355 ? -6.488 -5.383 0.061 1 98.19 355 LEU B N 1
ATOM 6388 C CA . LEU B 1 355 ? -5.242 -4.652 -0.15 1 98.19 355 LEU B CA 1
ATOM 6389 C C . LEU B 1 355 ? -5.074 -4.277 -1.619 1 98.19 355 LEU B C 1
ATOM 6391 O O . LEU B 1 355 ? -4.703 -3.146 -1.937 1 98.19 355 LEU B O 1
ATOM 6395 N N . TYR B 1 356 ? -5.395 -5.23 -2.553 1 98.38 356 TYR B N 1
ATOM 6396 C CA . TYR B 1 356 ? -4.984 -5.039 -3.939 1 98.38 356 TYR B CA 1
ATOM 6397 C C . TYR B 1 356 ? -6.195 -4.848 -4.844 1 98.38 356 TYR B C 1
ATOM 6399 O O . TYR B 1 356 ? -6.051 -4.559 -6.035 1 98.38 356 TYR B O 1
ATOM 6407 N N . GLY B 1 357 ? -7.426 -5.09 -4.379 1 97.69 357 GLY B N 1
ATOM 6408 C CA . GLY B 1 357 ? -8.602 -4.59 -5.074 1 97.69 357 GLY B CA 1
ATOM 6409 C C . GLY B 1 357 ? -9.32 -5.66 -5.879 1 97.69 357 GLY B C 1
ATOM 6410 O O . GLY B 1 357 ? -10.336 -5.387 -6.516 1 97.69 357 GLY B O 1
ATOM 6411 N N . GLY B 1 358 ? -8.789 -6.98 -5.883 1 97 358 GLY B N 1
ATOM 6412 C CA . GLY B 1 358 ? -9.422 -8.016 -6.684 1 97 358 GLY B CA 1
ATOM 6413 C C . GLY B 1 358 ? -9.578 -7.629 -8.141 1 97 358 GLY B C 1
ATOM 6414 O O . GLY B 1 358 ? -8.609 -7.219 -8.789 1 97 358 GLY B O 1
ATOM 6415 N N . LYS B 1 359 ? -10.805 -7.691 -8.617 1 97.38 359 LYS B N 1
ATOM 6416 C CA . LYS B 1 359 ? -11.047 -7.391 -10.023 1 97.38 359 LYS B CA 1
ATOM 6417 C C . LYS B 1 359 ? -11.18 -5.891 -10.25 1 97.38 359 LYS B C 1
ATOM 6419 O O . LYS B 1 359 ? -11.133 -5.426 -11.391 1 97.38 359 LYS B O 1
ATOM 6424 N N . ASN B 1 360 ? -11.32 -5.109 -9.18 1 96.44 360 ASN B N 1
ATOM 6425 C CA . ASN B 1 360 ? -11.469 -3.662 -9.289 1 96.44 360 ASN B CA 1
ATOM 6426 C C . ASN B 1 360 ? -10.109 -2.971 -9.375 1 96.44 360 ASN B C 1
ATOM 6428 O O . ASN B 1 360 ? -9.703 -2.27 -8.445 1 96.44 360 ASN B O 1
ATOM 6432 N N . ILE B 1 361 ? -9.477 -3.08 -10.594 1 97.81 361 ILE B N 1
ATOM 6433 C CA . ILE B 1 361 ? -8.125 -2.547 -10.711 1 97.81 361 ILE B CA 1
ATOM 6434 C C . ILE B 1 361 ? -8.055 -1.571 -11.883 1 97.81 361 ILE B C 1
ATOM 6436 O O . ILE B 1 361 ? -6.969 -1.236 -12.359 1 97.81 361 ILE B O 1
ATOM 6440 N N . SER B 1 362 ? -9.203 -1.039 -12.336 1 96.88 362 SER B N 1
ATOM 6441 C CA . SER B 1 362 ? -9.266 -0.219 -13.539 1 96.88 362 SER B CA 1
ATOM 6442 C C . SER B 1 362 ? -8.555 1.117 -13.336 1 96.88 362 SER B C 1
ATOM 6444 O O . SER B 1 362 ? -8.242 1.813 -14.305 1 96.88 362 SER B O 1
ATOM 6446 N N . SER B 1 363 ? -8.32 1.513 -12.055 1 96.19 363 SER B N 1
ATOM 6447 C CA . SER B 1 363 ? -7.656 2.777 -11.758 1 96.19 363 SER B CA 1
ATOM 6448 C C . SER B 1 363 ? -6.164 2.699 -12.07 1 96.19 363 SER B C 1
ATOM 6450 O O . SER B 1 363 ? -5.484 3.725 -12.141 1 96.19 363 SER B O 1
ATOM 6452 N N . HIS B 1 364 ? -5.605 1.498 -12.203 1 97.81 364 HIS B N 1
ATOM 6453 C CA . HIS B 1 364 ? -4.18 1.315 -12.461 1 97.81 364 HIS B CA 1
ATOM 6454 C C . HIS B 1 364 ? -3.891 1.31 -13.961 1 97.81 364 HIS B C 1
ATOM 6456 O O . HIS B 1 364 ? -4.816 1.306 -14.773 1 97.81 364 HIS B O 1
ATOM 6462 N N . ARG B 1 365 ? -2.574 1.38 -14.281 1 97.69 365 ARG B N 1
ATOM 6463 C CA . ARG B 1 365 ? -2.178 1.463 -15.688 1 97.69 365 ARG B CA 1
ATOM 6464 C C . ARG B 1 365 ? -0.873 0.713 -15.93 1 97.69 365 ARG B C 1
ATOM 6466 O O . ARG B 1 365 ? -0.113 0.456 -14.992 1 97.69 365 ARG B O 1
ATOM 6473 N N . ASN B 1 366 ? -0.646 0.364 -17.141 1 98.81 366 ASN B N 1
ATOM 6474 C CA . ASN B 1 366 ? 0.625 -0.128 -17.656 1 98.81 366 ASN B CA 1
ATOM 6475 C C . ASN B 1 366 ? 0.999 -1.475 -17.047 1 98.81 366 ASN B C 1
ATOM 6477 O O . ASN B 1 366 ? 2.104 -1.641 -16.531 1 98.81 366 ASN B O 1
ATOM 6481 N N . ILE B 1 367 ? 0.094 -2.416 -17.109 1 98.94 367 ILE B N 1
ATOM 6482 C CA . ILE B 1 367 ? 0.379 -3.791 -16.703 1 98.94 367 ILE B CA 1
ATOM 6483 C C . ILE B 1 367 ? -0.041 -4.746 -17.828 1 98.94 367 ILE B C 1
ATOM 6485 O O . ILE B 1 367 ? -1.143 -4.633 -18.359 1 98.94 367 ILE B O 1
ATOM 6489 N N . ILE B 1 368 ? 0.85 -5.559 -18.203 1 98.94 368 ILE B N 1
ATOM 6490 C CA . ILE B 1 368 ? 0.553 -6.676 -19.094 1 98.94 368 ILE B CA 1
ATOM 6491 C C . ILE B 1 368 ? 0.3 -7.938 -18.266 1 98.94 368 ILE B C 1
ATOM 6493 O O . ILE B 1 368 ? 1.113 -8.305 -17.406 1 98.94 368 ILE B O 1
ATOM 6497 N N . PHE B 1 369 ? -0.822 -8.547 -18.5 1 98.94 369 PHE B N 1
ATOM 6498 C CA . PHE B 1 369 ? -1.104 -9.875 -17.969 1 98.94 369 PHE B CA 1
ATOM 6499 C C . PHE B 1 369 ? -1.04 -10.93 -19.062 1 98.94 369 PHE B C 1
ATOM 6501 O O . PHE B 1 369 ? -1.91 -10.977 -19.938 1 98.94 369 PHE B O 1
ATOM 6508 N N . SER B 1 370 ? -0.018 -11.742 -19 1 98.94 370 SER B N 1
ATOM 6509 C CA . SER B 1 370 ? 0.06 -12.82 -19.969 1 98.94 370 SER B CA 1
ATOM 6510 C C . SER B 1 370 ? -0.347 -14.156 -19.359 1 98.94 370 SER B C 1
ATOM 6512 O O . SER B 1 370 ? -0.04 -14.43 -18.203 1 98.94 370 SER B O 1
ATOM 6514 N N . ASN B 1 371 ? -1.079 -14.953 -20.109 1 98.75 371 ASN B N 1
ATOM 6515 C CA . ASN B 1 371 ? -1.609 -16.234 -19.656 1 98.75 371 ASN B CA 1
ATOM 6516 C C . ASN B 1 371 ? -1.464 -17.312 -20.734 1 98.75 371 ASN B C 1
ATOM 6518 O O . ASN B 1 371 ? -1.813 -17.078 -21.906 1 98.75 371 ASN B O 1
ATOM 6522 N N . GLY B 1 372 ? -0.896 -18.453 -20.391 1 98.44 372 GLY B N 1
ATOM 6523 C CA . GLY B 1 372 ? -0.95 -19.609 -21.266 1 98.44 372 GLY B CA 1
ATOM 6524 C C . GLY B 1 372 ? -2.252 -20.375 -21.172 1 98.44 372 GLY B C 1
ATOM 6525 O O . GLY B 1 372 ? -2.754 -20.609 -20.062 1 98.44 372 GLY B O 1
ATOM 6526 N N . GLU B 1 373 ? -2.707 -20.797 -22.25 1 97.38 373 GLU B N 1
ATOM 6527 C CA . GLU B 1 373 ? -3.988 -21.5 -22.281 1 97.38 373 GLU B CA 1
ATOM 6528 C C . GLU B 1 373 ? -3.9 -22.844 -21.562 1 97.38 373 GLU B C 1
ATOM 6530 O O . GLU B 1 373 ? -4.883 -23.312 -20.984 1 97.38 373 GLU B O 1
ATOM 6535 N N . LEU B 1 374 ? -2.777 -23.484 -21.609 1 97.94 374 LEU B N 1
ATOM 6536 C CA . LEU B 1 374 ? -2.59 -24.781 -20.984 1 97.94 374 LEU B CA 1
ATOM 6537 C C . LEU B 1 374 ? -2.256 -24.641 -19.516 1 97.94 374 LEU B C 1
ATOM 6539 O O . LEU B 1 374 ? -2.252 -25.609 -18.766 1 97.94 374 LEU B O 1
ATOM 6543 N N . ASP B 1 375 ? -1.942 -23.438 -19.109 1 98.25 375 ASP B N 1
ATOM 6544 C CA . ASP B 1 375 ? -1.565 -23.141 -17.734 1 98.25 375 ASP B CA 1
ATOM 6545 C C . ASP B 1 375 ? -2.787 -23.125 -16.812 1 98.25 375 ASP B C 1
ATOM 6547 O O . ASP B 1 375 ? -3.656 -22.266 -16.938 1 98.25 375 ASP B O 1
ATOM 6551 N N . PRO B 1 376 ? -2.818 -24.016 -15.852 1 98.56 376 PRO B N 1
ATOM 6552 C CA . PRO B 1 376 ? -3.988 -24.031 -14.969 1 98.56 376 PRO B CA 1
ATOM 6553 C C . PRO B 1 376 ? -4.176 -22.703 -14.219 1 98.56 376 PRO B C 1
ATOM 6555 O O . PRO B 1 376 ? -5.309 -22.328 -13.906 1 98.56 376 PRO B O 1
ATOM 6558 N N . TRP B 1 377 ? -3.146 -21.969 -14.031 1 98.56 377 TRP B N 1
ATOM 6559 C CA . TRP B 1 377 ? -3.199 -20.719 -13.273 1 98.56 377 TRP B CA 1
ATOM 6560 C C . TRP B 1 377 ? -3.885 -19.625 -14.086 1 98.56 377 TRP B C 1
ATOM 6562 O O . TRP B 1 377 ? -4.258 -18.578 -13.539 1 98.56 377 TRP B O 1
ATOM 6572 N N . SER B 1 378 ? -4.043 -19.812 -15.414 1 98.69 378 SER B N 1
ATOM 6573 C CA . SER B 1 378 ? -4.773 -18.859 -16.219 1 98.69 378 SER B CA 1
ATOM 6574 C C . SER B 1 378 ? -6.211 -18.688 -15.734 1 98.69 378 SER B C 1
ATOM 6576 O O . SER B 1 378 ? -6.832 -17.656 -15.953 1 98.69 378 SER B O 1
ATOM 6578 N N . GLY B 1 379 ? -6.719 -19.75 -15.031 1 98.5 379 GLY B N 1
ATOM 6579 C CA . GLY B 1 379 ? -8.055 -19.672 -14.469 1 98.5 379 GLY B CA 1
ATOM 6580 C C . GLY B 1 379 ? -8.227 -18.516 -13.492 1 98.5 379 GLY B C 1
ATOM 6581 O O . GLY B 1 379 ? -9.32 -17.969 -13.359 1 98.5 379 GLY B O 1
ATOM 6582 N N . GLY B 1 380 ? -7.191 -18.188 -12.766 1 98.62 380 GLY B N 1
ATOM 6583 C CA . GLY B 1 380 ? -7.191 -17.062 -11.828 1 98.62 380 GLY B CA 1
ATOM 6584 C C . GLY B 1 380 ? -6.48 -15.844 -12.367 1 98.62 380 GLY B C 1
ATOM 6585 O O . GLY B 1 380 ? -6.199 -14.906 -11.617 1 98.62 380 GLY B O 1
ATOM 6586 N N . GLY B 1 381 ? -6.125 -15.859 -13.641 1 98.56 381 GLY B N 1
ATOM 6587 C CA . GLY B 1 381 ? -5.422 -14.75 -14.266 1 98.56 381 GLY B CA 1
ATOM 6588 C C . GLY B 1 381 ? -6.355 -13.727 -14.891 1 98.56 381 GLY B C 1
ATOM 6589 O O . GLY B 1 381 ? -7.57 -13.914 -14.898 1 98.56 381 GLY B O 1
ATOM 6590 N N . VAL B 1 382 ? -5.812 -12.641 -15.352 1 98.75 382 VAL B N 1
ATOM 6591 C CA . VAL B 1 382 ? -6.527 -11.633 -16.125 1 98.75 382 VAL B CA 1
ATOM 6592 C C . VAL B 1 382 ? -6.469 -11.977 -17.609 1 98.75 382 VAL B C 1
ATOM 6594 O O . VAL B 1 382 ? -5.414 -11.867 -18.234 1 98.75 382 VAL B O 1
ATOM 6597 N N . THR B 1 383 ? -7.598 -12.352 -18.188 1 98.56 383 THR B N 1
ATOM 6598 C CA . THR B 1 383 ? -7.559 -12.922 -19.531 1 98.56 383 THR B CA 1
ATOM 6599 C C . THR B 1 383 ? -8.266 -12.008 -20.531 1 98.56 383 THR B C 1
ATOM 6601 O O . THR B 1 383 ? -8.414 -12.352 -21.703 1 98.56 383 THR B O 1
ATOM 6604 N N . LYS B 1 384 ? -8.758 -10.898 -20.094 1 98.44 384 LYS B N 1
ATOM 6605 C CA . LYS B 1 384 ? -9.336 -9.859 -20.938 1 98.44 384 LYS B CA 1
ATOM 6606 C C . LYS B 1 384 ? -8.812 -8.484 -20.562 1 98.44 384 LYS B C 1
ATOM 6608 O O . LYS B 1 384 ? -8.531 -8.219 -19.391 1 98.44 384 LYS B O 1
ATOM 6613 N N . ASN B 1 385 ? -8.766 -7.629 -21.578 1 98.56 385 ASN B N 1
ATOM 6614 C CA . ASN B 1 385 ? -8.367 -6.254 -21.297 1 98.56 385 ASN B CA 1
ATOM 6615 C C . ASN B 1 385 ? -9.336 -5.594 -20.312 1 98.56 385 ASN B C 1
ATOM 6617 O O . ASN B 1 385 ? -10.555 -5.711 -20.453 1 98.56 385 ASN B O 1
ATOM 6621 N N . ILE B 1 386 ? -8.797 -4.973 -19.312 1 97.81 386 ILE B N 1
ATOM 6622 C CA . ILE B 1 386 ? -9.625 -4.199 -18.391 1 97.81 386 ILE B CA 1
ATOM 6623 C C . ILE B 1 386 ? -9.773 -2.77 -18.906 1 97.81 386 ILE B C 1
ATOM 6625 O O . ILE B 1 386 ? -10.859 -2.184 -18.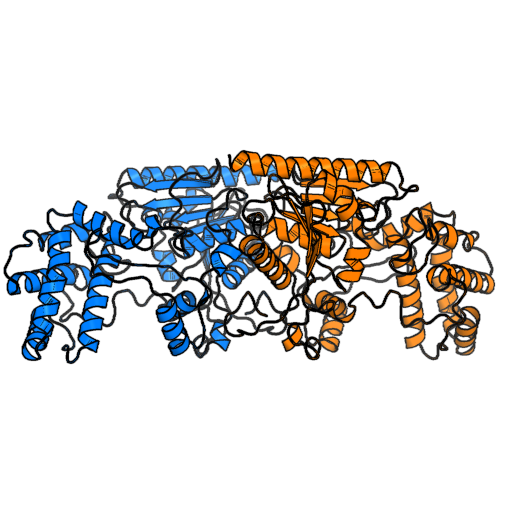828 1 97.81 386 ILE B O 1
ATOM 6629 N N . THR B 1 387 ? -8.68 -2.15 -19.297 1 97.38 387 THR B N 1
ATOM 6630 C CA . THR B 1 387 ? -8.594 -0.866 -19.984 1 97.38 387 THR B CA 1
ATOM 6631 C C . THR B 1 387 ? -7.629 -0.943 -21.156 1 97.38 387 THR B C 1
ATOM 6633 O O . THR B 1 387 ? -7.152 -2.025 -21.516 1 97.38 387 THR B O 1
ATOM 6636 N N . ASP B 1 388 ? -7.293 0.214 -21.734 1 97 388 ASP B N 1
ATOM 6637 C CA . ASP B 1 388 ? -6.363 0.26 -22.859 1 97 388 ASP B CA 1
ATOM 6638 C C . ASP B 1 388 ? -4.926 0.062 -22.391 1 97 388 ASP B C 1
ATOM 6640 O O . ASP B 1 388 ? -4.039 -0.236 -23.188 1 97 388 ASP B O 1
ATOM 6644 N N . THR B 1 389 ? -4.723 0.164 -21.062 1 97.81 389 THR B N 1
ATOM 6645 C CA . THR B 1 389 ? -3.352 0.051 -20.578 1 97.81 389 THR B CA 1
ATOM 6646 C C . THR B 1 389 ? -3.213 -1.138 -19.625 1 97.81 389 THR B C 1
ATOM 6648 O O . THR B 1 389 ? -2.115 -1.435 -19.156 1 97.81 389 THR B O 1
ATOM 6651 N N . LEU B 1 390 ? -4.297 -1.717 -19.266 1 98.69 390 LEU B N 1
ATOM 6652 C CA . LEU B 1 390 ? -4.305 -3.02 -18.609 1 98.69 390 LEU B CA 1
ATOM 6653 C C . LEU B 1 390 ? -4.668 -4.125 -19.594 1 98.69 390 LEU B C 1
ATOM 6655 O O . LEU B 1 390 ? -5.84 -4.488 -19.719 1 98.69 390 LEU B O 1
ATOM 6659 N N . VAL B 1 391 ? -3.623 -4.738 -20.062 1 98.69 391 VAL B N 1
ATOM 6660 C CA . VAL B 1 391 ? -3.807 -5.555 -21.266 1 98.69 391 VAL B CA 1
ATOM 6661 C C . VAL B 1 391 ? -3.576 -7.023 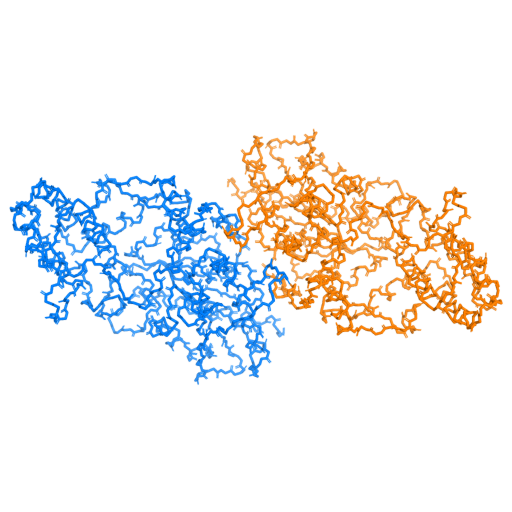-20.922 1 98.69 391 VAL B C 1
ATOM 6663 O O . VAL B 1 391 ? -2.678 -7.355 -20.141 1 98.69 391 VAL B O 1
ATOM 6666 N N . ALA B 1 392 ? -4.387 -7.871 -21.5 1 98.81 392 ALA B N 1
ATOM 6667 C CA . ALA B 1 392 ? -4.227 -9.32 -21.391 1 98.81 392 ALA B CA 1
ATOM 6668 C C . ALA B 1 392 ? -3.67 -9.906 -22.688 1 98.81 392 ALA B C 1
ATOM 6670 O O . ALA B 1 392 ? -4.105 -9.539 -23.781 1 98.81 392 ALA B O 1
ATOM 6671 N N . ILE B 1 393 ? -2.666 -10.672 -22.562 1 98.81 393 ILE B N 1
ATOM 6672 C CA . ILE B 1 393 ? -2.121 -11.445 -23.672 1 98.81 393 ILE B CA 1
ATOM 6673 C C . ILE B 1 393 ? -2.318 -12.938 -23.406 1 98.81 393 ILE B C 1
ATOM 6675 O O . ILE B 1 393 ? -1.673 -13.508 -22.531 1 98.81 393 ILE B O 1
ATOM 6679 N N . ASN B 1 394 ? -3.215 -13.57 -24.125 1 98.62 394 ASN B N 1
ATOM 6680 C CA . ASN B 1 394 ? -3.447 -15.008 -24.016 1 98.62 394 ASN B CA 1
ATOM 6681 C C . ASN B 1 394 ? -2.635 -15.781 -25.047 1 98.62 394 ASN B C 1
ATOM 6683 O O . ASN B 1 394 ? -2.598 -15.406 -26.234 1 98.62 394 ASN B O 1
ATOM 6687 N N . ILE B 1 395 ? -2.004 -16.781 -24.656 1 98.69 395 ILE B N 1
ATOM 6688 C CA . ILE B 1 395 ? -1.101 -17.547 -25.516 1 98.69 395 ILE B CA 1
ATOM 6689 C C . ILE B 1 395 ? -1.684 -18.938 -25.781 1 98.69 395 ILE B C 1
ATOM 6691 O O . ILE B 1 395 ? -1.488 -19.859 -24.984 1 98.69 395 ILE B O 1
ATOM 6695 N N . PRO B 1 396 ? -2.277 -19.094 -26.938 1 97.44 396 PRO B N 1
ATOM 6696 C CA . PRO B 1 396 ? -2.756 -20.438 -27.266 1 97.44 396 PRO B CA 1
ATOM 6697 C C . PRO B 1 396 ? -1.663 -21.5 -27.156 1 97.44 396 PRO B C 1
ATOM 6699 O O . PRO B 1 396 ? -0.531 -21.266 -27.594 1 97.44 396 PRO B O 1
ATOM 6702 N N . ASP B 1 397 ? -1.954 -22.578 -26.453 1 94.81 397 ASP B N 1
ATOM 6703 C CA . ASP B 1 397 ? -1.085 -23.734 -26.25 1 94.81 397 ASP B CA 1
ATOM 6704 C C . ASP B 1 397 ? 0.13 -23.359 -25.391 1 94.81 397 ASP B C 1
ATOM 6706 O O . ASP B 1 397 ? 1.149 -24.047 -25.422 1 94.81 397 ASP B O 1
ATOM 6710 N N . GLY B 1 398 ? 0.053 -22.203 -24.797 1 97.5 398 GLY B N 1
ATOM 6711 C CA . GLY B 1 398 ? 1.116 -21.828 -23.875 1 97.5 398 GLY B CA 1
ATOM 6712 C C . GLY B 1 398 ? 0.941 -22.406 -22.484 1 97.5 398 GLY B C 1
ATOM 6713 O O . GLY B 1 398 ? -0.163 -22.391 -21.938 1 97.5 398 GLY B O 1
ATOM 6714 N N . ALA B 1 399 ? 2.01 -22.953 -21.938 1 97.56 399 ALA B N 1
ATOM 6715 C CA . ALA B 1 399 ? 2.016 -23.438 -20.547 1 97.56 399 ALA B CA 1
ATOM 6716 C C . ALA B 1 399 ? 2.426 -22.328 -19.594 1 97.56 399 ALA B C 1
ATOM 6718 O O . ALA B 1 399 ? 2.395 -21.141 -19.938 1 97.56 399 ALA B O 1
ATOM 6719 N N . HIS B 1 400 ? 2.666 -22.688 -18.312 1 97.31 400 HIS B N 1
ATOM 6720 C CA . HIS B 1 400 ? 2.945 -21.766 -17.234 1 97.31 400 HIS B CA 1
ATOM 6721 C C . HIS B 1 400 ? 4.18 -20.922 -17.531 1 97.31 400 HIS B C 1
ATOM 6723 O O . HIS B 1 400 ? 5.285 -21.453 -17.641 1 97.31 400 HIS B O 1
ATOM 6729 N N . HIS B 1 401 ? 3.984 -19.531 -17.75 1 95.81 401 HIS B N 1
ATOM 6730 C CA . HIS B 1 401 ? 4.922 -18.453 -18.078 1 95.81 401 HIS B CA 1
ATOM 6731 C C . HIS B 1 401 ? 5.953 -18.922 -19.094 1 95.81 401 HIS B C 1
ATOM 6733 O O . HIS B 1 401 ? 7.152 -18.688 -18.922 1 95.81 401 HIS B O 1
ATOM 6739 N N . LEU B 1 402 ? 5.445 -19.656 -20.078 1 97.94 402 LEU B N 1
ATOM 6740 C CA . LEU B 1 402 ? 6.27 -20.047 -21.219 1 97.94 402 LEU B CA 1
ATOM 6741 C C . LEU B 1 402 ? 6.887 -18.828 -21.891 1 97.94 402 LEU B C 1
ATOM 6743 O O . LEU B 1 402 ? 8.016 -18.891 -22.391 1 97.94 402 LEU B O 1
ATOM 6747 N N . ASP B 1 403 ? 6.195 -17.703 -21.906 1 98.5 403 ASP B N 1
ATOM 6748 C CA . ASP B 1 403 ? 6.672 -16.484 -22.562 1 98.5 403 ASP B CA 1
ATOM 6749 C C . ASP B 1 403 ? 7.898 -15.93 -21.844 1 98.5 403 ASP B C 1
ATOM 6751 O O . ASP B 1 403 ? 8.633 -15.117 -22.406 1 98.5 403 ASP B O 1
ATOM 6755 N N . LEU B 1 404 ? 8.141 -16.312 -20.609 1 98.38 404 LEU B N 1
ATOM 6756 C CA . LEU B 1 404 ? 9.289 -15.789 -19.891 1 98.38 404 LEU B CA 1
ATOM 6757 C C . LEU B 1 404 ? 10.5 -16.703 -20.047 1 98.38 404 LEU B C 1
ATOM 6759 O O . LEU B 1 404 ? 11.609 -16.344 -19.656 1 98.38 404 LEU B O 1
ATOM 6763 N N . ARG B 1 405 ? 10.305 -17.938 -20.625 1 97.69 405 ARG B N 1
ATOM 6764 C CA . ARG B 1 405 ? 11.43 -18.828 -20.875 1 97.69 405 ARG B CA 1
ATOM 6765 C C . ARG B 1 405 ? 12.352 -18.25 -21.953 1 97.69 405 ARG B C 1
ATOM 6767 O O . ARG B 1 405 ? 11.961 -17.328 -22.672 1 97.69 405 ARG B O 1
ATOM 6774 N N . ALA B 1 406 ? 13.516 -18.828 -22.047 1 97.19 406 ALA B N 1
ATOM 6775 C CA . ALA B 1 406 ? 14.453 -18.406 -23.078 1 97.19 406 ALA B CA 1
ATOM 6776 C C . ALA B 1 406 ? 13.953 -18.781 -24.469 1 97.19 406 ALA B C 1
ATOM 6778 O O . ALA B 1 406 ? 13.266 -19.781 -24.641 1 97.19 406 ALA B O 1
ATOM 6779 N N . SER B 1 407 ? 14.312 -17.953 -25.344 1 97.19 407 SER B N 1
ATOM 6780 C CA . SER B 1 407 ? 13.984 -18.25 -26.734 1 97.19 407 SER B CA 1
ATOM 6781 C C . SER B 1 407 ? 14.453 -19.656 -27.109 1 97.19 407 SER B C 1
ATOM 6783 O O . SER B 1 407 ? 15.539 -20.078 -26.719 1 97.19 407 SER B O 1
ATOM 6785 N N . ASN B 1 408 ? 13.633 -20.344 -27.828 1 96.81 408 ASN B N 1
ATOM 6786 C CA . ASN B 1 408 ? 13.875 -21.703 -28.281 1 96.81 408 ASN B CA 1
ATOM 6787 C C . ASN B 1 408 ? 13.375 -21.906 -29.719 1 96.81 408 ASN B C 1
ATOM 6789 O O . ASN B 1 408 ? 12.344 -21.359 -30.094 1 96.81 408 ASN B O 1
ATOM 6793 N N . ALA B 1 409 ? 14.109 -22.719 -30.453 1 96.62 409 ALA B N 1
ATOM 6794 C CA . ALA B 1 409 ? 13.734 -22.969 -31.844 1 96.62 409 ALA B CA 1
ATOM 6795 C C . ALA B 1 409 ? 12.367 -23.625 -31.938 1 96.62 409 ALA B C 1
ATOM 6797 O O . ALA B 1 409 ? 11.664 -23.5 -32.938 1 96.62 409 ALA B O 1
ATOM 6798 N N . LEU B 1 410 ? 11.93 -24.25 -30.922 1 96.5 410 LEU B N 1
ATOM 6799 C CA . LEU B 1 410 ? 10.672 -24.984 -30.922 1 96.5 410 LEU B CA 1
ATOM 6800 C C . LEU B 1 410 ? 9.555 -24.141 -30.312 1 96.5 410 LEU B C 1
ATOM 6802 O O . LEU B 1 410 ? 8.438 -24.625 -30.125 1 96.5 410 LEU B O 1
ATOM 6806 N N . ASP B 1 411 ? 9.812 -22.906 -30.078 1 96.88 411 ASP B N 1
ATOM 6807 C CA . ASP B 1 411 ? 8.75 -22.016 -29.625 1 96.88 411 ASP B CA 1
ATOM 6808 C C . ASP B 1 411 ? 7.641 -21.906 -30.656 1 96.88 411 ASP B C 1
ATOM 6810 O O . ASP B 1 411 ? 7.902 -21.594 -31.828 1 96.88 411 ASP B O 1
ATOM 6814 N N . PRO B 1 412 ? 6.449 -22.156 -30.203 1 96.06 412 PRO B N 1
ATOM 6815 C CA . PRO B 1 412 ? 5.355 -21.953 -31.156 1 96.06 412 PRO B CA 1
ATOM 6816 C C . PRO B 1 412 ? 5.203 -20.484 -31.562 1 96.06 412 PRO B C 1
ATOM 6818 O O . PRO B 1 412 ? 5.648 -19.594 -30.844 1 96.06 412 PRO B O 1
ATOM 6821 N N . LYS B 1 413 ? 4.527 -20.25 -32.719 1 97.75 413 LYS B N 1
ATOM 6822 C CA . LYS B 1 413 ? 4.316 -18.906 -33.25 1 97.75 413 LYS B CA 1
ATOM 6823 C C . LYS B 1 413 ? 3.545 -18.047 -32.25 1 97.75 413 LYS B C 1
ATOM 6825 O O . LYS B 1 413 ? 3.773 -16.844 -32.156 1 97.75 413 LYS B O 1
ATOM 6830 N N . THR B 1 414 ? 2.686 -18.641 -31.484 1 98 414 THR B N 1
ATOM 6831 C CA . THR B 1 414 ? 1.845 -17.922 -30.547 1 98 414 THR B CA 1
ATOM 6832 C C . THR B 1 414 ? 2.689 -17.297 -29.438 1 98 414 THR B C 1
ATOM 6834 O O . THR B 1 414 ? 2.416 -16.188 -28.984 1 98 414 THR B O 1
ATOM 6837 N N . VAL B 1 415 ? 3.701 -17.969 -29.016 1 98.06 415 VAL B N 1
ATOM 6838 C CA . VAL B 1 415 ? 4.586 -17.453 -27.984 1 98.06 415 VAL B CA 1
ATOM 6839 C C . VAL B 1 415 ? 5.445 -16.328 -28.547 1 98.06 415 VAL B C 1
ATOM 6841 O O . VAL B 1 415 ? 5.688 -15.32 -27.875 1 98.06 415 VAL B O 1
ATOM 6844 N N . LEU B 1 416 ? 5.918 -16.484 -29.781 1 98.31 416 LEU B N 1
ATOM 6845 C CA . LEU B 1 416 ? 6.707 -15.453 -30.438 1 98.31 416 LEU B CA 1
ATOM 6846 C C . LEU B 1 416 ? 5.902 -14.164 -30.562 1 98.31 416 LEU B C 1
ATOM 6848 O O . LEU B 1 416 ? 6.43 -13.07 -30.344 1 98.31 416 LEU B O 1
ATOM 6852 N N . LEU B 1 417 ? 4.688 -14.328 -30.938 1 98.5 417 LEU B N 1
ATOM 6853 C CA . LEU B 1 417 ? 3.812 -13.164 -31.062 1 98.5 417 LEU B CA 1
ATOM 6854 C C . LEU B 1 417 ? 3.582 -12.492 -29.719 1 98.5 417 LEU B C 1
ATOM 6856 O O . LEU B 1 417 ? 3.578 -11.266 -29.625 1 98.5 417 LEU B O 1
ATOM 6860 N N . ALA B 1 418 ? 3.35 -13.305 -28.703 1 98.69 418 ALA B N 1
ATOM 6861 C CA . ALA B 1 418 ? 3.166 -12.773 -27.359 1 98.69 418 ALA B CA 1
ATOM 6862 C C . ALA B 1 418 ? 4.379 -11.961 -26.922 1 98.69 418 ALA B C 1
ATOM 6864 O O . ALA B 1 418 ? 4.238 -10.844 -26.422 1 98.69 418 ALA B O 1
ATOM 6865 N N . ARG B 1 419 ? 5.551 -12.477 -27.125 1 98.75 419 ARG B N 1
ATOM 6866 C CA . ARG B 1 419 ? 6.789 -11.797 -26.75 1 98.75 419 ARG B CA 1
ATOM 6867 C C . ARG B 1 419 ? 6.945 -10.484 -27.516 1 98.75 419 ARG B C 1
ATOM 6869 O O . ARG B 1 419 ? 7.359 -9.477 -26.938 1 98.75 419 ARG B O 1
ATOM 6876 N N . SER B 1 420 ? 6.641 -10.555 -28.781 1 98.69 420 SER B N 1
ATOM 6877 C CA . SER B 1 420 ? 6.738 -9.352 -29.594 1 98.69 420 SER B CA 1
ATOM 6878 C C . SER B 1 420 ? 5.82 -8.25 -29.062 1 98.69 420 SER B C 1
ATOM 6880 O O . SER B 1 420 ? 6.203 -7.082 -29.031 1 98.69 420 SER B O 1
ATOM 6882 N N . LEU B 1 421 ? 4.648 -8.602 -28.703 1 98.75 421 LEU B N 1
ATOM 6883 C CA . LEU B 1 421 ? 3.689 -7.645 -28.172 1 98.75 421 LEU B CA 1
ATOM 6884 C C . LEU B 1 421 ? 4.152 -7.113 -26.812 1 98.75 421 LEU B C 1
ATOM 6886 O O . LEU B 1 421 ? 4.023 -5.918 -26.531 1 98.75 421 LEU B O 1
ATOM 6890 N N . GLU B 1 422 ? 4.605 -7.969 -25.984 1 98.88 422 GLU B N 1
ATOM 6891 C CA . GLU B 1 422 ? 5.125 -7.574 -24.672 1 98.88 422 GLU B CA 1
ATOM 6892 C C . GLU B 1 422 ? 6.254 -6.559 -24.812 1 98.88 422 GLU B C 1
ATOM 6894 O O . GLU B 1 422 ? 6.254 -5.523 -24.141 1 98.88 422 GLU B O 1
ATOM 6899 N N . VAL B 1 423 ? 7.168 -6.84 -25.703 1 98.88 423 VAL B N 1
ATOM 6900 C CA . VAL B 1 423 ? 8.305 -5.953 -25.922 1 98.88 423 VAL B CA 1
ATOM 6901 C C . VAL B 1 423 ? 7.824 -4.617 -26.469 1 98.88 423 VAL B C 1
ATOM 6903 O O . VAL B 1 423 ? 8.352 -3.561 -26.109 1 98.88 423 VAL B O 1
ATOM 6906 N N . ARG B 1 424 ? 6.875 -4.664 -27.344 1 98.75 424 ARG B N 1
ATOM 6907 C CA . ARG B 1 424 ? 6.328 -3.434 -27.906 1 98.75 424 ARG B CA 1
ATOM 6908 C C . ARG B 1 424 ? 5.77 -2.531 -26.812 1 98.75 424 ARG B C 1
ATOM 6910 O O . ARG B 1 424 ? 6 -1.32 -26.828 1 98.75 424 ARG B O 1
ATOM 6917 N N . TYR B 1 425 ? 5.035 -3.062 -25.875 1 98.75 425 TYR B N 1
ATOM 6918 C CA . TYR B 1 425 ? 4.5 -2.281 -24.766 1 98.75 425 TYR B CA 1
ATOM 6919 C C . TYR B 1 425 ? 5.625 -1.745 -23.875 1 98.75 425 TYR B C 1
ATOM 6921 O O . TYR B 1 425 ? 5.586 -0.591 -23.453 1 98.75 425 TYR B O 1
ATOM 6929 N N . MET B 1 426 ? 6.594 -2.582 -23.625 1 98.81 426 MET B N 1
ATOM 6930 C CA . MET B 1 426 ? 7.727 -2.15 -22.812 1 98.81 426 MET B CA 1
ATOM 6931 C C . MET B 1 426 ? 8.445 -0.975 -23.453 1 98.81 426 MET B C 1
ATOM 6933 O O . MET B 1 426 ? 8.797 -0.007 -22.781 1 98.81 426 MET B O 1
ATOM 6937 N N . LYS B 1 427 ? 8.633 -1.066 -24.734 1 98.62 427 LYS B N 1
ATOM 6938 C CA . LYS B 1 427 ? 9.273 0.022 -25.469 1 98.62 427 LYS B CA 1
ATOM 6939 C C . LYS B 1 427 ? 8.445 1.3 -25.391 1 98.62 427 LYS B C 1
ATOM 6941 O O . LYS B 1 427 ? 8.992 2.398 -25.297 1 98.62 427 LYS B O 1
ATOM 6946 N N . GLN B 1 428 ? 7.191 1.146 -25.469 1 98.31 428 GLN B N 1
ATOM 6947 C CA . GLN B 1 428 ? 6.309 2.301 -25.359 1 98.31 428 GLN B CA 1
ATOM 6948 C C . GLN B 1 428 ? 6.434 2.963 -23.984 1 98.31 428 GLN B C 1
ATOM 6950 O O . GLN B 1 428 ? 6.492 4.191 -23.891 1 98.31 428 GLN B O 1
ATOM 6955 N N . TRP B 1 429 ? 6.438 2.164 -22.922 1 98.38 429 TRP B N 1
ATOM 6956 C CA . TRP B 1 429 ? 6.59 2.713 -21.578 1 98.38 429 TRP B CA 1
ATOM 6957 C C . TRP B 1 429 ? 7.91 3.465 -21.453 1 98.38 429 TRP B C 1
ATOM 6959 O O . TRP B 1 429 ? 7.965 4.531 -20.828 1 98.38 429 TRP B O 1
ATOM 6969 N N . ILE B 1 430 ? 8.969 2.877 -22 1 98.06 430 ILE B N 1
ATOM 6970 C CA . ILE B 1 430 ? 10.297 3.482 -21.938 1 98.06 430 ILE B CA 1
ATOM 6971 C C . ILE B 1 430 ? 10.289 4.809 -22.703 1 98.06 430 ILE B C 1
ATOM 6973 O O . ILE B 1 430 ? 10.781 5.82 -22.203 1 98.06 430 ILE B O 1
ATOM 6977 N N . SER B 1 431 ? 9.703 4.797 -23.844 1 97.25 431 SER B N 1
ATOM 6978 C CA . SER B 1 431 ? 9.617 6.012 -24.656 1 97.25 431 SER B CA 1
ATOM 6979 C C . SER B 1 431 ? 8.828 7.098 -23.938 1 97.25 431 SER B C 1
ATOM 6981 O O . SER B 1 431 ? 9.242 8.258 -23.906 1 97.25 431 SER B O 1
ATOM 6983 N N . ASP B 1 432 ? 7.734 6.762 -23.391 1 96.56 432 ASP B N 1
ATOM 6984 C CA . ASP B 1 432 ? 6.902 7.711 -22.672 1 96.56 432 ASP B CA 1
ATOM 6985 C C . ASP B 1 432 ? 7.668 8.32 -21.5 1 96.56 432 ASP B C 1
ATOM 6987 O O . ASP B 1 432 ? 7.516 9.508 -21.203 1 96.56 432 ASP B O 1
ATOM 6991 N N . PHE B 1 433 ? 8.422 7.531 -20.828 1 96.25 433 PHE B N 1
ATOM 6992 C CA . PHE B 1 433 ? 9.203 7.984 -19.688 1 96.25 433 PHE B CA 1
ATOM 6993 C C . PHE B 1 433 ? 10.18 9.086 -20.094 1 96.25 433 PHE B C 1
ATOM 6995 O O . PHE B 1 433 ? 10.25 10.133 -19.453 1 96.25 433 PHE B O 1
ATOM 7002 N N . TYR B 1 434 ? 10.891 8.867 -21.109 1 95 434 TYR B N 1
ATOM 7003 C CA . TYR B 1 434 ? 11.906 9.812 -21.547 1 95 434 TYR B CA 1
ATOM 7004 C C . TYR B 1 434 ? 11.273 11.055 -22.172 1 95 434 TYR B C 1
ATOM 7006 O O . TYR B 1 434 ? 11.836 12.148 -22.109 1 95 434 TYR B O 1
ATOM 7014 N N . THR B 1 435 ? 10.117 10.883 -22.703 1 92.44 435 THR B N 1
ATOM 7015 C CA . THR B 1 435 ? 9.406 12.031 -23.25 1 92.44 435 THR B CA 1
ATOM 7016 C C . THR B 1 435 ? 8.922 12.953 -22.125 1 92.44 435 THR B C 1
ATOM 7018 O O . THR B 1 435 ? 8.93 14.172 -22.281 1 92.44 435 THR B O 1
ATOM 7021 N N . ARG B 1 436 ? 8.5 12.516 -20.969 1 87.19 436 ARG B N 1
ATOM 7022 C CA . ARG B 1 436 ? 8.016 13.305 -19.844 1 87.19 436 ARG B CA 1
ATOM 7023 C C . ARG B 1 436 ? 9.164 14.039 -19.156 1 87.19 436 ARG B C 1
ATOM 7025 O O . ARG B 1 436 ? 8.961 15.086 -18.547 1 87.19 436 ARG B O 1
ATOM 7032 N N . GLN B 1 437 ? 10.344 13.523 -19.125 1 78.94 437 GLN B N 1
ATOM 7033 C CA . GLN B 1 437 ? 11.5 14.133 -18.484 1 78.94 437 GLN B CA 1
ATOM 7034 C C . GLN B 1 437 ? 12.047 15.289 -19.328 1 78.94 437 GLN B C 1
ATOM 7036 O O . GLN B 1 437 ? 12.688 16.203 -18.797 1 78.94 437 GLN B O 1
ATOM 7041 N N . GLY B 1 438 ? 11.875 15.258 -20.656 1 65.44 438 GLY B N 1
ATOM 7042 C CA . GLY B 1 438 ? 12.336 16.312 -21.531 1 65.44 438 GLY B CA 1
ATOM 7043 C C . GLY B 1 438 ? 11.344 17.453 -21.672 1 65.44 438 GLY B C 1
ATOM 7044 O O . GLY B 1 438 ? 10.219 17.359 -21.188 1 65.44 438 GLY B O 1
#

Nearest PDB structures (foldseek):
  3n2z-assembly1_B-2  TM=9.893E-01  e=2.066E-69  Homo sapiens
  4ebb-assembly1_A  TM=9.451E-01  e=3.945E-44  Homo sapiens
  4ebb-assembly2_B  TM=9.358E-01  e=6.405E-44  Homo sapiens
  7z2v-assembly1_B  TM=6.190E-01  e=5.946E-04  Lentilactobacillus buchneri
  8jgn-assembly1_D  TM=3.865E-01  e=5.202E-06  Arabidopsis thaliana

pLDDT: mean 96.16, std 4.16, range [65.44, 98.94]

Sequence (876 aa):
VDHFGFDINKTFKQRYLIADKYWKKDGGSILFYTGNEGDIIWFCNNTGFMWDVAEELKAMLVFAEHRYYGESLPFGANSFKDSRHLNFLTSEQALADFAKLIKHLKQTIPGAENQPVIAVGGSYGGMLAAWFRMKYPHLVVGALAASAPIWQFEDLVPCGIFMEIVTRDFKKSGPNCSESIRRSWNVINRLATTSSGLQWLSEALHLCSPLTDFQDFRMLKDWISETWVNLAMVDYPYECNFLQPLPAWPIKVVCQYFKDPKVSDQLLVQNLFQALNVYYNYSGQVKCLNISETATSSLGSLGWSYQACTEIIMPFCTNGVDDMFEPRSWDLEELSDDCFKEWGVRPRPFWITTLYGGKNISSHRNIIFSNGELDPWSGGGVTKNITDTLVAINIPDGAHHLDLRASNALDPKTVLLARSLEVRYMKQWISDFYTRQGVDHFGFDINKTFKQRYLIADKYWKKDGGSILFYTGNEGDIIWFCNNTGFMWDVAEELKAMLVFAEHRYYGESLPFGANSFKDSRHLNFLTSEQALADFAKLIKHLKQTIPGAENQPVIAVGGSYGGMLAAWFRMKYPHLVVGALAASAPIWQFEDLVPCGIFMEIVTRDFKKSGPNCSESIRRSWNVINRLATTSSGLQWLSEALHLCSPLTDFQDFRMLKDWISETWVNLAMVDYPYECNFLQPLPAWPIKVVCQYFKDPKVSDQLLVQNLFQALNVYYNYSGQVKCLNISETATSSLGSLGWSYQACTEIIMPFCTNGVDDMFEPRSWDLEELSDDCFKEWGVRPRPFWITTLYGGKNISSHRNIIFSNGELDPWSGGGVTKNITDTLVAINIPDGAHHLDLRASNALDPKTVLLARSLEVRYMKQWISDFYTRQG

InterPro domains:
  IPR008758 Peptidase S28 [PF05577] (1-420)
  IPR029058 Alpha/Beta hydrolase fold [G3DSA:3.40.50.1820] (1-430)
  IPR029058 Alpha/Beta hydrolase fold [SSF53474] (59-404)
  IPR042269 Serine carboxypeptidase S28, SKS domain [G3DSA:1.20.120.980] (158-329)

Organism: Loxodonta africana (NCBI:txid9785)

Solvent-accessible surface area (backbone atoms only — not comparable to full-atom values): 43789 Å² total; per-residue (Å²): 87,46,87,78,36,57,55,58,80,54,68,55,69,71,50,64,46,80,48,54,91,46,38,37,65,80,83,22,30,32,41,33,32,50,24,40,67,14,30,44,66,62,50,58,72,56,35,26,32,63,65,70,43,19,60,84,49,18,16,28,40,35,44,36,37,23,68,64,11,60,83,12,32,64,50,55,91,48,28,78,70,45,37,74,58,40,26,53,63,40,72,66,49,38,46,51,50,52,52,52,47,52,53,49,46,28,71,68,39,89,53,41,64,85,40,51,27,33,26,31,23,45,34,69,4,3,35,42,9,44,50,37,33,57,56,37,47,64,70,23,65,24,16,39,13,21,24,19,39,68,33,43,35,66,80,70,36,68,39,38,43,37,47,28,35,34,27,50,44,38,43,73,43,20,68,45,17,32,57,23,52,37,49,46,54,58,47,53,56,62,36,52,74,36,72,69,33,24,46,48,50,22,58,62,50,35,37,67,63,71,46,82,50,70,67,45,49,51,46,49,53,51,41,53,54,49,48,55,49,52,41,28,30,63,33,32,72,46,65,44,59,84,60,39,55,35,58,44,33,38,50,41,62,33,21,67,51,22,60,60,59,82,54,54,66,70,55,48,50,47,27,48,33,56,30,53,33,43,57,74,31,54,86,65,77,60,89,48,46,59,74,87,61,89,59,49,81,58,46,30,60,68,53,45,55,50,30,48,28,34,49,57,35,56,58,55,26,38,71,46,69,80,25,40,47,70,63,36,79,68,52,68,67,61,52,32,53,51,25,32,71,74,53,67,28,60,52,38,57,60,49,50,44,68,60,65,28,52,88,48,48,74,80,51,67,38,34,40,26,34,26,17,64,31,11,26,47,34,56,15,31,55,80,57,60,75,49,96,43,28,36,38,46,75,21,72,79,21,14,50,37,50,67,37,31,50,89,52,94,62,57,52,68,46,45,54,52,50,45,52,52,52,50,52,53,50,51,49,45,49,50,52,51,56,56,68,76,98,88,47,87,79,37,58,55,57,80,55,70,56,67,71,50,63,46,77,46,55,89,45,39,36,66,78,84,22,29,32,42,35,32,49,26,41,68,14,30,44,66,62,52,59,73,55,37,26,32,62,64,70,43,19,60,83,50,18,17,27,40,33,42,37,37,23,67,64,11,59,81,13,31,65,50,54,92,47,28,78,71,44,38,73,57,40,25,54,65,41,73,66,48,41,46,51,50,51,51,54,48,53,54,48,46,28,72,70,39,88,54,40,65,84,41,51,27,32,28,29,24,45,35,69,3,3,34,42,9,44,50,38,33,56,57,36,47,64,70,24,66,25,18,40,14,21,25,19,39,70,32,43,35,65,82,70,37,68,38,38,43,37,47,29,33,33,28,48,44,37,43,72,43,18,69,45,16,31,56,23,52,38,50,45,55,57,49,52,54,62,37,53,76,39,72,69,32,25,46,47,49,23,59,61,50,36,37,66,63,73,47,84,49,69,66,46,49,51,46,49,53,52,42,53,52,50,49,55,48,51,42,29,32,62,33,32,72,44,65,43,60,84,59,40,53,35,58,45,33,38,50,41,60,33,20,68,51,21,60,61,61,81,55,54,66,68,56,47,49,47,27,48,32,55,30,52,34,42,60,72,29,54,84,65,77,60,89,46,46,58,74,88,60,89,58,47,82,58,46,31,62,68,52,46,55,50,33,48,26,34,49,58,36,56,60,55,26,38,69,46,70,79,25,41,47,70,65,37,78,67,52,68,67,59,51,31,52,50,24,33,71,74,52,68,26,60,52,38,56,60,47,50,42,67,59,65,27,52,88,49,47,73,79,50,67,37,34,40,25,33,25,16,63,32,11,28,47,35,58,15,31,55,81,56,61,75,48,97,41,30,35,37,45,75,20,72,79,22,14,51,38,50,65,38,29,51,89,53,94,61,58,52,70,46,46,55,52,50,46,53,50,52,50,52,51,51,50,48,44,50,51,54,51,57,56,69,75,99

Secondary structure (DSSP, 8-state):
--TT-SS-----PPPEEEE-TT--TTT-EEEEE---SB-HHHHHHH-HHHHHTTTTTTEEEEEEPPTTSTT--TTGGGTTSSHHHHTT-SHHHHHHHHHHHHHHHHHHSTT-TT--EEEEEETHHHHHHHHHHHH-TTT-SEEEEET--TT-STTSS-TTHHHHHHHHHHHHHSTTHHHHHHHHHHHHHHHTTSHHHHHHHHHHTTBSS---SHHHHHHHHHHHHHHHHHHHHT--SS-B-SSS-B-SSHHHHHHTT-S-TTS-HHHHHHHHHHHHHHHH-TTS--SSB-TT--S-TTB-HHHHHHHTTTT------B-SSSSSS--B---HHHHHHHHHHHHS----TTHHHHHH-TT--TT---EEEEEETT-GGGGGS--S-SSSSEEEEEETT--TTGGGSPP-TT--HHHHHHHHHHHHHHHHHHHHHHHHH-/--TT-SS-----PPPEEEE-TT--TTT-EEEEE---SB-HHHHHHH-HHHHHTTTTTTEEEEEEPPTTSTT--TTGGGTTSSHHHHTT-SHHHHHHHHHHHHHHHHHHSTT-TT--EEEEEETHHHHHHHHHHHH-TTT-SEEEEET--TT-STTSS-TTHHHHHHHHHHHHHSTTHHHHHHHHHHHHHHHTTSHHHHHHHHHHTTBSS---SHHHHHHHHHHHHHHHHHHHHT--SS-B-SSS-B-SSHHHHHHTT-S-TTS-HHHHHHHHHHHHHHHH-TTS--SSB-TT--S-TTB-HHHHHHHTTTT------B-SSSSSS--B---HHHHHHHHHHHHS----TTHHHHHH-TT--TT---EEEEEETT-GGGGGS--S-SSSSEEEEEETT--TTGGGSPP-TT--HHHHHHHHHHHHHHHHHHHHHHHHH-